Protein AF-A0AAW1APK4-F1 (afdb_monomer_lite)

InterPro domains:
  IPR019163 THO complex, subunit 5 [PF09766] (329-684)
  IPR019163 THO complex, subunit 5 [PTHR13375] (269-915)

Radius of gyration: 70.49 Å; chains: 1; bounding box: 174×96×208 Å

Foldseek 3Di:
DDDDDDDDDDDDDDDDPPDPADPVRVVVVVLVVVVVVLVVVLVVCVVCLVVLVVVVVVVVVVVQVVVDDVSPVVVVVVVVDDDDDDPPSVVSVVVSVVVSVVVVVVSVVVVVVVVVVVDDDDDDDDDDDDDYDDDDDDDDDDDDDDDDDDDDDDDDDDDDDDDDDDDDDDDDDDDDDDDDDDDDDDDDDDDDDDDDDDDDDDDYDDDDDDDDDDDDDDDDDDDDDDDDDDDDDDDDDDDDDDDDDDDDDDDDDDDDDDDDDPVPVVVVVVLLVVLVVDDLVVLVVVLVVLVVVLVVLVVVLVVLVVVDDPVSVVVNVVSVVVNVVSVVSNVSSVVSVVSNVCVVVVVVVVVVVVVVVVVVVVVVVVVVVVVVVVVVVVVVVDDDCLVVDDFDDPVVCVVPPDCVLCVCVPCVPDVVSVSVSRVVRVVVVVVVVVVVVVVVVVVVVVVVVVVVVVVVVVVVVVVVVVVVVVVCVVVCVVVVNPVVVVVVQVVLLVLDDLLQNLLQVLQVCCCVPPNVQKDKHKDFDSVQSVVVPDDPDDPDDDDDDDDDDDDDDDPDDDDDPVVVLVVVVCLQQDWDRMWMWMWGQAPQRKIKIWIWIARPNLRFIFIWIDIDHPDDDDFDPLLPQLHDRQLLCAPLDPPFRLFDALAPVVVVVCVVSVNPGCPVCCVVRHGRTPLSCQLSQFDRDDPDDDDDGGRDSVSNNVSVVVSSVSSRLSVVLSVLVRVQSVQVQVQHQDDDPQQPQQAFPDFAKTWPDKHWDALVRQCVDPQCVVCVVVVVRDNSWTWMWTWIDDQPKIKIWIWTHHSSPLVAAIAIFIWIQDPHTDGVVHAVQSVVLRCCLHVVLVSQQGDPVSSSSVSSSVNLSSQSVLQVQQLDDDDPVDPDDRSRHRPAAEPDSADDPSRHGFSRADPPVRHTGRD

pLDDT: mean 70.68, std 23.13, range [23.59, 96.38]

Structure (mmCIF, N/CA/C/O backbone):
data_AF-A0AAW1APK4-F1
#
_entry.id   AF-A0AAW1APK4-F1
#
loop_
_atom_site.group_PDB
_atom_site.id
_atom_site.type_symbol
_atom_site.label_atom_id
_atom_site.label_alt_id
_atom_site.label_comp_id
_atom_site.label_asym_id
_atom_site.label_entity_id
_atom_site.label_seq_id
_atom_site.pdbx_PDB_ins_code
_atom_site.Cartn_x
_atom_site.Cartn_y
_atom_site.Cartn_z
_atom_site.occupancy
_atom_site.B_iso_or_equiv
_atom_site.auth_seq_id
_atom_site.auth_comp_id
_atom_site.auth_asym_id
_atom_site.auth_atom_id
_atom_site.pdbx_PDB_model_num
ATOM 1 N N . MET A 1 1 ? -41.425 7.255 59.101 1.00 37.66 1 MET A N 1
ATOM 2 C CA . MET A 1 1 ? -42.144 6.885 57.869 1.00 37.66 1 MET A CA 1
ATOM 3 C C . MET A 1 1 ? -41.314 5.822 57.201 1.00 37.66 1 MET A C 1
ATOM 5 O O . MET A 1 1 ? -40.157 6.098 56.905 1.00 37.66 1 MET A O 1
ATOM 9 N N . GLU A 1 2 ? -41.857 4.624 57.045 1.00 35.53 2 GLU A N 1
ATOM 10 C CA . GLU A 1 2 ? -41.272 3.621 56.164 1.00 35.53 2 GLU A CA 1
ATOM 11 C C . GLU A 1 2 ? -41.411 4.038 54.693 1.00 35.53 2 GLU A C 1
ATOM 13 O O . GLU A 1 2 ? -42.370 4.706 54.314 1.00 35.53 2 GLU A O 1
ATOM 18 N N . MET A 1 3 ? -40.483 3.563 53.866 1.00 37.34 3 MET A N 1
ATOM 19 C CA . MET A 1 3 ? -40.782 3.043 52.533 1.00 37.34 3 MET A CA 1
ATOM 20 C C . MET A 1 3 ? -40.020 1.720 52.437 1.00 37.34 3 MET A C 1
ATOM 22 O O . MET A 1 3 ? -38.821 1.687 52.714 1.00 37.34 3 MET A O 1
ATOM 26 N N . LEU A 1 4 ? -40.728 0.629 52.152 1.00 34.06 4 LEU A N 1
ATOM 27 C CA . LEU A 1 4 ? -40.190 -0.732 52.191 1.00 34.06 4 LEU A CA 1
ATOM 28 C C . LEU A 1 4 ? -39.751 -1.212 50.800 1.00 34.06 4 LEU A C 1
ATOM 30 O O . LEU A 1 4 ? -40.487 -1.034 49.835 1.00 34.06 4 LEU A O 1
ATOM 34 N N . ASN A 1 5 ? -38.622 -1.925 50.807 1.00 31.91 5 ASN A N 1
ATOM 35 C CA . ASN A 1 5 ? -38.289 -3.092 49.983 1.00 31.91 5 ASN A CA 1
ATOM 36 C C . ASN A 1 5 ? -38.010 -3.011 48.463 1.00 31.91 5 ASN A C 1
ATOM 38 O O . ASN A 1 5 ? -38.499 -2.163 47.728 1.00 31.91 5 ASN A O 1
ATOM 42 N N . GLU A 1 6 ? -37.241 -4.038 48.060 1.00 38.50 6 GLU A N 1
ATOM 43 C CA . GLU A 1 6 ? -37.199 -4.730 46.758 1.00 38.50 6 GLU A CA 1
ATOM 44 C C . GLU A 1 6 ? -36.733 -3.944 45.517 1.00 38.50 6 GLU A C 1
ATOM 46 O O . GLU A 1 6 ? -37.502 -3.277 44.835 1.00 38.50 6 GLU A O 1
ATOM 51 N N . PHE A 1 7 ? -35.454 -4.133 45.162 1.00 34.38 7 PHE A N 1
ATOM 52 C CA . PHE A 1 7 ? -35.064 -5.105 44.122 1.00 34.38 7 PHE A CA 1
ATOM 53 C C . PHE A 1 7 ? -33.591 -5.533 44.305 1.00 34.38 7 PHE A C 1
ATOM 55 O O . PHE A 1 7 ? -32.752 -4.720 44.697 1.00 34.38 7 PHE A O 1
ATOM 62 N N . ASP A 1 8 ? -33.279 -6.803 44.033 1.00 37.69 8 ASP A N 1
ATOM 63 C CA . ASP A 1 8 ? -31.913 -7.345 44.097 1.00 37.69 8 ASP A CA 1
ATOM 64 C C . ASP A 1 8 ? -31.041 -6.902 42.908 1.00 37.69 8 ASP A C 1
ATOM 66 O O . ASP A 1 8 ? -31.545 -6.571 41.834 1.00 37.69 8 ASP A O 1
ATOM 70 N N . ASN A 1 9 ? -29.714 -6.930 43.085 1.00 40.25 9 ASN A N 1
ATOM 71 C CA . ASN A 1 9 ? -28.763 -6.748 41.982 1.00 40.25 9 ASN A CA 1
ATOM 72 C C . ASN A 1 9 ? -28.390 -8.103 41.359 1.00 40.25 9 ASN A C 1
ATOM 74 O O . ASN A 1 9 ? -28.207 -9.095 42.062 1.00 40.25 9 ASN A O 1
ATOM 78 N N . GLU A 1 10 ? -28.274 -8.126 40.032 1.00 35.03 10 GLU A N 1
ATOM 79 C CA . GLU A 1 10 ? -28.235 -9.348 39.222 1.00 35.03 10 GLU A CA 1
ATOM 80 C C . GLU A 1 10 ? -26.970 -10.206 39.424 1.00 35.03 10 GLU A C 1
ATOM 82 O O . GLU A 1 10 ? -25.850 -9.703 39.545 1.00 35.03 10 GLU A O 1
ATOM 87 N N . SER A 1 11 ? -27.149 -11.530 39.396 1.00 33.38 11 SER A N 1
ATOM 88 C CA . SER A 1 11 ? -26.057 -12.513 39.384 1.00 33.38 11 SER A CA 1
ATOM 89 C C . SER A 1 11 ? -25.334 -12.537 38.024 1.00 33.38 11 SER A C 1
ATOM 91 O O . SER A 1 11 ? -25.973 -12.326 36.991 1.00 33.38 11 SER A O 1
ATOM 93 N N . PRO A 1 12 ? -24.021 -12.838 37.968 1.00 37.31 12 PRO A N 1
ATOM 94 C CA . PRO A 1 12 ? -23.271 -12.831 36.713 1.00 37.31 12 PRO A CA 1
ATOM 95 C C . PRO A 1 12 ? -23.675 -13.999 35.798 1.00 37.31 12 PRO A C 1
ATOM 97 O O . PRO A 1 12 ? -23.424 -15.163 36.103 1.00 37.31 12 PRO A O 1
ATOM 100 N N . LEU A 1 13 ? -24.270 -13.684 34.645 1.00 35.16 13 LEU A N 1
ATOM 101 C CA . LEU A 1 13 ? -24.601 -14.662 33.606 1.00 35.16 13 LEU A CA 1
ATOM 102 C C . LEU A 1 13 ? -23.420 -14.912 32.656 1.00 35.16 13 LEU A C 1
ATOM 104 O O . LEU A 1 13 ? -22.735 -13.982 32.228 1.00 35.16 13 LEU A O 1
ATOM 108 N N . TYR A 1 14 ? -23.237 -16.177 32.266 1.00 38.72 14 TYR A N 1
ATOM 109 C CA . TYR A 1 14 ? -22.328 -16.573 31.186 1.00 38.72 14 TYR A CA 1
ATOM 110 C C . TYR A 1 14 ? -22.709 -15.887 29.864 1.00 38.72 14 TYR A C 1
ATOM 112 O O . TYR A 1 14 ? -23.886 -15.833 29.491 1.00 38.72 14 TYR A O 1
ATOM 120 N N . VAL A 1 15 ? -21.707 -15.417 29.113 1.00 37.44 15 VAL A N 1
ATOM 121 C CA . VAL A 1 15 ? -21.905 -14.694 27.844 1.00 37.44 15 VAL A CA 1
ATOM 122 C C . VAL A 1 15 ? -22.219 -15.665 26.700 1.00 37.44 15 VAL A C 1
ATOM 124 O O . VAL A 1 15 ? -21.406 -15.928 25.817 1.00 37.44 15 VAL A O 1
ATOM 127 N N . SER A 1 16 ? -23.445 -16.182 26.697 1.00 40.91 16 SER A N 1
ATOM 128 C CA . SER A 1 16 ? -24.064 -16.697 25.474 1.00 40.91 16 SER A CA 1
ATOM 129 C C . SER A 1 16 ? -24.370 -15.532 24.520 1.00 40.91 16 SER A C 1
ATOM 131 O O . SER A 1 16 ? -24.729 -14.435 24.952 1.00 40.91 16 SER A O 1
ATOM 133 N N . PHE A 1 17 ? -24.200 -15.736 23.210 1.00 39.41 17 PHE A N 1
ATOM 134 C CA . PHE A 1 17 ? -24.375 -14.674 22.212 1.00 39.41 17 PHE A CA 1
ATOM 135 C C . PHE A 1 17 ? -25.855 -14.263 22.075 1.00 39.41 17 PHE A C 1
ATOM 137 O O . PHE A 1 17 ? -26.603 -14.806 21.259 1.00 39.41 17 PHE A O 1
ATOM 144 N N . CYS A 1 18 ? -26.275 -13.259 22.850 1.00 47.09 18 CYS A N 1
ATOM 145 C CA . CYS A 1 18 ? -27.601 -12.645 22.771 1.00 47.09 18 CYS A CA 1
ATOM 146 C C . CYS A 1 18 ? -27.804 -11.907 21.436 1.00 47.09 18 CYS A C 1
ATOM 148 O O . CYS A 1 18 ? -27.661 -10.685 21.335 1.00 47.09 18 CYS A O 1
ATOM 150 N N . ARG A 1 19 ? -28.167 -12.654 20.387 1.00 53.03 19 ARG A N 1
ATOM 151 C CA . ARG A 1 19 ? -28.640 -12.096 19.116 1.00 53.03 19 ARG A CA 1
ATOM 152 C C . ARG A 1 19 ? -29.847 -11.200 19.401 1.00 53.03 19 ARG A C 1
ATOM 154 O O . ARG A 1 19 ? -30.779 -11.618 20.077 1.00 53.03 19 ARG A O 1
ATOM 161 N N . ARG A 1 20 ? -29.848 -9.968 18.886 1.00 51.09 20 ARG A N 1
ATOM 162 C CA . ARG A 1 20 ? -30.934 -9.004 19.126 1.00 51.09 20 ARG A CA 1
ATOM 163 C C . ARG A 1 20 ? -32.181 -9.392 18.320 1.00 51.09 20 ARG A C 1
ATOM 165 O O . ARG A 1 20 ? -32.311 -9.019 17.158 1.00 51.09 20 ARG A O 1
ATOM 172 N N . ILE A 1 21 ? -33.048 -10.185 18.944 1.00 62.50 21 ILE A N 1
ATOM 173 C CA . ILE A 1 21 ? -34.336 -10.659 18.417 1.00 62.50 21 ILE A CA 1
ATOM 174 C C . ILE A 1 21 ? -35.280 -9.455 18.212 1.00 62.50 21 ILE A C 1
ATOM 176 O O . ILE A 1 21 ? -35.263 -8.519 19.016 1.00 62.50 21 ILE A O 1
ATOM 180 N N . SER A 1 22 ? -36.075 -9.436 17.133 1.00 75.00 22 SER A N 1
ATOM 181 C CA . SER A 1 22 ? -37.062 -8.365 16.919 1.00 75.00 22 SER A CA 1
ATOM 182 C C . SER A 1 22 ? -38.259 -8.507 17.879 1.00 75.00 22 SER A C 1
ATOM 184 O O . SER A 1 22 ? -38.492 -9.598 18.403 1.00 75.00 22 SER A O 1
ATOM 186 N N . PRO A 1 23 ? -39.062 -7.451 18.119 1.00 69.44 23 PRO A N 1
ATOM 187 C CA . PRO A 1 23 ? -40.269 -7.574 18.942 1.00 69.44 23 PRO A CA 1
ATOM 188 C C . PRO A 1 23 ? -41.249 -8.629 18.403 1.00 69.44 23 PRO A C 1
ATOM 190 O O . PRO A 1 23 ? -41.867 -9.350 19.181 1.00 69.44 23 PRO A O 1
ATOM 193 N N . GLU A 1 24 ? -41.342 -8.751 17.077 1.00 73.19 24 GLU A N 1
ATOM 194 C CA . GLU A 1 24 ? -42.204 -9.703 16.366 1.00 73.19 24 GLU A CA 1
ATOM 195 C C . GLU A 1 24 ? -41.690 -11.146 16.503 1.00 73.19 24 GLU A C 1
ATOM 197 O O . GLU A 1 24 ? -42.460 -12.062 16.800 1.00 73.19 24 GLU A O 1
ATOM 202 N N . ASP A 1 25 ? -40.375 -11.350 16.373 1.00 75.62 25 ASP A N 1
ATOM 203 C CA . ASP A 1 25 ? -39.741 -12.652 16.601 1.00 75.62 25 ASP A CA 1
ATOM 204 C C . ASP A 1 25 ? -39.887 -13.089 18.070 1.00 75.62 25 ASP A C 1
ATOM 206 O O . ASP A 1 25 ? -40.220 -14.245 18.334 1.00 75.62 25 ASP A O 1
ATOM 210 N N . PHE A 1 26 ? -39.690 -12.174 19.029 1.00 79.19 26 PHE A N 1
ATOM 211 C CA . PHE A 1 26 ? -39.839 -12.441 20.465 1.00 79.19 26 PHE A CA 1
ATOM 212 C C . PHE A 1 26 ? -41.288 -12.794 20.828 1.00 79.19 26 PHE A C 1
ATOM 214 O O . PHE A 1 26 ? -41.529 -13.788 21.517 1.00 79.19 26 PHE A O 1
ATOM 221 N N . GLU A 1 27 ? -42.262 -12.039 20.306 1.00 75.81 27 GLU A N 1
ATOM 222 C CA . GLU A 1 27 ? -43.682 -12.393 20.373 1.00 75.81 27 GLU A CA 1
ATOM 223 C C . GLU A 1 27 ? -43.897 -13.818 19.839 1.00 75.81 27 GLU A C 1
ATOM 225 O O . GLU A 1 27 ? -44.446 -14.655 20.559 1.00 75.81 27 GLU A O 1
ATOM 230 N N . SER A 1 28 ? -43.399 -14.139 18.637 1.00 76.88 28 SER A N 1
ATOM 231 C CA . SER A 1 28 ? -43.580 -15.461 18.017 1.00 76.88 28 SER A CA 1
ATOM 232 C C . SER A 1 28 ? -43.019 -16.605 18.874 1.00 76.88 28 SER A C 1
ATOM 234 O O . SER A 1 28 ? -43.703 -17.611 19.088 1.00 76.88 28 SER A O 1
ATOM 236 N N . GLN A 1 29 ? -41.825 -16.425 19.449 1.00 80.25 29 GLN A N 1
ATOM 237 C CA . GLN A 1 29 ? -41.191 -17.399 20.335 1.00 80.25 29 GLN A CA 1
ATOM 238 C C . GLN A 1 29 ? -41.972 -17.555 21.643 1.00 80.25 29 GLN A C 1
ATOM 240 O O . GLN A 1 29 ? -42.182 -18.685 22.087 1.00 80.25 29 GLN A O 1
ATOM 245 N N . SER A 1 30 ? -42.488 -16.458 22.215 1.00 75.56 30 SER A N 1
ATOM 246 C CA . SER A 1 30 ? -43.342 -16.512 23.409 1.00 75.56 30 SER A CA 1
ATOM 247 C C . SER A 1 30 ? -44.603 -17.351 23.168 1.00 75.56 30 SER A C 1
ATOM 249 O O . SER A 1 30 ? -44.940 -18.203 23.988 1.00 75.56 30 SER A O 1
ATOM 251 N N . LEU A 1 31 ? -45.252 -17.201 22.004 1.00 81.44 31 LEU A N 1
ATOM 252 C CA . LEU A 1 31 ? -46.456 -17.962 21.659 1.00 81.44 31 LEU A CA 1
ATOM 253 C C . LEU A 1 31 ? -46.156 -19.451 21.439 1.00 81.44 31 LEU A C 1
ATOM 255 O O . LEU A 1 31 ? -46.920 -20.303 21.900 1.00 81.44 31 LEU A O 1
ATOM 259 N N . ILE A 1 32 ? -45.040 -19.775 20.778 1.00 82.88 32 ILE A N 1
ATOM 260 C CA . ILE A 1 32 ? -44.578 -21.160 20.592 1.00 82.88 32 ILE A CA 1
ATOM 261 C C . ILE A 1 32 ? -44.272 -21.804 21.952 1.00 82.88 32 ILE A C 1
ATOM 263 O O . ILE A 1 32 ? -44.705 -22.930 22.204 1.00 82.88 32 ILE A O 1
ATOM 267 N N . TYR A 1 33 ? -43.595 -21.084 22.852 1.00 86.00 33 TYR A N 1
ATOM 268 C CA . TYR A 1 33 ? -43.274 -21.562 24.197 1.00 86.00 33 TYR A CA 1
ATOM 269 C C . TYR A 1 33 ? -44.535 -21.806 25.040 1.00 86.00 33 TYR A C 1
ATOM 271 O O . TYR A 1 33 ? -44.710 -22.903 25.569 1.00 86.00 33 TYR A O 1
ATOM 279 N N . THR A 1 34 ? -45.471 -20.849 25.095 1.00 84.75 34 THR A N 1
ATOM 280 C CA . THR A 1 34 ? -46.761 -21.029 25.788 1.00 84.75 34 THR A CA 1
ATOM 281 C C . THR A 1 34 ? -47.549 -22.211 25.215 1.00 84.75 34 THR A C 1
ATOM 283 O O . THR A 1 34 ? -48.127 -22.994 25.971 1.00 84.75 34 THR A O 1
ATOM 286 N N . GLN A 1 35 ? -47.542 -22.404 23.890 1.00 82.75 35 GLN A N 1
ATOM 287 C CA . GLN A 1 35 ? -48.212 -23.548 23.273 1.00 82.75 35 GLN A CA 1
ATOM 288 C C . GLN A 1 35 ? -47.515 -24.883 23.592 1.00 82.75 35 GLN A C 1
ATOM 290 O O . GLN A 1 35 ? -48.205 -25.890 23.758 1.00 82.75 35 GLN A O 1
ATOM 295 N N . LYS A 1 36 ? -46.179 -24.915 23.698 1.00 86.81 36 LYS A N 1
ATOM 296 C CA . LYS A 1 36 ? -45.410 -26.105 24.104 1.00 86.81 36 LYS A CA 1
ATOM 297 C C . LYS A 1 36 ? -45.702 -26.475 25.560 1.00 86.81 36 LYS A C 1
ATOM 299 O O . LYS A 1 36 ? -46.135 -27.598 25.810 1.00 86.81 36 LYS A O 1
ATOM 304 N N . ALA A 1 37 ? -45.608 -25.511 26.475 1.00 86.56 37 ALA A N 1
ATOM 305 C CA . ALA A 1 37 ? -45.904 -25.699 27.895 1.00 86.56 37 ALA A CA 1
ATOM 306 C C . ALA A 1 37 ? -47.349 -26.183 28.137 1.00 86.56 37 ALA A C 1
ATOM 308 O O . ALA A 1 37 ? -47.576 -27.069 28.958 1.00 86.56 37 ALA A O 1
ATOM 309 N N . LEU A 1 38 ? -48.334 -25.680 27.378 1.00 85.31 38 LEU A N 1
ATOM 310 C CA . LEU A 1 38 ? -49.714 -26.184 27.442 1.00 85.31 38 LEU A CA 1
ATOM 311 C C . LEU A 1 38 ? -49.844 -27.644 26.975 1.00 85.31 38 LEU A C 1
ATOM 313 O O . LEU A 1 38 ? -50.621 -28.393 27.564 1.00 85.31 38 LEU A O 1
ATOM 317 N N . ARG A 1 39 ? -49.089 -28.083 25.956 1.00 84.06 39 ARG A N 1
ATOM 318 C CA . ARG A 1 39 ? -49.075 -29.498 25.530 1.00 84.06 39 ARG A CA 1
ATOM 319 C C . ARG A 1 39 ? -48.428 -30.394 26.587 1.00 84.06 39 ARG A C 1
ATOM 321 O O . ARG A 1 39 ? -48.969 -31.454 26.882 1.00 84.06 39 ARG A O 1
ATOM 328 N N . GLU A 1 40 ? -47.316 -29.956 27.171 1.00 86.75 40 GLU A N 1
ATOM 329 C CA . GLU A 1 40 ? -46.599 -30.677 28.233 1.00 86.75 40 GLU A CA 1
ATOM 330 C C . GLU A 1 40 ? -47.463 -30.807 29.497 1.00 86.75 40 GLU A C 1
ATOM 332 O O . GLU A 1 40 ? -47.639 -31.911 30.013 1.00 86.75 40 GLU A O 1
ATOM 337 N N . LEU A 1 41 ? -48.128 -29.723 29.917 1.00 84.50 41 LEU A N 1
ATOM 338 C CA . LEU A 1 41 ? -49.129 -29.742 30.986 1.00 84.50 41 LEU A CA 1
ATOM 339 C C . LEU A 1 41 ? -50.280 -30.708 30.668 1.00 84.50 41 LEU A C 1
ATOM 341 O O . LEU A 1 41 ? -50.680 -31.501 31.519 1.00 84.50 41 LEU A O 1
ATOM 345 N N . TYR A 1 42 ? -50.812 -30.678 29.443 1.00 85.31 42 TYR A N 1
ATOM 346 C CA . TYR A 1 42 ? -51.903 -31.565 29.040 1.00 85.31 42 TYR A CA 1
ATOM 347 C C . TYR A 1 42 ? -51.491 -33.044 29.024 1.00 85.31 42 TYR A C 1
ATOM 349 O O . TYR A 1 42 ? -52.317 -33.875 29.406 1.00 85.31 42 TYR A O 1
ATOM 357 N N . ALA A 1 43 ? -50.255 -33.369 28.640 1.00 82.75 43 ALA A N 1
ATOM 358 C CA . ALA A 1 43 ? -49.716 -34.725 28.723 1.00 82.75 43 ALA A CA 1
ATOM 359 C C . ALA A 1 43 ? -49.534 -35.165 30.187 1.00 82.75 43 ALA A C 1
ATOM 361 O O . ALA A 1 43 ? -50.001 -36.236 30.569 1.00 82.75 43 ALA A O 1
ATOM 362 N N . HIS A 1 44 ? -48.965 -34.306 31.038 1.00 81.31 44 HIS A N 1
ATOM 363 C CA . HIS A 1 44 ? -48.798 -34.582 32.467 1.00 81.31 44 HIS A CA 1
ATOM 364 C C . HIS A 1 44 ? -50.146 -34.807 33.184 1.00 81.31 44 HIS A C 1
ATOM 366 O O . HIS A 1 44 ? -50.274 -35.715 34.004 1.00 81.31 44 HIS A O 1
ATOM 372 N N . MET A 1 45 ? -51.188 -34.045 32.828 1.00 76.44 45 MET A N 1
ATOM 373 C CA . MET A 1 45 ? -52.559 -34.253 33.326 1.00 76.44 45 MET A CA 1
ATOM 374 C C . MET A 1 45 ? -53.196 -35.577 32.865 1.00 76.44 45 MET A C 1
ATOM 376 O O . MET A 1 45 ? -54.098 -36.080 33.530 1.00 76.44 45 MET A O 1
ATOM 380 N N . GLU A 1 46 ? -52.773 -36.137 31.730 1.00 76.12 46 GLU A N 1
ATOM 381 C CA . GLU A 1 46 ? -53.250 -37.442 31.244 1.00 76.12 46 GLU A CA 1
ATOM 382 C C . GLU A 1 46 ? -52.466 -38.612 31.849 1.00 76.12 46 GLU A C 1
ATOM 384 O O . GLU A 1 46 ? -53.054 -39.659 32.114 1.00 76.12 46 GLU A O 1
ATOM 389 N N . GLN A 1 47 ? -51.179 -38.413 32.144 1.00 77.88 47 GLN A N 1
ATOM 390 C CA . GLN A 1 47 ? -50.336 -39.380 32.853 1.00 77.88 47 GLN A CA 1
ATOM 391 C C . GLN A 1 47 ? -50.696 -39.492 34.346 1.00 77.88 47 GLN A C 1
ATOM 393 O O . GLN A 1 47 ? -50.656 -40.589 34.895 1.00 77.88 47 GLN A O 1
ATOM 398 N N . ASN A 1 48 ? -51.093 -38.387 34.995 1.00 75.94 48 ASN A N 1
ATOM 399 C CA . ASN A 1 48 ? -51.345 -38.321 36.441 1.00 75.94 48 ASN A CA 1
ATOM 400 C C . ASN A 1 48 ? -52.821 -38.012 36.802 1.00 75.94 48 ASN A C 1
ATOM 402 O O . ASN A 1 48 ? -53.130 -36.933 37.328 1.00 75.94 48 ASN A O 1
ATOM 406 N N . PRO A 1 49 ? -53.763 -38.956 36.588 1.00 67.75 49 PRO A N 1
ATOM 407 C CA . PRO A 1 49 ? -55.186 -38.736 36.858 1.00 67.75 49 PRO A CA 1
ATOM 408 C C . PRO A 1 49 ? -55.511 -38.553 38.351 1.00 67.75 49 PRO A C 1
ATOM 410 O O . PRO A 1 49 ? -56.450 -37.830 38.675 1.00 67.75 49 PRO A O 1
ATOM 413 N N . GLY A 1 50 ? -54.733 -39.151 39.264 1.00 68.00 50 GLY A N 1
ATOM 414 C CA . GLY A 1 50 ? -54.933 -39.010 40.715 1.00 68.00 50 GLY A CA 1
ATOM 415 C C . GLY A 1 50 ? -54.692 -37.583 41.223 1.00 68.00 50 GLY A C 1
ATOM 416 O O . GLY A 1 50 ? -55.507 -37.044 41.970 1.00 68.00 50 GLY A O 1
ATOM 417 N N . LEU A 1 51 ? -53.631 -36.924 40.738 1.00 68.50 51 LEU A N 1
ATOM 418 C CA . LEU A 1 51 ? -53.382 -35.505 41.021 1.00 68.50 51 LEU A CA 1
ATOM 419 C C . LEU A 1 51 ? -54.490 -34.621 40.434 1.00 68.50 51 LEU A C 1
ATOM 421 O O . LEU A 1 51 ? -54.959 -33.700 41.099 1.00 68.50 51 LEU A O 1
ATOM 425 N N . CYS A 1 52 ? -54.972 -34.933 39.227 1.00 65.44 52 CYS A N 1
ATOM 426 C CA . CYS A 1 52 ? -56.098 -34.211 38.631 1.00 65.44 52 CYS A CA 1
ATOM 427 C C . CYS A 1 52 ? -57.390 -34.358 39.451 1.00 65.44 52 CYS A C 1
ATOM 429 O O . CYS A 1 52 ? -58.104 -33.373 39.628 1.00 65.44 52 CYS A O 1
ATOM 431 N N . ALA A 1 53 ? -57.674 -35.548 39.991 1.00 67.44 53 ALA A N 1
ATOM 432 C CA . ALA A 1 53 ? -58.819 -35.775 40.871 1.00 67.44 53 ALA A CA 1
ATOM 433 C C . ALA A 1 53 ? -58.727 -34.923 42.148 1.00 67.44 53 ALA A C 1
ATOM 435 O O . ALA A 1 53 ? -59.674 -34.203 42.465 1.00 67.44 53 ALA A O 1
ATOM 436 N N . ALA A 1 54 ? -57.569 -34.919 42.818 1.00 72.38 54 ALA A N 1
ATOM 437 C CA . ALA A 1 54 ? -57.332 -34.103 44.010 1.00 72.38 54 ALA A CA 1
ATOM 438 C C . ALA A 1 54 ? -57.452 -32.591 43.729 1.00 72.38 54 ALA A C 1
ATOM 440 O O . ALA A 1 54 ? -58.038 -31.858 44.525 1.00 72.38 54 ALA A O 1
ATOM 441 N N . ILE A 1 55 ? -56.961 -32.116 42.578 1.00 70.31 55 ILE A N 1
ATOM 442 C CA . ILE A 1 55 ? -57.080 -30.708 42.160 1.00 70.31 55 ILE A CA 1
ATOM 443 C C . ILE A 1 55 ? -58.542 -30.333 41.871 1.00 70.31 55 ILE A C 1
ATOM 445 O O . ILE A 1 55 ? -58.996 -29.282 42.319 1.00 70.31 55 ILE A O 1
ATOM 449 N N . VAL A 1 56 ? -59.306 -31.185 41.175 1.00 69.25 56 VAL A N 1
ATOM 450 C CA . VAL A 1 56 ? -60.742 -30.953 40.918 1.00 69.25 56 VAL A CA 1
ATOM 451 C C . VAL A 1 56 ? -61.550 -30.987 42.219 1.00 69.25 56 VAL A C 1
ATOM 453 O O . VAL A 1 56 ? -62.439 -30.157 42.401 1.00 69.25 56 VAL A O 1
ATOM 456 N N . GLN A 1 57 ? -61.223 -31.886 43.149 1.00 67.88 57 GLN A N 1
ATOM 457 C CA . GLN A 1 57 ? -61.861 -31.960 44.465 1.00 67.88 57 GLN A CA 1
ATOM 458 C C . GLN A 1 57 ? -61.555 -30.715 45.309 1.00 67.88 57 GLN A C 1
ATOM 460 O O . GLN A 1 57 ? -62.483 -30.093 45.822 1.00 67.88 57 GLN A O 1
ATOM 465 N N . LYS A 1 58 ? -60.286 -30.285 45.378 1.00 72.44 58 LYS A N 1
ATOM 466 C CA . LYS A 1 58 ? -59.881 -29.052 46.072 1.00 72.44 58 LYS A CA 1
ATOM 467 C C . LYS A 1 58 ? -60.510 -27.806 45.444 1.00 72.44 58 LYS A C 1
ATOM 469 O O . LYS A 1 58 ? -60.923 -26.908 46.169 1.00 72.44 58 LYS A O 1
ATOM 474 N N . ARG A 1 59 ? -60.643 -27.760 44.113 1.00 69.19 59 ARG A N 1
ATOM 475 C CA . ARG A 1 59 ? -61.364 -26.680 43.431 1.00 69.19 59 ARG A CA 1
ATOM 476 C C . ARG A 1 59 ? -62.846 -26.670 43.803 1.00 69.19 59 ARG A C 1
ATOM 478 O O . ARG A 1 59 ? -63.335 -25.628 44.205 1.00 69.19 59 ARG A O 1
ATOM 485 N N . LYS A 1 60 ? -63.545 -27.809 43.738 1.00 68.69 60 LYS A N 1
ATOM 486 C CA . LYS A 1 60 ? -64.962 -27.886 44.143 1.00 68.69 60 LYS A CA 1
ATOM 487 C C . LYS A 1 60 ? -65.175 -27.569 45.622 1.00 68.69 60 LYS A C 1
ATOM 489 O O . LYS A 1 60 ? -66.229 -27.053 45.971 1.00 68.69 60 LYS A O 1
ATOM 494 N N . GLN A 1 61 ? -64.187 -27.848 46.472 1.00 64.62 61 GLN A N 1
ATOM 495 C CA . GLN A 1 61 ? -64.195 -27.406 47.860 1.00 64.62 61 GLN A CA 1
ATOM 496 C C . GLN A 1 61 ? -64.119 -25.872 47.946 1.00 64.62 61 GLN A C 1
ATOM 498 O O . GLN A 1 61 ? -65.023 -25.282 48.525 1.00 64.62 61 GLN A O 1
ATOM 503 N N . LEU A 1 62 ? -63.136 -25.228 47.305 1.00 64.31 62 LEU A N 1
ATOM 504 C CA . LEU A 1 62 ? -63.007 -23.760 47.273 1.00 64.31 62 LEU A CA 1
ATOM 505 C C . LEU A 1 62 ? -64.244 -23.077 46.657 1.00 64.31 62 LEU A C 1
ATOM 507 O O . LEU A 1 62 ? -64.836 -22.206 47.288 1.00 64.31 62 LEU A O 1
ATOM 511 N N . ASP A 1 63 ? -64.717 -23.560 45.502 1.00 63.84 63 ASP A N 1
ATOM 512 C CA . ASP A 1 63 ? -65.949 -23.096 44.845 1.00 63.84 63 ASP A CA 1
ATOM 513 C C . ASP A 1 63 ? -67.192 -23.249 45.770 1.00 63.84 63 ASP A C 1
ATOM 515 O O . ASP A 1 63 ? -68.189 -22.552 45.588 1.00 63.84 63 ASP A O 1
ATOM 519 N N . SER A 1 64 ? -67.155 -24.145 46.774 1.00 60.69 64 SER A N 1
ATOM 520 C CA . SER A 1 64 ? -68.214 -24.325 47.790 1.00 60.69 64 SER A CA 1
ATOM 521 C C . SER A 1 64 ? -68.002 -23.531 49.088 1.00 60.69 64 SER A C 1
ATOM 523 O O . SER A 1 64 ? -68.964 -23.300 49.824 1.00 60.69 64 SER A O 1
ATOM 525 N N . GLU A 1 65 ? -66.768 -23.103 49.361 1.00 59.69 65 GLU A N 1
ATOM 526 C CA . GLU A 1 65 ? -66.393 -22.239 50.485 1.00 59.69 65 GLU A CA 1
ATOM 527 C C . GLU A 1 65 ? -66.710 -20.767 50.151 1.00 59.69 65 GLU A C 1
ATOM 529 O O . GLU A 1 65 ? -67.302 -20.074 50.980 1.00 59.69 65 GLU A O 1
ATOM 534 N N . ASP A 1 66 ? -66.475 -20.337 48.903 1.00 57.25 66 ASP A N 1
ATOM 535 C CA . ASP A 1 66 ? -66.929 -19.039 48.370 1.00 57.25 66 ASP A CA 1
ATOM 536 C C . ASP A 1 66 ? -68.465 -18.959 48.214 1.00 57.25 66 ASP A C 1
ATOM 538 O O . ASP A 1 66 ? -69.051 -17.875 48.261 1.00 57.25 66 ASP A O 1
ATOM 542 N N . ALA A 1 67 ? -69.161 -20.098 48.099 1.00 53.53 67 ALA A N 1
ATOM 543 C CA . ALA A 1 67 ? -70.622 -20.179 47.947 1.00 53.53 67 ALA A CA 1
ATOM 544 C C . ALA A 1 67 ? -71.433 -19.897 49.239 1.00 53.53 67 ALA A C 1
ATOM 546 O O . ALA A 1 67 ? -72.580 -20.341 49.375 1.00 53.53 67 ALA A O 1
ATOM 547 N N . GLY A 1 68 ? -70.867 -19.143 50.184 1.00 62.44 68 GLY A N 1
ATOM 548 C CA . GLY A 1 68 ? -71.554 -18.587 51.352 1.00 62.44 68 GLY A CA 1
ATOM 549 C C . GLY A 1 68 ? -71.755 -19.541 52.539 1.00 62.44 68 GLY A C 1
ATOM 550 O O . GLY A 1 68 ? -71.734 -20.767 52.426 1.00 62.44 68 GLY A O 1
ATOM 551 N N . LEU A 1 69 ? -72.005 -18.952 53.718 1.00 54.00 69 LEU A N 1
ATOM 552 C CA . LEU A 1 69 ? -71.982 -19.634 55.026 1.00 54.00 69 LEU A CA 1
ATOM 553 C C . LEU A 1 69 ? -72.864 -20.897 55.126 1.00 54.00 69 LEU A C 1
ATOM 555 O O . LEU A 1 69 ? -72.525 -21.845 55.834 1.00 54.00 69 LEU A O 1
ATOM 559 N N . VAL A 1 70 ? -74.005 -20.913 54.430 1.00 54.56 70 VAL A N 1
ATOM 560 C CA . VAL A 1 70 ? -74.950 -22.044 54.439 1.00 54.56 70 VAL A CA 1
ATOM 561 C C . VAL A 1 70 ? -74.387 -23.243 53.664 1.00 54.56 70 VAL A C 1
ATOM 563 O O . VAL A 1 70 ? -74.576 -24.388 54.079 1.00 54.56 70 VAL A O 1
ATOM 566 N N . SER A 1 71 ? -73.642 -22.993 52.582 1.00 56.19 71 SER A N 1
ATOM 567 C CA . SER A 1 71 ? -72.959 -24.025 51.792 1.00 56.19 71 SER A CA 1
ATOM 568 C C . SER A 1 71 ? -71.810 -24.647 52.583 1.00 56.19 71 SER A C 1
ATOM 570 O O . SER A 1 71 ? -71.724 -25.871 52.658 1.00 56.19 71 SER A O 1
ATOM 572 N N . TYR A 1 72 ? -71.014 -23.824 53.275 1.00 56.41 72 TYR A N 1
ATOM 573 C CA . TYR A 1 72 ? -69.918 -24.264 54.147 1.00 56.41 72 TYR A CA 1
ATOM 574 C C . TYR A 1 72 ? -70.373 -25.272 55.220 1.00 56.41 72 TYR A C 1
ATOM 576 O O . TYR A 1 72 ? -69.803 -26.357 55.365 1.00 56.41 72 TYR A O 1
ATOM 584 N N . MET A 1 73 ? -71.453 -24.949 55.942 1.00 55.16 73 MET A N 1
ATOM 585 C CA . MET A 1 73 ? -72.024 -25.842 56.959 1.00 55.16 73 MET A CA 1
ATOM 586 C C . MET A 1 73 ? -72.578 -27.135 56.346 1.00 55.16 73 MET A C 1
ATOM 588 O O . MET A 1 73 ? -72.395 -28.215 56.910 1.00 55.16 73 MET A O 1
ATOM 592 N N . LYS A 1 74 ? -73.215 -27.047 55.171 1.00 49.66 74 LYS A N 1
ATOM 593 C CA . LYS A 1 74 ? -73.769 -28.204 54.456 1.00 49.66 74 LYS A CA 1
ATOM 594 C C . LYS A 1 74 ? -72.675 -29.134 53.918 1.00 49.66 74 LYS A C 1
ATOM 596 O O . LYS A 1 74 ? -72.833 -30.349 54.004 1.00 49.66 74 LYS A O 1
ATOM 601 N N . ALA A 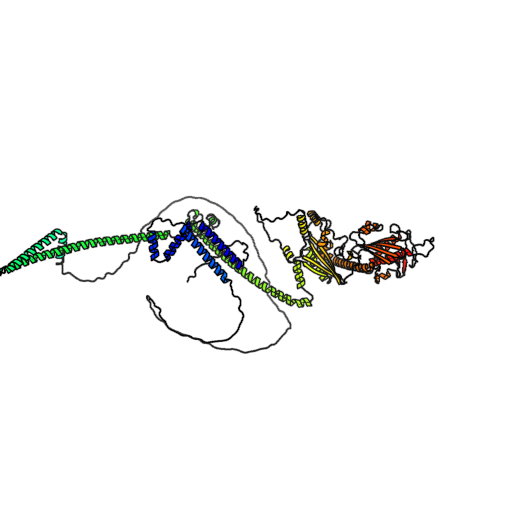1 75 ? -71.559 -28.585 53.435 1.00 53.75 75 ALA A N 1
ATOM 602 C CA . ALA A 1 75 ? -70.388 -29.348 53.009 1.00 53.75 75 ALA A CA 1
ATOM 603 C C . ALA A 1 75 ? -69.768 -30.120 54.186 1.00 53.75 75 ALA A C 1
ATOM 605 O O . ALA A 1 75 ? -69.620 -31.340 54.099 1.00 53.75 75 ALA A O 1
ATOM 606 N N . LYS A 1 76 ? -69.517 -29.450 55.323 1.00 51.91 76 LYS A N 1
ATOM 607 C CA . LYS A 1 76 ? -68.973 -30.097 56.533 1.00 51.91 76 LYS A CA 1
ATOM 608 C C . LYS A 1 76 ? -69.887 -31.173 57.127 1.00 51.91 76 LYS A C 1
ATOM 610 O O . LYS A 1 76 ? -69.388 -32.209 57.565 1.00 51.91 76 LYS A O 1
ATOM 615 N N . PHE A 1 77 ? -71.208 -30.982 57.105 1.00 45.31 77 PHE A N 1
ATOM 616 C CA . PHE A 1 77 ? -72.146 -32.045 57.491 1.00 45.31 77 PHE A CA 1
ATOM 617 C C . PHE A 1 77 ? -72.145 -33.213 56.493 1.00 45.31 77 PHE A C 1
ATOM 619 O O . PHE A 1 77 ? -72.176 -34.369 56.910 1.00 45.31 77 PHE A O 1
ATOM 626 N N . SER A 1 78 ? -72.051 -32.938 55.187 1.00 43.53 78 SER A N 1
ATOM 627 C CA . SER A 1 78 ? -71.998 -33.985 54.160 1.00 43.53 78 SER A CA 1
ATOM 628 C C . SER A 1 78 ? -70.728 -34.838 54.239 1.00 43.53 78 SER A C 1
ATOM 630 O O . SER A 1 78 ? -70.801 -36.032 53.965 1.00 43.53 78 SER A O 1
ATOM 632 N N . SER A 1 79 ? -69.586 -34.269 54.644 1.00 46.66 79 SER A N 1
ATOM 633 C CA . SER A 1 79 ? -68.345 -35.029 54.874 1.00 46.66 79 SER A CA 1
ATOM 634 C C . SER A 1 79 ? -68.367 -35.914 56.127 1.00 46.66 79 SER A C 1
ATOM 636 O O . SER A 1 79 ? -67.458 -36.716 56.308 1.00 46.66 79 SER A O 1
ATOM 638 N N . LEU A 1 80 ? -69.378 -35.778 56.995 1.00 41.84 80 LEU A N 1
ATOM 639 C CA . LEU A 1 80 ? -69.480 -36.538 58.245 1.00 41.84 80 LEU A CA 1
ATOM 640 C C . LEU A 1 80 ? -70.405 -37.768 58.141 1.00 41.84 80 LEU A C 1
ATOM 642 O O . LEU A 1 80 ? -70.368 -38.623 59.021 1.00 41.84 80 LEU A O 1
ATOM 646 N N . PHE A 1 81 ? -71.237 -37.866 57.092 1.00 39.41 81 PHE A N 1
ATOM 647 C CA . PHE A 1 81 ? -72.268 -38.909 56.959 1.00 39.41 81 PHE A CA 1
ATOM 648 C C . PHE A 1 81 ? -72.537 -39.367 55.506 1.00 39.41 81 PHE A C 1
ATOM 650 O O . PHE A 1 81 ? -73.626 -39.152 54.969 1.00 39.41 81 PHE A O 1
ATOM 657 N N . ARG A 1 82 ? -71.593 -40.100 54.896 1.00 31.72 82 ARG A N 1
ATOM 658 C CA . ARG A 1 82 ? -71.886 -41.296 54.067 1.00 31.72 82 ARG A CA 1
ATOM 659 C C . ARG A 1 82 ? -70.611 -42.126 53.789 1.00 31.72 82 ARG A C 1
ATOM 661 O O . ARG A 1 82 ? -69.520 -41.575 53.905 1.00 31.72 82 ARG A O 1
ATOM 668 N N . PRO A 1 83 ? -70.737 -43.434 53.475 1.00 35.94 83 PRO A N 1
ATOM 669 C CA . PRO A 1 83 ? -69.608 -44.312 53.161 1.00 35.94 83 PRO A CA 1
ATOM 670 C C . PRO A 1 83 ? -69.137 -44.150 51.703 1.00 35.94 83 PRO A C 1
ATOM 672 O O . PRO A 1 83 ? -69.659 -43.320 50.960 1.00 35.94 83 PRO A O 1
ATOM 675 N N . GLU A 1 84 ? -68.155 -44.961 51.305 1.00 40.12 84 GLU A N 1
ATOM 676 C CA . GLU A 1 84 ? -67.562 -44.985 49.964 1.00 40.12 84 GLU A CA 1
ATOM 677 C C . GLU A 1 84 ? -68.594 -45.245 48.850 1.00 40.12 84 GLU A C 1
ATOM 679 O O . GLU A 1 84 ? -69.017 -46.378 48.624 1.00 40.12 84 GLU A O 1
ATOM 684 N N . ASP A 1 85 ? -68.934 -44.202 48.091 1.00 33.12 85 ASP A N 1
ATOM 685 C CA . ASP A 1 85 ? -69.520 -44.324 46.754 1.00 33.12 85 ASP A CA 1
ATOM 686 C C . ASP A 1 85 ? -68.448 -43.963 45.717 1.00 33.12 85 ASP A C 1
ATOM 688 O O . ASP A 1 85 ? -67.892 -42.860 45.715 1.00 33.12 85 ASP A O 1
ATOM 692 N N . SER A 1 86 ? -68.129 -44.908 44.831 1.00 43.75 86 SER A N 1
ATOM 693 C CA . SER A 1 86 ? -67.042 -44.744 43.859 1.00 43.75 86 SER A CA 1
ATOM 694 C C . SER A 1 86 ? -67.362 -43.668 42.811 1.00 43.75 86 SER A C 1
ATOM 696 O O . SER A 1 86 ? -68.155 -43.872 41.888 1.00 43.75 86 SER A O 1
ATOM 698 N N . LEU A 1 87 ? -66.694 -42.512 42.917 1.00 48.31 87 LEU A N 1
ATOM 699 C CA . LEU A 1 87 ? -66.685 -41.496 41.864 1.00 48.31 87 LEU A CA 1
ATOM 700 C C . LEU A 1 87 ? -66.165 -42.123 40.567 1.00 48.31 87 LEU A C 1
ATOM 702 O O . LEU A 1 87 ? -64.983 -42.445 40.438 1.00 48.31 87 LEU A O 1
ATOM 706 N N . LYS A 1 88 ? -67.061 -42.303 39.593 1.00 57.12 88 LYS A N 1
ATOM 707 C CA . LYS A 1 88 ? -66.726 -42.941 38.320 1.00 57.12 88 LYS A CA 1
ATOM 708 C C . LYS A 1 88 ? -65.639 -42.130 37.622 1.00 57.12 88 LYS A C 1
ATOM 710 O O . LYS A 1 88 ? -65.798 -40.932 37.384 1.00 57.12 88 LYS A O 1
ATOM 715 N N . MET A 1 89 ? -64.559 -42.807 37.227 1.00 56.78 89 MET A N 1
ATOM 716 C CA . MET A 1 89 ? -63.415 -42.197 36.531 1.00 56.78 89 MET A CA 1
ATOM 717 C C . MET A 1 89 ? -63.829 -41.397 35.286 1.00 56.78 89 MET A C 1
ATOM 719 O O . MET A 1 89 ? -63.127 -40.475 34.883 1.00 56.78 89 MET A O 1
ATOM 723 N N . ASP A 1 90 ? -64.981 -41.706 34.688 1.00 61.44 90 ASP A N 1
ATOM 724 C CA . ASP A 1 90 ? -65.538 -40.972 33.553 1.00 61.44 90 ASP A CA 1
ATOM 725 C C . ASP A 1 90 ? -66.004 -39.554 33.881 1.00 61.44 90 ASP A C 1
ATOM 727 O O . ASP A 1 90 ? -65.891 -38.683 33.022 1.00 61.44 90 ASP A O 1
ATOM 731 N N . ASP A 1 91 ? -66.465 -39.280 35.101 1.00 67.56 91 ASP A N 1
ATOM 732 C CA . ASP A 1 91 ? -66.856 -37.926 35.504 1.00 67.56 91 ASP A CA 1
ATOM 733 C C . ASP A 1 91 ? -65.623 -37.067 35.807 1.00 67.56 91 ASP A C 1
ATOM 735 O O . ASP A 1 91 ? -65.540 -35.930 35.344 1.00 67.56 91 ASP A O 1
ATOM 739 N N . ILE A 1 92 ? -64.586 -37.648 36.421 1.00 65.06 92 ILE A N 1
ATOM 740 C CA . ILE A 1 92 ? -63.263 -37.011 36.544 1.00 65.06 92 ILE A CA 1
ATOM 741 C C . ILE A 1 92 ? -62.680 -36.735 35.143 1.00 65.06 92 ILE A C 1
ATOM 743 O O . ILE A 1 92 ? -62.199 -35.633 34.872 1.00 65.06 92 ILE A O 1
ATOM 747 N N . ARG A 1 93 ? -62.798 -37.684 34.199 1.00 66.75 93 ARG A N 1
ATOM 748 C CA . ARG A 1 93 ? -62.396 -37.492 32.792 1.00 66.75 93 ARG A CA 1
ATOM 749 C C . ARG A 1 93 ? -63.217 -36.415 32.065 1.00 66.75 93 ARG A C 1
ATOM 751 O O . ARG A 1 93 ? -62.662 -35.758 31.183 1.00 66.75 93 ARG A O 1
ATOM 758 N N . LYS A 1 94 ? -64.498 -36.198 32.397 1.00 73.94 94 LYS A N 1
ATOM 759 C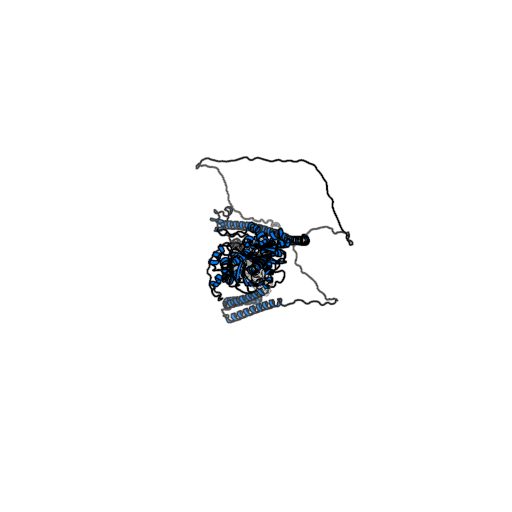 CA . LYS A 1 94 ? -65.304 -35.080 31.859 1.00 73.94 94 LYS A CA 1
ATOM 760 C C . LYS A 1 94 ? -64.817 -33.735 32.399 1.00 73.94 94 LYS A C 1
ATOM 762 O O . LYS A 1 94 ? -64.590 -32.829 31.602 1.00 73.94 94 LYS A O 1
ATOM 767 N N . GLU A 1 95 ? -64.599 -33.628 33.708 1.00 72.00 95 GLU A N 1
ATOM 768 C CA . GLU A 1 95 ? -64.130 -32.396 34.362 1.00 72.00 95 GLU A CA 1
ATOM 769 C C . GLU A 1 95 ? -62.735 -31.987 33.870 1.00 72.00 95 GLU A C 1
ATOM 771 O O . GLU A 1 95 ? -62.524 -30.841 33.477 1.00 72.00 95 GLU A O 1
ATOM 776 N N . VAL A 1 96 ? -61.798 -32.937 33.764 1.00 73.69 96 VAL A N 1
ATOM 777 C CA . VAL A 1 96 ? -60.464 -32.688 33.185 1.00 73.69 96 VAL A CA 1
ATOM 778 C C . VAL A 1 96 ? -60.563 -32.235 31.722 1.00 73.69 96 VAL A C 1
ATOM 780 O O . VAL A 1 96 ? -59.870 -31.300 31.319 1.00 73.69 96 VAL A O 1
ATOM 783 N N . LYS A 1 97 ? -61.464 -32.826 30.922 1.00 78.44 97 LYS A N 1
ATOM 784 C CA . LYS A 1 97 ? -61.721 -32.368 29.545 1.00 78.44 97 LYS A CA 1
ATOM 785 C C . LYS A 1 97 ? -62.329 -30.962 29.501 1.00 78.44 97 LYS A C 1
ATOM 787 O O . LYS A 1 97 ? -61.984 -30.206 28.595 1.00 78.44 97 LYS A O 1
ATOM 792 N N . GLN A 1 98 ? -63.183 -30.580 30.453 1.00 81.50 98 GLN A N 1
ATOM 793 C CA . GLN A 1 98 ? -63.702 -29.211 30.533 1.00 81.50 98 GLN A CA 1
ATOM 794 C C . GLN A 1 98 ? -62.615 -28.216 30.961 1.00 81.50 98 GLN A C 1
ATOM 796 O O . GLN A 1 98 ? -62.491 -27.160 30.345 1.00 81.50 98 GLN A O 1
ATOM 801 N N . LEU A 1 99 ? -61.767 -28.572 31.929 1.00 79.19 99 LEU A N 1
ATOM 802 C CA . LEU A 1 99 ? -60.643 -27.740 32.364 1.00 79.19 99 LEU A CA 1
ATOM 803 C C . LEU A 1 99 ? -59.665 -27.452 31.211 1.00 79.19 99 LEU A C 1
ATOM 805 O O . LEU A 1 99 ? -59.301 -26.296 31.000 1.00 79.19 99 LEU A O 1
ATOM 809 N N . LYS A 1 100 ? -59.330 -28.463 30.393 1.00 83.31 100 LYS A N 1
ATOM 810 C CA . LYS A 1 100 ? -58.526 -28.276 29.168 1.00 83.31 100 LYS A CA 1
ATOM 811 C C . LYS A 1 100 ? -59.198 -27.348 28.143 1.00 83.31 100 LYS A C 1
ATOM 813 O O . LYS A 1 100 ? -58.509 -26.558 27.500 1.00 83.31 100 LYS A O 1
ATOM 818 N N . ARG A 1 101 ? -60.532 -27.385 28.000 1.00 82.00 101 ARG A N 1
ATOM 819 C CA . ARG A 1 101 ? -61.267 -26.447 27.122 1.00 82.00 101 ARG A CA 1
ATOM 820 C C . ARG A 1 101 ? -61.204 -25.011 27.633 1.00 82.00 101 ARG A C 1
ATOM 822 O O . ARG A 1 101 ? -60.944 -24.116 26.836 1.00 82.00 101 ARG A O 1
ATOM 829 N N . GLU A 1 102 ? -61.420 -24.778 28.929 1.00 82.06 102 GLU A N 1
ATOM 830 C CA . GLU A 1 102 ? -61.354 -23.421 29.491 1.00 82.06 102 GLU A CA 1
ATOM 831 C C . GLU A 1 102 ? -59.923 -22.858 29.425 1.00 82.06 102 GLU A C 1
ATOM 833 O O . GLU A 1 102 ? -59.744 -21.721 28.995 1.00 82.06 102 GLU A O 1
ATOM 838 N N . MET A 1 103 ? -58.893 -23.664 29.717 1.00 82.50 103 MET A N 1
ATOM 839 C CA . MET A 1 103 ? -57.486 -23.278 29.511 1.00 82.50 103 MET A CA 1
ATOM 840 C C . MET A 1 103 ? -57.200 -22.896 28.048 1.00 82.50 103 MET A C 1
ATOM 842 O O . MET A 1 103 ? -56.614 -21.847 27.779 1.00 82.50 103 MET A O 1
ATOM 846 N N . GLN A 1 104 ? -57.672 -23.695 27.085 1.00 83.12 104 GLN A N 1
ATOM 847 C CA . GLN A 1 104 ? -57.519 -23.399 25.657 1.00 83.12 104 GLN A CA 1
ATOM 848 C C . GLN A 1 104 ? -58.287 -22.133 25.233 1.00 83.12 104 GLN A C 1
ATOM 850 O O . GLN A 1 104 ? -57.786 -21.349 24.430 1.00 83.12 104 GLN A O 1
ATOM 855 N N . LYS A 1 105 ? -59.477 -21.898 25.792 1.00 86.06 105 LYS A N 1
ATOM 856 C CA . LYS A 1 105 ? -60.313 -20.712 25.548 1.00 86.06 105 LYS A CA 1
ATOM 857 C C . LYS A 1 105 ? -59.677 -19.432 26.101 1.00 86.06 105 LYS A C 1
ATOM 859 O O . LYS A 1 105 ? -59.666 -18.426 25.397 1.00 86.06 105 LYS A O 1
ATOM 864 N N . VAL A 1 106 ? -59.084 -19.480 27.296 1.00 84.62 106 VAL A N 1
ATOM 865 C CA . VAL A 1 106 ? -58.311 -18.364 27.874 1.00 84.62 106 VAL A CA 1
ATOM 866 C C . VAL A 1 106 ? -57.057 -18.075 27.043 1.00 84.62 106 VAL A C 1
ATOM 868 O O . VAL A 1 106 ? -56.804 -16.919 26.712 1.00 84.62 106 VAL A O 1
ATOM 871 N N . ASN A 1 107 ? -56.320 -19.105 26.613 1.00 84.06 107 ASN A N 1
ATOM 872 C CA . ASN A 1 107 ? -55.170 -18.926 25.721 1.00 84.06 107 ASN A CA 1
ATOM 873 C C . ASN A 1 107 ? -55.576 -18.303 24.369 1.00 84.06 107 ASN A C 1
ATOM 875 O O . ASN A 1 107 ? -54.932 -17.372 23.893 1.00 84.06 107 ASN A O 1
ATOM 879 N N . ASN A 1 108 ? -56.687 -18.751 23.776 1.00 84.00 108 ASN A N 1
ATOM 880 C CA . ASN A 1 108 ? -57.231 -18.168 22.545 1.00 84.00 108 ASN A CA 1
ATOM 881 C C . ASN A 1 108 ? -57.667 -16.701 22.729 1.00 84.00 108 ASN A C 1
ATOM 883 O O . ASN A 1 108 ? -57.481 -15.896 21.818 1.00 84.00 108 ASN A O 1
ATOM 887 N N . TYR A 1 109 ? -58.205 -16.335 23.897 1.00 83.12 109 TYR A N 1
ATOM 888 C CA . TYR A 1 109 ? -58.538 -14.947 24.232 1.00 83.12 109 TYR A CA 1
ATOM 889 C C . TYR A 1 109 ? -57.280 -14.071 24.358 1.00 83.12 109 TYR A C 1
ATOM 891 O O . TYR A 1 109 ? -57.228 -12.993 23.770 1.00 83.12 109 TYR A O 1
ATOM 899 N N . ALA A 1 110 ? -56.231 -14.553 25.035 1.00 77.69 110 ALA A N 1
ATOM 900 C CA . ALA A 1 110 ? -54.947 -13.851 25.129 1.00 77.69 110 ALA A CA 1
ATOM 901 C C . ALA A 1 110 ? -54.281 -13.661 23.749 1.00 77.69 110 ALA A C 1
ATOM 903 O O . ALA A 1 110 ? -53.797 -12.573 23.433 1.00 77.69 110 ALA A O 1
ATOM 904 N N . LEU A 1 111 ? -54.330 -14.688 22.891 1.00 78.75 111 LEU A N 1
ATOM 905 C CA . LEU A 1 111 ? -53.882 -14.622 21.494 1.00 78.75 111 LEU A CA 1
ATOM 906 C C . LEU A 1 111 ? -54.667 -13.587 20.670 1.00 78.75 111 LEU A C 1
ATOM 908 O O . LEU A 1 111 ? -54.077 -12.876 19.857 1.00 78.75 111 LEU A O 1
ATOM 912 N N . ALA A 1 112 ? -55.984 -13.484 20.870 1.00 77.31 112 ALA A N 1
ATOM 913 C CA . ALA A 1 112 ? -56.816 -12.486 20.199 1.00 77.31 112 ALA A CA 1
ATOM 914 C C . ALA A 1 112 ? -56.510 -11.059 20.688 1.00 77.31 112 ALA A C 1
ATOM 916 O O . ALA A 1 112 ? -56.375 -10.153 19.867 1.00 77.31 112 ALA A O 1
ATOM 917 N N . ALA A 1 113 ? -56.329 -10.872 22.000 1.00 73.00 113 ALA A N 1
ATOM 918 C CA . ALA A 1 113 ? -55.970 -9.586 22.594 1.00 73.00 113 ALA A CA 1
ATOM 919 C C . ALA A 1 113 ? -54.619 -9.066 22.069 1.00 73.00 113 ALA A C 1
ATOM 921 O O . ALA A 1 113 ? -54.546 -7.923 21.623 1.00 73.00 113 ALA A O 1
ATOM 922 N N . LYS A 1 114 ? -53.581 -9.919 22.015 1.00 69.19 114 LYS A N 1
ATOM 923 C CA . LYS A 1 114 ? -52.282 -9.558 21.416 1.00 69.19 114 LYS A CA 1
ATOM 924 C C . LYS A 1 114 ? -52.396 -9.165 19.940 1.00 69.19 114 LYS A C 1
ATOM 926 O O . LYS A 1 114 ? -51.771 -8.202 19.513 1.00 69.19 114 LYS A O 1
ATOM 931 N N . LYS A 1 115 ? -53.228 -9.850 19.145 1.00 63.81 115 LYS A N 1
ATOM 932 C CA . LYS A 1 115 ? -53.438 -9.473 17.732 1.00 63.81 115 LYS A CA 1
ATOM 933 C C . LYS A 1 115 ? -54.170 -8.138 17.557 1.00 63.81 115 LYS A C 1
ATOM 935 O O . LYS A 1 115 ? -53.963 -7.480 16.541 1.00 63.81 115 LYS A O 1
ATOM 940 N N . ALA A 1 116 ? -54.991 -7.723 18.522 1.00 56.09 116 ALA A N 1
ATOM 941 C CA . ALA A 1 116 ? -55.712 -6.453 18.454 1.00 56.09 116 ALA A CA 1
ATOM 942 C C . ALA A 1 116 ? -54.792 -5.229 18.634 1.00 56.09 116 ALA A C 1
ATOM 944 O O . ALA A 1 116 ? -55.006 -4.216 17.972 1.00 56.09 116 ALA A O 1
ATOM 945 N N . SER A 1 117 ? -53.738 -5.316 19.458 1.00 54.75 117 SER A N 1
ATOM 946 C CA . SER A 1 117 ? -52.820 -4.190 19.713 1.00 54.75 117 SER A CA 1
ATOM 947 C C . SER A 1 117 ? -51.957 -3.768 18.515 1.00 54.75 117 SER A C 1
ATOM 949 O O . SER A 1 117 ? -51.411 -2.669 18.531 1.00 54.75 117 SER A O 1
ATOM 951 N N . TYR A 1 118 ? -51.853 -4.594 17.470 1.00 48.19 118 TYR A N 1
ATOM 952 C CA . TYR A 1 118 ? -51.062 -4.291 16.268 1.00 48.19 118 TYR A CA 1
ATOM 953 C C . TYR A 1 118 ? -51.883 -3.703 15.108 1.00 48.19 118 TYR A C 1
ATOM 955 O O . TYR A 1 118 ? -51.325 -3.401 14.053 1.00 48.19 118 TYR A O 1
ATOM 963 N N . LEU A 1 119 ? -53.197 -3.506 15.276 1.00 41.66 119 LEU A N 1
ATOM 964 C CA . LEU A 1 119 ? -54.082 -3.025 14.212 1.00 41.66 119 LEU A CA 1
ATOM 965 C C . LEU A 1 119 ? -54.583 -1.590 14.438 1.00 41.66 119 LEU A C 1
ATOM 967 O O . LEU A 1 119 ? -55.740 -1.361 14.782 1.00 41.66 119 LEU A O 1
ATOM 971 N N . THR A 1 120 ? -53.733 -0.642 14.020 1.00 34.12 120 THR A N 1
ATOM 972 C CA . THR A 1 120 ? -54.075 0.728 13.560 1.00 34.12 120 THR A CA 1
ATOM 973 C C . THR A 1 120 ? -54.459 1.774 14.636 1.00 34.12 120 THR A C 1
ATOM 975 O O . THR A 1 120 ? -54.878 1.395 15.726 1.00 34.12 120 THR A O 1
ATOM 978 N N . PRO A 1 121 ? -54.335 3.101 14.359 1.00 43.06 121 PRO A N 1
ATOM 979 C CA . PRO A 1 121 ? -54.062 3.718 13.054 1.00 43.06 121 PRO A CA 1
ATOM 980 C C . PRO A 1 121 ? -52.886 4.705 12.955 1.00 43.06 121 PRO A C 1
ATOM 982 O O . PRO A 1 121 ? -52.675 5.581 13.792 1.00 43.06 121 PRO A O 1
ATOM 985 N N . GLU A 1 122 ? -52.220 4.661 11.798 1.00 32.12 122 GLU A N 1
ATOM 986 C CA . GLU A 1 122 ? -51.537 5.826 11.237 1.00 32.12 122 GLU A CA 1
ATOM 987 C C . GLU A 1 122 ? -52.528 6.935 10.821 1.00 32.12 122 GLU A C 1
ATOM 989 O O . GLU A 1 122 ? -53.654 6.674 10.402 1.00 32.12 122 GLU A O 1
ATOM 994 N N . ARG A 1 123 ? -52.028 8.178 10.851 1.00 31.91 123 ARG A N 1
ATOM 995 C CA . ARG A 1 123 ? -52.341 9.306 9.947 1.00 31.91 123 ARG A CA 1
ATOM 996 C C . ARG A 1 123 ? -53.779 9.445 9.395 1.00 31.91 123 ARG A C 1
ATOM 998 O O . ARG A 1 123 ? -54.155 8.835 8.397 1.00 31.91 123 ARG A O 1
ATOM 1005 N N . LYS A 1 124 ? -54.466 10.505 9.842 1.00 29.31 124 LYS A N 1
ATOM 1006 C CA . LYS A 1 124 ? -55.328 11.323 8.962 1.00 29.31 124 LYS A CA 1
ATOM 1007 C C . LYS A 1 124 ? -54.850 12.773 8.943 1.00 29.31 124 LYS A C 1
ATOM 1009 O O . LYS A 1 124 ? -54.710 13.403 9.986 1.00 29.31 124 LYS A O 1
ATOM 1014 N N . THR A 1 125 ? -54.607 13.304 7.748 1.00 29.66 125 THR A N 1
ATOM 1015 C CA . THR A 1 125 ? -54.062 14.652 7.533 1.00 29.66 125 THR A CA 1
ATOM 1016 C C . THR A 1 125 ? -55.169 15.659 7.209 1.00 29.66 125 THR A C 1
ATOM 1018 O O . THR A 1 125 ? -56.003 15.385 6.354 1.00 29.66 125 THR A O 1
ATOM 1021 N N . ARG A 1 126 ? -55.120 16.838 7.850 1.00 28.25 126 ARG A N 1
ATOM 1022 C CA . ARG A 1 126 ? -55.758 18.128 7.480 1.00 28.25 126 ARG A CA 1
ATOM 1023 C C . ARG A 1 126 ? -57.159 18.120 6.828 1.00 28.25 126 ARG A C 1
ATOM 1025 O O . ARG A 1 126 ? -57.297 17.858 5.638 1.00 28.25 126 ARG A O 1
ATOM 1032 N N . LYS A 1 127 ? -58.123 18.738 7.522 1.00 29.75 127 LYS A N 1
ATOM 1033 C CA . LYS A 1 127 ? -59.061 19.719 6.931 1.00 29.75 127 LYS A CA 1
ATOM 1034 C C . LYS A 1 127 ? -59.416 20.784 7.979 1.00 29.75 127 LYS A C 1
ATOM 1036 O O . LYS A 1 127 ? -59.559 20.454 9.151 1.00 29.75 127 LYS A O 1
ATOM 1041 N N . ASN A 1 128 ? -59.532 22.042 7.558 1.00 26.14 128 ASN A N 1
ATOM 1042 C CA . ASN A 1 128 ? -59.944 23.166 8.409 1.00 26.14 128 ASN A CA 1
ATOM 1043 C C . ASN A 1 128 ? -61.468 23.350 8.320 1.00 26.14 128 ASN A C 1
ATOM 1045 O O . ASN A 1 128 ? -61.973 23.247 7.203 1.00 26.14 128 ASN A O 1
ATOM 1049 N N . LEU A 1 129 ? -62.153 23.733 9.412 1.00 27.97 129 LEU A N 1
ATOM 1050 C CA . LEU A 1 129 ? -62.999 24.948 9.465 1.00 27.97 129 LEU A CA 1
ATOM 1051 C C . LEU A 1 129 ? -63.616 25.241 10.857 1.00 27.97 129 LEU A C 1
ATOM 1053 O O . LEU A 1 129 ? -63.856 24.335 11.642 1.00 27.97 129 LEU A O 1
ATOM 1057 N N . ALA A 1 130 ? -63.909 26.530 11.073 1.00 28.83 130 ALA A N 1
ATOM 1058 C CA . ALA A 1 130 ? -65.037 27.116 11.823 1.00 28.83 130 ALA A CA 1
ATOM 1059 C C . ALA A 1 130 ? -65.398 26.653 13.265 1.00 28.83 130 ALA A C 1
ATOM 1061 O O . ALA A 1 130 ? -66.211 25.763 13.473 1.00 28.83 130 ALA A O 1
ATOM 1062 N N . LEU A 1 131 ? -64.900 27.417 14.248 1.00 24.48 131 LEU A N 1
ATOM 1063 C CA . LEU A 1 131 ? -65.679 28.394 15.046 1.00 24.48 131 LEU A CA 1
ATOM 1064 C C . LEU A 1 131 ? -67.035 27.991 15.706 1.00 24.48 131 LEU A C 1
ATOM 1066 O O . LEU A 1 131 ? -68.063 27.956 15.039 1.00 24.48 131 LEU A O 1
ATOM 1070 N N . GLY A 1 132 ? -67.056 27.959 17.052 1.00 23.80 132 GLY A N 1
ATOM 1071 C CA . GLY A 1 132 ? -68.248 28.206 17.900 1.00 23.80 132 GLY A CA 1
ATOM 1072 C C . GLY A 1 132 ? -69.225 27.027 18.124 1.00 23.80 132 GLY A C 1
ATOM 1073 O O . GLY A 1 132 ? -69.094 25.991 17.489 1.00 23.80 132 GLY A O 1
ATOM 1074 N N . THR A 1 133 ? -70.223 27.090 19.026 1.00 23.78 133 THR A N 1
ATOM 1075 C CA . THR A 1 133 ? -70.521 28.069 20.105 1.00 23.78 133 THR A CA 1
ATOM 1076 C C . THR A 1 133 ? -71.559 27.491 21.112 1.00 23.78 133 THR A C 1
ATOM 1078 O O . THR A 1 133 ? -72.295 26.586 20.747 1.00 23.78 133 THR A O 1
ATOM 1081 N N . PHE A 1 134 ? -71.679 28.068 22.324 1.00 23.59 134 PHE A N 1
ATOM 1082 C CA . PHE A 1 134 ? -72.813 27.958 23.292 1.00 23.59 134 PHE A CA 1
ATOM 1083 C C . PHE A 1 134 ? -73.139 26.625 24.043 1.00 23.59 134 PHE A C 1
ATOM 1085 O O . PHE A 1 134 ? -73.885 25.767 23.588 1.00 23.59 134 PHE A O 1
ATOM 1092 N N . ASN A 1 135 ? -72.654 26.561 25.295 1.00 24.86 135 ASN A N 1
ATOM 1093 C CA . ASN A 1 135 ? -73.370 26.398 26.597 1.00 24.86 135 ASN A CA 1
ATOM 1094 C C . ASN A 1 135 ? -74.907 26.701 26.666 1.00 24.86 135 ASN A C 1
ATOM 1096 O O . ASN A 1 135 ? -75.382 27.390 25.763 1.00 24.86 135 ASN A O 1
ATOM 1100 N N . PRO A 1 136 ? -75.646 26.469 27.804 1.00 34.47 136 PRO A N 1
ATOM 1101 C CA . PRO A 1 136 ? -75.420 25.586 28.993 1.00 34.47 136 PRO A CA 1
ATOM 1102 C C . PRO A 1 136 ? -76.674 24.927 29.697 1.00 34.47 136 PRO A C 1
ATOM 1104 O O . PRO A 1 136 ? -77.754 25.501 29.689 1.00 34.47 136 PRO A O 1
ATOM 1107 N N . SER A 1 137 ? -76.456 23.842 30.481 1.00 23.88 137 SER A N 1
ATOM 1108 C CA . SER A 1 137 ? -77.071 23.483 31.815 1.00 23.88 137 SER A CA 1
ATOM 1109 C C . SER A 1 137 ? -78.627 23.554 32.031 1.00 23.88 137 SER A C 1
ATOM 1111 O O . SER A 1 137 ? -79.348 23.580 31.039 1.00 23.88 137 SER A O 1
ATOM 1113 N N . PRO A 1 138 ? -79.237 23.558 33.261 1.00 38.81 138 PRO A N 1
ATOM 1114 C CA . PRO A 1 138 ? -78.889 22.975 34.586 1.00 38.81 138 PRO A CA 1
ATOM 1115 C C . PRO A 1 138 ? -80.036 22.233 35.365 1.00 38.81 138 PRO A C 1
ATOM 1117 O O . PRO A 1 138 ? -81.193 22.647 35.354 1.00 38.81 138 PRO A O 1
ATOM 1120 N N . THR A 1 139 ? -79.699 21.262 36.233 1.00 26.14 139 THR A N 1
ATOM 1121 C CA . THR A 1 139 ? -80.420 20.897 37.502 1.00 26.14 139 THR A CA 1
ATOM 1122 C C . THR A 1 139 ? -79.484 19.979 38.323 1.00 26.14 139 THR A C 1
ATOM 1124 O O . THR A 1 139 ? -78.962 19.037 37.742 1.00 26.14 139 THR A O 1
ATOM 1127 N N . LYS A 1 140 ? -79.015 20.222 39.566 1.00 26.48 140 LYS A N 1
ATOM 1128 C CA . LYS A 1 140 ? -79.587 20.669 40.869 1.00 26.48 140 LYS A CA 1
ATOM 1129 C C . LYS A 1 140 ? -80.568 19.649 41.485 1.00 26.48 140 LYS A C 1
ATOM 1131 O O . LYS A 1 140 ? -81.456 19.209 40.773 1.00 26.48 140 LYS A O 1
ATOM 1136 N N . LEU A 1 141 ? -80.484 19.268 42.774 1.00 24.27 141 LEU A N 1
ATOM 1137 C CA . LEU A 1 141 ? -79.701 19.783 43.930 1.00 24.27 141 LEU A CA 1
ATOM 1138 C C . LEU A 1 141 ? -79.545 18.685 45.027 1.00 24.27 141 LEU A C 1
ATOM 1140 O O . LEU A 1 141 ? -80.433 17.844 45.123 1.00 24.27 141 LEU A O 1
ATOM 1144 N N . GLY A 1 142 ? -78.503 18.714 45.884 1.00 25.22 142 GLY A N 1
ATOM 1145 C CA . GLY A 1 142 ? -78.443 17.865 47.100 1.00 25.22 142 GLY A CA 1
ATOM 1146 C C . GLY A 1 142 ? -77.061 17.635 47.753 1.00 25.22 142 GLY A C 1
ATOM 1147 O O . GLY A 1 142 ? -76.324 16.750 47.335 1.00 25.22 142 GLY A O 1
ATOM 1148 N N . GLU A 1 143 ? -76.759 18.374 48.826 1.00 25.28 143 GLU A N 1
ATOM 1149 C CA . GLU A 1 143 ? -75.834 17.989 49.926 1.00 25.28 143 GLU A CA 1
ATOM 1150 C C . GLU A 1 143 ? -76.702 17.571 51.160 1.00 25.28 143 GLU A C 1
ATOM 1152 O O . GLU A 1 143 ? -77.929 17.613 51.003 1.00 25.28 143 GLU A O 1
ATOM 1157 N N . PRO A 1 144 ? -76.205 17.253 52.392 1.00 33.53 144 PRO A N 1
ATOM 1158 C CA . PRO A 1 144 ? -74.825 17.189 52.926 1.00 33.53 144 PRO A CA 1
ATOM 1159 C C . PRO A 1 144 ? -74.541 15.960 53.858 1.00 33.53 144 PRO A C 1
ATOM 1161 O O . PRO A 1 144 ? -75.289 14.989 53.873 1.00 33.53 144 PRO A O 1
ATOM 1164 N N . VAL A 1 145 ? -73.507 16.094 54.716 1.00 28.28 145 VAL A N 1
ATOM 1165 C CA . VAL A 1 145 ? -73.274 15.467 56.052 1.00 28.28 145 VAL A CA 1
ATOM 1166 C C . VAL A 1 145 ? -72.183 14.384 56.169 1.00 28.28 145 VAL A C 1
ATOM 1168 O O . VAL A 1 145 ? -72.176 13.368 55.484 1.00 28.28 145 VAL A O 1
ATOM 1171 N N . VAL A 1 146 ? -71.306 14.599 57.162 1.00 30.62 146 VAL A N 1
ATOM 1172 C CA . VAL A 1 146 ? -70.332 13.652 57.736 1.00 30.62 146 VAL A CA 1
ATOM 1173 C C . VAL A 1 146 ? -70.729 13.354 59.195 1.00 30.62 146 VAL A C 1
ATOM 1175 O O . VAL A 1 146 ? -71.023 14.305 59.923 1.00 30.62 146 VAL A O 1
ATOM 1178 N N . PRO A 1 147 ? -70.703 12.091 59.664 1.00 30.66 147 PRO A N 1
ATOM 1179 C CA . PRO A 1 147 ? -70.816 11.749 61.082 1.00 30.66 147 PRO A CA 1
ATOM 1180 C C . PRO A 1 147 ? -69.444 11.549 61.760 1.00 30.66 147 PRO A C 1
ATOM 1182 O O . PRO A 1 147 ? -68.496 11.055 61.154 1.00 30.66 147 PRO A O 1
ATOM 1185 N N . THR A 1 148 ? -69.361 11.884 63.052 1.00 27.58 148 THR A N 1
ATOM 1186 C CA . THR A 1 148 ? -68.128 11.862 63.871 1.00 27.58 148 THR A CA 1
ATOM 1187 C C . THR A 1 148 ? -68.312 10.980 65.111 1.00 27.58 148 THR A C 1
ATOM 1189 O O . THR A 1 148 ? -69.403 10.945 65.676 1.00 27.58 148 THR A O 1
ATOM 1192 N N . MET A 1 149 ? -67.244 10.347 65.612 1.00 24.53 149 MET A N 1
ATOM 1193 C CA . MET A 1 149 ? -67.193 9.767 66.968 1.00 24.53 149 MET A CA 1
ATOM 1194 C C . MET A 1 149 ? -65.828 10.029 67.660 1.00 24.53 149 MET A C 1
ATOM 1196 O O . MET A 1 149 ? -64.927 10.551 67.001 1.00 24.53 149 MET A O 1
ATOM 1200 N N . PRO A 1 150 ? -65.710 9.894 69.004 1.00 30.89 150 PRO A N 1
ATOM 1201 C CA . PRO A 1 150 ? -65.323 11.069 69.797 1.00 30.89 150 PRO A CA 1
ATOM 1202 C C . PRO A 1 150 ? -63.953 11.013 70.511 1.00 30.89 150 PRO A C 1
ATOM 1204 O O . PRO A 1 150 ? -63.224 10.028 70.478 1.00 30.89 150 PRO A O 1
ATOM 1207 N N . LYS A 1 151 ? -63.621 12.134 71.170 1.00 31.44 151 LYS A N 1
ATOM 1208 C CA . LYS A 1 151 ? -62.351 12.427 71.864 1.00 31.44 151 LYS A CA 1
ATOM 1209 C C . LYS A 1 151 ? -62.320 11.934 73.317 1.00 31.44 151 LYS A C 1
ATOM 1211 O O . LYS A 1 151 ? -63.362 11.851 73.961 1.00 31.44 151 LYS A O 1
ATOM 1216 N N . ILE A 1 152 ? -61.110 11.793 73.869 1.00 28.48 152 ILE A N 1
ATOM 1217 C CA . ILE A 1 152 ? -60.846 11.655 75.311 1.00 28.48 152 ILE A CA 1
ATOM 1218 C C . ILE A 1 152 ? -59.748 12.664 75.737 1.00 28.48 152 ILE A C 1
ATOM 1220 O O . ILE A 1 152 ? -58.607 12.552 75.306 1.00 28.48 152 ILE A O 1
ATOM 1224 N N . PHE A 1 153 ? -60.133 13.628 76.589 1.00 27.44 153 PHE A N 1
ATOM 1225 C CA . PHE A 1 153 ? -59.338 14.636 77.337 1.00 27.44 153 PHE A CA 1
ATOM 1226 C C . PHE A 1 153 ? -58.473 15.716 76.617 1.00 27.44 153 PHE A C 1
ATOM 1228 O O . PHE A 1 153 ? -58.132 15.643 75.442 1.00 27.44 153 PHE A O 1
ATOM 1235 N N . GLY A 1 154 ? -58.194 16.782 77.389 1.00 28.36 154 GLY A N 1
ATOM 1236 C CA . GLY A 1 154 ? -57.378 18.001 77.168 1.00 28.36 154 GLY A CA 1
ATOM 1237 C C . GLY A 1 154 ? -57.131 18.648 78.560 1.00 28.36 154 GLY A C 1
ATOM 1238 O O . GLY A 1 154 ? -57.205 17.882 79.525 1.00 28.36 154 GLY A O 1
ATOM 1239 N N . PRO A 1 155 ? -56.990 19.988 78.763 1.00 43.03 155 PRO A N 1
ATOM 1240 C CA . PRO A 1 155 ? -56.814 21.098 77.799 1.00 43.03 155 PRO A CA 1
ATOM 1241 C C . PRO A 1 155 ? -55.854 22.277 78.228 1.00 43.03 155 PRO A C 1
ATOM 1243 O O . PRO A 1 155 ? -55.628 22.488 79.412 1.00 43.03 155 PRO A O 1
ATOM 1246 N N . PHE A 1 156 ? -55.459 23.148 77.269 1.00 25.64 156 PHE A N 1
ATOM 1247 C CA . PHE A 1 156 ? -55.082 24.598 77.417 1.00 25.64 156 PHE A CA 1
ATOM 1248 C C . PHE A 1 156 ? -53.851 25.029 78.289 1.00 25.64 156 PHE A C 1
ATOM 1250 O O . PHE A 1 156 ? -53.315 24.171 78.985 1.00 25.64 156 PHE A O 1
ATOM 1257 N N . PRO A 1 157 ? -53.341 26.308 78.251 1.00 39.44 157 PRO A N 1
ATOM 1258 C CA . PRO A 1 157 ? -53.877 27.560 77.645 1.00 39.44 157 PRO A CA 1
ATOM 1259 C C . PRO A 1 157 ? -52.946 28.466 76.757 1.00 39.44 157 PRO A C 1
ATOM 1261 O O . PRO A 1 157 ? -51.730 28.341 76.767 1.00 39.44 157 PRO A O 1
ATOM 1264 N N . SER A 1 158 ? -53.591 29.409 76.030 1.00 27.55 158 SER A N 1
ATOM 1265 C CA . SER A 1 158 ? -53.196 30.771 75.517 1.00 27.55 158 SER A CA 1
ATOM 1266 C C . SER A 1 158 ? -51.752 31.122 75.044 1.00 27.55 158 SER A C 1
ATOM 1268 O O . SER A 1 158 ? -50.830 31.025 75.840 1.00 27.55 158 SER A O 1
ATOM 1270 N N . GLN A 1 159 ? -51.472 31.556 73.788 1.00 23.80 159 GLN A N 1
ATOM 1271 C CA . GLN A 1 159 ? -51.703 32.888 73.116 1.00 23.80 159 GLN A CA 1
ATOM 1272 C C . GLN A 1 159 ? -50.931 34.115 73.705 1.00 23.80 159 GLN A C 1
ATOM 1274 O O . GLN A 1 159 ? -50.642 34.048 74.896 1.00 23.80 159 GLN A O 1
ATOM 1279 N N . PRO A 1 160 ? -50.659 35.253 72.979 1.00 39.34 160 PRO A N 1
ATOM 1280 C CA . PRO A 1 160 ? -51.083 35.679 71.610 1.00 39.34 160 PRO A CA 1
ATOM 1281 C C . PRO A 1 160 ? -50.052 36.484 70.719 1.00 39.34 160 PRO A C 1
ATOM 1283 O O . PRO A 1 160 ? -48.925 36.721 71.131 1.00 39.34 160 PRO A O 1
ATOM 1286 N N . LEU A 1 161 ? -50.526 37.011 69.557 1.00 26.50 161 LEU A N 1
ATOM 1287 C CA . LEU A 1 161 ? -49.995 38.124 68.695 1.00 26.50 161 LEU A CA 1
ATOM 1288 C C . LEU A 1 161 ? -48.677 37.901 67.887 1.00 26.50 161 LEU A C 1
ATOM 1290 O O . LEU A 1 161 ? -47.819 37.147 68.318 1.00 26.50 161 LEU A O 1
ATOM 1294 N N . ALA A 1 162 ? -48.391 38.561 66.741 1.00 27.67 162 ALA A N 1
ATOM 1295 C CA . ALA A 1 162 ? -49.196 39.213 65.671 1.00 27.67 162 ALA A CA 1
ATOM 1296 C C . ALA A 1 162 ? -48.293 39.631 64.463 1.00 27.67 162 ALA A C 1
ATOM 1298 O O . ALA A 1 162 ? -47.090 39.785 64.644 1.00 27.67 162 ALA A O 1
ATOM 1299 N N . GLY A 1 163 ? -48.867 39.925 63.277 1.00 26.06 163 GLY A N 1
ATOM 1300 C CA . GLY A 1 163 ? -48.244 40.814 62.259 1.00 26.06 163 GLY A CA 1
ATOM 1301 C C . GLY A 1 163 ? -47.978 40.263 60.835 1.00 26.06 163 GLY A C 1
ATOM 1302 O O . GLY A 1 163 ? -47.425 39.184 60.665 1.00 26.06 163 GLY A O 1
ATOM 1303 N N . ASN A 1 164 ? -48.367 41.047 59.816 1.00 26.73 164 ASN A N 1
ATOM 1304 C CA . ASN A 1 164 ? -48.086 40.969 58.355 1.00 26.73 164 ASN A CA 1
ATOM 1305 C C . ASN A 1 164 ? -48.544 42.341 57.742 1.00 26.73 164 ASN A C 1
ATOM 1307 O O . ASN A 1 164 ? -49.284 43.019 58.466 1.00 26.73 164 ASN A O 1
ATOM 1311 N N . PRO A 1 165 ? -48.245 42.800 56.490 1.00 47.44 165 PRO A N 1
ATOM 1312 C CA . PRO A 1 165 ? -47.600 42.167 55.325 1.00 47.44 165 PRO A CA 1
ATOM 1313 C C . PRO A 1 165 ? -46.465 43.036 54.672 1.00 47.44 165 PRO A C 1
ATOM 1315 O O . PRO A 1 165 ? -45.615 43.540 55.398 1.00 47.44 165 PRO A O 1
ATOM 1318 N N . ALA A 1 166 ? -46.396 43.187 53.327 1.00 28.16 166 ALA A N 1
ATOM 1319 C CA . ALA A 1 166 ? -45.185 43.574 52.555 1.00 28.16 166 ALA A CA 1
ATOM 1320 C C . ALA A 1 166 ? -45.324 44.701 51.474 1.00 28.16 166 ALA A C 1
ATOM 1322 O O . ALA A 1 166 ? -46.433 45.085 51.110 1.00 28.16 166 ALA A O 1
ATOM 1323 N N . GLY A 1 167 ? -44.175 45.155 50.917 1.00 26.02 167 GLY A N 1
ATOM 1324 C CA . GLY A 1 167 ? -43.939 46.037 49.732 1.00 26.02 167 GLY A CA 1
ATOM 1325 C C . GLY A 1 167 ? -42.408 46.231 49.502 1.00 26.02 167 GLY A C 1
ATOM 1326 O O . GLY A 1 167 ? -41.672 46.032 50.463 1.00 26.02 167 GLY A O 1
ATOM 1327 N N . SER A 1 168 ? -41.769 46.484 48.336 1.00 27.55 168 SER A N 1
ATOM 1328 C CA . SER A 1 168 ? -42.117 46.907 46.946 1.00 27.55 168 SER A CA 1
ATOM 1329 C C . SER A 1 168 ? -42.333 48.430 46.731 1.00 27.55 168 SER A C 1
ATOM 1331 O O . SER A 1 168 ? -42.798 49.077 47.661 1.00 27.55 168 SER A O 1
ATOM 1333 N N . ILE A 1 169 ? -42.012 49.098 45.595 1.00 30.91 169 ILE A N 1
ATOM 1334 C CA . ILE A 1 169 ? -41.735 48.691 44.180 1.00 30.91 169 ILE A CA 1
ATOM 1335 C C . ILE A 1 169 ? -40.735 49.686 43.470 1.00 30.91 169 ILE A C 1
ATOM 1337 O O . ILE A 1 169 ? -40.446 50.736 44.033 1.00 30.91 169 ILE A O 1
ATOM 1341 N N . PHE A 1 170 ? -40.341 49.412 42.200 1.00 26.39 170 PHE A N 1
ATOM 1342 C CA . PHE A 1 170 ? -39.772 50.290 41.116 1.00 26.39 170 PHE A CA 1
ATOM 1343 C C . PHE A 1 170 ? -38.234 50.385 40.929 1.00 26.39 170 PHE A C 1
ATOM 1345 O O . PHE A 1 170 ? -37.499 50.319 41.904 1.00 26.39 170 PHE A O 1
ATOM 1352 N N . CYS A 1 171 ? -37.648 50.530 39.715 1.00 25.98 171 CYS A N 1
ATOM 1353 C CA . CYS A 1 171 ? -38.105 50.804 38.314 1.00 25.98 171 CYS A CA 1
ATOM 1354 C C . CYS A 1 171 ? -37.001 50.319 37.298 1.00 25.98 171 CYS A C 1
ATOM 1356 O O . CYS A 1 171 ? -35.903 50.046 37.766 1.00 25.98 171 CYS A O 1
ATOM 1358 N N . ARG A 1 172 ? -37.095 50.223 35.945 1.00 24.86 172 ARG A N 1
ATOM 1359 C CA . ARG A 1 172 ? -38.149 50.316 34.888 1.00 24.86 172 ARG A CA 1
ATOM 1360 C C . ARG A 1 172 ? -37.629 49.709 33.541 1.00 24.86 172 ARG A C 1
ATOM 1362 O O . ARG A 1 172 ? -36.434 49.471 33.417 1.00 24.86 172 ARG A O 1
ATOM 1369 N N . TYR A 1 173 ? -38.490 49.549 32.522 1.00 24.67 173 TYR A N 1
ATOM 1370 C CA . TYR A 1 173 ? -38.143 49.452 31.072 1.00 24.67 173 TYR A CA 1
ATOM 1371 C C . TYR A 1 173 ? -38.081 50.874 30.440 1.00 24.67 173 TYR A C 1
ATOM 1373 O O . TYR A 1 173 ? -38.622 51.797 31.055 1.00 24.67 173 TYR A O 1
ATOM 1381 N N . GLY A 1 174 ? -37.534 51.166 29.243 1.00 24.41 174 GLY A N 1
ATOM 1382 C CA . GLY A 1 174 ? -36.881 50.397 28.150 1.00 24.41 174 GLY A CA 1
ATOM 1383 C C . GLY A 1 174 ? -37.083 51.126 26.784 1.00 24.41 174 GLY A C 1
ATOM 1384 O O . GLY A 1 174 ? -37.986 51.953 26.751 1.00 24.41 174 GLY A O 1
ATOM 1385 N N . LEU A 1 175 ? -36.259 50.880 25.734 1.00 26.42 175 LEU A N 1
ATOM 1386 C CA . LEU A 1 175 ? -36.373 51.220 24.267 1.00 26.42 175 LEU A CA 1
ATOM 1387 C C . LEU A 1 175 ? -34.975 50.986 23.591 1.00 26.42 175 LEU A C 1
ATOM 1389 O O . LEU A 1 175 ? -33.969 51.208 24.258 1.00 26.42 175 LEU A O 1
ATOM 1393 N N . GLU A 1 176 ? -34.824 50.255 22.467 1.00 26.25 176 GLU A N 1
ATOM 1394 C CA . GLU A 1 176 ? -34.775 50.684 21.030 1.00 26.25 176 GLU A CA 1
ATOM 1395 C C . GLU A 1 176 ? -33.620 51.646 20.626 1.00 26.25 176 GLU A C 1
ATOM 1397 O O . GLU A 1 176 ? -33.345 52.593 21.351 1.00 26.25 176 GLU A O 1
ATOM 1402 N N . GLU A 1 177 ? -32.920 51.530 19.476 1.00 25.03 177 GLU A N 1
ATOM 1403 C CA . GLU A 1 177 ? -32.741 50.444 18.477 1.00 25.03 177 GLU A CA 1
ATOM 1404 C C . GLU A 1 177 ? -31.487 50.727 17.578 1.00 25.03 177 GLU A C 1
ATOM 1406 O O . GLU A 1 177 ? -31.107 51.880 17.405 1.00 25.03 177 GLU A O 1
ATOM 1411 N N . SER A 1 178 ? -30.922 49.698 16.918 1.00 25.58 178 SER A N 1
ATOM 1412 C CA . SER A 1 178 ? -30.190 49.753 15.620 1.00 25.58 178 SER A CA 1
ATOM 1413 C C . SER A 1 178 ? -28.773 50.385 15.428 1.00 25.58 178 SER A C 1
ATOM 1415 O O . SER A 1 178 ? -28.479 51.504 15.819 1.00 25.58 178 SER A O 1
ATOM 1417 N N . ARG A 1 179 ? -27.983 49.679 14.580 1.00 27.11 179 ARG A N 1
ATOM 1418 C CA . ARG A 1 179 ? -26.845 50.087 13.689 1.00 27.11 179 ARG A CA 1
ATOM 1419 C C . ARG A 1 179 ? -25.400 50.340 14.213 1.00 27.11 179 ARG A C 1
ATOM 1421 O O . ARG A 1 179 ? -25.125 51.315 14.889 1.00 27.11 179 ARG A O 1
ATOM 1428 N N . ARG A 1 180 ? -24.492 49.474 13.705 1.00 27.44 180 ARG A N 1
ATOM 1429 C CA . ARG A 1 180 ? -23.129 49.667 13.103 1.00 27.44 180 ARG A CA 1
ATOM 1430 C C . ARG A 1 180 ? -22.321 50.931 13.481 1.00 27.44 180 ARG A C 1
ATOM 1432 O O . ARG A 1 180 ? -22.820 52.031 13.318 1.00 27.44 180 ARG A O 1
ATOM 1439 N N . ASP A 1 181 ? -21.048 50.826 13.881 1.00 26.86 181 ASP A N 1
ATOM 1440 C CA . ASP A 1 181 ? -19.889 50.605 12.976 1.00 26.86 181 ASP A CA 1
ATOM 1441 C C . ASP A 1 181 ? -18.632 50.059 13.729 1.00 26.86 181 ASP A C 1
ATOM 1443 O O . ASP A 1 181 ? -18.551 50.154 14.949 1.00 26.86 181 ASP A O 1
ATOM 1447 N N . ALA A 1 182 ? -17.793 49.215 13.102 1.00 27.23 182 ALA A N 1
ATOM 1448 C CA . ALA A 1 182 ? -16.460 49.492 12.501 1.00 27.23 182 ALA A CA 1
ATOM 1449 C C . ALA A 1 182 ? -15.317 49.822 13.511 1.00 27.23 182 ALA A C 1
ATOM 1451 O O . ALA A 1 182 ? -15.444 50.720 14.328 1.00 27.23 182 ALA A O 1
ATOM 1452 N N . LEU A 1 183 ? -14.265 48.985 13.619 1.00 27.86 183 LEU A N 1
ATOM 1453 C CA . LEU A 1 183 ? -12.923 49.111 12.981 1.00 27.86 183 LEU A CA 1
ATOM 1454 C C . LEU A 1 183 ? -12.085 50.334 13.448 1.00 27.86 183 LEU A C 1
ATOM 1456 O O . LEU A 1 183 ? -12.609 51.431 13.520 1.00 27.86 183 LEU A O 1
ATOM 1460 N N . ALA A 1 184 ? -10.761 50.277 13.670 1.00 28.55 184 ALA A N 1
ATOM 1461 C CA . ALA A 1 184 ? -9.785 49.179 13.803 1.00 28.55 184 ALA A CA 1
ATOM 1462 C C . ALA A 1 184 ? -8.406 49.747 14.255 1.00 28.55 184 ALA A C 1
ATOM 1464 O O . ALA A 1 184 ? -8.239 50.959 14.329 1.00 28.55 184 ALA A O 1
ATOM 1465 N N . ALA A 1 185 ? -7.401 48.863 14.392 1.00 27.36 185 ALA A N 1
ATOM 1466 C CA . ALA A 1 185 ? -5.952 49.152 14.330 1.00 27.36 185 ALA A CA 1
ATOM 1467 C C . ALA A 1 185 ? -5.291 49.948 15.491 1.00 27.36 185 ALA A C 1
ATOM 1469 O O . ALA A 1 185 ? -5.972 50.540 16.315 1.00 27.36 185 ALA A O 1
ATOM 1470 N N . ARG A 1 186 ? -3.948 50.039 15.580 1.00 26.17 186 ARG A N 1
ATOM 1471 C CA . ARG A 1 186 ? -2.867 49.003 15.598 1.00 26.17 186 ARG A CA 1
ATOM 1472 C C . ARG A 1 186 ? -1.503 49.710 15.777 1.00 26.17 186 ARG A C 1
ATOM 1474 O O . ARG A 1 186 ? -1.280 50.686 15.075 1.00 26.17 186 ARG A O 1
ATOM 1481 N N . ARG A 1 187 ? -0.550 49.083 16.498 1.00 27.80 187 ARG A N 1
ATOM 1482 C CA . ARG A 1 187 ? 0.898 49.452 16.561 1.00 27.80 187 ARG A CA 1
ATOM 1483 C C . ARG A 1 187 ? 1.164 50.813 17.267 1.00 27.80 187 ARG A C 1
ATOM 1485 O O . ARG A 1 187 ? 0.211 51.521 17.551 1.00 27.80 187 ARG A O 1
ATOM 1492 N N . GLU A 1 188 ? 2.381 51.210 17.667 1.00 25.06 188 GLU A N 1
ATOM 1493 C CA . GLU A 1 188 ? 3.756 50.704 17.424 1.00 25.06 188 GLU A CA 1
ATOM 1494 C C . GLU A 1 188 ? 4.511 50.276 18.711 1.00 25.06 188 GLU A C 1
ATOM 1496 O O . GLU A 1 188 ? 3.879 49.826 19.664 1.00 25.06 188 GLU A O 1
ATOM 1501 N N . SER A 1 189 ? 5.855 50.247 18.685 1.00 25.17 189 SER A N 1
ATOM 1502 C CA . SER A 1 189 ? 6.732 49.581 19.672 1.00 25.17 189 SER A CA 1
ATOM 1503 C C . SER A 1 189 ? 7.632 50.569 20.475 1.00 25.17 189 SER A C 1
ATOM 1505 O O . SER A 1 189 ? 7.065 51.504 21.027 1.00 25.17 189 SER A O 1
ATOM 1507 N N . PRO A 1 190 ? 8.948 50.358 20.714 1.00 58.09 190 PRO A N 1
ATOM 1508 C CA . PRO A 1 190 ? 9.438 49.969 22.048 1.00 58.09 190 PRO A CA 1
ATOM 1509 C C . PRO A 1 190 ? 10.525 50.885 22.669 1.00 58.09 190 PRO A C 1
ATOM 1511 O O . PRO A 1 190 ? 11.133 51.677 21.964 1.00 58.09 190 PRO A O 1
ATOM 1514 N N . LEU A 1 191 ? 10.828 50.673 23.962 1.00 28.25 191 LEU A N 1
ATOM 1515 C CA . LEU A 1 191 ? 12.043 51.012 24.758 1.00 28.25 191 LEU A CA 1
ATOM 1516 C C . LEU A 1 191 ? 11.995 50.099 26.029 1.00 28.25 191 LEU A C 1
ATOM 1518 O O . LEU A 1 191 ? 10.926 49.563 26.314 1.00 28.25 191 LEU A O 1
ATOM 1522 N N . GLY A 1 192 ? 13.030 49.755 26.816 1.00 25.70 192 GLY A N 1
ATOM 1523 C CA . GLY A 1 192 ? 14.322 50.385 27.152 1.00 25.70 192 GLY A CA 1
ATOM 1524 C C . GLY A 1 192 ? 14.232 51.083 28.533 1.00 25.70 192 GLY A C 1
ATOM 1525 O O . GLY A 1 192 ? 13.329 51.893 28.696 1.00 25.70 192 GLY A O 1
ATOM 1526 N N . GLU A 1 193 ? 15.068 50.861 29.567 1.00 27.16 193 GLU A N 1
ATOM 1527 C CA . GLU A 1 193 ? 16.189 49.915 29.777 1.00 27.16 193 GLU A CA 1
ATOM 1528 C C . GLU A 1 193 ? 16.654 49.867 31.284 1.00 27.16 193 GLU A C 1
ATOM 1530 O O . GLU A 1 193 ? 16.383 50.804 32.023 1.00 27.16 193 GLU A O 1
ATOM 1535 N N . ILE A 1 194 ? 17.376 48.801 31.706 1.00 28.08 194 ILE A N 1
ATOM 1536 C CA . ILE A 1 194 ? 18.339 48.618 32.855 1.00 28.08 194 ILE A CA 1
ATOM 1537 C C . ILE A 1 194 ? 17.979 48.974 34.342 1.00 28.08 194 ILE A C 1
ATOM 1539 O O . ILE A 1 194 ? 17.567 50.079 34.661 1.00 28.08 194 ILE A O 1
ATOM 1543 N N . TYR A 1 195 ? 18.315 48.031 35.260 1.00 25.86 195 TYR A N 1
ATOM 1544 C CA . TYR A 1 195 ? 18.992 48.115 36.603 1.00 25.86 195 TYR A CA 1
ATOM 1545 C C . TYR A 1 195 ? 18.365 47.128 37.637 1.00 25.86 195 TYR A C 1
ATOM 1547 O O . TYR A 1 195 ? 17.197 47.245 37.976 1.00 25.86 195 TYR A O 1
ATOM 1555 N N . PHE A 1 196 ? 18.998 45.988 37.995 1.00 24.84 196 PHE A N 1
ATOM 1556 C CA . PHE A 1 196 ? 20.025 45.768 39.058 1.00 24.84 196 PHE A CA 1
ATOM 1557 C C . PHE A 1 196 ? 19.539 46.109 40.499 1.00 24.84 196 PHE A C 1
ATOM 1559 O O . PHE A 1 196 ? 18.997 47.184 40.698 1.00 24.84 196 PHE A O 1
ATOM 1566 N N . ARG A 1 197 ? 19.760 45.315 41.573 1.00 27.20 197 ARG A N 1
ATOM 1567 C CA . ARG A 1 197 ? 20.510 44.042 41.783 1.00 27.20 197 ARG A CA 1
ATOM 1568 C C . ARG A 1 197 ? 20.220 43.441 43.189 1.00 27.20 197 ARG A C 1
ATOM 1570 O O . ARG A 1 197 ? 19.951 44.218 44.094 1.00 27.20 197 ARG A O 1
ATOM 1577 N N . LEU A 1 198 ? 20.468 42.127 43.375 1.00 27.44 198 LEU A N 1
ATOM 1578 C CA . LEU A 1 198 ? 21.023 41.406 44.567 1.00 27.44 198 LEU A CA 1
ATOM 1579 C C . LEU A 1 198 ? 20.226 40.167 45.040 1.00 27.44 198 LEU A C 1
ATOM 1581 O O . LEU A 1 198 ? 19.003 40.175 45.066 1.00 27.44 198 LEU A O 1
ATOM 1585 N N . GLY A 1 199 ? 20.959 39.118 45.457 1.00 25.69 199 GLY A N 1
ATOM 1586 C CA . GLY A 1 199 ? 20.435 37.885 46.080 1.00 25.69 199 GLY A CA 1
ATOM 1587 C C . GLY A 1 199 ? 21.126 36.587 45.604 1.00 25.69 199 GLY A C 1
ATOM 1588 O O . GLY A 1 199 ? 20.624 35.966 44.670 1.00 25.69 199 GLY A O 1
ATOM 1589 N N . PRO A 1 200 ? 22.276 36.166 46.184 1.00 39.72 200 PRO A N 1
ATOM 1590 C CA . PRO A 1 200 ? 23.071 35.047 45.660 1.00 39.72 200 PRO A CA 1
ATOM 1591 C C . PRO A 1 200 ? 23.112 33.766 46.532 1.00 39.72 200 PRO A C 1
ATOM 1593 O O . PRO A 1 200 ? 23.205 33.823 47.751 1.00 39.72 200 PRO A O 1
ATOM 1596 N N . SER A 1 201 ? 23.133 32.614 45.847 1.00 27.81 201 SER A N 1
ATOM 1597 C CA . SER A 1 201 ? 23.833 31.336 46.139 1.00 27.81 201 SER A CA 1
ATOM 1598 C C . SER A 1 201 ? 24.159 30.860 47.577 1.00 27.81 201 SER A C 1
ATOM 1600 O O . SER A 1 201 ? 24.918 31.497 48.300 1.00 27.81 201 SER A O 1
ATOM 1602 N N . GLY A 1 202 ? 23.851 29.581 47.851 1.00 27.05 202 GLY A N 1
ATOM 1603 C CA . GLY A 1 202 ? 24.536 28.740 48.853 1.00 27.05 202 GLY A CA 1
ATOM 1604 C C . GLY A 1 202 ? 24.378 27.238 48.545 1.00 27.05 202 GLY A C 1
ATOM 1605 O O . GLY A 1 202 ? 23.326 26.830 48.057 1.00 27.05 202 GLY A O 1
ATOM 1606 N N . ARG A 1 203 ? 25.411 26.404 48.772 1.00 28.38 203 ARG A N 1
ATOM 1607 C CA . ARG A 1 203 ? 25.376 24.935 48.556 1.00 28.38 203 ARG A CA 1
ATOM 1608 C C . ARG A 1 203 ? 26.127 24.164 49.652 1.00 28.38 203 ARG A C 1
ATOM 1610 O O . ARG A 1 203 ? 27.192 24.601 50.069 1.00 28.38 203 ARG A O 1
ATOM 1617 N N . GLY A 1 204 ? 25.661 22.941 49.934 1.00 26.09 204 GLY A N 1
ATOM 1618 C CA . GLY A 1 204 ? 26.426 21.871 50.601 1.00 26.09 204 GLY A CA 1
ATOM 1619 C C . GLY A 1 204 ? 26.484 21.946 52.136 1.00 26.09 204 GLY A C 1
ATOM 1620 O O . GLY A 1 204 ? 26.070 22.937 52.717 1.00 26.09 204 GLY A O 1
ATOM 1621 N N . CYS A 1 205 ? 26.996 20.935 52.850 1.00 26.11 205 CYS A N 1
ATOM 1622 C CA . CYS A 1 205 ? 27.224 19.513 52.524 1.00 26.11 205 CYS A CA 1
ATOM 1623 C C . CYS A 1 205 ? 27.549 18.759 53.839 1.00 26.11 205 CYS A C 1
ATOM 1625 O O . CYS A 1 205 ? 28.172 19.351 54.715 1.00 26.11 205 CYS A O 1
ATOM 1627 N N . GLY A 1 206 ? 27.204 17.471 53.989 1.00 27.20 206 GLY A N 1
ATOM 1628 C CA . GLY A 1 206 ? 27.655 16.674 55.146 1.00 27.20 206 GLY A CA 1
ATOM 1629 C C . GLY A 1 206 ? 27.009 15.287 55.293 1.00 27.20 206 GLY A C 1
ATOM 1630 O O . GLY A 1 206 ? 25.790 15.178 55.383 1.00 27.20 206 GLY A O 1
ATOM 1631 N N . ARG A 1 207 ? 27.825 14.221 55.340 1.00 27.89 207 ARG A N 1
ATOM 1632 C CA . ARG A 1 207 ? 27.422 12.829 55.652 1.00 27.89 207 ARG A CA 1
ATOM 1633 C C . ARG A 1 207 ? 28.518 12.104 56.449 1.00 27.89 207 ARG A C 1
ATOM 1635 O O . ARG A 1 207 ? 29.634 12.015 55.951 1.00 27.89 207 ARG A O 1
ATOM 1642 N N . LEU A 1 208 ? 28.162 11.509 57.594 1.00 27.75 208 LEU A N 1
ATOM 1643 C CA . LEU A 1 208 ? 28.922 10.533 58.407 1.00 27.75 208 LEU A CA 1
ATOM 1644 C C . LEU A 1 208 ? 27.910 9.739 59.278 1.00 27.75 208 LEU A C 1
ATOM 1646 O O . LEU A 1 208 ? 26.894 10.317 59.649 1.00 27.75 208 LEU A O 1
ATOM 1650 N N . PHE A 1 209 ? 28.078 8.463 59.662 1.00 24.11 209 PHE A N 1
ATOM 1651 C CA . PHE A 1 209 ? 28.934 7.384 59.131 1.00 24.11 209 PHE A CA 1
ATOM 1652 C C . PHE A 1 209 ? 28.273 5.997 59.407 1.00 24.11 209 PHE A C 1
ATOM 1654 O O . PHE A 1 209 ? 27.093 5.830 59.106 1.00 24.11 209 PHE A O 1
ATOM 1661 N N . ARG A 1 210 ? 28.998 4.998 59.942 1.00 26.62 210 ARG A N 1
ATOM 1662 C CA . ARG A 1 210 ? 28.575 3.609 60.268 1.00 26.62 210 ARG A CA 1
ATOM 1663 C C . ARG A 1 210 ? 29.476 3.029 61.387 1.00 26.62 210 ARG A C 1
ATOM 1665 O O . ARG A 1 210 ? 30.572 3.552 61.546 1.00 26.62 210 ARG A O 1
ATOM 1672 N N . ALA A 1 211 ? 29.180 1.933 62.104 1.00 27.08 211 ALA A N 1
ATOM 1673 C CA . ALA A 1 211 ? 27.947 1.194 62.469 1.00 27.08 211 ALA A CA 1
ATOM 1674 C C . ALA A 1 211 ? 28.342 -0.002 63.397 1.00 27.08 211 ALA A C 1
ATOM 1676 O O . ALA A 1 211 ? 29.536 -0.203 63.604 1.00 27.08 211 ALA A O 1
ATOM 1677 N N . ALA A 1 212 ? 27.374 -0.844 63.819 1.00 29.03 212 ALA A N 1
ATOM 1678 C CA . ALA A 1 212 ? 27.581 -2.182 64.439 1.00 29.03 212 ALA A CA 1
ATOM 1679 C C . ALA A 1 212 ? 28.129 -2.163 65.908 1.00 29.03 212 ALA A C 1
ATOM 1681 O O . ALA A 1 212 ? 28.582 -1.112 66.347 1.00 29.03 212 ALA A O 1
ATOM 1682 N N . THR A 1 213 ? 28.088 -3.204 66.772 1.00 27.28 213 THR A N 1
ATOM 1683 C CA . THR A 1 213 ? 27.465 -4.566 66.772 1.00 27.28 213 THR A CA 1
ATOM 1684 C C . THR A 1 213 ? 27.276 -5.108 68.226 1.00 27.28 213 THR A C 1
ATOM 1686 O O . THR A 1 213 ? 27.523 -4.375 69.176 1.00 27.28 213 THR A O 1
ATOM 1689 N N . ALA A 1 214 ? 26.824 -6.367 68.391 1.00 30.72 214 ALA A N 1
ATOM 1690 C CA . ALA A 1 214 ? 26.555 -7.116 69.649 1.00 30.72 214 ALA A CA 1
ATOM 1691 C C . ALA A 1 214 ? 27.840 -7.584 70.430 1.00 30.72 214 ALA A C 1
ATOM 1693 O O . ALA A 1 214 ? 28.921 -7.135 70.066 1.00 30.72 214 ALA A O 1
ATOM 1694 N N . GLU A 1 215 ? 27.872 -8.441 71.483 1.00 30.31 215 GLU A N 1
ATOM 1695 C CA . GLU A 1 215 ? 26.929 -9.455 72.037 1.00 30.31 215 GLU A CA 1
ATOM 1696 C C . GLU A 1 215 ? 27.302 -9.962 73.482 1.00 30.31 215 GLU A C 1
ATOM 1698 O O . GLU A 1 215 ? 28.479 -9.953 73.818 1.00 30.31 215 GLU A O 1
ATOM 1703 N N . ARG A 1 216 ? 26.318 -10.502 74.254 1.00 30.78 216 ARG A N 1
ATOM 1704 C CA . ARG A 1 216 ? 26.361 -11.573 75.326 1.00 30.78 216 ARG A CA 1
ATOM 1705 C C . ARG A 1 216 ? 27.299 -11.460 76.567 1.00 30.78 216 ARG A C 1
ATOM 1707 O O . ARG A 1 216 ? 28.190 -10.631 76.602 1.00 30.78 216 ARG A O 1
ATOM 1714 N N . SER A 1 217 ? 27.142 -12.212 77.684 1.00 28.25 217 SER A N 1
ATOM 1715 C CA . SER A 1 217 ? 26.374 -13.439 78.093 1.00 28.25 217 SER A CA 1
ATOM 1716 C C . SER A 1 217 ? 25.913 -13.343 79.597 1.00 28.25 217 SER A C 1
ATOM 1718 O O . SER A 1 217 ? 25.938 -12.222 80.089 1.00 28.25 217 SER A O 1
ATOM 1720 N N . SER A 1 218 ? 25.497 -14.330 80.438 1.00 29.64 218 SER A N 1
ATOM 1721 C CA . SER A 1 218 ? 25.222 -15.808 80.451 1.00 29.64 218 SER A CA 1
ATOM 1722 C C . SER A 1 218 ? 24.416 -16.222 81.740 1.00 29.64 218 SER A C 1
ATOM 1724 O O . SER A 1 218 ? 24.273 -15.394 82.633 1.00 29.64 218 SER A O 1
ATOM 1726 N N . PHE A 1 219 ? 23.968 -17.500 81.861 1.00 27.64 219 PHE A N 1
ATOM 1727 C CA . PHE A 1 219 ? 23.349 -18.195 83.045 1.00 27.64 219 PHE A CA 1
ATOM 1728 C C . PHE A 1 219 ? 21.961 -17.698 83.555 1.00 27.64 219 PHE A C 1
ATOM 1730 O O . PHE A 1 219 ? 21.540 -16.605 83.197 1.00 27.64 219 PHE A O 1
ATOM 1737 N N . GLY A 1 220 ? 21.142 -18.431 84.348 1.00 27.84 220 GLY A N 1
ATOM 1738 C CA . GLY A 1 220 ? 21.104 -19.864 84.764 1.00 27.84 220 GLY A CA 1
ATOM 1739 C C . GLY A 1 220 ? 21.334 -20.148 86.275 1.00 27.84 220 GLY A C 1
ATOM 1740 O O . GLY A 1 220 ? 22.207 -19.515 86.851 1.00 27.84 220 GLY A O 1
ATOM 1741 N N . ASP A 1 221 ? 20.684 -21.096 86.986 1.00 28.33 221 ASP A N 1
ATOM 1742 C CA . ASP A 1 221 ? 19.446 -21.901 86.783 1.00 28.33 221 ASP A CA 1
ATOM 1743 C C . ASP A 1 221 ? 19.002 -22.604 88.121 1.00 28.33 221 ASP A C 1
ATOM 1745 O O . ASP A 1 221 ? 19.876 -23.023 88.875 1.00 28.33 221 ASP A O 1
ATOM 1749 N N . ARG A 1 222 ? 17.681 -22.805 88.370 1.00 29.67 222 ARG A N 1
ATOM 1750 C CA . ARG A 1 222 ? 16.998 -23.546 89.500 1.00 29.67 222 ARG A CA 1
ATOM 1751 C C . ARG A 1 222 ? 17.289 -23.104 90.969 1.00 29.67 222 ARG A C 1
ATOM 1753 O O . ARG A 1 222 ? 18.292 -22.470 91.244 1.00 29.67 222 ARG A O 1
ATOM 1760 N N . GLY A 1 223 ? 16.466 -23.397 92.002 1.00 26.58 223 GLY A N 1
ATOM 1761 C CA . GLY A 1 223 ? 15.084 -23.929 92.081 1.00 26.58 223 GLY A CA 1
ATOM 1762 C C . GLY A 1 223 ? 14.620 -24.366 93.511 1.00 26.58 223 GLY A C 1
ATOM 1763 O O . GLY A 1 223 ? 15.445 -24.766 94.319 1.00 26.58 223 GLY A O 1
ATOM 1764 N N . ALA A 1 224 ? 13.293 -24.363 93.763 1.00 29.69 224 ALA A N 1
ATOM 1765 C CA . ALA A 1 224 ? 12.511 -25.082 94.816 1.00 29.69 224 ALA A CA 1
ATOM 1766 C C . ALA A 1 224 ? 12.395 -24.616 96.317 1.00 29.69 224 ALA A C 1
ATOM 1768 O O . ALA A 1 224 ? 13.232 -24.912 97.159 1.00 29.69 224 ALA A O 1
ATOM 1769 N N . SER A 1 225 ? 11.187 -24.114 96.656 1.00 27.44 225 SER A N 1
ATOM 1770 C CA . SER A 1 225 ? 10.285 -24.508 97.784 1.00 27.44 225 SER A CA 1
ATOM 1771 C C . SER A 1 225 ? 10.562 -24.201 99.286 1.00 27.44 225 SER A C 1
ATOM 1773 O O . SER A 1 225 ? 11.108 -25.039 100.001 1.00 27.44 225 SER A O 1
ATOM 1775 N N . ALA A 1 226 ? 9.940 -23.119 99.809 1.00 26.72 226 ALA A N 1
ATOM 1776 C CA . ALA A 1 226 ? 9.451 -22.937 101.206 1.00 26.72 226 ALA A CA 1
ATOM 1777 C C . ALA A 1 226 ? 8.436 -21.747 101.315 1.00 26.72 226 ALA A C 1
ATOM 1779 O O . ALA A 1 226 ? 8.431 -20.897 100.431 1.00 26.72 226 ALA A O 1
ATOM 1780 N N . GLY A 1 227 ? 7.563 -21.579 102.335 1.00 25.89 227 GLY A N 1
ATOM 1781 C CA . GLY A 1 227 ? 7.186 -22.532 103.399 1.00 25.89 227 GLY A CA 1
ATOM 1782 C C . GLY A 1 227 ? 6.490 -22.029 104.703 1.00 25.89 227 GLY A C 1
ATOM 1783 O O . GLY A 1 227 ? 6.800 -22.602 105.742 1.00 25.89 227 GLY A O 1
ATOM 1784 N N . GLY A 1 228 ? 5.577 -21.029 104.747 1.00 24.67 228 GLY A N 1
ATOM 1785 C CA . GLY A 1 228 ? 4.927 -20.631 106.034 1.00 24.67 228 GLY A CA 1
ATOM 1786 C C . GLY A 1 228 ? 3.745 -19.622 106.017 1.00 24.67 228 GLY A C 1
ATOM 1787 O O . GLY A 1 228 ? 3.589 -18.852 105.077 1.00 24.67 228 GLY A O 1
ATOM 1788 N N . LYS A 1 229 ? 2.919 -19.638 107.084 1.00 28.80 229 LYS A N 1
ATOM 1789 C CA . LYS A 1 229 ? 1.733 -18.787 107.442 1.00 28.80 229 LYS A CA 1
ATOM 1790 C C . LYS A 1 229 ? 1.875 -18.340 108.942 1.00 28.80 229 LYS A C 1
ATOM 1792 O O . LYS A 1 229 ? 2.914 -18.721 109.484 1.00 28.80 229 LYS A O 1
ATOM 1797 N N . PRO A 1 230 ? 0.955 -17.628 109.675 1.00 43.06 230 PRO A N 1
ATOM 1798 C CA . PRO A 1 230 ? -0.469 -17.274 109.415 1.00 43.06 230 PRO A CA 1
ATOM 1799 C C . PRO A 1 230 ? -1.006 -15.877 109.888 1.00 43.06 230 PRO A C 1
ATOM 1801 O O . PRO A 1 230 ? -0.357 -15.174 110.658 1.00 43.06 230 PRO A O 1
ATOM 1804 N N . LYS A 1 231 ? -2.256 -15.549 109.483 1.00 27.45 231 LYS A N 1
ATOM 1805 C CA . LYS A 1 231 ? -3.425 -14.958 110.226 1.00 27.45 231 LYS A CA 1
ATOM 1806 C C . LYS A 1 231 ? -4.419 -14.354 109.195 1.00 27.45 231 LYS A C 1
ATOM 1808 O O . LYS A 1 231 ? -3.947 -13.720 108.260 1.00 27.45 231 LYS A O 1
ATOM 1813 N N . GLU A 1 232 ? -5.736 -14.611 109.118 1.00 28.31 232 GLU A N 1
ATOM 1814 C CA . GLU A 1 232 ? -6.865 -14.765 110.082 1.00 28.31 232 GLU A CA 1
ATOM 1815 C C . GLU A 1 232 ? -7.505 -13.426 110.527 1.00 28.31 232 GLU A C 1
ATOM 1817 O O . GLU A 1 232 ? -6.766 -12.499 110.835 1.00 28.31 232 GLU A O 1
ATOM 1822 N N . MET A 1 233 ? -8.841 -13.240 110.600 1.00 27.94 233 MET A N 1
ATOM 1823 C CA . MET A 1 233 ? -10.008 -14.132 110.355 1.00 27.94 233 MET A CA 1
ATOM 1824 C C . MET A 1 233 ? -11.307 -13.331 110.034 1.00 27.94 233 MET A C 1
ATOM 1826 O O . MET A 1 233 ? -11.529 -12.300 110.655 1.00 27.94 233 MET A O 1
ATOM 1830 N N . ALA A 1 234 ? -12.142 -13.875 109.124 1.00 27.11 234 ALA A N 1
ATOM 1831 C CA . ALA A 1 234 ? -13.609 -14.143 109.188 1.00 27.11 234 ALA A CA 1
ATOM 1832 C C . ALA A 1 234 ? -14.651 -13.042 109.597 1.00 27.11 234 ALA A C 1
ATOM 1834 O O . ALA A 1 234 ? -14.300 -12.004 110.133 1.00 27.11 234 ALA A O 1
ATOM 1835 N N . SER A 1 235 ? -15.977 -13.168 109.366 1.00 27.41 235 SER A N 1
ATOM 1836 C CA . SER A 1 235 ? -16.823 -14.314 108.941 1.00 27.41 235 SER A CA 1
ATOM 1837 C C . SER A 1 235 ? -18.125 -13.901 108.194 1.00 27.41 235 SER A C 1
ATOM 1839 O O . SER A 1 235 ? -18.588 -12.782 108.366 1.00 27.41 235 SER A O 1
ATOM 1841 N N . GLU A 1 236 ? -18.656 -14.832 107.378 1.00 25.38 236 GLU A N 1
ATOM 1842 C CA . GLU A 1 236 ? -20.059 -15.201 107.006 1.00 25.38 236 GLU A CA 1
ATOM 1843 C C . GLU A 1 236 ? -21.264 -14.210 107.171 1.00 25.38 236 GLU A C 1
ATOM 1845 O O . GLU A 1 236 ? -21.288 -13.344 108.029 1.00 25.38 236 GLU A O 1
ATOM 1850 N N . SER A 1 237 ? -22.388 -14.299 106.430 1.00 28.80 237 SER A N 1
ATOM 1851 C CA . SER A 1 237 ? -23.149 -15.508 106.038 1.00 28.80 237 SER A CA 1
ATOM 1852 C C . SER A 1 237 ? -24.209 -15.292 104.920 1.00 28.80 237 SER A C 1
ATOM 1854 O O . SER A 1 237 ? -24.474 -14.180 104.471 1.00 28.80 237 SER A O 1
ATOM 1856 N N . ASN A 1 238 ? -24.837 -16.387 104.460 1.00 26.09 238 ASN A N 1
ATOM 1857 C CA . ASN A 1 238 ? -25.829 -16.447 103.367 1.00 26.09 238 ASN A CA 1
ATOM 1858 C C . ASN A 1 238 ? -27.296 -16.189 103.800 1.00 26.09 238 ASN A C 1
ATOM 1860 O O . ASN A 1 238 ? -27.713 -16.774 104.800 1.00 26.09 238 ASN A O 1
ATOM 1864 N N . LYS A 1 239 ? -28.131 -15.545 102.944 1.00 29.30 239 LYS A N 1
ATOM 1865 C CA . LYS A 1 239 ? -29.384 -16.129 102.350 1.00 29.30 239 LYS A CA 1
ATOM 1866 C C . LYS A 1 239 ? -30.322 -15.154 101.584 1.00 29.30 239 LYS A C 1
ATOM 1868 O O . LYS A 1 239 ? -30.630 -14.059 102.031 1.00 29.30 239 LYS A O 1
ATOM 1873 N N . LYS A 1 240 ? -30.862 -15.685 100.472 1.00 30.78 240 LYS A N 1
ATOM 1874 C CA . LYS A 1 240 ? -32.115 -15.400 99.715 1.00 30.78 240 LYS A CA 1
ATOM 1875 C C . LYS A 1 240 ? -33.118 -14.351 100.262 1.00 30.78 240 LYS A C 1
ATOM 1877 O O . LYS A 1 240 ? -33.575 -14.498 101.393 1.00 30.78 240 LYS A O 1
ATOM 1882 N N . ARG A 1 241 ? -33.676 -13.495 99.376 1.00 28.19 241 ARG A N 1
ATOM 1883 C CA . ARG A 1 241 ? -35.071 -12.969 99.468 1.00 28.19 241 ARG A CA 1
ATOM 1884 C C . ARG A 1 241 ? -35.644 -12.389 98.149 1.00 28.19 241 ARG A C 1
ATOM 1886 O O . ARG A 1 241 ? -35.120 -11.423 97.611 1.00 28.19 241 ARG A O 1
ATOM 1893 N N . LYS A 1 242 ? -36.782 -12.939 97.700 1.00 29.23 242 LYS A N 1
ATOM 1894 C CA . LYS A 1 242 ? -37.894 -12.251 96.988 1.00 29.23 242 LYS A CA 1
ATOM 1895 C C . LYS A 1 242 ? -39.053 -12.095 98.009 1.00 29.23 242 LYS A C 1
ATOM 1897 O O . LYS A 1 242 ? -39.010 -12.810 99.013 1.00 29.23 242 LYS A O 1
ATOM 1902 N N . PRO A 1 243 ? -40.144 -11.349 97.739 1.00 36.06 243 PRO A N 1
ATOM 1903 C CA . PRO A 1 243 ? -40.307 -10.114 96.962 1.00 36.06 243 PRO A CA 1
ATOM 1904 C C . PRO A 1 243 ? -40.834 -8.956 97.861 1.00 36.06 243 PRO A C 1
ATOM 1906 O O . PRO A 1 243 ? -40.847 -9.068 99.086 1.00 36.06 243 PRO A O 1
ATOM 1909 N N . LYS A 1 244 ? -41.274 -7.829 97.276 1.00 27.36 244 LYS A N 1
ATOM 1910 C CA . LYS A 1 244 ? -41.933 -6.727 98.012 1.00 27.36 244 LYS A CA 1
ATOM 1911 C C . LYS A 1 244 ? -43.355 -7.105 98.454 1.00 27.36 244 LYS A C 1
ATOM 1913 O O . LYS A 1 244 ? -44.128 -7.612 97.648 1.00 27.36 244 LYS A O 1
ATOM 1918 N N . VAL A 1 245 ? -43.717 -6.749 99.688 1.00 27.62 245 VAL A N 1
ATOM 1919 C CA . VAL A 1 245 ? -45.111 -6.674 100.163 1.00 27.62 245 VAL A CA 1
ATOM 1920 C C . VAL A 1 245 ? -45.593 -5.230 100.018 1.00 27.62 245 VAL A C 1
ATOM 1922 O O . VAL A 1 245 ? -44.886 -4.307 100.424 1.00 27.62 245 VAL A O 1
ATOM 1925 N N . ILE A 1 246 ? -46.786 -5.028 99.458 1.00 32.59 246 ILE A N 1
ATOM 1926 C CA . ILE A 1 246 ? -47.451 -3.719 99.424 1.00 32.59 246 ILE A CA 1
ATOM 1927 C C . ILE A 1 246 ? -48.274 -3.567 100.707 1.00 32.59 246 ILE A C 1
ATOM 1929 O O . ILE A 1 246 ? -49.098 -4.422 101.021 1.00 32.59 246 ILE A O 1
ATOM 1933 N N . ARG A 1 247 ? -48.049 -2.476 101.447 1.00 29.91 247 ARG A N 1
ATOM 1934 C CA . ARG A 1 247 ? -48.965 -2.026 102.502 1.00 29.91 247 ARG A CA 1
ATOM 1935 C C . ARG A 1 247 ? -50.103 -1.232 101.867 1.00 29.91 247 ARG A C 1
ATOM 1937 O O . ARG A 1 247 ? -49.842 -0.345 101.059 1.00 29.91 247 ARG A O 1
ATOM 1944 N N . THR A 1 248 ? -51.328 -1.499 102.298 1.00 29.16 248 THR A N 1
ATOM 1945 C CA . THR A 1 248 ? -52.461 -0.574 102.177 1.00 29.16 248 THR A CA 1
ATOM 1946 C C . THR A 1 248 ? -52.834 -0.082 103.567 1.00 29.16 248 THR A C 1
ATOM 1948 O O . THR A 1 248 ? -52.943 -0.886 104.491 1.00 29.16 248 THR A O 1
ATOM 1951 N N . ASP A 1 249 ? -53.007 1.228 103.695 1.00 28.70 249 ASP A N 1
ATOM 1952 C CA . ASP A 1 249 ? -53.348 1.930 104.934 1.00 28.70 249 ASP A CA 1
ATOM 1953 C C . ASP A 1 249 ? -54.785 2.471 104.875 1.00 28.70 249 ASP A C 1
ATOM 1955 O O . ASP A 1 249 ? -55.336 2.649 103.788 1.00 28.70 249 ASP A O 1
ATOM 1959 N N . GLY A 1 250 ? -55.360 2.794 106.038 1.00 30.00 250 GLY A N 1
ATOM 1960 C CA . GLY A 1 250 ? -56.588 3.594 106.139 1.00 30.00 250 GLY A CA 1
ATOM 1961 C C . GLY A 1 250 ? -57.913 2.820 106.135 1.00 30.00 250 GLY A C 1
ATOM 1962 O O . GLY A 1 250 ? -58.582 2.707 105.112 1.00 30.00 250 GLY A O 1
ATOM 1963 N N . GLY A 1 251 ? -58.357 2.393 107.321 1.00 27.52 251 GLY A N 1
ATOM 1964 C CA . GLY A 1 251 ? -59.771 2.114 107.600 1.00 27.52 251 GLY A CA 1
ATOM 1965 C C . GLY A 1 251 ? -60.424 3.300 108.336 1.00 27.52 251 GLY A C 1
ATOM 1966 O O . GLY A 1 251 ? -59.777 3.858 109.226 1.00 27.52 251 GLY A O 1
ATOM 1967 N N . PRO A 1 252 ? -61.674 3.702 108.031 1.00 34.88 252 PRO A N 1
ATOM 1968 C CA . PRO A 1 252 ? -62.381 4.722 108.807 1.00 34.88 252 PRO A CA 1
ATOM 1969 C C . PRO A 1 252 ? -62.892 4.158 110.140 1.00 34.88 252 PRO A C 1
ATOM 1971 O O . PRO A 1 252 ? -63.478 3.077 110.172 1.00 34.88 252 PRO A O 1
ATOM 1974 N N . GLN A 1 253 ? -62.747 4.913 111.232 1.00 31.12 253 GLN A N 1
ATOM 1975 C CA . GLN A 1 253 ? -63.509 4.674 112.461 1.00 31.12 253 GLN A CA 1
ATOM 1976 C C . GLN A 1 253 ? -64.777 5.536 112.466 1.00 31.12 253 GLN A C 1
ATOM 1978 O O . GLN A 1 253 ? -64.688 6.754 112.602 1.00 31.12 253 GLN A O 1
ATOM 1983 N N . GLU A 1 254 ? -65.952 4.907 112.428 1.00 30.44 254 GLU A N 1
ATOM 1984 C CA . GLU A 1 254 ? -67.132 5.479 113.083 1.00 30.44 254 GLU A CA 1
ATOM 1985 C C . GLU A 1 254 ? -67.203 4.959 114.522 1.00 30.44 254 GLU A C 1
ATOM 1987 O O . GLU A 1 254 ? -67.056 3.764 114.777 1.00 30.44 254 GLU A O 1
ATOM 1992 N N . GLY A 1 255 ? -67.423 5.859 115.480 1.00 32.12 255 GLY A N 1
ATOM 1993 C CA . GLY A 1 255 ? -67.542 5.510 116.893 1.00 32.12 255 GLY A CA 1
ATOM 1994 C C . GLY A 1 255 ? -68.983 5.578 117.391 1.00 32.12 255 GLY A C 1
ATOM 1995 O O . GLY A 1 255 ? -69.693 6.546 117.123 1.00 32.12 255 GLY A O 1
ATOM 1996 N N . LYS A 1 256 ? -69.389 4.611 118.221 1.00 31.75 256 LYS A N 1
ATOM 1997 C CA . LYS A 1 256 ? -70.531 4.752 119.140 1.00 31.75 256 LYS A CA 1
ATOM 1998 C C . LYS A 1 256 ? -70.256 4.036 120.461 1.00 31.75 256 LYS A C 1
ATOM 2000 O O . LYS A 1 256 ? -69.530 3.047 120.510 1.00 31.75 256 LYS A O 1
ATOM 2005 N N . ARG A 1 257 ? -70.777 4.601 121.552 1.00 30.48 257 ARG A N 1
ATOM 2006 C CA . ARG A 1 257 ? -70.501 4.170 122.931 1.00 30.48 257 ARG A CA 1
ATOM 2007 C C . ARG A 1 257 ? -71.557 3.183 123.446 1.00 30.48 257 ARG A C 1
ATOM 2009 O O . ARG A 1 257 ? -72.729 3.322 123.130 1.00 30.48 257 ARG A O 1
ATOM 2016 N N . SER A 1 258 ? -71.098 2.292 124.330 1.00 28.02 258 SER A N 1
ATOM 2017 C CA . SER A 1 258 ? -71.805 1.730 125.500 1.00 28.02 258 SER A CA 1
ATOM 2018 C C . SER A 1 258 ? -73.210 1.114 125.348 1.00 28.02 258 SER A C 1
ATOM 2020 O O . SER A 1 258 ? -74.199 1.828 125.252 1.00 28.02 258 SER A O 1
ATOM 2022 N N . ARG A 1 259 ? -73.258 -0.215 125.554 1.00 32.88 259 ARG A N 1
ATOM 2023 C CA . ARG A 1 259 ? -74.191 -0.972 126.429 1.00 32.88 259 ARG A CA 1
ATOM 2024 C C . ARG A 1 259 ? -75.567 -0.352 126.747 1.00 32.88 259 ARG A C 1
ATOM 2026 O O . ARG A 1 259 ? -75.603 0.602 127.519 1.00 32.88 259 ARG A O 1
ATOM 2033 N N . ALA A 1 260 ? -76.643 -1.073 126.397 1.00 32.00 260 ALA A N 1
ATOM 2034 C CA . ALA A 1 260 ? -77.711 -1.473 127.340 1.00 32.00 260 ALA A CA 1
ATOM 2035 C C . ALA A 1 260 ? -78.768 -2.428 126.712 1.00 32.00 260 ALA A C 1
ATOM 2037 O O . ALA A 1 260 ? -79.906 -2.010 126.540 1.00 32.00 260 ALA A O 1
ATOM 2038 N N . ASP A 1 261 ? -78.434 -3.692 126.390 1.00 34.88 261 ASP A N 1
ATOM 2039 C CA . ASP A 1 261 ? -79.464 -4.729 126.103 1.00 34.88 261 ASP A CA 1
ATOM 2040 C C . ASP A 1 261 ? -78.940 -6.186 126.213 1.00 34.88 261 ASP A C 1
ATOM 2042 O O . ASP A 1 261 ? -78.936 -6.951 125.255 1.00 34.88 261 ASP A O 1
ATOM 2046 N N . VAL A 1 262 ? -78.401 -6.576 127.376 1.00 40.81 262 VAL A N 1
ATOM 2047 C CA . VAL A 1 262 ? -77.757 -7.905 127.550 1.00 40.81 262 VAL A CA 1
ATOM 2048 C C . VAL A 1 262 ? -78.768 -9.028 127.874 1.00 40.81 262 VAL A C 1
ATOM 2050 O O . VAL A 1 262 ? -78.452 -10.204 127.711 1.00 40.81 262 VAL A O 1
ATOM 2053 N N . ASP A 1 263 ? -79.998 -8.690 128.278 1.00 42.66 263 ASP A N 1
ATOM 2054 C CA . ASP A 1 263 ? -81.024 -9.667 128.693 1.00 42.66 263 ASP A CA 1
ATOM 2055 C C . ASP A 1 263 ? -81.835 -10.282 127.533 1.00 42.66 263 ASP A C 1
ATOM 2057 O O . ASP A 1 263 ? -82.472 -11.325 127.711 1.00 42.66 263 ASP A O 1
ATOM 2061 N N . GLN A 1 264 ? -81.829 -9.682 126.336 1.00 44.41 264 GLN A N 1
ATOM 2062 C CA . GLN A 1 264 ? -82.559 -10.235 125.185 1.00 44.41 264 GLN A CA 1
ATOM 2063 C C . GLN A 1 264 ? -81.776 -11.339 124.460 1.00 44.41 264 GLN A C 1
ATOM 2065 O O . GLN A 1 264 ? -82.352 -12.382 124.133 1.00 44.41 264 GLN A O 1
ATOM 2070 N N . ASP A 1 265 ? -80.462 -11.167 124.286 1.00 42.84 265 ASP A N 1
ATOM 2071 C CA . ASP A 1 265 ? -79.594 -12.139 123.603 1.00 42.84 265 ASP A CA 1
ATOM 2072 C C . ASP A 1 265 ? -79.602 -13.514 124.287 1.00 42.84 265 ASP A C 1
ATOM 2074 O O . ASP A 1 265 ? -79.680 -14.544 123.614 1.00 42.84 265 ASP A O 1
ATOM 2078 N N . ALA A 1 266 ? -79.601 -13.555 125.626 1.00 47.19 266 ALA A N 1
ATOM 2079 C CA . ALA A 1 266 ? -79.606 -14.801 126.398 1.00 47.19 266 ALA A CA 1
ATOM 2080 C C . ALA A 1 266 ? -80.788 -15.728 126.044 1.00 47.19 266 ALA A C 1
ATOM 2082 O O . ALA A 1 266 ? -80.646 -16.953 126.044 1.00 47.19 266 ALA A O 1
ATOM 2083 N N . LYS A 1 267 ? -81.946 -15.160 125.676 1.00 50.47 267 LYS A N 1
ATOM 2084 C CA . LYS A 1 267 ? -83.114 -15.926 125.211 1.00 50.47 267 LYS A CA 1
ATOM 2085 C C . LYS A 1 267 ? -82.962 -16.442 123.782 1.00 50.47 267 LYS A C 1
ATOM 2087 O O . LYS A 1 267 ? -83.454 -17.528 123.491 1.00 50.47 267 LYS A O 1
ATOM 2092 N N . TYR A 1 268 ? -82.281 -15.701 122.910 1.00 49.47 268 TYR A N 1
ATOM 2093 C CA . TYR A 1 268 ? -82.060 -16.106 121.521 1.00 49.47 268 TYR A CA 1
ATOM 2094 C C . TYR A 1 268 ? -81.028 -17.239 121.433 1.00 49.47 268 TYR A C 1
ATOM 2096 O O . TYR A 1 268 ? -81.303 -18.273 120.826 1.00 49.47 268 TYR A O 1
ATOM 2104 N N . TYR A 1 269 ? -79.896 -17.108 122.136 1.00 54.41 269 TYR A N 1
ATOM 2105 C CA . TYR A 1 269 ? -78.886 -18.171 122.221 1.00 54.41 269 TYR A CA 1
ATOM 2106 C C . TYR A 1 269 ? -79.420 -19.448 122.886 1.00 54.41 269 TYR A C 1
ATOM 2108 O O . TYR A 1 269 ? -79.024 -20.543 122.492 1.00 54.41 269 TYR A O 1
ATOM 2116 N N . SER A 1 270 ? -80.357 -19.339 123.838 1.00 62.59 270 SER A N 1
ATOM 2117 C CA . SER A 1 270 ? -81.032 -20.511 124.416 1.00 62.59 270 SER A CA 1
ATOM 2118 C C . SER A 1 270 ? -81.806 -21.310 123.362 1.00 62.59 270 SER A C 1
ATOM 2120 O O . SER A 1 270 ? -81.765 -22.538 123.378 1.00 62.59 270 SER A O 1
ATOM 2122 N N . GLU A 1 271 ? -82.501 -20.643 122.437 1.00 66.69 271 GLU A N 1
ATOM 2123 C CA . GLU A 1 271 ? -83.258 -21.327 121.382 1.00 66.69 271 GLU A CA 1
ATOM 2124 C C . GLU A 1 271 ? -82.345 -21.872 120.269 1.00 66.69 271 GLU A C 1
ATOM 2126 O O . GLU A 1 271 ? -82.626 -22.945 119.736 1.00 66.69 271 GLU A O 1
ATOM 2131 N N . GLU A 1 272 ? -81.217 -21.215 119.967 1.00 71.81 272 GLU A N 1
ATOM 2132 C CA . GLU A 1 272 ? -80.207 -21.771 119.050 1.00 71.81 272 GLU A CA 1
ATOM 2133 C C . GLU A 1 272 ? -79.469 -22.991 119.639 1.00 71.81 272 GLU A C 1
ATOM 2135 O O . GLU A 1 272 ? -79.189 -23.940 118.906 1.00 71.81 272 GLU A O 1
ATOM 2140 N N . ALA A 1 273 ? -79.222 -23.025 120.954 1.00 76.94 273 ALA A N 1
ATOM 2141 C CA . ALA A 1 273 ? -78.652 -24.188 121.641 1.00 76.94 273 ALA A CA 1
ATOM 2142 C C . ALA A 1 273 ? -79.663 -25.344 121.796 1.00 76.94 273 ALA A C 1
ATOM 2144 O O . ALA A 1 273 ? -79.298 -26.513 121.654 1.00 76.94 273 ALA A O 1
ATOM 2145 N N . GLU A 1 274 ? -80.949 -25.046 122.028 1.00 76.88 274 GLU A N 1
ATOM 2146 C CA . GLU A 1 274 ? -82.014 -26.060 122.014 1.00 76.88 274 GLU A CA 1
ATOM 2147 C C . GLU A 1 274 ? -82.128 -26.768 120.656 1.00 76.88 274 GLU A C 1
ATOM 2149 O O . GLU A 1 274 ? -82.400 -27.966 120.621 1.00 76.88 274 GLU A O 1
ATOM 2154 N N . VAL A 1 275 ? -81.905 -26.068 119.537 1.00 81.62 275 VAL A N 1
ATOM 2155 C CA . VAL A 1 275 ? -81.996 -26.655 118.187 1.00 81.62 275 VAL A CA 1
ATOM 2156 C C . VAL A 1 275 ? -81.023 -27.816 117.964 1.00 81.62 275 VAL A C 1
ATOM 2158 O O . VAL A 1 275 ? -81.404 -28.774 117.282 1.00 81.62 275 VAL A O 1
ATOM 2161 N N . ASP A 1 276 ? -79.818 -27.747 118.540 1.00 77.81 276 ASP A N 1
ATOM 2162 C CA . ASP A 1 276 ? -78.768 -28.769 118.401 1.00 77.81 276 ASP A CA 1
ATOM 2163 C C . ASP A 1 276 ? -79.016 -30.003 119.280 1.00 77.81 276 ASP A C 1
ATOM 2165 O O . ASP A 1 276 ? -78.648 -31.117 118.912 1.00 77.81 276 ASP A O 1
ATOM 2169 N N . LEU A 1 277 ? -79.641 -29.811 120.446 1.00 81.50 277 LEU A N 1
ATOM 2170 C CA . LEU A 1 277 ? -79.905 -30.874 121.422 1.00 81.50 277 LEU A CA 1
ATOM 2171 C C . LEU A 1 277 ? -81.226 -31.620 121.165 1.00 81.50 277 LEU A C 1
ATOM 2173 O O . LEU A 1 277 ? -81.466 -32.674 121.757 1.00 81.50 277 LEU A O 1
ATOM 2177 N N . ARG A 1 278 ? -82.104 -31.075 120.315 1.00 80.31 278 ARG A N 1
ATOM 2178 C CA . ARG A 1 278 ? -83.449 -31.608 120.050 1.00 80.31 278 ARG A CA 1
ATOM 2179 C C . ARG A 1 278 ? -83.519 -32.330 118.706 1.00 80.31 278 ARG A C 1
ATOM 2181 O O . ARG A 1 278 ? -83.202 -31.762 117.663 1.00 80.31 278 ARG A O 1
ATOM 2188 N N . ASP A 1 279 ? -84.012 -33.566 118.742 1.00 85.38 279 ASP A N 1
ATOM 2189 C CA . ASP A 1 279 ? -84.312 -34.384 117.561 1.00 85.38 279 ASP A CA 1
ATOM 2190 C C . ASP A 1 279 ? -85.400 -33.707 116.693 1.00 85.38 279 ASP A C 1
ATOM 2192 O O . ASP A 1 279 ? -86.520 -33.500 117.180 1.00 85.38 279 ASP A O 1
ATOM 2196 N N . PRO A 1 280 ? -85.119 -33.382 115.413 1.00 85.81 280 PRO A N 1
ATOM 2197 C CA . PRO A 1 280 ? -86.085 -32.742 114.520 1.00 85.81 280 PRO A CA 1
ATOM 2198 C C . PRO A 1 280 ? -87.385 -33.536 114.341 1.00 85.81 280 PRO A C 1
ATOM 2200 O O . PRO A 1 280 ? -88.440 -32.934 114.139 1.00 85.81 280 PRO A O 1
ATOM 2203 N N . ASN A 1 281 ? -87.330 -34.869 114.433 1.00 87.12 281 ASN A N 1
ATOM 2204 C CA . ASN A 1 281 ? -88.502 -35.728 114.270 1.00 87.12 281 ASN A CA 1
ATOM 2205 C C . ASN A 1 281 ? -89.420 -35.640 115.494 1.00 87.12 281 ASN A C 1
ATOM 2207 O O . ASN A 1 281 ? -90.630 -35.496 115.343 1.00 87.12 281 ASN A O 1
ATOM 2211 N N . ARG A 1 282 ? -88.844 -35.619 116.703 1.00 86.75 282 ARG A N 1
ATOM 2212 C CA . ARG A 1 282 ? -89.600 -35.458 117.959 1.00 86.75 282 ARG A CA 1
ATOM 2213 C C . ARG A 1 282 ? -90.213 -34.068 118.088 1.00 86.75 282 ARG A C 1
ATOM 2215 O O . ARG A 1 282 ? -91.328 -33.940 118.585 1.00 86.75 282 ARG A O 1
ATOM 2222 N N . ASP A 1 283 ? -89.526 -33.028 117.606 1.00 89.81 283 ASP A N 1
ATOM 2223 C CA . ASP A 1 283 ? -90.132 -31.697 117.481 1.00 89.81 283 ASP A CA 1
ATOM 2224 C C . ASP A 1 283 ? -91.343 -31.739 116.523 1.00 89.81 283 ASP A C 1
ATOM 2226 O O . ASP A 1 283 ? -92.397 -31.196 116.846 1.00 89.81 283 ASP A O 1
ATOM 2230 N N . TYR A 1 284 ? -91.247 -32.424 115.378 1.00 90.62 284 TYR A N 1
ATOM 2231 C CA . TYR A 1 284 ? -92.371 -32.565 114.441 1.00 90.62 284 TYR A CA 1
ATOM 2232 C C . TYR A 1 284 ? -93.546 -33.383 115.017 1.00 90.62 284 TYR A C 1
ATOM 2234 O O . TYR A 1 284 ? -94.709 -33.017 114.832 1.00 90.62 284 TYR A O 1
ATOM 2242 N N . GLU A 1 285 ? -93.272 -34.448 115.771 1.00 91.00 285 GLU A N 1
ATOM 2243 C CA . GLU A 1 285 ? -94.293 -35.213 116.500 1.00 91.00 285 GLU A CA 1
ATOM 2244 C C . GLU A 1 285 ? -95.005 -34.353 117.554 1.00 91.00 285 GLU A C 1
ATOM 2246 O O . GLU A 1 285 ? -96.237 -34.350 117.616 1.00 91.00 285 GLU A O 1
ATOM 2251 N N . LEU A 1 286 ? -94.254 -33.561 118.325 1.00 89.75 286 LEU A N 1
ATOM 2252 C CA . LEU A 1 286 ? -94.794 -32.644 119.330 1.00 89.75 286 LEU A CA 1
ATOM 2253 C C . LEU A 1 286 ? -95.617 -31.507 118.693 1.00 89.75 286 LEU A C 1
ATOM 2255 O O . LEU A 1 286 ? -96.663 -31.123 119.223 1.00 89.75 286 LEU A O 1
ATOM 2259 N N . TYR A 1 287 ? -95.200 -30.999 117.529 1.00 92.75 287 TYR A N 1
ATOM 2260 C CA . TYR A 1 287 ? -95.986 -30.058 116.721 1.00 92.75 287 TYR A CA 1
ATOM 2261 C C . TYR A 1 287 ? -97.329 -30.679 116.310 1.00 92.75 287 TYR A C 1
ATOM 2263 O O . TYR A 1 287 ? -98.387 -30.085 116.505 1.00 92.75 287 TYR A O 1
ATOM 2271 N N . LYS A 1 288 ? -97.306 -31.917 115.802 1.00 92.38 288 LYS A N 1
ATOM 2272 C CA . LYS A 1 288 ? -98.511 -32.644 115.382 1.00 92.38 288 LYS A CA 1
ATOM 2273 C C . LYS A 1 288 ? -99.470 -32.907 116.549 1.00 92.38 288 LYS A C 1
ATOM 2275 O O . LYS A 1 288 ? -100.672 -32.707 116.388 1.00 92.38 288 LYS A O 1
ATOM 2280 N N . GLN A 1 289 ? -98.953 -33.301 117.714 1.00 92.12 289 GLN A N 1
ATOM 2281 C CA . GLN A 1 289 ? -99.742 -33.493 118.939 1.00 92.12 289 GLN A CA 1
ATOM 2282 C C . GLN A 1 289 ? -100.373 -32.175 119.409 1.00 92.12 289 GLN A C 1
ATOM 2284 O O . GLN A 1 289 ? -101.588 -32.096 119.569 1.00 92.12 289 GLN A O 1
ATOM 2289 N N . THR A 1 290 ? -99.586 -31.100 119.521 1.00 90.38 290 THR A N 1
ATOM 2290 C CA . THR A 1 290 ? -100.102 -29.792 119.967 1.00 90.38 290 THR A CA 1
ATOM 2291 C C . THR A 1 290 ? -101.114 -29.173 118.995 1.00 90.38 290 THR A C 1
ATOM 2293 O O . THR A 1 290 ? -102.041 -28.504 119.450 1.00 90.38 290 THR A O 1
ATOM 2296 N N . CYS A 1 291 ? -101.029 -29.452 117.688 1.00 91.81 291 CYS A N 1
ATOM 2297 C CA . CYS A 1 291 ? -102.103 -29.150 116.736 1.00 91.81 291 CYS A CA 1
ATOM 2298 C C . CYS A 1 291 ? -103.385 -29.964 116.997 1.00 91.81 291 CYS A C 1
ATOM 2300 O O . CYS A 1 291 ? -104.478 -29.404 116.919 1.00 91.81 291 CYS A O 1
ATOM 2302 N N . GLN A 1 292 ? -103.277 -31.260 117.309 1.00 92.12 292 GLN A N 1
ATOM 2303 C CA . GLN A 1 292 ? -104.435 -32.111 117.620 1.00 92.12 292 GLN A CA 1
ATOM 2304 C C . GLN A 1 292 ? -105.119 -31.703 118.931 1.00 92.12 292 GLN A C 1
ATOM 2306 O O . GLN A 1 292 ? -106.346 -31.703 119.002 1.00 92.12 292 GLN A O 1
ATOM 2311 N N . ASP A 1 293 ? -104.358 -31.323 119.956 1.00 89.69 293 ASP A N 1
ATOM 2312 C CA . ASP A 1 293 ? -104.918 -30.877 121.236 1.00 89.69 293 ASP A CA 1
ATOM 2313 C C . ASP A 1 293 ? -105.586 -29.501 121.120 1.00 89.69 293 ASP A C 1
ATOM 2315 O O . ASP A 1 293 ? -106.706 -29.318 121.594 1.00 89.69 293 ASP A O 1
ATOM 2319 N N . LEU A 1 294 ? -104.984 -28.572 120.369 1.00 91.44 294 LEU A N 1
ATOM 2320 C CA . LEU A 1 294 ? -105.631 -27.311 119.999 1.00 91.44 294 LEU A CA 1
ATOM 2321 C C . LEU A 1 294 ? -106.940 -27.544 119.217 1.00 91.44 294 LEU A C 1
ATOM 2323 O O . LEU A 1 294 ? -107.930 -26.855 119.459 1.00 91.44 294 LEU A O 1
ATOM 2327 N N . GLN A 1 295 ? -106.982 -28.537 118.321 1.00 90.75 295 GLN A N 1
ATOM 2328 C CA . GLN A 1 295 ? -108.200 -28.900 117.589 1.00 90.75 295 GLN A CA 1
ATOM 2329 C C . GLN A 1 295 ? -109.307 -29.432 118.520 1.00 90.75 295 GLN A C 1
ATOM 2331 O O . GLN A 1 295 ? -110.469 -29.065 118.332 1.00 90.75 295 GLN A O 1
ATOM 2336 N N . LYS A 1 296 ? -108.966 -30.237 119.541 1.00 91.25 296 LYS A N 1
ATOM 2337 C CA . LYS A 1 296 ? -109.918 -30.677 120.583 1.00 91.25 296 LYS A CA 1
ATOM 2338 C C . LYS A 1 296 ? -110.469 -29.477 121.354 1.00 91.25 296 LYS A C 1
ATOM 2340 O O . LYS A 1 296 ? -111.682 -29.300 121.396 1.00 91.25 296 LYS A O 1
ATOM 2345 N N . LEU A 1 297 ? -109.591 -28.600 121.850 1.00 88.25 297 LEU A N 1
ATOM 2346 C CA . LEU A 1 297 ? -109.980 -27.403 122.604 1.00 88.25 297 LEU A CA 1
ATOM 2347 C C . LEU A 1 297 ? -110.906 -26.481 121.801 1.00 88.25 297 LEU A C 1
ATOM 2349 O O . LEU A 1 297 ? -111.873 -25.948 122.343 1.00 88.25 297 LEU A O 1
ATOM 2353 N N . MET A 1 298 ? -110.662 -26.317 120.498 1.00 87.25 298 MET A N 1
ATOM 2354 C CA . MET A 1 298 ? -111.549 -25.541 119.626 1.00 87.25 298 MET A CA 1
ATOM 2355 C C . MET A 1 298 ? -112.931 -26.193 119.453 1.00 87.25 298 MET A C 1
ATOM 2357 O O . MET A 1 298 ? -113.930 -25.472 119.438 1.00 87.25 298 MET A O 1
ATOM 2361 N N . ALA A 1 299 ? -113.008 -27.527 119.378 1.00 88.88 299 ALA A N 1
ATOM 2362 C CA . ALA A 1 299 ? -114.277 -28.257 119.341 1.00 88.88 299 ALA A CA 1
ATOM 2363 C C . ALA A 1 299 ? -115.034 -28.172 120.682 1.00 88.88 299 ALA A C 1
ATOM 2365 O O . ALA A 1 299 ? -116.232 -27.899 120.689 1.00 88.88 299 ALA A O 1
ATOM 2366 N N . GLU A 1 300 ? -114.343 -28.298 121.816 1.00 85.88 300 GLU A N 1
ATOM 2367 C CA . GLU A 1 300 ? -114.931 -28.142 123.155 1.00 85.88 300 GLU A CA 1
ATOM 2368 C C . GLU A 1 300 ? -115.448 -26.710 123.386 1.00 85.88 300 GLU A C 1
ATOM 2370 O O . GLU A 1 300 ? -116.558 -26.520 123.881 1.00 85.88 300 GLU A O 1
ATOM 2375 N N . ILE A 1 301 ? -114.710 -25.681 122.947 1.00 84.88 301 ILE A N 1
ATOM 2376 C CA . ILE A 1 301 ? -115.176 -24.281 122.964 1.00 84.88 301 ILE A CA 1
ATOM 2377 C C . ILE A 1 301 ? -116.418 -24.095 122.076 1.00 84.88 301 ILE A C 1
ATOM 2379 O O . ILE A 1 301 ? -117.300 -23.302 122.416 1.00 84.88 301 ILE A O 1
ATOM 2383 N N . GLN A 1 302 ? -116.504 -24.787 120.936 1.00 85.69 302 GLN A N 1
ATOM 2384 C CA . GLN A 1 302 ? -117.683 -24.755 120.066 1.00 85.69 302 GLN A CA 1
ATOM 2385 C C . GLN A 1 302 ? -118.891 -25.438 120.728 1.00 85.69 302 GLN A C 1
ATOM 2387 O O . GLN A 1 302 ? -119.995 -24.892 120.683 1.00 85.69 302 GLN A O 1
ATOM 2392 N N . GLU A 1 303 ? -118.688 -26.575 121.395 1.00 85.56 303 GLU A N 1
ATOM 2393 C CA . GLU A 1 303 ? -119.740 -27.289 122.119 1.00 85.56 303 GLU A CA 1
ATOM 2394 C C . GLU A 1 303 ? -120.250 -26.485 123.328 1.00 85.56 303 GLU A C 1
ATOM 2396 O O . GLU A 1 303 ? -121.458 -26.287 123.463 1.00 85.56 303 GLU A O 1
ATOM 2401 N N . LEU A 1 304 ? -119.358 -25.934 124.160 1.00 82.88 304 LEU A N 1
ATOM 2402 C CA . LEU A 1 304 ? -119.725 -25.082 125.300 1.00 82.88 304 LEU A CA 1
ATOM 2403 C C . LEU A 1 304 ? -120.518 -23.842 124.857 1.00 82.88 304 LEU A C 1
ATOM 2405 O O . LEU A 1 304 ? -121.550 -23.521 125.449 1.00 82.88 304 LEU A O 1
ATOM 2409 N N . LYS A 1 305 ? -120.112 -23.192 123.756 1.00 80.44 305 LYS A N 1
ATOM 2410 C CA . LYS A 1 305 ? -120.874 -22.082 123.155 1.00 80.44 305 LYS A CA 1
ATOM 2411 C C . LYS A 1 305 ? -122.272 -22.491 122.684 1.00 80.44 305 LYS A C 1
ATOM 2413 O O . LYS A 1 305 ? -123.170 -21.656 122.717 1.00 80.44 305 LYS A O 1
ATOM 2418 N N . SER A 1 306 ? -122.467 -23.738 122.251 1.00 82.00 306 SER A N 1
ATOM 2419 C CA . SER A 1 306 ? -123.773 -24.222 121.780 1.00 82.00 306 SER A CA 1
ATOM 2420 C C . SER A 1 306 ? -124.782 -24.480 122.908 1.00 82.00 306 SER A C 1
ATOM 2422 O O . SER A 1 306 ? -125.984 -24.428 122.666 1.00 82.00 306 SER A O 1
ATOM 2424 N N . LYS A 1 307 ? -124.309 -24.719 124.143 1.00 77.19 307 LYS A N 1
ATOM 2425 C CA . LYS A 1 307 ? -125.155 -25.074 125.299 1.00 77.19 307 LYS A CA 1
ATOM 2426 C C . LYS A 1 307 ? -125.719 -23.869 126.064 1.00 77.19 307 LYS A C 1
ATOM 2428 O O . LYS A 1 307 ? -126.701 -24.021 126.779 1.00 77.19 307 LYS A O 1
ATOM 2433 N N . GLY A 1 308 ? -125.145 -22.674 125.906 1.00 64.06 308 GLY A N 1
ATOM 2434 C CA . GLY A 1 308 ? -125.800 -21.402 126.259 1.00 64.06 308 GLY A CA 1
ATOM 2435 C C . GLY A 1 308 ? -125.996 -21.068 127.750 1.00 64.06 308 GLY A C 1
ATOM 2436 O O . GLY A 1 308 ? -126.671 -20.083 128.052 1.00 64.06 308 GLY A O 1
ATOM 2437 N N . HIS A 1 309 ? -125.421 -21.826 128.689 1.00 61.59 309 HIS A N 1
ATOM 2438 C CA . HIS A 1 309 ? -125.482 -21.502 130.122 1.00 61.59 309 HIS A CA 1
ATOM 2439 C C . HIS A 1 309 ? -124.544 -20.339 130.496 1.00 61.59 309 HIS A C 1
ATOM 2441 O O . HIS A 1 309 ? -123.460 -20.190 129.931 1.00 61.59 309 HIS A O 1
ATOM 2447 N N . LYS A 1 310 ? -124.950 -19.510 131.472 1.00 59.31 310 LYS A N 1
ATOM 2448 C CA . LYS A 1 310 ? -124.182 -18.319 131.891 1.00 59.31 310 LYS A CA 1
ATOM 2449 C C . LYS A 1 310 ? -122.844 -18.661 132.557 1.00 59.31 310 LYS A C 1
ATOM 2451 O O . LYS A 1 310 ? -121.883 -17.920 132.374 1.00 59.31 310 LYS A O 1
ATOM 2456 N N . ASP A 1 311 ? -122.773 -19.778 133.275 1.00 60.38 311 ASP A N 1
ATOM 2457 C CA . ASP A 1 311 ? -121.584 -20.174 134.040 1.00 60.38 311 ASP A CA 1
ATOM 2458 C C . ASP A 1 311 ? -120.451 -20.715 133.144 1.00 60.38 311 ASP A C 1
ATOM 2460 O O . ASP A 1 311 ? -119.271 -20.543 133.453 1.00 60.38 311 ASP A O 1
ATOM 2464 N N . SER A 1 312 ? -120.784 -21.246 131.958 1.00 69.69 312 SER A N 1
ATOM 2465 C CA . SER A 1 312 ? -119.820 -21.744 130.959 1.00 69.69 312 SER A CA 1
ATOM 2466 C C . SER A 1 312 ? -118.877 -20.666 130.400 1.00 69.69 312 SER A C 1
ATOM 2468 O O . SER A 1 312 ? -117.925 -20.983 129.686 1.00 69.69 312 SER A O 1
ATOM 2470 N N . ALA A 1 313 ? -119.100 -19.385 130.716 1.00 76.75 313 ALA A N 1
ATOM 2471 C CA . ALA A 1 313 ? -118.194 -18.298 130.353 1.00 76.75 313 ALA A CA 1
ATOM 2472 C C . ALA A 1 313 ? -116.785 -18.470 130.957 1.00 76.75 313 ALA A C 1
ATOM 2474 O O . ALA A 1 313 ? -115.802 -18.154 130.286 1.00 76.75 313 ALA A O 1
ATOM 2475 N N . ALA A 1 314 ? -116.680 -19.001 132.182 1.00 79.50 314 ALA A N 1
ATOM 2476 C CA . ALA A 1 314 ? -115.394 -19.246 132.837 1.00 79.50 314 ALA A CA 1
ATOM 2477 C C . ALA A 1 314 ? -114.619 -20.392 132.161 1.00 79.50 314 ALA A C 1
ATOM 2479 O O . ALA A 1 314 ? -113.452 -20.227 131.811 1.00 79.50 314 ALA A O 1
ATOM 2480 N N . GLU A 1 315 ? -115.292 -21.515 131.894 1.00 80.38 315 GLU A N 1
ATOM 2481 C CA . GLU A 1 315 ? -114.716 -22.680 131.206 1.00 80.38 315 GLU A CA 1
ATOM 2482 C C . GLU A 1 315 ? -114.224 -22.321 129.796 1.00 80.38 315 GLU A C 1
ATOM 2484 O O . GLU A 1 315 ? -113.131 -22.716 129.389 1.00 80.38 315 GLU A O 1
ATOM 2489 N N . ILE A 1 316 ? -115.000 -21.524 129.049 1.00 81.56 316 ILE A N 1
ATOM 2490 C CA . ILE A 1 316 ? -114.615 -21.049 127.712 1.00 81.56 316 ILE A CA 1
ATOM 2491 C C . ILE A 1 316 ? -113.337 -20.202 127.768 1.00 81.56 316 ILE A C 1
ATOM 2493 O O . ILE A 1 316 ? -112.512 -20.311 126.859 1.00 81.56 316 ILE A O 1
ATOM 2497 N N . GLU A 1 317 ? -113.145 -19.377 128.801 1.00 83.81 317 GLU A N 1
ATOM 2498 C CA . GLU A 1 317 ? -111.917 -18.589 128.948 1.00 83.81 317 GLU A CA 1
ATOM 2499 C C . GLU A 1 317 ? -110.732 -19.446 129.417 1.00 83.81 317 GLU A C 1
ATOM 2501 O O . GLU A 1 317 ? -109.630 -19.282 128.898 1.00 83.81 317 GLU A O 1
ATOM 2506 N N . GLU A 1 318 ? -110.947 -20.457 130.264 1.00 85.81 318 GLU A N 1
ATOM 2507 C CA . GLU A 1 318 ? -109.898 -21.430 130.594 1.00 85.81 318 GLU A CA 1
ATOM 2508 C C . GLU A 1 318 ? -109.423 -22.197 129.346 1.00 85.81 318 GLU A C 1
ATOM 2510 O O . GLU A 1 318 ? -108.223 -22.243 129.060 1.00 85.81 318 GLU A O 1
ATOM 2515 N N . ARG A 1 319 ? -110.345 -22.730 128.530 1.00 85.75 319 ARG A N 1
ATOM 2516 C CA . ARG A 1 319 ? -109.977 -23.432 127.286 1.00 85.75 319 ARG A CA 1
ATOM 2517 C C . ARG A 1 319 ? -109.309 -22.501 126.266 1.00 85.75 319 ARG A C 1
ATOM 2519 O O . ARG A 1 319 ? -108.470 -22.959 125.485 1.00 85.75 319 ARG A O 1
ATOM 2526 N N . ARG A 1 320 ? -109.608 -21.194 126.275 1.00 85.81 320 ARG A N 1
ATOM 2527 C CA . ARG A 1 320 ? -108.864 -20.186 125.492 1.00 85.81 320 ARG A CA 1
ATOM 2528 C C . ARG A 1 320 ? -107.449 -19.979 126.021 1.00 85.81 320 ARG A C 1
ATOM 2530 O O . ARG A 1 320 ? -106.528 -19.948 125.212 1.00 85.81 320 ARG A O 1
ATOM 2537 N N . VAL A 1 321 ? -107.250 -19.891 127.337 1.00 87.69 321 VAL A N 1
ATOM 2538 C CA . VAL A 1 321 ? -105.908 -19.804 127.942 1.00 87.69 321 VAL A CA 1
ATOM 2539 C C . VAL A 1 321 ? -105.083 -21.047 127.591 1.00 87.69 321 VAL A C 1
ATOM 2541 O O . VAL A 1 321 ? -103.962 -20.907 127.102 1.00 87.69 321 VAL A O 1
ATOM 2544 N N . GLN A 1 322 ? -105.657 -22.247 127.717 1.00 85.44 322 GLN A N 1
ATOM 2545 C CA . GLN A 1 322 ? -105.027 -23.500 127.280 1.00 85.44 322 GLN A CA 1
ATOM 2546 C C . GLN A 1 322 ? -104.678 -23.455 125.775 1.00 85.44 322 GLN A C 1
ATOM 2548 O O . GLN A 1 322 ? -103.537 -23.715 125.389 1.00 85.44 322 GLN A O 1
ATOM 2553 N N . SER A 1 323 ? -105.609 -23.011 124.921 1.00 88.06 323 SER A N 1
ATOM 2554 C CA . SER A 1 323 ? -105.374 -22.827 123.476 1.00 88.06 323 SER A CA 1
ATOM 2555 C C . SER A 1 323 ? -104.235 -21.839 123.183 1.00 88.06 323 SER A C 1
ATOM 2557 O O . SER A 1 323 ? -103.414 -22.079 122.298 1.00 88.06 323 SER A O 1
ATOM 2559 N N . CYS A 1 324 ? -104.134 -20.744 123.942 1.00 87.94 324 CYS A N 1
ATOM 2560 C CA . CYS A 1 324 ? -103.043 -19.776 123.841 1.00 87.94 324 CYS A CA 1
ATOM 2561 C C . CYS A 1 324 ? -101.684 -20.387 124.215 1.00 87.94 324 CYS A C 1
ATOM 2563 O O . CYS A 1 324 ? -100.699 -20.097 123.534 1.00 87.94 324 CYS A O 1
ATOM 2565 N N . VAL A 1 325 ? -101.620 -21.278 125.213 1.00 89.38 325 VAL A N 1
ATOM 2566 C CA . VAL A 1 325 ? -100.393 -22.033 125.530 1.00 89.38 325 VAL A CA 1
ATOM 2567 C C . VAL A 1 325 ? -99.991 -22.931 124.354 1.00 89.38 325 VAL A C 1
ATOM 2569 O O . VAL A 1 325 ? -98.829 -22.896 123.946 1.00 89.38 325 VAL A O 1
ATOM 2572 N N . HIS A 1 326 ? -100.928 -23.652 123.726 1.00 90.12 326 HIS A N 1
ATOM 2573 C CA . HIS A 1 326 ? -100.629 -24.427 122.511 1.00 90.12 326 HIS A CA 1
ATOM 2574 C C . HIS A 1 326 ? -100.173 -23.533 121.340 1.00 90.12 326 HIS A C 1
ATOM 2576 O O . HIS A 1 326 ? -99.208 -23.855 120.650 1.00 90.12 326 HIS A O 1
ATOM 2582 N N . PHE A 1 327 ? -100.771 -22.355 121.134 1.00 90.38 327 PHE A N 1
ATOM 2583 C CA . PHE A 1 327 ? -100.260 -21.395 120.145 1.00 90.38 327 PHE A CA 1
ATOM 2584 C C . PHE A 1 327 ? -98.848 -20.882 120.475 1.00 90.38 327 PHE A C 1
ATOM 2586 O O . PHE A 1 327 ? -98.068 -20.619 119.556 1.00 90.38 327 PHE A O 1
ATOM 2593 N N . MET A 1 328 ? -98.488 -20.742 121.755 1.00 89.38 328 MET A N 1
ATOM 2594 C CA . MET A 1 328 ? -97.127 -20.388 122.169 1.00 89.38 328 MET A CA 1
ATOM 2595 C C . MET A 1 328 ? -96.131 -21.521 121.891 1.00 89.38 328 MET A C 1
ATOM 2597 O O . MET A 1 328 ? -95.047 -21.239 121.374 1.00 89.38 328 MET A O 1
ATOM 2601 N N . THR A 1 329 ? -96.486 -22.789 122.139 1.00 88.00 329 THR A N 1
ATOM 2602 C CA . THR A 1 329 ? -95.612 -23.924 121.787 1.00 88.00 329 THR A CA 1
ATOM 2603 C C . THR A 1 329 ? -95.430 -24.032 120.273 1.00 88.00 329 THR A C 1
ATOM 2605 O O . THR A 1 329 ? -94.292 -24.061 119.810 1.00 88.00 329 THR A O 1
ATOM 2608 N N . LEU A 1 330 ? -96.505 -23.957 119.480 1.00 91.25 330 LEU A N 1
ATOM 2609 C CA . LEU A 1 330 ? -96.432 -23.963 118.011 1.00 91.25 330 LEU A CA 1
ATOM 2610 C C . LEU A 1 330 ? -95.576 -22.806 117.460 1.00 91.25 330 LEU A C 1
ATOM 2612 O O . LEU A 1 330 ? -94.819 -22.994 116.505 1.00 91.25 330 LEU A O 1
ATOM 2616 N N . LYS A 1 331 ? -95.631 -21.612 118.068 1.00 92.12 331 LYS A N 1
ATOM 2617 C CA . LYS A 1 331 ? -94.739 -20.490 117.713 1.00 92.12 331 LYS A CA 1
ATOM 2618 C C . LYS A 1 331 ? -93.275 -20.773 118.062 1.00 92.12 331 LYS A C 1
ATOM 2620 O O . LYS A 1 331 ? -92.412 -20.470 117.237 1.00 92.12 331 LYS A O 1
ATOM 2625 N N . LYS A 1 332 ? -92.983 -21.389 119.217 1.00 89.25 332 LYS A N 1
ATOM 2626 C CA . LYS A 1 332 ? -91.614 -21.807 119.563 1.00 89.25 332 LYS A CA 1
ATOM 2627 C C . LYS A 1 332 ? -91.088 -22.854 118.581 1.00 89.25 332 LYS A C 1
ATOM 2629 O O . LYS A 1 332 ? -90.007 -22.671 118.033 1.00 89.25 332 LYS A O 1
ATOM 2634 N N . LEU A 1 333 ? -91.855 -23.907 118.296 1.00 88.88 333 LEU A N 1
ATOM 2635 C CA . LEU A 1 333 ? -91.425 -24.976 117.389 1.00 88.88 333 LEU A CA 1
ATOM 2636 C C . LEU A 1 333 ? -91.170 -24.465 115.960 1.00 88.88 333 LEU A C 1
ATOM 2638 O O . LEU A 1 333 ? -90.155 -24.823 115.366 1.00 88.88 333 LEU A O 1
ATOM 2642 N N . ASN A 1 334 ? -92.009 -23.562 115.437 1.00 91.06 334 ASN A N 1
ATOM 2643 C CA . ASN A 1 334 ? -91.740 -22.894 114.156 1.00 91.06 334 ASN A CA 1
ATOM 2644 C C . ASN A 1 334 ? -90.434 -22.077 114.188 1.00 91.06 334 ASN A C 1
ATOM 2646 O O . ASN A 1 334 ? -89.658 -22.121 113.233 1.00 91.06 334 ASN A O 1
ATOM 2650 N N . ARG A 1 335 ? -90.151 -21.353 115.282 1.00 90.38 335 ARG A N 1
ATOM 2651 C CA . ARG A 1 335 ? -88.890 -20.609 115.433 1.00 90.38 335 ARG A CA 1
ATOM 2652 C C . ARG A 1 335 ? -87.681 -21.550 115.465 1.00 90.38 335 ARG A C 1
ATOM 2654 O O . ARG A 1 335 ? -86.735 -21.313 114.718 1.00 90.38 335 ARG A O 1
ATOM 2661 N N . LEU A 1 336 ? -87.733 -22.631 116.248 1.00 89.12 336 LEU A N 1
ATOM 2662 C CA . LEU A 1 336 ? -86.687 -23.663 116.289 1.00 89.12 336 LEU A CA 1
ATOM 2663 C C . LEU A 1 336 ? -86.452 -24.271 114.891 1.00 89.12 336 LEU A C 1
ATOM 2665 O O . LEU A 1 336 ? -85.309 -24.410 114.464 1.00 89.12 336 LEU A O 1
ATOM 2669 N N . ALA A 1 337 ? -87.514 -24.557 114.129 1.00 88.88 337 ALA A N 1
ATOM 2670 C CA . ALA A 1 337 ? -87.404 -25.058 112.758 1.00 88.88 337 ALA A CA 1
ATOM 2671 C C . ALA A 1 337 ? -86.739 -24.047 111.799 1.00 88.88 337 ALA A C 1
ATOM 2673 O O . ALA A 1 337 ? -85.859 -24.426 111.024 1.00 88.88 337 ALA A O 1
ATOM 2674 N N . HIS A 1 338 ? -87.095 -22.759 111.875 1.00 90.50 338 HIS A N 1
ATOM 2675 C CA . HIS A 1 338 ? -86.450 -21.709 111.077 1.00 90.50 338 HIS A CA 1
ATOM 2676 C C . HIS A 1 338 ? -84.975 -21.494 111.451 1.00 90.50 338 HIS A C 1
ATOM 2678 O O . HIS A 1 338 ? -84.149 -21.330 110.552 1.00 90.50 338 HIS A O 1
ATOM 2684 N N . ILE A 1 339 ? -84.628 -21.546 112.742 1.00 89.56 339 ILE A N 1
ATOM 2685 C CA . ILE A 1 339 ? -83.237 -21.503 113.223 1.00 89.56 339 ILE A CA 1
ATOM 2686 C C . ILE A 1 339 ? -82.451 -22.703 112.672 1.00 89.56 339 ILE A C 1
ATOM 2688 O O . ILE A 1 339 ? -81.389 -22.521 112.077 1.00 89.56 339 ILE A O 1
ATOM 2692 N N . ARG A 1 340 ? -82.998 -23.921 112.788 1.00 89.00 340 ARG A N 1
ATOM 2693 C CA . ARG A 1 340 ? -82.385 -25.166 112.293 1.00 89.00 340 ARG A CA 1
ATOM 2694 C C . ARG A 1 340 ? -82.134 -25.123 110.779 1.00 89.00 340 ARG A C 1
ATOM 2696 O O . ARG A 1 340 ? -81.041 -25.466 110.328 1.00 89.00 340 ARG A O 1
ATOM 2703 N N . LEU A 1 341 ? -83.104 -24.631 110.002 1.00 90.94 341 LEU A N 1
ATOM 2704 C CA . LEU A 1 341 ? -82.975 -24.433 108.553 1.00 90.94 341 LEU A CA 1
ATOM 2705 C C . LEU A 1 341 ? -81.904 -23.386 108.218 1.00 90.94 341 LEU A C 1
ATOM 2707 O O . LEU A 1 341 ? -81.043 -23.647 107.376 1.00 90.94 341 LEU A O 1
ATOM 2711 N N . LYS A 1 342 ? -81.925 -22.225 108.888 1.00 92.38 342 LYS A N 1
ATOM 2712 C CA . LYS A 1 342 ? -80.919 -21.167 108.713 1.00 92.38 342 LYS A CA 1
ATOM 2713 C C . LYS A 1 342 ? -79.514 -21.712 108.983 1.00 92.38 342 LYS A C 1
ATOM 2715 O O . LYS A 1 342 ? -78.646 -21.565 108.132 1.00 92.38 342 LYS A O 1
ATOM 2720 N N . LYS A 1 343 ? -79.310 -22.407 110.106 1.00 89.19 343 LYS A N 1
ATOM 2721 C CA . LYS A 1 343 ? -78.016 -22.983 110.498 1.00 89.19 343 LYS A CA 1
ATOM 2722 C C . LYS A 1 343 ? -77.474 -23.969 109.460 1.00 89.19 343 LYS A C 1
ATOM 2724 O O . LYS A 1 343 ? -76.330 -23.829 109.041 1.00 89.19 343 LYS A O 1
ATOM 2729 N N . GLY A 1 344 ? -78.298 -24.905 108.978 1.00 89.00 344 GLY A N 1
ATOM 2730 C CA . GLY A 1 344 ? -77.889 -25.851 107.930 1.00 89.00 344 GLY A CA 1
ATOM 2731 C C . GLY A 1 344 ? -77.573 -25.177 106.586 1.00 89.00 344 GLY A C 1
ATOM 2732 O O . GLY A 1 344 ? -76.602 -25.539 105.914 1.00 89.00 344 GLY A O 1
ATOM 2733 N N . ARG A 1 345 ? -78.346 -24.151 106.202 1.00 93.88 345 ARG A N 1
ATOM 2734 C CA . ARG A 1 345 ? -78.086 -23.353 104.994 1.00 93.88 345 ARG A CA 1
ATOM 2735 C C . ARG A 1 345 ? -76.786 -22.557 105.109 1.00 93.88 345 ARG A C 1
ATOM 2737 O O . ARG A 1 345 ? -75.988 -22.549 104.179 1.00 93.88 345 ARG A O 1
ATOM 2744 N N . ASP A 1 346 ? -76.561 -21.905 106.241 1.00 92.31 346 ASP A N 1
ATOM 2745 C CA . ASP A 1 346 ? -75.409 -21.029 106.436 1.00 92.31 346 ASP A CA 1
ATOM 2746 C C . ASP A 1 346 ? -74.116 -21.868 106.592 1.00 92.31 346 ASP A C 1
ATOM 2748 O O . ASP A 1 346 ? -73.095 -21.531 105.993 1.00 92.31 346 ASP A O 1
ATOM 2752 N N . GLN A 1 347 ? -74.180 -23.045 107.236 1.00 91.94 347 GLN A N 1
ATOM 2753 C CA . GLN A 1 347 ? -73.081 -24.025 107.289 1.00 91.94 347 GLN A CA 1
ATOM 2754 C C . GLN A 1 347 ? -72.711 -24.587 105.902 1.00 91.94 347 GLN A C 1
ATOM 2756 O O . GLN A 1 347 ? -71.529 -24.696 105.566 1.00 91.94 347 GLN A O 1
ATOM 2761 N N . THR A 1 348 ? -73.700 -24.947 105.075 1.00 92.94 348 THR A N 1
ATOM 2762 C CA . THR A 1 348 ? -73.436 -25.429 103.704 1.00 92.94 348 THR A CA 1
ATOM 2763 C C . THR A 1 348 ? -72.936 -24.310 102.790 1.00 92.94 348 THR A C 1
ATOM 2765 O O . THR A 1 348 ? -72.065 -24.551 101.954 1.00 92.94 348 THR A O 1
ATOM 2768 N N . HIS A 1 349 ? -73.393 -23.072 102.996 1.00 93.19 349 HIS A N 1
ATOM 2769 C CA . HIS A 1 349 ? -72.861 -21.890 102.321 1.00 93.19 349 HIS A CA 1
ATOM 2770 C C . HIS A 1 349 ? -71.397 -21.616 102.707 1.00 93.19 349 HIS A C 1
ATOM 2772 O O . HIS A 1 349 ? -70.567 -21.401 101.828 1.00 93.19 349 HIS A O 1
ATOM 2778 N N . GLU A 1 350 ? -71.036 -21.705 103.991 1.00 93.00 350 GLU A N 1
ATOM 2779 C CA . GLU A 1 350 ? -69.641 -21.629 104.446 1.00 93.00 350 GLU A CA 1
ATOM 2780 C C . GLU A 1 350 ? -68.745 -22.703 103.816 1.00 93.00 350 GLU A C 1
ATOM 2782 O O . GLU A 1 350 ? -67.626 -22.408 103.394 1.00 93.00 350 GLU A O 1
ATOM 2787 N N . ALA A 1 351 ? -69.216 -23.954 103.769 1.00 93.25 351 ALA A N 1
ATOM 2788 C CA . ALA A 1 351 ? -68.481 -25.049 103.142 1.00 93.25 351 ALA A CA 1
ATOM 2789 C C . ALA A 1 351 ? -68.272 -24.783 101.643 1.00 93.25 351 ALA A C 1
ATOM 2791 O O . ALA A 1 351 ? -67.156 -24.936 101.144 1.00 93.25 351 ALA A O 1
ATOM 2792 N N . LYS A 1 352 ? -69.310 -24.296 100.949 1.00 94.69 352 LYS A N 1
ATOM 2793 C CA . LYS A 1 352 ? -69.218 -23.880 99.548 1.00 94.69 352 LYS A CA 1
ATOM 2794 C C . LYS A 1 352 ? -68.195 -22.757 99.355 1.00 94.69 352 LYS A C 1
ATOM 2796 O O . LYS A 1 352 ? -67.311 -22.913 98.526 1.00 94.69 352 LYS A O 1
ATOM 2801 N N . LEU A 1 353 ? -68.245 -21.679 100.143 1.00 94.31 353 LEU A N 1
ATOM 2802 C CA . LEU A 1 353 ? -67.288 -20.566 100.038 1.00 94.31 353 LEU A CA 1
ATOM 2803 C C . LEU A 1 353 ? -65.829 -21.024 100.212 1.00 94.31 353 LEU A C 1
ATOM 2805 O O . LEU A 1 353 ? -64.939 -20.522 99.529 1.00 94.31 353 LEU A O 1
ATOM 2809 N N . LYS A 1 354 ? -65.579 -22.002 101.094 1.00 93.69 354 LYS A N 1
ATOM 2810 C CA . LYS A 1 354 ? -64.248 -22.604 101.285 1.00 93.69 354 LYS A CA 1
ATOM 2811 C C . LYS A 1 354 ? -63.819 -23.413 100.049 1.00 93.69 354 LYS A C 1
ATOM 2813 O O . LYS A 1 354 ? -62.677 -23.286 99.616 1.00 93.69 354 LYS A O 1
ATOM 2818 N N . VAL A 1 355 ? -64.727 -24.182 99.440 1.00 95.25 355 VAL A N 1
ATOM 2819 C CA . VAL A 1 355 ? -64.474 -24.912 98.179 1.00 95.25 355 VAL A CA 1
ATOM 2820 C C . VAL A 1 355 ? -64.256 -23.956 97.001 1.00 95.25 355 VAL A C 1
ATOM 2822 O O . VAL A 1 355 ? -63.285 -24.131 96.270 1.00 95.25 355 VAL A O 1
ATOM 2825 N N . ASP A 1 356 ? -65.086 -22.922 96.850 1.00 94.50 356 ASP A N 1
ATOM 2826 C CA . ASP A 1 356 ? -64.958 -21.896 95.807 1.00 94.50 356 ASP A CA 1
ATOM 2827 C C . ASP A 1 356 ? -63.595 -21.171 95.920 1.00 94.50 356 ASP A C 1
ATOM 2829 O O . ASP A 1 356 ? -62.918 -20.947 94.915 1.00 94.50 356 ASP A O 1
ATOM 2833 N N . ALA A 1 357 ? -63.130 -20.884 97.145 1.00 93.31 357 ALA A N 1
ATOM 2834 C CA . ALA A 1 357 ? -61.813 -20.293 97.400 1.00 93.31 357 ALA A CA 1
ATOM 2835 C C . ALA A 1 357 ? -60.640 -21.229 97.040 1.00 93.31 357 ALA A C 1
ATOM 2837 O O . ALA A 1 357 ? -59.672 -20.782 96.421 1.00 93.31 357 ALA A O 1
ATOM 2838 N N . TYR A 1 358 ? -60.715 -22.524 97.373 1.00 93.56 358 TYR A N 1
ATOM 2839 C CA . TYR A 1 358 ? -59.706 -23.503 96.939 1.00 93.56 358 TYR A CA 1
ATOM 2840 C C . TYR A 1 358 ? -59.738 -23.738 95.423 1.00 93.56 358 TYR A C 1
ATOM 2842 O O . TYR A 1 358 ? -58.684 -23.889 94.805 1.00 93.56 358 TYR A O 1
ATOM 2850 N N . HIS A 1 359 ? -60.918 -23.713 94.798 1.00 93.00 359 HIS A N 1
ATOM 2851 C CA . HIS A 1 359 ? -61.037 -23.808 93.346 1.00 93.00 359 HIS A CA 1
ATOM 2852 C C . HIS A 1 359 ? -60.398 -22.596 92.656 1.00 93.00 359 HIS A C 1
ATOM 2854 O O . HIS A 1 359 ? -59.665 -22.768 91.688 1.00 93.00 359 HIS A O 1
ATOM 2860 N N . LEU A 1 360 ? -60.582 -21.383 93.190 1.00 95.06 360 LEU A N 1
ATOM 2861 C CA . LEU A 1 360 ? -59.902 -20.182 92.697 1.00 95.06 360 LEU A CA 1
ATOM 2862 C C . LEU A 1 360 ? -58.370 -20.288 92.825 1.00 95.06 360 LEU A C 1
ATOM 2864 O O . LEU A 1 360 ? -57.657 -19.939 91.887 1.00 95.06 360 LEU A O 1
ATOM 2868 N N . GLN A 1 361 ? -57.851 -20.820 93.939 1.00 92.38 361 GLN A N 1
ATOM 2869 C CA . GLN A 1 361 ? -56.412 -21.088 94.087 1.00 92.38 361 GLN A CA 1
ATOM 2870 C C . GLN A 1 361 ? -55.902 -22.090 93.038 1.00 92.38 361 GLN A C 1
ATOM 2872 O O . GLN A 1 361 ? -54.858 -21.856 92.431 1.00 92.38 361 GLN A O 1
ATOM 2877 N N . LEU A 1 362 ? -56.654 -23.164 92.773 1.00 94.12 362 LEU A N 1
ATOM 2878 C CA . LEU A 1 362 ? -56.318 -24.137 91.732 1.00 94.12 362 LEU A CA 1
ATOM 2879 C C . LEU A 1 362 ? -56.337 -23.511 90.328 1.00 94.12 362 LEU A C 1
ATOM 2881 O O . LEU A 1 362 ? -55.407 -23.736 89.562 1.00 94.12 362 LEU A O 1
ATOM 2885 N N . GLN A 1 363 ? -57.343 -22.697 89.995 1.00 93.38 363 GLN A N 1
ATOM 2886 C CA . GLN A 1 363 ? -57.418 -22.010 88.698 1.00 93.38 363 GLN A CA 1
ATOM 2887 C C . GLN A 1 363 ? -56.258 -21.024 88.498 1.00 93.38 363 GLN A C 1
ATOM 2889 O O . GLN A 1 363 ? -55.690 -20.967 87.409 1.00 93.38 363 GLN A O 1
ATOM 2894 N N . ASN A 1 364 ? -55.843 -20.309 89.549 1.00 93.38 364 ASN A N 1
ATOM 2895 C CA . ASN A 1 364 ? -54.664 -19.441 89.501 1.00 93.38 364 ASN A CA 1
ATOM 2896 C C . ASN A 1 364 ? -53.382 -20.241 89.196 1.00 93.38 364 ASN A C 1
ATOM 2898 O O . ASN A 1 364 ? -52.595 -19.829 88.346 1.00 93.38 364 ASN A O 1
ATOM 2902 N N . LEU A 1 365 ? -53.196 -21.404 89.833 1.00 93.62 365 LEU A N 1
ATOM 2903 C CA . LEU A 1 365 ? -52.043 -22.282 89.590 1.00 93.62 365 LEU A CA 1
ATOM 2904 C C . LEU A 1 365 ? -52.085 -22.943 88.204 1.00 93.62 365 LEU A C 1
ATOM 2906 O O . LEU A 1 365 ? -51.054 -23.043 87.545 1.00 93.62 365 LEU A O 1
ATOM 2910 N N . LEU A 1 366 ? -53.260 -23.359 87.722 1.00 92.62 366 LEU A N 1
ATOM 2911 C CA . LEU A 1 366 ? -53.424 -23.887 86.362 1.00 92.62 366 LEU A CA 1
ATOM 2912 C C . LEU A 1 366 ? -53.152 -22.809 85.304 1.00 92.62 366 LEU A C 1
ATOM 2914 O O . LEU A 1 366 ? -52.541 -23.103 84.277 1.00 92.62 366 LEU A O 1
ATOM 2918 N N . TYR A 1 367 ? -53.544 -21.559 85.566 1.00 94.31 367 TYR A N 1
ATOM 2919 C CA . TYR A 1 367 ? -53.188 -20.423 84.721 1.00 94.31 367 TYR A CA 1
ATOM 2920 C C . TYR A 1 367 ? -51.677 -20.148 84.740 1.00 94.31 367 TYR A C 1
ATOM 2922 O O . TYR A 1 367 ? -51.099 -19.945 83.675 1.00 94.31 367 TYR A O 1
ATOM 2930 N N . GLU A 1 368 ? -51.022 -20.191 85.905 1.00 93.56 368 GLU A N 1
ATOM 2931 C CA . GLU A 1 368 ? -49.564 -20.032 86.027 1.00 93.56 368 GLU A CA 1
ATOM 2932 C C . GLU A 1 368 ? -48.809 -21.140 85.275 1.00 93.56 368 GLU A C 1
ATOM 2934 O O . GLU A 1 368 ? -47.935 -20.839 84.465 1.00 93.56 368 GLU A O 1
ATOM 2939 N N . VAL A 1 369 ? -49.197 -22.410 85.443 1.00 93.00 369 VAL A N 1
ATOM 2940 C CA . VAL A 1 369 ? -48.613 -23.543 84.701 1.00 93.00 369 VAL A CA 1
ATOM 2941 C C . VAL A 1 369 ? -48.842 -23.398 83.195 1.00 93.00 369 VAL A C 1
ATOM 2943 O O . VAL A 1 369 ? -47.901 -23.561 82.421 1.00 93.00 369 VAL A O 1
ATOM 2946 N N . MET A 1 370 ? -50.051 -23.031 82.757 1.00 92.12 370 MET A N 1
ATOM 2947 C CA . MET A 1 370 ? -50.337 -22.779 81.340 1.00 92.12 370 MET A CA 1
ATOM 2948 C C . MET A 1 370 ? -49.521 -21.595 80.793 1.00 92.12 370 MET A C 1
ATOM 2950 O O . MET A 1 370 ? -49.064 -21.654 79.652 1.00 92.12 370 MET A O 1
ATOM 2954 N N . HIS A 1 371 ? -49.340 -20.523 81.570 1.00 92.25 371 HIS A N 1
ATOM 2955 C CA . HIS A 1 371 ? -48.520 -19.377 81.176 1.00 92.25 371 HIS A CA 1
ATOM 2956 C C . HIS A 1 371 ? -47.062 -19.795 81.014 1.00 92.25 371 HIS A C 1
ATOM 2958 O O . HIS A 1 371 ? -46.505 -19.614 79.937 1.00 92.25 371 HIS A O 1
ATOM 2964 N N . LEU A 1 372 ? -46.474 -20.421 82.037 1.00 91.88 372 LEU A N 1
ATOM 2965 C CA . LEU A 1 372 ? -45.093 -20.899 82.019 1.00 91.88 372 LEU A CA 1
ATOM 2966 C C . LEU A 1 372 ? -44.863 -21.920 80.899 1.00 91.88 372 LEU A C 1
ATOM 2968 O O . LEU A 1 372 ? -43.840 -21.859 80.229 1.00 91.88 372 LEU A O 1
ATOM 2972 N N . GLN A 1 373 ? -45.816 -22.815 80.622 1.00 89.12 373 GLN A N 1
ATOM 2973 C CA . GLN A 1 373 ? -45.706 -23.752 79.504 1.00 89.12 373 GLN A CA 1
ATOM 2974 C C . GLN A 1 373 ? -45.760 -23.037 78.147 1.00 89.12 373 GLN A C 1
ATOM 2976 O O . GLN A 1 373 ? -44.951 -23.344 77.273 1.00 89.12 373 GLN A O 1
ATOM 2981 N N . LYS A 1 374 ? -46.655 -22.058 77.957 1.00 90.69 374 LYS A N 1
ATOM 2982 C CA . LYS A 1 374 ? -46.690 -21.232 76.734 1.00 90.69 374 LYS A CA 1
ATOM 2983 C C . LYS A 1 374 ? -45.420 -20.397 76.575 1.00 90.69 374 LYS A C 1
ATOM 2985 O O . LYS A 1 374 ? -44.924 -20.256 75.466 1.00 90.69 374 LYS A O 1
ATOM 2990 N N . GLU A 1 375 ? -44.883 -19.881 77.673 1.00 92.31 375 GLU A N 1
ATOM 2991 C CA . GLU A 1 375 ? -43.651 -19.096 77.722 1.00 92.31 375 GLU A CA 1
ATOM 2992 C C . GLU A 1 375 ? -42.422 -19.957 77.397 1.00 92.31 375 GLU A C 1
ATOM 2994 O O . GLU A 1 375 ? -41.636 -19.578 76.537 1.00 92.31 375 GLU A O 1
ATOM 2999 N N . ILE A 1 376 ? -42.316 -21.166 77.962 1.00 88.56 376 ILE A N 1
ATOM 3000 C CA . ILE A 1 376 ? -41.299 -22.164 77.591 1.00 88.56 376 ILE A CA 1
ATOM 3001 C C . ILE A 1 376 ? -41.433 -22.553 76.117 1.00 88.56 376 ILE A C 1
ATOM 3003 O O . ILE A 1 376 ? -40.430 -22.572 75.413 1.00 88.56 376 ILE A O 1
ATOM 3007 N N . THR A 1 377 ? -42.650 -22.818 75.629 1.00 88.56 377 THR A N 1
ATOM 3008 C CA . THR A 1 377 ? -42.867 -23.190 74.219 1.00 88.56 377 THR A CA 1
ATOM 3009 C C . THR A 1 377 ? -42.411 -22.056 73.296 1.00 88.56 377 THR A C 1
ATOM 3011 O O . THR A 1 377 ? -41.587 -22.285 72.421 1.00 88.56 377 THR A O 1
ATOM 3014 N N . LYS A 1 378 ? -42.812 -20.811 73.581 1.00 88.25 378 LYS A N 1
ATOM 3015 C CA . LYS A 1 378 ? -42.374 -19.601 72.867 1.00 88.25 378 LYS A CA 1
ATOM 3016 C C . LYS A 1 378 ? -40.854 -19.370 72.929 1.00 88.25 378 LYS A C 1
ATOM 3018 O O . LYS A 1 378 ? -40.279 -18.842 71.981 1.00 88.25 378 LYS A O 1
ATOM 3023 N N . CYS A 1 379 ? -40.198 -19.744 74.027 1.00 83.81 379 CYS A N 1
ATOM 3024 C CA . CYS A 1 379 ? -38.739 -19.684 74.162 1.00 83.81 379 CYS A CA 1
ATOM 3025 C C . CYS A 1 379 ? -38.014 -20.815 73.410 1.00 83.81 379 CYS A C 1
ATOM 3027 O O . CYS A 1 379 ? -36.867 -20.625 73.025 1.00 83.81 379 CYS A O 1
ATOM 3029 N N . LEU A 1 380 ? -38.660 -21.962 73.177 1.00 80.31 380 LEU A N 1
ATOM 3030 C CA . LEU A 1 380 ? -38.141 -23.061 72.346 1.00 80.31 380 LEU A CA 1
ATOM 3031 C C . LEU A 1 380 ? -38.456 -22.868 70.850 1.00 80.31 380 LEU A C 1
ATOM 3033 O O . LEU A 1 380 ? -37.730 -23.363 69.997 1.00 80.31 380 LEU A O 1
ATOM 3037 N N . GLU A 1 381 ? -39.504 -22.108 70.527 1.00 80.81 381 GLU A N 1
ATOM 3038 C CA . GLU A 1 381 ? -39.818 -21.606 69.181 1.00 80.81 381 GLU A CA 1
ATOM 3039 C C . GLU A 1 381 ? -38.885 -20.457 68.741 1.00 80.81 381 GLU A C 1
ATOM 3041 O O . GLU A 1 381 ? -38.937 -20.027 67.586 1.00 80.81 381 GLU A O 1
ATOM 3046 N N . PHE A 1 382 ? -38.016 -19.956 69.630 1.00 79.12 382 PHE A N 1
ATOM 3047 C CA . PHE A 1 382 ? -37.003 -18.958 69.290 1.00 79.12 382 PHE A CA 1
ATOM 3048 C C . PHE A 1 382 ? -35.887 -19.577 68.440 1.00 79.12 382 PHE A C 1
ATOM 3050 O O . PHE A 1 382 ? -34.872 -20.047 68.952 1.00 79.12 382 PHE A O 1
ATOM 3057 N N . LYS A 1 383 ? -36.062 -19.519 67.120 1.00 69.75 383 LYS A N 1
ATOM 3058 C CA . LYS A 1 383 ? -34.971 -19.712 66.163 1.00 69.75 383 LYS A CA 1
ATOM 3059 C C . LYS A 1 383 ? -34.105 -18.464 66.100 1.00 69.75 383 LYS A C 1
ATOM 3061 O O . LYS A 1 383 ? -34.615 -17.353 65.929 1.00 69.75 383 LYS A O 1
ATOM 3066 N N . SER A 1 384 ? -32.794 -18.641 66.203 1.00 70.12 384 SER A N 1
ATOM 3067 C CA . SER A 1 384 ? -31.843 -17.542 66.045 1.00 70.12 384 SER A CA 1
ATOM 3068 C C . SER A 1 384 ? -31.378 -17.477 64.594 1.00 70.12 384 SER A C 1
ATOM 3070 O O . SER A 1 384 ? -30.951 -18.485 64.036 1.00 70.12 384 SER A O 1
ATOM 3072 N N . LYS A 1 385 ? -31.392 -16.278 63.995 1.00 68.00 385 LYS A N 1
ATOM 3073 C CA . LYS A 1 385 ? -31.158 -16.043 62.552 1.00 68.00 385 LYS A CA 1
ATOM 3074 C C . LYS A 1 385 ? -29.876 -16.660 61.973 1.00 68.00 385 LYS A C 1
ATOM 3076 O O . LYS A 1 385 ? -29.790 -16.826 60.765 1.00 68.00 385 LYS A O 1
ATOM 3081 N N . HIS A 1 386 ? -28.895 -17.012 62.804 1.00 65.44 386 HIS A N 1
ATOM 3082 C CA . HIS A 1 386 ? -27.710 -17.757 62.373 1.00 65.44 386 HIS A CA 1
ATOM 3083 C C . HIS A 1 386 ? -28.008 -19.161 61.804 1.00 65.44 386 HIS A C 1
ATOM 3085 O O . HIS A 1 386 ? -27.201 -19.669 61.038 1.00 65.44 386 HIS A O 1
ATOM 3091 N N . GLU A 1 387 ? -29.161 -19.765 62.123 1.00 66.50 387 GLU A N 1
ATOM 3092 C CA . GLU A 1 387 ? -29.596 -21.067 61.584 1.00 66.50 387 GLU A CA 1
ATOM 3093 C C . GLU A 1 387 ? -29.966 -20.997 60.092 1.00 66.50 387 GLU A C 1
ATOM 3095 O O . GLU A 1 387 ? -30.015 -22.023 59.420 1.00 66.50 387 GLU A O 1
ATOM 3100 N N . GLU A 1 388 ? -30.240 -19.794 59.578 1.00 65.12 388 GLU A N 1
ATOM 3101 C CA . GLU A 1 388 ? -30.649 -19.531 58.191 1.00 65.12 388 GLU A CA 1
ATOM 3102 C C . GLU A 1 388 ? -29.474 -19.043 57.316 1.00 65.12 388 GLU A C 1
ATOM 3104 O O . GLU A 1 388 ? -29.668 -18.716 56.147 1.00 65.12 388 GLU A O 1
ATOM 3109 N N . ILE A 1 389 ? -28.258 -18.961 57.873 1.00 70.88 389 ILE A N 1
ATOM 3110 C CA . ILE A 1 389 ? -27.060 -18.461 57.188 1.00 70.88 389 ILE A CA 1
ATOM 3111 C C . ILE A 1 389 ? -26.144 -19.641 56.857 1.00 70.88 389 ILE A C 1
ATOM 3113 O O . ILE A 1 389 ? -25.672 -20.343 57.749 1.00 70.88 389 ILE A O 1
ATOM 3117 N N . GLU A 1 390 ? -25.841 -19.827 55.573 1.00 70.44 390 GLU A N 1
ATOM 3118 C CA . GLU A 1 390 ? -24.767 -20.723 55.139 1.00 70.44 390 GLU A CA 1
ATOM 3119 C C . GLU A 1 390 ? -23.414 -20.139 55.576 1.00 70.44 390 GLU A C 1
ATOM 3121 O O . GLU A 1 390 ? -23.067 -19.019 55.196 1.00 70.44 390 GLU A O 1
ATOM 3126 N N . LEU A 1 391 ? -22.683 -20.881 56.416 1.00 72.81 391 LEU A N 1
ATOM 3127 C CA . LEU A 1 391 ? -21.430 -20.437 57.033 1.00 72.81 391 LEU A CA 1
ATOM 3128 C C . LEU A 1 391 ? -20.202 -21.063 56.359 1.00 72.81 391 LEU A C 1
ATOM 3130 O O . LEU A 1 391 ? -20.180 -22.276 56.131 1.00 72.81 391 LEU A O 1
ATOM 3134 N N . VAL A 1 392 ? -19.142 -20.268 56.173 1.00 76.75 392 VAL A N 1
ATOM 3135 C CA . VAL A 1 392 ? -17.823 -20.684 55.642 1.00 76.75 392 VAL A CA 1
ATOM 3136 C C . VAL A 1 392 ? -17.331 -21.945 56.355 1.00 76.75 392 VAL A C 1
ATOM 3138 O O . VAL A 1 392 ? -17.475 -22.053 57.581 1.00 76.75 392 VAL A O 1
ATOM 3141 N N . SER A 1 393 ? -16.780 -22.916 55.615 1.00 83.69 393 SER A N 1
ATOM 3142 C CA . SER A 1 393 ? -16.469 -24.234 56.179 1.00 83.69 393 SER A CA 1
ATOM 3143 C C . SER A 1 393 ? -15.442 -24.151 57.313 1.00 83.69 393 SER A C 1
ATOM 3145 O O . SER A 1 393 ? -14.629 -23.228 57.390 1.00 83.69 393 SER A O 1
ATOM 3147 N N . VAL A 1 394 ? -15.474 -25.132 58.219 1.00 79.94 394 VAL A N 1
ATOM 3148 C CA . VAL A 1 394 ? -14.568 -25.178 59.381 1.00 79.94 394 VAL A CA 1
ATOM 3149 C C . VAL A 1 394 ? -13.100 -25.217 58.931 1.00 79.94 394 VAL A C 1
ATOM 3151 O O . VAL A 1 394 ? -12.255 -24.531 59.507 1.00 79.94 394 VAL A O 1
ATOM 3154 N N . ASP A 1 395 ? -12.819 -25.945 57.850 1.00 80.12 395 ASP A N 1
ATOM 3155 C CA . ASP A 1 395 ? -11.477 -26.113 57.295 1.00 80.12 395 ASP A CA 1
ATOM 3156 C C . ASP A 1 395 ? -10.955 -24.868 56.567 1.00 80.12 395 ASP A C 1
ATOM 3158 O O . ASP A 1 395 ? -9.744 -24.708 56.452 1.00 80.12 395 ASP A O 1
ATOM 3162 N N . GLU A 1 396 ? -11.823 -24.013 56.025 1.00 81.12 396 GLU A N 1
ATOM 3163 C CA . GLU A 1 396 ? -11.439 -22.723 55.427 1.00 81.12 396 GLU A CA 1
ATOM 3164 C C . GLU A 1 396 ? -11.279 -21.661 56.518 1.00 81.12 396 GLU A C 1
ATOM 3166 O O . GLU A 1 396 ? -10.266 -20.964 56.566 1.00 81.12 396 GLU A O 1
ATOM 3171 N N . PHE A 1 397 ? -12.215 -21.618 57.472 1.00 84.56 397 PHE A N 1
ATOM 3172 C CA . PHE A 1 397 ? -12.170 -20.728 58.630 1.00 84.56 397 PHE A CA 1
ATOM 3173 C C . PHE A 1 397 ? -10.835 -20.819 59.385 1.00 84.56 397 PHE A C 1
ATOM 3175 O O . PHE A 1 397 ? -10.189 -19.794 59.591 1.00 84.56 397 PHE A O 1
ATOM 3182 N N . TYR A 1 398 ? -10.362 -22.021 59.737 1.00 83.62 398 TYR A N 1
ATOM 3183 C CA . TYR A 1 398 ? -9.082 -22.173 60.446 1.00 83.62 398 TYR A CA 1
ATOM 3184 C C . TYR A 1 398 ? -7.828 -21.939 59.580 1.00 83.62 398 TYR A C 1
ATOM 3186 O O . TYR A 1 398 ? -6.737 -21.825 60.137 1.00 83.62 398 TYR A O 1
ATOM 3194 N N . LYS A 1 399 ? -7.951 -21.849 58.246 1.00 83.25 399 LYS A N 1
ATOM 3195 C CA . LYS A 1 399 ? -6.837 -21.494 57.342 1.00 83.25 399 LYS A CA 1
ATOM 3196 C C . LYS A 1 399 ? -6.742 -19.989 57.096 1.00 83.25 399 LYS A C 1
ATOM 3198 O O . LYS A 1 399 ? -5.637 -19.472 56.960 1.00 83.25 399 LYS A O 1
ATOM 3203 N N . GLU A 1 400 ? -7.881 -19.302 57.012 1.00 81.12 400 GLU A N 1
ATOM 3204 C CA . GLU A 1 400 ? -7.948 -17.902 56.573 1.00 81.12 400 GLU A CA 1
ATOM 3205 C C . GLU A 1 400 ? -8.163 -16.894 57.711 1.00 81.12 400 GLU A C 1
ATOM 3207 O O . GLU A 1 400 ? -7.743 -15.740 57.589 1.00 81.12 400 GLU A O 1
ATOM 3212 N N . ALA A 1 401 ? -8.802 -17.292 58.818 1.00 82.94 401 ALA A N 1
ATOM 3213 C CA . ALA A 1 401 ? -9.084 -16.383 59.926 1.00 82.94 401 ALA A CA 1
ATOM 3214 C C . ALA A 1 401 ? -7.820 -16.092 60.769 1.00 82.94 401 ALA A C 1
ATOM 3216 O O . ALA A 1 401 ? -7.157 -17.029 61.228 1.00 82.94 401 ALA A O 1
ATOM 3217 N N . PRO A 1 402 ? -7.500 -14.811 61.053 1.00 83.25 402 PRO A N 1
ATOM 3218 C CA . PRO A 1 402 ? -6.414 -14.425 61.948 1.00 83.25 402 PRO A CA 1
ATOM 3219 C C . PRO A 1 402 ? -6.497 -15.116 63.318 1.00 83.25 402 PRO A C 1
ATOM 3221 O O . PRO A 1 402 ? -7.603 -15.313 63.835 1.00 83.25 402 PRO A O 1
ATOM 3224 N N . PRO A 1 403 ? -5.351 -15.406 63.967 1.00 76.88 403 PRO A N 1
ATOM 3225 C CA . PRO A 1 403 ? -5.311 -16.090 65.266 1.00 76.88 403 PRO A CA 1
ATOM 3226 C C . PRO A 1 403 ? -6.064 -15.337 66.376 1.00 76.88 403 PRO A C 1
ATOM 3228 O O . PRO A 1 403 ? -6.578 -15.951 67.308 1.00 76.88 403 PRO A O 1
ATOM 3231 N N . GLU A 1 404 ? -6.191 -14.013 66.245 1.00 77.19 404 GLU A N 1
ATOM 3232 C CA . GLU A 1 404 ? -6.958 -13.136 67.139 1.00 77.19 404 GLU A CA 1
ATOM 3233 C C . GLU A 1 404 ? -8.470 -13.445 67.141 1.00 77.19 404 GLU A C 1
ATOM 3235 O O . GLU A 1 404 ? -9.147 -13.199 68.142 1.00 77.19 404 GLU A O 1
ATOM 3240 N N . ILE A 1 405 ? -8.993 -14.013 66.045 1.00 75.81 405 ILE A N 1
ATOM 3241 C CA . ILE A 1 405 ? -10.411 -14.355 65.847 1.00 75.81 405 ILE A CA 1
ATOM 3242 C C . ILE A 1 405 ? -10.625 -15.872 65.957 1.00 75.81 405 ILE A C 1
ATOM 3244 O O . ILE A 1 405 ? -11.580 -16.312 66.603 1.00 75.81 405 ILE A O 1
ATOM 3248 N N . SER A 1 406 ? -9.736 -16.681 65.365 1.00 76.06 406 SER A N 1
ATOM 3249 C CA . SER A 1 406 ? -9.912 -18.138 65.281 1.00 76.06 406 SER A CA 1
ATOM 3250 C C . SER A 1 406 ? -9.761 -18.864 66.622 1.00 76.06 406 SER A C 1
ATOM 3252 O O . SER A 1 406 ? -10.482 -19.837 66.851 1.00 76.06 406 SER A O 1
ATOM 3254 N N . LYS A 1 407 ? -8.890 -18.370 67.522 1.00 76.25 407 LYS A N 1
ATOM 3255 C CA . LYS A 1 407 ? -8.759 -18.795 68.935 1.00 76.25 407 LYS A CA 1
ATOM 3256 C C . LYS A 1 407 ? -8.868 -20.318 69.135 1.00 76.25 407 LYS A C 1
ATOM 3258 O O . LYS A 1 407 ? -9.714 -20.792 69.899 1.00 76.25 407 LYS A O 1
ATOM 3263 N N . SER A 1 408 ? -8.020 -21.065 68.423 1.00 68.38 408 SER A N 1
ATOM 3264 C CA . SER A 1 408 ? -7.977 -22.540 68.374 1.00 68.38 408 SER A CA 1
ATOM 3265 C C . SER A 1 408 ? -8.228 -23.218 69.721 1.00 68.38 408 SER A C 1
ATOM 3267 O O . SER A 1 408 ? -9.027 -24.145 69.821 1.00 68.38 408 SER A O 1
ATOM 3269 N N . ASP A 1 409 ? -7.577 -22.710 70.761 1.00 70.88 409 ASP A N 1
ATOM 3270 C CA . ASP A 1 409 ? -7.462 -23.331 72.081 1.00 70.88 409 ASP A CA 1
ATOM 3271 C C . ASP A 1 409 ? -8.793 -23.351 72.860 1.00 70.88 409 ASP A C 1
ATOM 3273 O O . ASP A 1 409 ? -8.922 -24.056 73.860 1.00 70.88 409 ASP A O 1
ATOM 3277 N N . VAL A 1 410 ? -9.790 -22.585 72.399 1.00 69.69 410 VAL A N 1
ATOM 3278 C CA . VAL A 1 410 ? -11.158 -22.552 72.943 1.00 69.69 410 VAL A CA 1
ATOM 3279 C C . VAL A 1 410 ? -12.164 -23.069 71.911 1.00 69.69 410 VAL A C 1
ATOM 3281 O O . VAL A 1 410 ? -13.021 -23.892 72.238 1.00 69.69 410 VAL A O 1
ATOM 3284 N N . THR A 1 411 ? -12.044 -22.651 70.646 1.00 73.38 411 THR A N 1
ATOM 3285 C CA . THR A 1 411 ? -13.021 -22.987 69.591 1.00 73.38 411 THR A CA 1
ATOM 3286 C C . THR A 1 411 ? -12.971 -24.451 69.137 1.00 73.38 411 THR A C 1
ATOM 3288 O O . THR A 1 411 ? -13.916 -24.918 68.509 1.00 73.38 411 THR A O 1
ATOM 3291 N N . LEU A 1 412 ? -11.917 -25.204 69.473 1.00 73.50 412 LEU A N 1
ATOM 3292 C CA . LEU A 1 412 ? -11.856 -26.661 69.273 1.00 73.50 412 LEU A CA 1
ATOM 3293 C C . LEU A 1 412 ? -12.520 -27.470 70.406 1.00 73.50 412 LEU A C 1
ATOM 3295 O O . LEU A 1 412 ? -12.620 -28.694 70.302 1.00 73.50 412 LEU A O 1
ATOM 3299 N N . HIS A 1 413 ? -12.947 -26.823 71.495 1.00 72.81 413 HIS A N 1
ATOM 3300 C CA . HIS A 1 413 ? -13.517 -27.489 72.673 1.00 72.81 413 HIS A CA 1
ATOM 3301 C C . HIS A 1 413 ? -14.987 -27.140 72.937 1.00 72.81 413 HIS A C 1
ATOM 3303 O O . HIS A 1 413 ? -15.703 -27.983 73.475 1.00 72.81 413 HIS A O 1
ATOM 3309 N N . ASP A 1 414 ? -15.453 -25.958 72.525 1.00 84.81 414 ASP A N 1
ATOM 3310 C CA . ASP A 1 414 ? -16.867 -25.571 72.589 1.00 84.81 414 ASP A CA 1
ATOM 3311 C C . ASP A 1 414 ? -17.413 -25.233 71.182 1.00 84.81 414 ASP A C 1
ATOM 3313 O O . ASP A 1 414 ? -16.958 -24.260 70.567 1.00 84.81 414 ASP A O 1
ATOM 3317 N N . PRO A 1 415 ? -18.401 -25.990 70.653 1.00 81.44 415 PRO A N 1
ATOM 3318 C CA . PRO A 1 415 ? -19.014 -25.686 69.363 1.00 81.44 415 PRO A CA 1
ATOM 3319 C C . PRO A 1 415 ? -19.766 -24.344 69.353 1.00 81.44 415 PRO A C 1
ATOM 3321 O O . PRO A 1 415 ? -19.928 -23.758 68.283 1.00 81.44 415 PRO A O 1
ATOM 3324 N N . HIS A 1 416 ? -20.205 -23.817 70.503 1.00 82.69 416 HIS A N 1
ATOM 3325 C CA . HIS A 1 416 ? -20.847 -22.505 70.556 1.00 82.69 416 HIS A CA 1
ATOM 3326 C C . HIS A 1 416 ? -19.839 -21.388 70.263 1.00 82.69 416 HIS A C 1
ATOM 3328 O O . HIS A 1 416 ? -20.030 -20.642 69.301 1.00 82.69 416 HIS A O 1
ATOM 3334 N N . GLU A 1 417 ? -18.721 -21.333 70.995 1.00 83.12 417 GLU A N 1
ATOM 3335 C CA . GLU A 1 417 ? -17.609 -20.410 70.712 1.00 83.12 417 GLU A CA 1
ATOM 3336 C C . GLU A 1 417 ? -17.077 -20.582 69.277 1.00 83.12 417 GLU A C 1
ATOM 3338 O O . GLU A 1 417 ? -16.793 -19.594 68.599 1.00 83.12 417 GLU A O 1
ATOM 3343 N N . GLN A 1 418 ? -17.041 -21.813 68.747 1.00 84.62 418 GLN A N 1
ATOM 3344 C CA . GLN A 1 418 ? -16.704 -22.054 67.340 1.00 84.62 418 GLN A CA 1
ATOM 3345 C C . GLN A 1 418 ? -17.668 -21.353 66.366 1.00 84.62 418 GLN A C 1
ATOM 3347 O O . GLN A 1 418 ? -17.222 -20.704 65.415 1.00 84.62 418 GLN A O 1
ATOM 3352 N N . THR A 1 419 ? -18.985 -21.446 66.590 1.00 83.56 419 THR A N 1
ATOM 3353 C CA . THR A 1 419 ? -19.973 -20.729 65.762 1.00 83.56 419 THR A CA 1
ATOM 3354 C C . THR A 1 419 ? -19.887 -19.213 65.926 1.00 83.56 419 THR A C 1
ATOM 3356 O O . THR A 1 419 ? -19.980 -18.500 64.928 1.00 83.56 419 THR A O 1
ATOM 3359 N N . LEU A 1 420 ? -19.635 -18.706 67.139 1.00 85.44 420 LEU A N 1
ATOM 3360 C CA . LEU A 1 420 ? -19.465 -17.273 67.389 1.00 85.44 420 LEU A CA 1
ATOM 3361 C C . LEU A 1 420 ? -18.227 -16.714 66.675 1.00 85.44 420 LEU A C 1
ATOM 3363 O O . LEU A 1 420 ? -18.323 -15.680 66.014 1.00 85.44 420 LEU A O 1
ATOM 3367 N N . SER A 1 421 ? -17.079 -17.395 66.734 1.00 84.81 421 SER A N 1
ATOM 3368 C CA . SER A 1 421 ? -15.880 -16.951 66.013 1.00 84.81 421 SER A CA 1
ATOM 3369 C C . SER A 1 421 ? -16.030 -17.040 64.488 1.00 84.81 421 SER A C 1
ATOM 3371 O O . SER A 1 421 ? -15.554 -16.137 63.798 1.00 84.81 421 SER A O 1
ATOM 3373 N N . ARG A 1 422 ? -16.742 -18.044 63.947 1.00 85.38 422 ARG A N 1
ATOM 3374 C CA . ARG A 1 422 ? -17.092 -18.102 62.509 1.00 85.38 422 ARG A CA 1
ATOM 3375 C C . ARG A 1 422 ? -17.990 -16.930 62.094 1.00 85.38 422 ARG A C 1
ATOM 3377 O O . ARG A 1 422 ? -17.680 -16.249 61.121 1.00 85.38 422 ARG A O 1
ATOM 3384 N N . LEU A 1 423 ? -19.034 -16.629 62.871 1.00 85.88 423 LEU A N 1
ATOM 3385 C CA . LEU A 1 423 ? -19.926 -15.485 62.634 1.00 85.88 423 LEU A CA 1
ATOM 3386 C C . LEU A 1 423 ? -19.191 -14.135 62.705 1.00 85.88 423 LEU A C 1
ATOM 3388 O O . LEU A 1 423 ? -19.430 -13.266 61.869 1.00 85.88 423 LEU A O 1
ATOM 3392 N N . ASN A 1 424 ? -18.277 -13.959 63.664 1.00 87.25 424 ASN A N 1
ATOM 3393 C CA . ASN A 1 424 ? -17.463 -12.745 63.778 1.00 87.25 424 ASN A CA 1
ATOM 3394 C C . ASN A 1 424 ? -16.484 -12.594 62.601 1.00 87.25 424 ASN A C 1
ATOM 3396 O O . ASN A 1 424 ? -16.352 -11.499 62.054 1.00 87.25 424 ASN A O 1
ATOM 3400 N N . TRP A 1 425 ? -15.846 -13.686 62.163 1.00 87.06 425 TRP A N 1
ATOM 3401 C CA . TRP A 1 425 ? -14.992 -13.683 60.972 1.00 87.06 425 TRP A CA 1
ATOM 3402 C C . TRP A 1 425 ? -15.769 -13.311 59.710 1.00 87.06 425 TRP A C 1
ATOM 3404 O O . TRP A 1 425 ? -15.326 -12.457 58.944 1.00 87.06 425 TRP A O 1
ATOM 3414 N N . GLU A 1 426 ? -16.953 -13.889 59.510 1.00 84.75 426 GLU A N 1
ATOM 3415 C CA . GLU A 1 426 ? -17.804 -13.537 58.377 1.00 84.75 426 GLU A CA 1
ATOM 3416 C C . GLU A 1 426 ? -18.335 -12.109 58.439 1.00 84.75 426 GLU A C 1
ATOM 3418 O O . GLU A 1 426 ? -18.448 -11.466 57.397 1.00 84.75 426 GLU A O 1
ATOM 3423 N N . LEU A 1 427 ? -18.633 -11.581 59.628 1.00 87.62 427 LEU A N 1
ATOM 3424 C CA . LEU A 1 427 ? -19.003 -10.179 59.789 1.00 87.62 427 LEU A CA 1
ATOM 3425 C C . LEU A 1 427 ? -17.852 -9.263 59.351 1.00 87.62 427 LEU A C 1
ATOM 3427 O O . LEU A 1 427 ? -18.071 -8.358 58.546 1.00 87.62 427 LEU A O 1
ATOM 3431 N N . GLU A 1 428 ? -16.624 -9.530 59.801 1.00 87.88 428 GLU A N 1
ATOM 3432 C CA . GLU A 1 428 ? -15.447 -8.786 59.347 1.00 87.88 428 GLU A CA 1
ATOM 3433 C C . GLU A 1 428 ? -15.183 -8.949 57.847 1.00 87.88 428 GLU A C 1
ATOM 3435 O O . GLU A 1 428 ? -14.897 -7.960 57.175 1.00 87.88 428 GLU A O 1
ATOM 3440 N N . GLN A 1 429 ? -15.321 -10.153 57.286 1.00 86.56 429 GLN A N 1
ATOM 3441 C CA . GLN A 1 429 ? -15.170 -10.374 55.846 1.00 86.56 429 GLN A CA 1
ATOM 3442 C C . GLN A 1 429 ? -16.222 -9.612 55.040 1.00 86.56 429 GLN A C 1
ATOM 3444 O O . GLN A 1 429 ? -15.873 -8.906 54.097 1.00 86.56 429 GLN A O 1
ATOM 3449 N N . ARG A 1 430 ? -17.499 -9.668 55.435 1.00 89.00 430 ARG A N 1
ATOM 3450 C CA . ARG A 1 430 ? -18.586 -8.925 54.780 1.00 89.00 430 ARG A CA 1
ATOM 3451 C C . ARG A 1 430 ? -18.369 -7.408 54.884 1.00 89.00 430 ARG A C 1
ATOM 3453 O O . ARG A 1 430 ? -18.625 -6.710 53.906 1.00 89.00 430 ARG A O 1
ATOM 3460 N N . ILE A 1 431 ? -17.827 -6.899 55.997 1.00 91.88 431 ILE A N 1
ATOM 3461 C CA . ILE A 1 431 ? -17.427 -5.485 56.145 1.00 91.88 431 ILE A CA 1
ATOM 3462 C C . ILE A 1 431 ? -16.271 -5.137 55.192 1.00 91.88 431 ILE A C 1
ATOM 3464 O O . ILE A 1 431 ? -16.425 -4.243 54.361 1.00 91.88 431 ILE A O 1
ATOM 3468 N N . ARG A 1 432 ? -15.154 -5.877 55.239 1.00 90.50 432 ARG A N 1
ATOM 3469 C CA . ARG A 1 432 ? -13.969 -5.656 54.384 1.00 90.50 432 ARG A CA 1
ATOM 3470 C C . ARG A 1 432 ? -14.317 -5.739 52.891 1.00 90.50 432 ARG A C 1
ATOM 3472 O O . ARG A 1 432 ? -13.828 -4.943 52.091 1.00 90.50 432 ARG A O 1
ATOM 3479 N N . LEU A 1 433 ? -15.185 -6.677 52.504 1.00 91.94 433 LEU A N 1
ATOM 3480 C CA . LEU A 1 433 ? -15.686 -6.825 51.135 1.00 91.94 433 LEU A CA 1
ATOM 3481 C C . LEU A 1 433 ? -16.613 -5.670 50.734 1.00 91.94 433 LEU A C 1
ATOM 3483 O O . LEU A 1 433 ? -16.482 -5.168 49.620 1.00 91.94 433 LEU A O 1
ATOM 3487 N N . ALA A 1 434 ? -17.498 -5.203 51.620 1.00 93.38 434 ALA A N 1
ATOM 3488 C CA . ALA A 1 434 ? -18.356 -4.047 51.355 1.00 93.38 434 ALA A CA 1
ATOM 3489 C C . ALA A 1 434 ? -17.552 -2.742 51.208 1.00 93.38 434 ALA A C 1
ATOM 3491 O O . ALA A 1 434 ? -17.841 -1.940 50.318 1.00 93.38 434 ALA A O 1
ATOM 3492 N N . GLU A 1 435 ? -16.511 -2.543 52.022 1.00 95.94 435 GLU A N 1
ATOM 3493 C CA . GLU A 1 435 ? -15.580 -1.417 51.890 1.00 95.94 435 GLU A CA 1
ATOM 3494 C C . GLU A 1 435 ? -14.800 -1.494 50.573 1.00 95.94 435 GLU A C 1
ATOM 3496 O O . GLU A 1 435 ? -14.865 -0.562 49.770 1.00 95.94 435 GLU A O 1
ATOM 3501 N N . LYS A 1 436 ? -14.173 -2.638 50.271 1.00 94.19 436 LYS A N 1
ATOM 3502 C CA . LYS A 1 436 ? -13.455 -2.871 49.006 1.00 94.19 436 LYS A CA 1
ATOM 3503 C C . LYS A 1 436 ? -14.359 -2.720 47.776 1.00 94.19 436 LYS A C 1
ATOM 3505 O O . LYS A 1 436 ? -13.923 -2.199 46.747 1.00 94.19 436 LYS A O 1
ATOM 3510 N N . TYR A 1 437 ? -15.625 -3.132 47.860 1.00 93.19 437 TYR A N 1
ATOM 3511 C CA . TYR A 1 437 ? -16.620 -2.933 46.803 1.00 93.19 437 TYR A CA 1
ATOM 3512 C C . TYR A 1 437 ? -16.976 -1.450 46.631 1.00 93.19 437 TYR A C 1
ATOM 3514 O O . TYR A 1 437 ? -16.993 -0.948 45.508 1.00 93.19 437 TYR A O 1
ATOM 3522 N N . LYS A 1 438 ? -17.176 -0.716 47.731 1.00 95.75 438 LYS A N 1
ATOM 3523 C CA . LYS A 1 438 ? -17.435 0.732 47.732 1.00 95.75 438 LYS A CA 1
ATOM 3524 C C . LYS A 1 438 ? -16.259 1.536 47.164 1.00 95.75 438 LYS A C 1
ATOM 3526 O O . LYS A 1 438 ? -16.478 2.438 46.357 1.00 95.75 438 LYS A O 1
ATOM 3531 N N . GLU A 1 439 ? -15.022 1.180 47.508 1.00 95.44 439 GLU A N 1
ATOM 3532 C CA . GLU A 1 439 ? -13.812 1.737 46.886 1.00 95.44 439 GLU A CA 1
ATOM 3533 C C . GLU A 1 439 ? -13.737 1.407 45.390 1.00 95.44 439 GLU A C 1
ATOM 3535 O O . GLU A 1 439 ? -13.438 2.276 44.570 1.00 95.44 439 GLU A O 1
ATOM 3540 N N . SER A 1 440 ? -14.058 0.168 45.009 1.00 91.31 440 SER A N 1
ATOM 3541 C CA . SER A 1 440 ? -14.071 -0.268 43.606 1.00 91.31 440 SER A CA 1
ATOM 3542 C C . SER A 1 440 ? -15.132 0.471 42.781 1.00 91.31 440 SER A C 1
ATOM 3544 O O . SER A 1 440 ? -14.855 0.860 41.647 1.00 91.31 440 SER A O 1
ATOM 3546 N N . LEU A 1 441 ? -16.312 0.747 43.349 1.00 92.50 441 LEU A N 1
ATOM 3547 C CA . LEU A 1 441 ? -17.337 1.596 42.735 1.00 92.50 441 LEU A CA 1
ATOM 3548 C C . LEU A 1 441 ? -16.870 3.050 42.595 1.00 92.50 441 LEU A C 1
ATOM 3550 O O . LEU A 1 441 ? -17.014 3.624 41.517 1.00 92.50 441 LEU A O 1
ATOM 3554 N N . ALA A 1 442 ? -16.256 3.633 43.629 1.00 94.94 442 ALA A N 1
ATOM 3555 C CA . ALA A 1 442 ? -15.716 4.993 43.562 1.00 94.94 442 ALA A CA 1
ATOM 3556 C C . ALA A 1 442 ? -14.604 5.122 42.500 1.00 94.94 442 ALA A C 1
ATOM 3558 O O . ALA A 1 442 ? -14.576 6.086 41.731 1.00 94.94 442 ALA A O 1
ATOM 3559 N N . ASN A 1 443 ? -13.728 4.117 42.394 1.00 93.69 443 ASN A N 1
ATOM 3560 C CA . ASN A 1 443 ? -12.708 4.037 41.350 1.00 93.69 443 ASN A CA 1
ATOM 3561 C C . ASN A 1 443 ? -13.326 3.849 39.954 1.00 93.69 443 ASN A C 1
ATOM 3563 O O . ASN A 1 443 ? -12.920 4.540 39.019 1.00 93.69 443 ASN A O 1
ATOM 3567 N N . LYS A 1 444 ? -14.348 2.993 39.805 1.00 95.06 444 LYS A N 1
ATOM 3568 C CA . LYS A 1 444 ? -15.111 2.823 38.555 1.00 95.06 444 LYS A CA 1
ATOM 3569 C C . LYS A 1 444 ? -15.758 4.137 38.115 1.00 95.06 444 LYS A C 1
ATOM 3571 O O . LYS A 1 444 ? -15.605 4.523 36.960 1.00 95.06 444 LYS A O 1
ATOM 3576 N N . GLU A 1 445 ? -16.421 4.858 39.020 1.00 94.50 445 GLU A N 1
ATOM 3577 C CA . GLU A 1 445 ? -16.980 6.183 38.734 1.00 94.50 445 GLU A CA 1
ATOM 3578 C C . GLU A 1 445 ? -15.909 7.193 38.320 1.00 94.50 445 GLU A C 1
ATOM 3580 O O . GLU A 1 445 ? -16.106 7.924 37.350 1.00 94.50 445 GLU A O 1
ATOM 3585 N N . LYS A 1 446 ? -14.776 7.245 39.031 1.00 96.38 446 LYS A N 1
ATOM 3586 C CA . LYS A 1 446 ? -13.668 8.146 38.697 1.00 96.38 446 LYS A CA 1
ATOM 3587 C C . LYS A 1 446 ? -13.120 7.852 37.299 1.00 96.38 446 LYS A C 1
ATOM 3589 O O . LYS A 1 446 ? -12.962 8.776 36.507 1.00 96.38 446 LYS A O 1
ATOM 3594 N N . ILE A 1 447 ? -12.884 6.580 36.979 1.00 93.62 447 ILE A N 1
ATOM 3595 C CA . ILE A 1 447 ? -12.399 6.142 35.664 1.00 93.62 447 ILE A CA 1
ATOM 3596 C C . ILE A 1 447 ? -13.426 6.463 34.571 1.00 93.62 447 ILE A C 1
ATOM 3598 O O . ILE A 1 447 ? -13.041 6.974 33.523 1.00 93.62 447 ILE A O 1
ATOM 3602 N N . LEU A 1 448 ? -14.724 6.247 34.812 1.00 92.19 448 LEU A N 1
ATOM 3603 C CA . LEU A 1 448 ? -15.782 6.627 33.870 1.00 92.19 448 LEU A CA 1
ATOM 3604 C C . LEU A 1 448 ? -15.810 8.142 33.627 1.00 92.19 448 LEU A C 1
ATOM 3606 O O . LEU A 1 448 ? -15.807 8.557 32.472 1.00 92.19 448 LEU A O 1
ATOM 3610 N N . LYS A 1 449 ? -15.739 8.963 34.681 1.00 94.88 449 LYS A N 1
ATOM 3611 C CA . LYS A 1 449 ? -15.679 10.434 34.586 1.00 94.88 449 LYS A CA 1
ATOM 3612 C C . LYS A 1 449 ? -14.422 10.908 33.845 1.00 94.88 449 LYS A C 1
ATOM 3614 O O . LYS A 1 449 ? -14.505 11.794 33.000 1.00 94.88 449 LYS A O 1
ATOM 3619 N N . GLU A 1 450 ? -13.267 10.286 34.084 1.00 94.75 450 GLU A N 1
ATOM 3620 C CA . GLU A 1 450 ? -12.049 10.552 33.309 1.00 94.75 450 GLU A CA 1
ATOM 3621 C C . GLU A 1 450 ? -12.184 10.148 31.833 1.00 94.75 450 GLU A C 1
ATOM 3623 O O . GLU A 1 450 ? -11.714 10.879 30.963 1.00 94.75 450 GLU A O 1
ATOM 3628 N N . ILE A 1 451 ? -12.809 9.005 31.534 1.00 92.62 451 ILE A N 1
ATOM 3629 C CA . ILE A 1 451 ? -13.078 8.551 30.162 1.00 92.62 451 ILE A CA 1
ATOM 3630 C C . ILE A 1 451 ? -14.053 9.501 29.461 1.00 92.62 451 ILE A C 1
ATOM 3632 O O . ILE A 1 451 ? -13.844 9.806 28.292 1.00 92.62 451 ILE A O 1
ATOM 3636 N N . GLU A 1 452 ? -15.083 9.988 30.151 1.00 93.44 452 GLU A N 1
ATOM 3637 C CA . GLU A 1 452 ? -16.061 10.949 29.629 1.00 93.44 452 GLU A CA 1
ATOM 3638 C C . GLU A 1 452 ? -15.380 12.273 29.253 1.00 93.44 452 GLU A C 1
ATOM 3640 O O . GLU A 1 452 ? -15.467 12.700 28.106 1.00 93.44 452 GLU A O 1
ATOM 3645 N N . VAL A 1 453 ? -14.580 12.850 30.160 1.00 95.19 453 VAL A N 1
ATOM 3646 C CA . VAL A 1 453 ? -13.794 14.071 29.896 1.00 95.19 453 VAL A CA 1
ATOM 3647 C C . VAL A 1 453 ? -12.776 13.861 28.766 1.00 95.19 453 VAL A C 1
ATOM 3649 O O . VAL A 1 453 ? -12.606 14.733 27.915 1.00 95.19 453 VAL A O 1
ATOM 3652 N N . LYS A 1 454 ? -12.113 12.697 28.700 1.00 92.31 454 LYS A N 1
ATOM 3653 C CA . LYS A 1 454 ? -11.179 12.359 27.607 1.00 92.31 454 LYS A CA 1
ATOM 3654 C C . LYS A 1 454 ? -11.911 12.187 26.266 1.00 92.31 454 LYS A C 1
ATOM 3656 O O . LYS A 1 454 ? -11.406 12.654 25.247 1.00 92.31 454 LYS A O 1
ATOM 3661 N N . LYS A 1 455 ? -13.106 11.583 26.253 1.00 88.56 455 LYS A N 1
ATOM 3662 C CA . LYS A 1 455 ? -13.976 11.481 25.067 1.00 88.56 455 LYS A CA 1
ATOM 3663 C C . LYS A 1 455 ? -14.446 12.856 24.607 1.00 88.56 455 LYS A C 1
ATOM 3665 O O . LYS A 1 455 ? -14.285 13.156 23.431 1.00 88.56 455 LYS A O 1
ATOM 3670 N N . GLU A 1 456 ? -14.953 13.689 25.515 1.00 90.94 456 GLU A N 1
ATOM 3671 C CA . GLU A 1 456 ? -15.400 15.051 25.213 1.00 90.94 456 GLU A CA 1
ATOM 3672 C C . GLU A 1 456 ? -14.248 15.908 24.668 1.00 90.94 456 GLU A C 1
ATOM 3674 O O . GLU A 1 456 ? -14.416 16.632 23.684 1.00 90.94 456 GLU A O 1
ATOM 3679 N N . TYR A 1 457 ? -13.051 15.795 25.252 1.00 88.56 457 TYR A N 1
ATOM 3680 C CA . TYR A 1 457 ? -11.856 16.461 24.740 1.00 88.56 457 TYR A CA 1
ATOM 3681 C C . TYR A 1 457 ? -11.531 16.015 23.307 1.00 88.56 457 TYR A C 1
ATOM 3683 O O . TYR A 1 457 ? -11.332 16.864 22.439 1.00 88.56 457 TYR A O 1
ATOM 3691 N N . LEU A 1 458 ? -11.539 14.708 23.021 1.00 87.31 458 LEU A N 1
ATOM 3692 C CA . LEU A 1 458 ? -11.273 14.172 21.680 1.00 87.31 458 LEU A CA 1
ATOM 3693 C C . LEU A 1 458 ? -12.362 14.557 20.661 1.00 87.31 458 LEU A C 1
ATOM 3695 O O . LEU A 1 458 ? -12.033 14.983 19.551 1.00 87.31 458 LEU A O 1
ATOM 3699 N N . SER A 1 459 ? -13.644 14.495 21.035 1.00 82.81 459 SER A N 1
ATOM 3700 C CA . SER A 1 459 ? -14.759 14.909 20.171 1.00 82.81 459 SER A CA 1
ATOM 3701 C C . SER A 1 459 ? -14.795 16.416 19.923 1.00 82.81 459 SER A C 1
ATOM 3703 O O . SER A 1 459 ? -15.312 16.842 18.896 1.00 82.81 459 SER A O 1
ATOM 3705 N N . ASN A 1 460 ? -14.222 17.226 20.819 1.00 87.56 460 ASN A N 1
ATOM 3706 C CA . ASN A 1 460 ? -14.000 18.658 20.606 1.00 87.56 460 ASN A CA 1
ATOM 3707 C C . ASN A 1 460 ? -12.696 18.959 19.844 1.00 87.56 460 ASN A C 1
ATOM 3709 O O . ASN A 1 460 ? -12.611 19.983 19.164 1.00 87.56 460 ASN A O 1
ATOM 3713 N N . LEU A 1 461 ? -11.684 18.091 19.925 1.00 87.69 461 LEU A N 1
ATOM 3714 C CA . LEU A 1 461 ? -10.404 18.249 19.234 1.00 87.69 461 LEU A CA 1
ATOM 3715 C C . LEU A 1 461 ? -10.537 17.985 17.728 1.00 87.69 461 LEU A C 1
ATOM 3717 O O . LEU A 1 461 ? -10.068 18.799 16.934 1.00 87.69 461 LEU A O 1
ATOM 3721 N N . GLN A 1 462 ? -11.225 16.913 17.324 1.00 80.12 462 GLN A N 1
ATOM 3722 C CA . GLN A 1 462 ? -11.416 16.561 15.910 1.00 80.12 462 GLN A CA 1
ATOM 3723 C C . GLN A 1 462 ? -12.035 17.696 15.058 1.00 80.12 462 GLN A C 1
ATOM 3725 O O . GLN A 1 462 ? -11.444 18.040 14.033 1.00 80.12 462 GLN A O 1
ATOM 3730 N N . PRO A 1 463 ? -13.162 18.343 15.434 1.00 86.25 463 PRO A N 1
ATOM 3731 C CA . PRO A 1 463 ? -13.720 19.448 14.654 1.00 86.25 463 PRO A CA 1
ATOM 3732 C C . PRO A 1 463 ? -12.830 20.699 14.689 1.00 86.25 463 PRO A C 1
ATOM 3734 O O . PRO A 1 463 ? -12.774 21.421 13.693 1.00 86.25 463 PRO A O 1
ATOM 3737 N N . ARG A 1 464 ? -12.084 20.949 15.777 1.00 84.44 464 ARG A N 1
ATOM 3738 C CA . ARG A 1 464 ? -11.119 22.064 15.856 1.00 84.44 464 ARG A CA 1
ATOM 3739 C C . ARG A 1 464 ? -9.947 21.854 14.896 1.00 84.44 464 ARG A C 1
ATOM 3741 O O . ARG A 1 464 ? -9.628 22.765 14.138 1.00 84.44 464 ARG A O 1
ATOM 3748 N N . LEU A 1 465 ? -9.366 20.652 14.864 1.00 80.88 465 LEU A N 1
ATOM 3749 C CA . LEU A 1 465 ? -8.330 20.275 13.897 1.00 80.88 465 LEU A CA 1
ATOM 3750 C C . LEU A 1 465 ? -8.856 20.331 12.458 1.00 80.88 465 LEU A C 1
ATOM 3752 O O . LEU A 1 465 ? -8.205 20.931 11.608 1.00 80.88 465 LEU A O 1
ATOM 3756 N N . ASN A 1 466 ? -10.060 19.813 12.193 1.00 80.31 466 ASN A N 1
ATOM 3757 C CA . ASN A 1 466 ? -10.691 19.915 10.874 1.00 80.31 466 ASN A CA 1
ATOM 3758 C C . ASN A 1 466 ? -10.894 21.382 10.450 1.00 80.31 466 ASN A C 1
ATOM 3760 O O . ASN A 1 466 ? -10.640 21.721 9.298 1.00 80.31 466 ASN A O 1
ATOM 3764 N N . SER A 1 467 ? -11.291 22.265 11.371 1.00 84.75 467 SER A N 1
ATOM 3765 C CA . SER A 1 467 ? -11.478 23.697 11.093 1.00 84.75 467 SER A CA 1
ATOM 3766 C C . SER A 1 467 ? -10.155 24.403 10.784 1.00 84.75 467 SER A C 1
ATOM 3768 O O . SER A 1 467 ? -10.091 25.194 9.848 1.00 84.75 467 SER A O 1
ATOM 3770 N N . ILE A 1 468 ? -9.084 24.077 11.516 1.00 83.56 468 ILE A N 1
ATOM 3771 C CA . ILE A 1 468 ? -7.723 24.571 11.245 1.00 83.56 468 ILE A CA 1
ATOM 3772 C C . ILE A 1 468 ? -7.228 24.066 9.881 1.00 83.56 468 ILE A C 1
ATOM 3774 O O . ILE A 1 468 ? -6.708 24.847 9.087 1.00 83.56 468 ILE A O 1
ATOM 3778 N N . MET A 1 469 ? -7.435 22.780 9.581 1.00 73.81 469 MET A N 1
ATOM 3779 C CA . MET A 1 469 ? -7.063 22.172 8.304 1.00 73.81 469 MET A CA 1
ATOM 3780 C C . MET A 1 469 ? -7.776 22.867 7.138 1.00 73.81 469 MET A C 1
ATOM 3782 O O . MET A 1 469 ? -7.104 23.351 6.230 1.00 73.81 469 MET A O 1
ATOM 3786 N N . GLN A 1 470 ? -9.103 23.009 7.203 1.00 77.50 470 GLN A N 1
ATOM 3787 C CA . GLN A 1 470 ? -9.906 23.695 6.184 1.00 77.50 470 GLN A CA 1
ATOM 3788 C C . GLN A 1 470 ? -9.502 25.169 6.019 1.00 77.50 470 GLN A C 1
ATOM 3790 O O . GLN A 1 470 ? -9.293 25.620 4.896 1.00 77.50 470 GLN A O 1
ATOM 3795 N N . ALA A 1 471 ? -9.291 25.903 7.117 1.00 83.69 471 ALA A N 1
ATOM 3796 C CA . ALA A 1 471 ? -8.814 27.289 7.072 1.00 83.69 471 ALA A CA 1
ATOM 3797 C C . ALA A 1 471 ? -7.403 27.430 6.466 1.00 83.69 471 ALA A C 1
ATOM 3799 O O . ALA A 1 471 ? -7.060 28.493 5.951 1.00 83.69 471 ALA A O 1
ATOM 3800 N N . SER A 1 472 ? -6.586 26.371 6.504 1.00 80.31 472 SER A N 1
ATOM 3801 C CA . SER A 1 472 ? -5.252 26.361 5.897 1.00 80.31 472 SER A CA 1
ATOM 3802 C C . SER A 1 472 ? -5.240 26.015 4.402 1.00 80.31 472 SER A C 1
ATOM 3804 O O . SER A 1 472 ? -4.263 26.354 3.736 1.00 80.31 472 SER A O 1
ATOM 3806 N N . LEU A 1 473 ? -6.289 25.386 3.849 1.00 75.06 473 LEU A N 1
ATOM 3807 C CA . LEU A 1 473 ? -6.304 24.924 2.449 1.00 75.06 473 LEU A CA 1
ATOM 3808 C C . LEU A 1 473 ? -6.017 26.040 1.421 1.00 75.06 473 LEU A C 1
ATOM 3810 O O . LEU A 1 473 ? -5.130 25.828 0.596 1.00 75.06 473 LEU A O 1
ATOM 3814 N N . PRO A 1 474 ? -6.616 27.249 1.492 1.00 77.44 474 PRO A N 1
ATOM 3815 C CA . PRO A 1 474 ? -6.319 28.312 0.522 1.00 77.44 474 PRO A CA 1
ATOM 3816 C C . PRO A 1 474 ? -4.856 28.778 0.571 1.00 77.44 474 PRO A C 1
ATOM 3818 O O . PRO A 1 474 ? -4.292 29.212 -0.430 1.00 77.44 474 PRO A O 1
ATOM 3821 N N . VAL A 1 475 ? -4.218 28.671 1.742 1.00 78.00 475 VAL A N 1
ATOM 3822 C CA . VAL A 1 475 ? -2.800 29.002 1.940 1.00 78.00 475 VAL A CA 1
ATOM 3823 C C . VAL A 1 475 ? -1.910 27.871 1.414 1.00 78.00 475 VAL A C 1
ATOM 3825 O O . VAL A 1 475 ? -0.903 28.145 0.765 1.00 78.00 475 VAL A O 1
ATOM 3828 N N . GLN A 1 476 ? -2.295 26.607 1.626 1.00 68.75 476 GLN A N 1
ATOM 3829 C CA . GLN A 1 476 ? -1.623 25.440 1.039 1.00 68.75 476 GLN A CA 1
ATOM 3830 C C . GLN A 1 476 ? -1.640 25.492 -0.494 1.00 68.75 476 GLN A C 1
ATOM 3832 O O . GLN A 1 476 ? -0.607 25.264 -1.120 1.00 68.75 476 GLN A O 1
ATOM 3837 N N . GLU A 1 477 ? -2.777 25.841 -1.100 1.00 71.44 477 GLU A N 1
ATOM 3838 C CA . GLU A 1 477 ? -2.916 26.007 -2.550 1.00 71.44 477 GLU A CA 1
ATOM 3839 C C . GLU A 1 477 ? -2.060 27.170 -3.072 1.00 71.44 477 GLU A C 1
ATOM 3841 O O . GLU A 1 477 ? -1.293 26.984 -4.017 1.00 71.44 477 GLU A O 1
ATOM 3846 N N . TYR A 1 478 ? -2.102 28.336 -2.415 1.00 76.81 478 TYR A N 1
ATOM 3847 C CA . TYR A 1 478 ? -1.316 29.512 -2.811 1.00 76.81 478 TYR A CA 1
ATOM 3848 C C . TYR A 1 478 ? 0.207 29.288 -2.741 1.00 76.81 478 TYR A C 1
ATOM 3850 O O . TYR A 1 478 ? 0.944 29.769 -3.600 1.00 76.81 478 TYR A O 1
ATOM 3858 N N . PHE A 1 479 ? 0.691 28.528 -1.751 1.00 73.19 479 PHE A N 1
ATOM 3859 C CA . PHE A 1 479 ? 2.104 28.135 -1.643 1.00 73.19 479 PHE A CA 1
ATOM 3860 C C . PHE A 1 479 ? 2.445 26.817 -2.368 1.00 73.19 479 PHE A C 1
ATOM 3862 O O . PHE A 1 479 ? 3.583 26.357 -2.276 1.00 73.19 479 PHE A O 1
ATOM 3869 N N . ALA A 1 480 ? 1.495 26.207 -3.088 1.00 62.47 480 ALA A N 1
ATOM 3870 C CA . ALA A 1 480 ? 1.637 24.913 -3.764 1.00 62.47 480 ALA A CA 1
ATOM 3871 C C . ALA A 1 480 ? 2.173 23.777 -2.856 1.00 62.47 480 ALA A C 1
ATOM 3873 O O . ALA A 1 480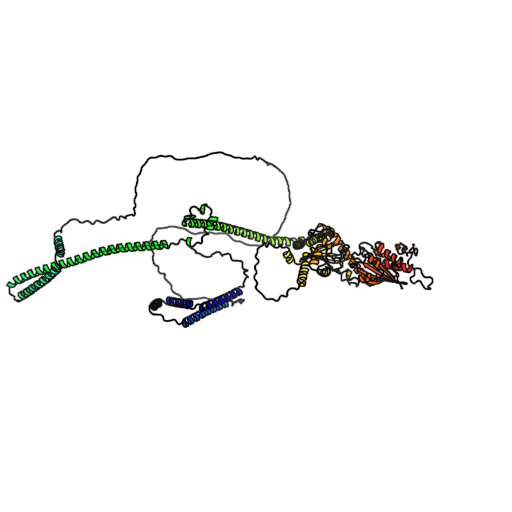 ? 2.964 22.935 -3.287 1.00 62.47 480 ALA A O 1
ATOM 3874 N N . MET A 1 481 ? 1.732 23.750 -1.594 1.00 63.66 481 MET A N 1
ATOM 3875 C CA . MET A 1 481 ? 2.150 22.800 -0.554 1.00 63.66 481 MET A CA 1
ATOM 3876 C C . MET A 1 481 ? 0.957 21.970 -0.038 1.00 63.66 481 MET A C 1
ATOM 3878 O O . MET A 1 481 ? 0.420 22.272 1.029 1.00 63.66 481 MET A O 1
ATOM 3882 N N . PRO A 1 482 ? 0.523 20.924 -0.775 1.00 62.91 482 PRO A N 1
ATOM 3883 C CA . PRO A 1 482 ? -0.665 20.125 -0.459 1.00 62.91 482 PRO A CA 1
ATOM 3884 C C . PRO A 1 482 ? -0.392 19.102 0.659 1.00 62.91 482 PRO A C 1
ATOM 3886 O O . PRO A 1 482 ? -0.356 17.889 0.430 1.00 62.91 482 PRO A O 1
ATOM 3889 N N . PHE A 1 483 ? -0.196 19.586 1.888 1.00 63.62 483 PHE A N 1
ATOM 3890 C CA . PHE A 1 483 ? 0.116 18.749 3.050 1.00 63.62 483 PHE A CA 1
ATOM 3891 C C . PHE A 1 483 ? -0.935 17.666 3.301 1.00 63.62 483 PHE A C 1
ATOM 3893 O O . PHE A 1 483 ? -0.560 16.554 3.649 1.00 63.62 483 PHE A O 1
ATOM 3900 N N . ASP A 1 484 ? -2.222 17.948 3.085 1.00 62.19 484 ASP A N 1
ATOM 3901 C CA . ASP A 1 484 ? -3.309 16.977 3.286 1.00 62.19 484 ASP A CA 1
ATOM 3902 C C . ASP A 1 484 ? -3.182 15.739 2.368 1.00 62.19 484 ASP A C 1
ATOM 3904 O O . ASP A 1 484 ? -3.322 14.601 2.820 1.00 62.19 484 ASP A O 1
ATOM 3908 N N . GLN A 1 485 ? -2.818 15.933 1.094 1.00 64.12 485 GLN A N 1
ATOM 3909 C CA . GLN A 1 485 ? -2.596 14.821 0.158 1.00 64.12 485 GLN A CA 1
ATOM 3910 C C . GLN A 1 485 ? -1.353 14.007 0.542 1.00 64.12 485 GLN A C 1
ATOM 3912 O O . GLN A 1 485 ? -1.407 12.778 0.587 1.00 64.12 485 GLN A O 1
ATOM 3917 N N . VAL A 1 486 ? -0.254 14.688 0.887 1.00 65.12 486 VAL A N 1
ATOM 3918 C CA . VAL A 1 486 ? 0.989 14.040 1.338 1.00 65.12 486 VAL A CA 1
ATOM 3919 C C . VAL A 1 486 ? 0.773 13.286 2.656 1.00 65.12 486 VAL A C 1
ATOM 3921 O O . VAL A 1 486 ? 1.296 12.185 2.820 1.00 65.12 486 VAL A O 1
ATOM 3924 N N . HIS A 1 487 ? -0.033 13.820 3.579 1.00 68.50 487 HIS A N 1
ATOM 3925 C CA . HIS A 1 487 ? -0.331 13.172 4.857 1.00 68.50 487 HIS A CA 1
ATOM 3926 C C . HIS A 1 487 ? -1.164 11.903 4.661 1.00 68.50 487 HIS A C 1
ATOM 3928 O O . HIS A 1 487 ? -0.788 10.858 5.180 1.00 68.50 487 HIS A O 1
ATOM 3934 N N . LYS A 1 488 ? -2.221 11.948 3.840 1.00 70.00 488 LYS A N 1
ATOM 3935 C CA . LYS A 1 488 ? -3.042 10.769 3.499 1.00 70.00 488 LYS A CA 1
ATOM 3936 C C . LYS A 1 488 ? -2.232 9.674 2.799 1.00 70.00 488 LYS A C 1
ATOM 3938 O O . LYS A 1 488 ? -2.409 8.488 3.090 1.00 70.00 488 LYS A O 1
ATOM 3943 N N . GLN A 1 489 ? -1.291 10.053 1.930 1.00 69.69 489 GLN A N 1
ATOM 3944 C CA . GLN A 1 489 ? -0.326 9.110 1.359 1.00 69.69 489 GLN A CA 1
ATOM 3945 C C . GLN A 1 489 ? 0.602 8.520 2.434 1.00 69.69 489 GLN A C 1
ATOM 3947 O O . GLN A 1 489 ? 0.810 7.311 2.438 1.00 69.69 489 GLN A O 1
ATOM 3952 N N . TYR A 1 490 ? 1.097 9.316 3.388 1.00 77.94 490 TYR A N 1
ATOM 3953 C CA . TYR A 1 490 ? 1.924 8.826 4.502 1.00 77.94 490 TYR A CA 1
ATOM 3954 C C . TYR A 1 490 ? 1.168 7.931 5.497 1.00 77.94 490 TYR A C 1
ATOM 3956 O O . TYR A 1 490 ? 1.729 6.946 5.972 1.00 77.94 490 TYR A O 1
ATOM 3964 N N . GLU A 1 491 ? -0.098 8.223 5.804 1.00 77.25 491 GLU A N 1
ATOM 3965 C CA . GLU A 1 491 ? -0.952 7.346 6.616 1.00 77.25 491 GLU A CA 1
ATOM 3966 C C . GLU A 1 491 ? -1.189 6.004 5.921 1.00 77.25 491 GLU A C 1
ATOM 3968 O O . GLU A 1 491 ? -1.092 4.958 6.558 1.00 77.25 491 GLU A O 1
ATOM 3973 N N . THR A 1 492 ? -1.415 6.024 4.605 1.00 78.75 492 THR A N 1
ATOM 3974 C CA . THR A 1 492 ? -1.515 4.807 3.786 1.00 78.75 492 THR A CA 1
ATOM 3975 C C . THR A 1 492 ? -0.179 4.054 3.748 1.00 78.75 492 THR A C 1
ATOM 3977 O O . THR A 1 492 ? -0.151 2.830 3.870 1.00 78.75 492 THR A O 1
ATOM 3980 N N . ALA A 1 493 ? 0.946 4.774 3.668 1.00 81.69 493 ALA A N 1
ATOM 3981 C CA . ALA A 1 493 ? 2.289 4.198 3.657 1.00 81.69 493 ALA A CA 1
ATOM 3982 C C . ALA A 1 493 ? 2.649 3.448 4.954 1.00 81.69 493 ALA A C 1
ATOM 3984 O O . ALA A 1 493 ? 3.466 2.532 4.901 1.00 81.69 493 ALA A O 1
ATOM 3985 N N . ARG A 1 494 ? 2.008 3.750 6.097 1.00 81.75 494 ARG A N 1
ATOM 3986 C CA . ARG A 1 494 ? 2.165 2.970 7.347 1.00 81.75 494 ARG A CA 1
ATOM 3987 C C . ARG A 1 494 ? 1.709 1.511 7.224 1.00 81.75 494 ARG A C 1
ATOM 3989 O O . ARG A 1 494 ? 2.074 0.703 8.070 1.00 81.75 494 ARG A O 1
ATOM 3996 N N . HIS A 1 495 ? 0.918 1.182 6.202 1.00 84.81 495 HIS A N 1
ATOM 3997 C CA . HIS A 1 495 ? 0.442 -0.174 5.919 1.00 84.81 495 HIS A CA 1
ATOM 3998 C C . HIS A 1 495 ? 1.205 -0.850 4.761 1.00 84.81 495 HIS A C 1
ATOM 4000 O O . HIS A 1 495 ? 0.801 -1.914 4.294 1.00 84.81 495 HIS A O 1
ATOM 4006 N N . LEU A 1 496 ? 2.302 -0.252 4.272 1.00 85.81 496 LEU A N 1
ATOM 4007 C CA . LEU A 1 496 ? 3.160 -0.869 3.258 1.00 85.81 496 LEU A CA 1
ATOM 4008 C C . LEU A 1 496 ? 4.181 -1.842 3.883 1.00 85.81 496 LEU A C 1
ATOM 4010 O O . LEU A 1 496 ? 4.789 -1.518 4.904 1.00 85.81 496 LEU A O 1
ATOM 4014 N N . PRO A 1 497 ? 4.469 -2.985 3.228 1.00 86.19 497 PRO A N 1
ATOM 4015 C CA . PRO A 1 497 ? 5.612 -3.836 3.550 1.00 86.19 497 PRO A CA 1
ATOM 4016 C C . PRO A 1 497 ? 6.930 -3.048 3.498 1.00 86.19 497 PRO A C 1
ATOM 4018 O O . PRO A 1 497 ? 7.056 -2.171 2.637 1.00 86.19 497 PRO A O 1
ATOM 4021 N N . PRO A 1 498 ? 7.950 -3.384 4.313 1.00 86.50 498 PRO A N 1
ATOM 4022 C CA . PRO A 1 498 ? 9.188 -2.604 4.389 1.00 86.50 498 PRO A CA 1
ATOM 4023 C C . PRO A 1 498 ? 9.861 -2.306 3.032 1.00 86.50 498 PRO A C 1
ATOM 4025 O O . PRO A 1 498 ? 10.239 -1.152 2.826 1.00 86.50 498 PRO A O 1
ATOM 4028 N N . PRO A 1 499 ? 9.936 -3.243 2.057 1.00 88.06 499 PRO A N 1
ATOM 4029 C CA . PRO A 1 499 ? 10.517 -2.943 0.744 1.00 88.06 499 PRO A CA 1
ATOM 4030 C C . PRO A 1 499 ? 9.690 -1.955 -0.092 1.00 88.06 499 PRO A C 1
ATOM 4032 O O . PRO A 1 499 ? 10.255 -1.122 -0.799 1.00 88.06 499 PRO A O 1
ATOM 4035 N N . LEU A 1 500 ? 8.354 -2.001 0.005 1.00 88.88 500 LEU A N 1
ATOM 4036 C CA . LEU A 1 500 ? 7.473 -1.034 -0.661 1.00 88.88 500 LEU A CA 1
ATOM 4037 C C . LEU A 1 500 ? 7.479 0.325 0.049 1.00 88.88 500 LEU A C 1
ATOM 4039 O O . LEU A 1 500 ? 7.400 1.350 -0.622 1.00 88.88 500 LEU A O 1
ATOM 4043 N N . TYR A 1 501 ? 7.627 0.355 1.376 1.00 89.06 501 TYR A N 1
ATOM 4044 C CA . TYR A 1 501 ? 7.791 1.596 2.134 1.00 89.06 501 TYR A CA 1
ATOM 4045 C C . TYR A 1 501 ? 9.106 2.308 1.776 1.00 89.06 501 TYR A C 1
ATOM 4047 O O . TYR A 1 501 ? 9.089 3.500 1.470 1.00 89.06 501 TYR A O 1
ATOM 4055 N N . VAL A 1 502 ? 10.231 1.581 1.727 1.00 89.31 502 VAL A N 1
ATOM 4056 C CA . VAL A 1 502 ? 11.524 2.124 1.266 1.00 89.31 502 VAL A CA 1
ATOM 4057 C C . VAL A 1 502 ? 11.413 2.636 -0.171 1.00 89.31 502 VAL A C 1
ATOM 4059 O O . VAL A 1 502 ? 11.787 3.779 -0.434 1.00 89.31 502 VAL A O 1
ATOM 4062 N N . LEU A 1 503 ? 10.821 1.856 -1.084 1.00 89.19 503 LEU A N 1
ATOM 4063 C CA . LEU A 1 503 ? 10.583 2.290 -2.463 1.00 89.19 503 LEU A CA 1
ATOM 4064 C C . LEU A 1 503 ? 9.747 3.583 -2.528 1.00 89.19 503 LEU A C 1
ATOM 4066 O O . LEU A 1 503 ? 10.123 4.517 -3.234 1.00 89.19 503 LEU A O 1
ATOM 4070 N N . PHE A 1 504 ? 8.643 3.658 -1.775 1.00 90.38 504 PHE A N 1
ATOM 4071 C CA . PHE A 1 504 ? 7.751 4.819 -1.725 1.00 90.38 504 PHE A CA 1
ATOM 4072 C C . PHE A 1 504 ? 8.460 6.078 -1.206 1.00 90.38 504 PHE A C 1
ATOM 4074 O O . PHE A 1 504 ? 8.378 7.131 -1.843 1.00 90.38 504 PHE A O 1
ATOM 4081 N N . VAL A 1 505 ? 9.189 5.978 -0.089 1.00 88.88 505 VAL A N 1
ATOM 4082 C CA . VAL A 1 505 ? 9.929 7.106 0.500 1.00 88.88 505 VAL A CA 1
ATOM 4083 C C . VAL A 1 505 ? 11.012 7.607 -0.459 1.00 88.88 505 VAL A C 1
ATOM 4085 O O . VAL A 1 505 ? 11.089 8.807 -0.719 1.00 88.88 505 VAL A O 1
ATOM 4088 N N . GLN A 1 506 ? 11.808 6.707 -1.042 1.00 87.56 506 GLN A N 1
ATOM 4089 C CA . GLN A 1 506 ? 12.923 7.078 -1.921 1.00 87.56 506 GLN A CA 1
ATOM 4090 C C . GLN A 1 506 ? 12.447 7.631 -3.276 1.00 87.56 506 GLN A C 1
ATOM 4092 O O . GLN A 1 506 ? 13.011 8.604 -3.779 1.00 87.56 506 GLN A O 1
ATOM 4097 N N . ALA A 1 507 ? 11.373 7.078 -3.851 1.00 86.94 507 ALA A N 1
ATOM 4098 C CA . ALA A 1 507 ? 10.771 7.606 -5.076 1.00 86.94 507 ALA A CA 1
ATOM 4099 C C . ALA A 1 507 ? 10.129 8.986 -4.848 1.00 86.94 507 ALA A C 1
ATOM 4101 O O . ALA A 1 507 ? 10.294 9.886 -5.674 1.00 86.94 507 ALA A O 1
ATOM 4102 N N . SER A 1 508 ? 9.459 9.180 -3.706 1.00 86.75 508 SER A N 1
ATOM 4103 C CA . SER A 1 508 ? 8.874 10.472 -3.321 1.00 86.75 508 SER A CA 1
ATOM 4104 C C . SER A 1 508 ? 9.955 11.532 -3.090 1.00 86.75 508 SER A C 1
ATOM 4106 O O . SER A 1 508 ? 9.843 12.643 -3.606 1.00 86.75 508 SER A O 1
ATOM 4108 N N . ALA A 1 509 ? 11.041 11.179 -2.393 1.00 86.44 509 ALA A N 1
ATOM 4109 C CA . ALA A 1 509 ? 12.187 12.061 -2.186 1.00 86.44 509 ALA A CA 1
ATOM 4110 C C . ALA A 1 509 ? 12.848 12.467 -3.516 1.00 86.44 509 ALA A C 1
ATOM 4112 O O . ALA A 1 509 ? 13.107 13.650 -3.736 1.00 86.44 509 ALA A O 1
ATOM 4113 N N . TYR A 1 510 ? 13.055 11.524 -4.443 1.00 87.06 510 TYR A N 1
ATOM 4114 C CA . TYR A 1 510 ? 13.617 11.821 -5.766 1.00 87.06 510 TYR A CA 1
ATOM 4115 C C . TYR A 1 510 ? 12.692 12.705 -6.625 1.00 87.06 510 TYR A C 1
ATOM 4117 O O . TYR A 1 510 ? 13.166 13.624 -7.296 1.00 87.06 510 TYR A O 1
ATOM 4125 N N . GLY A 1 511 ? 11.373 12.483 -6.573 1.00 85.06 511 GLY A N 1
ATOM 4126 C CA . GLY A 1 511 ? 10.389 13.329 -7.259 1.00 85.06 511 GLY A CA 1
ATOM 4127 C C . GLY A 1 511 ? 10.348 14.768 -6.726 1.00 85.06 511 GLY A C 1
ATOM 4128 O O . GLY A 1 511 ? 10.239 15.719 -7.500 1.00 85.06 511 GLY A O 1
ATOM 4129 N N . GLN A 1 512 ? 10.506 14.947 -5.411 1.00 82.62 512 GLN A N 1
ATOM 4130 C CA . GLN A 1 512 ? 10.566 16.270 -4.778 1.00 82.62 512 GLN A CA 1
ATOM 4131 C C . GLN A 1 512 ? 11.901 16.991 -5.030 1.00 82.62 512 GLN A C 1
ATOM 4133 O O . GLN A 1 512 ? 11.900 18.186 -5.328 1.00 82.62 512 GLN A O 1
ATOM 4138 N N . ALA A 1 513 ? 13.030 16.281 -4.923 1.00 82.88 513 ALA A N 1
ATOM 4139 C CA . ALA A 1 513 ? 14.368 16.874 -4.968 1.00 82.88 513 ALA A CA 1
ATOM 4140 C C . ALA A 1 513 ? 14.945 17.034 -6.385 1.00 82.88 513 ALA A C 1
ATOM 4142 O O . ALA A 1 513 ? 15.664 17.999 -6.643 1.00 82.88 513 ALA A O 1
ATOM 4143 N N . CYS A 1 514 ? 14.669 16.096 -7.299 1.00 78.81 514 CYS A N 1
ATOM 4144 C CA . CYS A 1 514 ? 15.376 15.999 -8.581 1.00 78.81 514 CYS A CA 1
ATOM 4145 C C . CYS A 1 514 ? 14.470 16.098 -9.814 1.00 78.81 514 CYS A C 1
ATOM 4147 O O . CYS A 1 514 ? 14.895 16.681 -10.812 1.00 78.81 514 CYS A O 1
ATOM 4149 N N . ASP A 1 515 ? 13.256 15.536 -9.792 1.00 78.81 515 ASP A N 1
ATOM 4150 C CA . ASP A 1 515 ? 12.376 15.569 -10.967 1.00 78.81 515 ASP A CA 1
ATOM 4151 C C . ASP A 1 515 ? 10.872 15.586 -10.655 1.00 78.81 515 ASP A C 1
ATOM 4153 O O . ASP A 1 515 ? 10.236 14.550 -10.460 1.00 78.81 515 ASP A O 1
ATOM 4157 N N . LYS A 1 516 ? 10.276 16.776 -10.791 1.00 79.38 516 LYS A N 1
ATOM 4158 C CA . LYS A 1 516 ? 8.829 17.021 -10.668 1.00 79.38 516 LYS A CA 1
ATOM 4159 C C . LYS A 1 516 ? 7.972 16.327 -11.747 1.00 79.38 516 LYS A C 1
ATOM 4161 O O . LYS A 1 516 ? 6.750 16.452 -11.719 1.00 79.38 516 LYS A O 1
ATOM 4166 N N . LYS A 1 517 ? 8.575 15.622 -12.716 1.00 81.12 517 LYS A N 1
ATOM 4167 C CA . LYS A 1 517 ? 7.878 14.755 -13.687 1.00 81.12 517 LYS A CA 1
ATOM 4168 C C . LYS A 1 517 ? 7.692 13.308 -13.212 1.00 81.12 517 LYS A C 1
ATOM 4170 O O . LYS A 1 517 ? 7.081 12.524 -13.941 1.00 81.12 517 LYS A O 1
ATOM 4175 N N . LEU A 1 518 ? 8.188 12.955 -12.025 1.00 86.00 518 LEU A N 1
ATOM 4176 C CA . LEU A 1 518 ? 7.876 11.702 -11.340 1.00 86.00 518 LEU A CA 1
ATOM 4177 C C . LEU A 1 518 ? 6.717 11.935 -10.360 1.00 86.00 518 LEU A C 1
ATOM 4179 O O . LEU A 1 518 ? 6.803 12.800 -9.492 1.00 86.00 518 LEU A O 1
ATOM 4183 N N . ALA A 1 519 ? 5.649 11.146 -10.481 1.00 84.56 519 ALA A N 1
ATOM 4184 C CA . ALA A 1 519 ? 4.562 11.090 -9.502 1.00 84.56 519 ALA A CA 1
ATOM 4185 C C . ALA A 1 519 ? 4.457 9.682 -8.896 1.00 84.56 519 ALA A C 1
ATOM 4187 O O . ALA A 1 519 ? 4.572 8.690 -9.616 1.00 84.56 519 ALA A O 1
ATOM 4188 N N . VAL A 1 520 ? 4.222 9.598 -7.584 1.00 88.06 520 VAL A N 1
ATOM 4189 C CA . VAL A 1 520 ? 4.047 8.336 -6.846 1.00 88.06 520 VAL A CA 1
ATOM 4190 C C . VAL A 1 520 ? 2.629 8.271 -6.285 1.00 88.06 520 VAL A C 1
ATOM 4192 O O . VAL A 1 520 ? 2.105 9.272 -5.792 1.00 88.06 520 VAL A O 1
ATOM 4195 N N . ALA A 1 521 ? 2.022 7.091 -6.341 1.00 87.62 521 ALA A N 1
ATOM 4196 C CA . ALA A 1 521 ? 0.786 6.765 -5.639 1.00 87.62 521 ALA A CA 1
ATOM 4197 C C . ALA A 1 521 ? 0.875 5.359 -5.020 1.00 87.62 521 ALA A C 1
ATOM 4199 O O . ALA A 1 521 ? 1.801 4.593 -5.305 1.00 87.62 521 ALA A O 1
ATOM 4200 N N . ILE A 1 522 ? -0.074 5.051 -4.138 1.00 88.88 522 ILE A N 1
ATOM 4201 C CA . ILE A 1 522 ? -0.251 3.738 -3.515 1.00 88.88 522 ILE A CA 1
ATOM 4202 C C . ILE A 1 522 ? -1.631 3.246 -3.950 1.00 88.88 522 ILE A C 1
ATOM 4204 O O . ILE A 1 522 ? -2.616 3.959 -3.763 1.00 88.88 522 ILE A O 1
ATOM 4208 N N . GLU A 1 523 ? -1.698 2.054 -4.537 1.00 84.69 523 GLU A N 1
ATOM 4209 C CA . GLU A 1 523 ? -2.924 1.470 -5.092 1.00 84.69 523 GLU A CA 1
ATOM 4210 C C . GLU A 1 523 ? -3.193 0.104 -4.448 1.00 84.69 523 GLU A C 1
ATOM 4212 O O . GLU A 1 523 ? -2.299 -0.746 -4.384 1.00 84.69 523 GLU A O 1
ATOM 4217 N N . GLY A 1 524 ? -4.422 -0.120 -3.971 1.00 83.88 524 GLY A N 1
ATOM 4218 C CA . GLY A 1 524 ? -4.836 -1.386 -3.361 1.00 83.88 524 GLY A CA 1
ATOM 4219 C C . GLY A 1 524 ? -5.839 -1.233 -2.214 1.00 83.88 524 GLY A C 1
ATOM 4220 O O . GLY A 1 524 ? -6.337 -0.135 -1.962 1.00 83.88 524 GLY A O 1
ATOM 4221 N N . ASN A 1 525 ? -6.128 -2.330 -1.505 1.00 81.62 525 ASN A N 1
ATOM 4222 C CA . ASN A 1 525 ? -7.067 -2.325 -0.379 1.00 81.62 525 ASN A CA 1
ATOM 4223 C C . ASN A 1 525 ? -6.359 -2.061 0.966 1.00 81.62 525 ASN A C 1
ATOM 4225 O O . ASN A 1 525 ? -5.583 -2.881 1.462 1.00 81.62 525 ASN A O 1
ATOM 4229 N N . VAL A 1 526 ? -6.668 -0.915 1.580 1.00 82.06 526 VAL A N 1
ATOM 4230 C CA . VAL A 1 526 ? -6.115 -0.493 2.880 1.00 82.06 526 VAL A CA 1
ATOM 4231 C C . VAL A 1 526 ? -6.693 -1.311 4.044 1.00 82.06 526 VAL A C 1
ATOM 4233 O O . VAL A 1 526 ? -6.025 -1.477 5.062 1.00 82.06 526 VAL A O 1
ATOM 4236 N N . GLU A 1 527 ? -7.908 -1.849 3.919 1.00 75.81 527 GLU A N 1
ATOM 4237 C CA . GLU A 1 527 ? -8.568 -2.609 4.991 1.00 75.81 527 GLU A CA 1
ATOM 4238 C C . GLU A 1 527 ? -7.971 -4.015 5.138 1.00 75.81 527 GLU A C 1
ATOM 4240 O O . GLU A 1 527 ? -7.635 -4.432 6.246 1.00 75.81 527 GLU A O 1
ATOM 4245 N N . GLU A 1 528 ? -7.718 -4.702 4.020 1.00 76.69 528 GLU A N 1
ATOM 4246 C CA . GLU A 1 528 ? -6.974 -5.971 4.002 1.00 76.69 528 GLU A CA 1
ATOM 4247 C C . GLU A 1 528 ? -5.537 -5.797 4.514 1.00 76.69 528 GLU A C 1
ATOM 4249 O O . GLU A 1 528 ? -5.051 -6.616 5.293 1.00 76.69 528 GLU A O 1
ATOM 4254 N N . ALA A 1 529 ? -4.863 -4.703 4.142 1.00 75.44 529 ALA A N 1
ATOM 4255 C CA . ALA A 1 529 ? -3.536 -4.393 4.671 1.00 75.44 529 ALA A CA 1
ATOM 4256 C C . ALA A 1 529 ? -3.568 -4.132 6.187 1.00 75.44 529 ALA A C 1
ATOM 4258 O O . ALA A 1 529 ? -2.716 -4.632 6.914 1.00 75.44 529 ALA A O 1
ATOM 4259 N N . ARG A 1 530 ? -4.587 -3.429 6.698 1.00 74.50 530 ARG A N 1
ATOM 4260 C CA . ARG A 1 530 ? -4.794 -3.237 8.146 1.00 74.50 530 ARG A CA 1
ATOM 4261 C C . ARG A 1 530 ? -5.037 -4.544 8.893 1.00 74.50 530 ARG A C 1
ATOM 4263 O O . ARG A 1 530 ? -4.546 -4.675 10.011 1.00 74.50 530 ARG A O 1
ATOM 4270 N N . ALA A 1 531 ? -5.743 -5.500 8.289 1.00 72.38 531 ALA A N 1
ATOM 4271 C CA . ALA A 1 531 ? -5.915 -6.834 8.859 1.00 72.38 531 ALA A CA 1
ATOM 4272 C C . ALA A 1 531 ? -4.582 -7.602 8.944 1.00 72.38 531 ALA A C 1
ATOM 4274 O O . ALA A 1 531 ? -4.332 -8.257 9.949 1.00 72.38 531 ALA A O 1
ATOM 4275 N N . LEU A 1 532 ? -3.701 -7.463 7.943 1.00 66.69 532 LEU A N 1
ATOM 4276 C CA . LEU A 1 532 ? -2.349 -8.046 7.944 1.00 66.69 532 LEU A CA 1
ATOM 4277 C C . LEU A 1 532 ? -1.354 -7.308 8.863 1.00 66.69 532 LEU A C 1
ATOM 4279 O O . LEU A 1 532 ? -0.382 -7.907 9.312 1.00 66.69 532 LEU A O 1
ATOM 4283 N N . CYS A 1 533 ? -1.566 -6.016 9.138 1.00 56.88 533 CYS A N 1
ATOM 4284 C CA . CYS A 1 533 ? -0.729 -5.226 10.050 1.00 56.88 533 CYS A CA 1
ATOM 4285 C C . CYS A 1 533 ? -1.051 -5.436 11.537 1.00 56.88 533 CYS A C 1
ATOM 4287 O O . CYS A 1 533 ? -0.273 -4.987 12.380 1.00 56.88 533 CYS A O 1
ATOM 4289 N N . LYS A 1 534 ? -2.182 -6.063 11.883 1.00 46.84 534 LYS A N 1
ATOM 4290 C CA . LYS A 1 534 ? -2.410 -6.502 13.261 1.00 46.84 534 LYS A CA 1
ATOM 4291 C C . LYS A 1 534 ? -1.501 -7.703 13.552 1.00 46.84 534 LYS A C 1
ATOM 4293 O O . LYS A 1 534 ? -1.560 -8.669 12.791 1.00 46.84 534 LYS A O 1
ATOM 4298 N N . PRO A 1 535 ? -0.711 -7.706 14.642 1.00 41.12 535 PRO A N 1
ATOM 4299 C CA . PRO A 1 535 ? -0.235 -8.976 15.173 1.00 41.12 535 PRO A CA 1
ATOM 4300 C C . PRO A 1 535 ? -1.454 -9.825 15.582 1.00 41.12 535 PRO A C 1
ATOM 4302 O O . PRO A 1 535 ? -2.502 -9.253 15.907 1.00 41.12 535 PRO A O 1
ATOM 4305 N N . PRO A 1 536 ? -1.351 -11.164 15.595 1.00 40.00 536 PRO A N 1
ATOM 4306 C CA . PRO A 1 536 ? -2.278 -11.954 16.391 1.00 40.00 536 PRO A CA 1
ATOM 4307 C C . PRO A 1 536 ? -2.151 -11.479 17.847 1.00 40.00 536 PRO A C 1
ATOM 4309 O O . PRO A 1 536 ? -1.056 -11.499 18.405 1.00 40.00 536 PRO A O 1
ATOM 4312 N N . GLU A 1 537 ? -3.245 -10.984 18.427 1.00 33.25 537 GLU A N 1
ATOM 4313 C CA . GLU A 1 537 ? -3.314 -10.745 19.874 1.00 33.25 537 GLU A CA 1
ATOM 4314 C C . GLU A 1 537 ? -3.238 -12.102 20.587 1.00 33.25 537 GLU A C 1
ATOM 4316 O O . GLU A 1 537 ? -3.709 -13.104 20.046 1.00 33.25 537 GLU A O 1
ATOM 4321 N N . ASP A 1 538 ? -2.591 -12.139 21.754 1.00 36.50 538 ASP A N 1
ATOM 4322 C CA . ASP A 1 538 ? -2.100 -13.369 22.378 1.00 36.50 538 ASP A CA 1
ATOM 4323 C C . ASP A 1 538 ? -3.201 -14.409 22.651 1.00 36.50 538 ASP A C 1
ATOM 4325 O O . ASP A 1 538 ? -3.874 -14.387 23.683 1.00 36.50 538 ASP A O 1
ATOM 4329 N N . SER A 1 539 ? -3.324 -15.395 21.759 1.00 35.84 539 SER A N 1
ATOM 4330 C CA . SER A 1 539 ? -3.910 -16.692 22.088 1.00 35.84 539 SER A CA 1
ATOM 4331 C C . SER A 1 539 ? -2.881 -17.491 22.891 1.00 35.84 539 SER A C 1
ATOM 4333 O O . SER A 1 539 ? -2.135 -18.294 22.325 1.00 35.84 539 SER A O 1
ATOM 4335 N N . GLN A 1 540 ? -2.801 -17.211 24.194 1.00 39.28 540 GLN A N 1
ATOM 4336 C CA . GLN A 1 540 ? -2.103 -18.087 25.136 1.00 39.28 540 GLN A CA 1
ATOM 4337 C C . GLN A 1 540 ? -2.788 -19.461 25.182 1.00 39.28 540 GLN A C 1
ATOM 4339 O O . GLN A 1 540 ? -3.959 -19.594 24.823 1.00 39.28 540 GLN A O 1
ATOM 4344 N N . ASP A 1 541 ? -2.024 -20.476 25.573 1.00 45.16 541 ASP A N 1
ATOM 4345 C CA . ASP A 1 541 ? -2.420 -21.881 25.525 1.00 45.16 541 ASP A CA 1
ATOM 4346 C C . ASP A 1 541 ? -3.609 -22.201 26.448 1.00 45.16 541 ASP A C 1
ATOM 4348 O O . ASP A 1 541 ? -3.627 -21.758 27.593 1.00 45.16 541 ASP A O 1
ATOM 4352 N N . ASP A 1 542 ? -4.543 -23.037 25.976 1.00 33.66 542 ASP A N 1
ATOM 4353 C CA . ASP A 1 542 ? -5.367 -23.905 26.834 1.00 33.66 542 ASP A CA 1
ATOM 4354 C C . ASP A 1 542 ? -5.962 -25.085 26.025 1.00 33.66 542 ASP A C 1
ATOM 4356 O O . ASP A 1 542 ? -7.001 -24.971 25.382 1.00 33.66 542 ASP A O 1
ATOM 4360 N N . GLU A 1 543 ? -5.233 -26.207 26.063 1.00 34.03 543 GLU A N 1
ATOM 4361 C CA . GLU A 1 543 ? -5.714 -27.571 26.375 1.00 34.03 543 GLU A CA 1
ATOM 4362 C C . GLU A 1 543 ? -6.830 -28.325 25.594 1.00 34.03 543 GLU A C 1
ATOM 4364 O O . GLU A 1 543 ? -7.658 -27.796 24.861 1.00 34.03 543 GLU A O 1
ATOM 4369 N N . SER A 1 544 ? -6.851 -29.640 25.869 1.00 33.81 544 SER A N 1
ATOM 4370 C CA . SER A 1 544 ? -7.954 -30.606 25.705 1.00 33.81 544 SER A CA 1
ATOM 4371 C C . SER A 1 544 ? -8.387 -31.022 24.292 1.00 33.81 544 SER A C 1
ATOM 4373 O O . SER A 1 544 ? -9.459 -30.689 23.782 1.00 33.81 544 SER A O 1
ATOM 4375 N N . ASP A 1 545 ? -7.591 -31.952 23.765 1.00 43.34 545 ASP A N 1
ATOM 4376 C CA . ASP A 1 545 ? -8.077 -33.214 23.184 1.00 43.34 545 ASP A CA 1
ATOM 4377 C C . ASP A 1 545 ? -9.475 -33.642 23.701 1.00 43.34 545 ASP A C 1
ATOM 4379 O O . ASP A 1 545 ? -9.683 -33.800 24.906 1.00 43.34 545 ASP A O 1
ATOM 4383 N N . SER A 1 546 ? -10.443 -33.816 22.795 1.00 28.27 546 SER A N 1
ATOM 4384 C CA . SER A 1 546 ? -11.738 -34.447 23.094 1.00 28.27 546 SER A CA 1
ATOM 4385 C C . SER A 1 546 ? -12.461 -34.929 21.826 1.00 28.27 546 SER A C 1
ATOM 4387 O O . SER A 1 546 ? -13.015 -34.143 21.056 1.00 28.27 546 SER A O 1
ATOM 4389 N N . ASP A 1 547 ? -12.492 -36.250 21.630 1.00 42.16 547 ASP A N 1
ATOM 4390 C CA . ASP A 1 547 ? -13.301 -36.911 20.600 1.00 42.16 547 ASP A CA 1
ATOM 4391 C C . ASP A 1 547 ? -14.805 -36.685 20.835 1.00 42.16 547 ASP A C 1
ATOM 4393 O O . ASP A 1 547 ? -15.375 -37.176 21.813 1.00 42.16 547 ASP A O 1
ATOM 4397 N N . VAL A 1 548 ? -15.477 -36.029 19.883 1.00 33.72 548 VAL A N 1
ATOM 4398 C CA . VAL A 1 548 ? -16.933 -36.130 19.692 1.00 33.72 548 VAL A CA 1
ATOM 4399 C C . VAL A 1 548 ? -17.237 -36.184 18.193 1.00 33.72 548 VAL A C 1
ATOM 4401 O O . VAL A 1 548 ? -17.220 -35.163 17.505 1.00 33.72 548 VAL A O 1
ATOM 4404 N N . GLU A 1 549 ? -17.549 -37.374 17.677 1.00 45.44 549 GLU A N 1
ATOM 4405 C CA . GLU A 1 549 ? -18.226 -37.488 16.382 1.00 45.44 549 GLU A CA 1
ATOM 4406 C C . GLU A 1 549 ? -19.695 -37.066 16.516 1.00 45.44 549 GLU A C 1
ATOM 4408 O O . GLU A 1 549 ? -20.408 -37.574 17.379 1.00 45.44 549 GLU A O 1
ATOM 4413 N N . GLU A 1 550 ? -20.190 -36.247 15.585 1.00 35.09 550 GLU A N 1
ATOM 4414 C CA . GLU A 1 550 ? -21.531 -36.473 15.036 1.00 35.09 550 GLU A CA 1
ATOM 4415 C C . GLU A 1 550 ? -21.632 -35.954 13.590 1.00 35.09 550 GLU A C 1
ATOM 4417 O O . GLU A 1 550 ? -21.033 -34.943 13.211 1.00 35.09 550 GLU A O 1
ATOM 4422 N N . GLU A 1 551 ? -22.353 -36.685 12.738 1.00 37.97 551 GLU A N 1
ATOM 4423 C CA . GLU A 1 551 ? -22.398 -36.422 11.298 1.00 37.97 551 GLU A CA 1
ATOM 4424 C C . GLU A 1 551 ? -23.291 -35.225 10.934 1.00 37.97 551 GLU A C 1
ATOM 4426 O O . GLU A 1 551 ? -24.457 -35.170 11.324 1.00 37.97 551 GLU A O 1
ATOM 4431 N N . GLN A 1 552 ? -22.838 -34.365 10.010 1.00 34.97 552 GLN A N 1
ATOM 4432 C CA . GLN A 1 552 ? -23.767 -33.687 9.093 1.00 34.97 552 GLN A CA 1
ATOM 4433 C C . GLN A 1 552 ? -23.354 -33.825 7.626 1.00 34.97 552 GLN A C 1
ATOM 4435 O O . GLN A 1 552 ? -22.273 -33.436 7.178 1.00 34.97 552 GLN A O 1
ATOM 4440 N N . THR A 1 553 ? -24.267 -34.405 6.851 1.00 36.38 553 THR A N 1
ATOM 4441 C CA . THR A 1 553 ? -24.002 -34.930 5.516 1.00 36.38 553 THR A CA 1
ATOM 4442 C C . THR A 1 553 ? -23.977 -33.844 4.438 1.00 36.38 553 THR A C 1
ATOM 4444 O O . THR A 1 553 ? -25.024 -33.414 3.953 1.00 36.38 553 THR A O 1
ATOM 4447 N N . THR A 1 554 ? -22.793 -33.504 3.921 1.00 33.78 554 THR A N 1
ATOM 4448 C CA . THR A 1 554 ? -22.664 -33.023 2.532 1.00 33.78 554 THR A CA 1
ATOM 4449 C C . THR A 1 554 ? -21.547 -33.773 1.809 1.00 33.78 554 THR A C 1
ATOM 4451 O O . THR A 1 554 ? -20.461 -33.982 2.344 1.00 33.78 554 THR A O 1
ATOM 4454 N N . LYS A 1 555 ? -21.810 -34.218 0.572 1.00 41.69 555 LYS A N 1
ATOM 4455 C CA . LYS A 1 555 ? -20.909 -35.095 -0.199 1.00 41.69 555 LYS A CA 1
ATOM 4456 C C . LYS A 1 555 ? -19.720 -34.329 -0.800 1.00 41.69 555 LYS A C 1
ATOM 4458 O O . LYS A 1 555 ? -19.585 -34.237 -2.021 1.00 41.69 555 LYS A O 1
ATOM 4463 N N . ARG A 1 556 ? -18.836 -33.784 0.043 1.00 35.88 556 ARG A N 1
ATOM 4464 C CA . ARG A 1 556 ? -17.537 -33.259 -0.402 1.00 35.88 556 ARG A CA 1
ATOM 4465 C C . ARG A 1 556 ? -16.661 -34.413 -0.896 1.00 35.88 556 ARG A C 1
ATOM 4467 O O . ARG A 1 556 ? -16.265 -35.287 -0.131 1.00 35.88 556 ARG A O 1
ATOM 4474 N N . ARG A 1 557 ? -16.343 -34.405 -2.195 1.00 42.50 557 ARG A N 1
ATOM 4475 C CA . ARG A 1 557 ? -15.282 -35.248 -2.768 1.00 42.50 557 ARG A CA 1
ATOM 4476 C C . ARG A 1 557 ? -13.975 -34.975 -2.015 1.00 42.50 557 ARG A C 1
ATOM 4478 O O . ARG A 1 557 ? -13.654 -33.811 -1.779 1.00 42.50 557 ARG A O 1
ATOM 4485 N N . ARG A 1 558 ? -13.202 -36.022 -1.697 1.00 38.81 558 ARG A N 1
ATOM 4486 C CA . ARG A 1 558 ? -11.814 -35.868 -1.223 1.00 38.81 558 ARG A CA 1
ATOM 4487 C C . ARG A 1 558 ? -11.044 -35.005 -2.240 1.00 38.81 558 ARG A C 1
ATOM 4489 O O . ARG A 1 558 ? -11.084 -35.354 -3.423 1.00 38.81 558 ARG A O 1
ATOM 4496 N N . PRO A 1 559 ? -10.363 -33.916 -1.836 1.00 41.34 559 PRO A N 1
ATOM 4497 C CA . PRO A 1 559 ? -9.533 -33.147 -2.756 1.00 41.34 559 PRO A CA 1
ATOM 4498 C C . PRO A 1 559 ? -8.427 -34.040 -3.317 1.00 41.34 559 PRO A C 1
ATOM 4500 O O . PRO A 1 559 ? -7.682 -34.663 -2.561 1.00 41.34 559 PRO A O 1
ATOM 4503 N N . THR A 1 560 ? -8.321 -34.122 -4.642 1.00 50.56 560 THR A N 1
ATOM 4504 C CA . THR A 1 560 ? -7.203 -34.811 -5.295 1.00 50.56 560 THR A CA 1
ATOM 4505 C C . THR A 1 560 ? -5.902 -34.090 -4.937 1.00 50.56 560 THR A C 1
ATOM 4507 O O . THR A 1 560 ? -5.893 -32.866 -4.833 1.00 50.56 560 THR A O 1
ATOM 4510 N N . LEU A 1 561 ? -4.800 -34.828 -4.775 1.00 53.25 561 LEU A N 1
ATOM 4511 C CA . LEU A 1 561 ? -3.522 -34.302 -4.266 1.00 53.25 561 LEU A CA 1
ATOM 4512 C C . LEU A 1 561 ? -3.012 -33.058 -5.032 1.00 53.25 561 LEU A C 1
ATOM 4514 O O . LEU A 1 561 ? -2.461 -32.148 -4.421 1.00 53.25 561 LEU A O 1
ATOM 4518 N N . GLY A 1 562 ? -3.289 -32.967 -6.340 1.00 57.97 562 GLY A N 1
ATOM 4519 C CA . GLY A 1 562 ? -3.001 -31.780 -7.157 1.00 57.97 562 GLY A CA 1
ATOM 4520 C C . GLY A 1 562 ? -3.723 -30.502 -6.707 1.00 57.97 562 GLY A C 1
ATOM 4521 O O . GLY A 1 562 ? -3.099 -29.450 -6.672 1.00 57.97 562 GLY A O 1
ATOM 4522 N N . VAL A 1 563 ? -4.981 -30.583 -6.255 1.00 59.97 563 VAL A N 1
ATOM 4523 C CA . VAL A 1 563 ? -5.746 -29.411 -5.775 1.00 59.97 563 VAL A CA 1
ATOM 4524 C C . VAL A 1 563 ? -5.071 -28.794 -4.547 1.00 59.97 563 VAL A C 1
ATOM 4526 O O . VAL A 1 563 ? -4.900 -27.582 -4.472 1.00 59.97 563 VAL A O 1
ATOM 4529 N N . GLN A 1 564 ? -4.593 -29.634 -3.622 1.00 62.44 564 GLN A N 1
ATOM 4530 C CA . GLN A 1 564 ? -3.846 -29.170 -2.448 1.00 62.44 564 GLN A CA 1
ATOM 4531 C C . GLN A 1 564 ? -2.491 -28.543 -2.810 1.00 62.44 564 GLN A C 1
ATOM 4533 O O . GLN A 1 564 ? -1.991 -27.714 -2.053 1.00 62.44 564 GLN A O 1
ATOM 4538 N N . LEU A 1 565 ? -1.877 -28.943 -3.928 1.00 66.00 565 LEU A N 1
ATOM 4539 C CA . LEU A 1 565 ? -0.657 -28.313 -4.432 1.00 66.00 565 LEU A CA 1
ATOM 4540 C C . LEU A 1 565 ? -0.972 -26.980 -5.118 1.00 66.00 565 LEU A C 1
ATOM 4542 O O . LEU A 1 565 ? -0.273 -26.009 -4.863 1.00 66.00 565 LEU A O 1
ATOM 4546 N N . ASP A 1 566 ? -2.042 -26.891 -5.907 1.00 70.12 566 ASP A N 1
ATOM 4547 C CA . ASP A 1 566 ? -2.454 -25.648 -6.570 1.00 70.12 566 ASP A CA 1
ATOM 4548 C C . ASP A 1 566 ? -2.915 -24.570 -5.587 1.00 70.12 566 ASP A C 1
ATOM 4550 O O . ASP A 1 566 ? -2.612 -23.393 -5.784 1.00 70.12 566 ASP A O 1
ATOM 4554 N N . ASP A 1 567 ? -3.571 -24.943 -4.490 1.00 75.75 567 ASP A N 1
ATOM 4555 C CA . ASP A 1 567 ? -3.919 -23.985 -3.440 1.00 75.75 567 ASP A CA 1
ATOM 4556 C C . ASP A 1 567 ? -2.673 -23.522 -2.657 1.00 75.75 567 ASP A C 1
ATOM 4558 O O . ASP A 1 567 ? -2.513 -22.322 -2.433 1.00 75.75 567 ASP A O 1
ATOM 4562 N N . LYS A 1 568 ? -1.707 -24.415 -2.374 1.00 76.19 568 LYS A N 1
ATOM 4563 C CA . LYS A 1 568 ? -0.389 -24.038 -1.811 1.00 76.19 568 LYS A CA 1
ATOM 4564 C C . LYS A 1 568 ? 0.439 -23.162 -2.757 1.00 76.19 568 LYS A C 1
ATOM 4566 O O . LYS A 1 568 ? 1.131 -22.254 -2.302 1.00 76.19 568 LYS A O 1
ATOM 4571 N N . ARG A 1 569 ? 0.360 -23.392 -4.073 1.00 79.19 56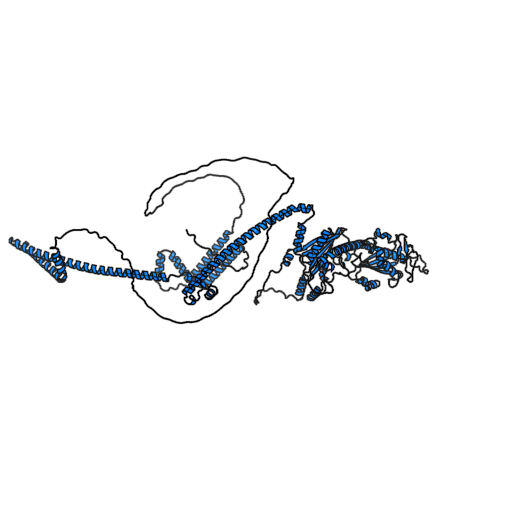9 ARG A N 1
ATOM 4572 C CA . ARG A 1 569 ? 0.988 -22.541 -5.098 1.00 79.19 569 ARG A CA 1
ATOM 4573 C C . ARG A 1 569 ? 0.377 -21.138 -5.072 1.00 79.19 569 ARG A C 1
ATOM 4575 O O . ARG A 1 569 ? 1.121 -20.172 -4.952 1.00 79.19 569 ARG A O 1
ATOM 4582 N N . LYS A 1 570 ? -0.957 -21.006 -5.086 1.00 79.50 570 LYS A N 1
ATOM 4583 C CA . LYS A 1 570 ? -1.645 -19.701 -4.959 1.00 79.50 570 LYS A CA 1
ATOM 4584 C C . LYS A 1 570 ? -1.296 -18.985 -3.652 1.00 79.50 570 LYS A C 1
ATOM 4586 O O . LYS A 1 570 ? -1.097 -17.774 -3.657 1.00 79.50 570 LYS A O 1
ATOM 4591 N N . GLU A 1 571 ? -1.193 -19.722 -2.547 1.00 81.88 571 GLU A N 1
ATOM 4592 C CA . GLU A 1 571 ? -0.793 -19.176 -1.249 1.00 81.88 571 GLU A CA 1
ATOM 4593 C C . GLU A 1 571 ? 0.658 -18.667 -1.261 1.00 81.88 571 GLU A C 1
ATOM 4595 O O . GLU A 1 571 ? 0.920 -17.548 -0.822 1.00 81.88 571 GLU A O 1
ATOM 4600 N N . MET A 1 572 ? 1.606 -19.410 -1.839 1.00 78.56 572 MET A N 1
ATOM 4601 C CA . MET A 1 572 ? 2.984 -18.930 -2.022 1.00 78.56 572 MET A CA 1
ATOM 4602 C C . MET A 1 572 ? 3.085 -17.717 -2.956 1.00 78.56 572 MET A C 1
ATOM 4604 O O . MET A 1 572 ? 3.879 -16.813 -2.698 1.00 78.56 572 MET A O 1
ATOM 4608 N N . LEU A 1 573 ? 2.275 -17.666 -4.015 1.00 82.00 573 LEU A N 1
ATOM 4609 C CA . LEU A 1 573 ? 2.246 -16.561 -4.981 1.00 82.00 573 LEU A CA 1
ATOM 4610 C C . LEU A 1 573 ? 1.353 -15.382 -4.534 1.00 82.00 573 LEU A C 1
ATOM 4612 O O . LEU A 1 573 ? 1.127 -14.445 -5.304 1.00 82.00 573 LEU A O 1
ATOM 4616 N N . LYS A 1 574 ? 0.864 -15.389 -3.284 1.00 85.50 574 LYS A N 1
ATOM 4617 C CA . LYS A 1 574 ? -0.022 -14.358 -2.730 1.00 85.50 574 LYS A CA 1
ATOM 4618 C C . LYS A 1 574 ? 0.642 -12.974 -2.724 1.00 85.50 574 LYS A C 1
ATOM 4620 O O . LYS A 1 574 ? 1.601 -12.703 -1.996 1.00 85.50 574 LYS A O 1
ATOM 4625 N N . LYS A 1 575 ? 0.066 -12.074 -3.522 1.00 86.69 575 LYS A N 1
ATOM 4626 C CA . LYS A 1 575 ? 0.387 -10.642 -3.566 1.00 86.69 575 LYS A CA 1
ATOM 4627 C C . LYS A 1 575 ? -0.017 -9.952 -2.263 1.00 86.69 575 LYS A C 1
ATOM 4629 O O . LYS A 1 575 ? -1.031 -10.288 -1.655 1.00 86.69 575 LYS A O 1
ATOM 4634 N N . HIS A 1 576 ? 0.749 -8.943 -1.866 1.00 87.50 576 HIS A N 1
ATOM 4635 C CA . HIS A 1 576 ? 0.316 -7.974 -0.865 1.00 87.50 576 HIS A CA 1
ATOM 4636 C C . HIS A 1 576 ? -0.852 -7.112 -1.406 1.00 87.50 576 HIS A C 1
ATOM 4638 O O . HIS A 1 576 ? -0.775 -6.686 -2.560 1.00 87.50 576 HIS A O 1
ATOM 4644 N N . PRO A 1 577 ? -1.912 -6.826 -0.616 1.00 86.50 577 PRO A N 1
ATOM 4645 C CA . PRO A 1 577 ? -3.096 -6.090 -1.084 1.00 86.50 577 PRO A CA 1
ATOM 4646 C C . PRO A 1 577 ? -2.854 -4.606 -1.395 1.00 86.50 577 PRO A C 1
ATOM 4648 O O . PRO A 1 577 ? -3.693 -3.996 -2.051 1.00 86.50 577 PRO A O 1
ATOM 4651 N N . LEU A 1 578 ? -1.727 -4.028 -0.958 1.00 89.88 578 LEU A N 1
ATOM 4652 C CA . LEU A 1 578 ? -1.226 -2.725 -1.424 1.00 89.88 578 LEU A CA 1
ATOM 4653 C C . LEU A 1 578 ? -0.022 -2.890 -2.350 1.00 89.88 578 LEU A C 1
ATOM 4655 O O . LEU A 1 578 ? 0.902 -3.651 -2.049 1.00 89.88 578 LEU A O 1
ATOM 4659 N N . SER A 1 579 ? -0.014 -2.083 -3.406 1.00 90.06 579 SER A N 1
ATOM 4660 C CA . SER A 1 579 ? 1.044 -1.924 -4.401 1.00 90.06 579 SER A CA 1
ATOM 4661 C C . SER A 1 579 ? 1.474 -0.454 -4.497 1.00 90.06 579 SER A C 1
ATOM 4663 O O . SER A 1 579 ? 0.724 0.447 -4.117 1.00 90.06 579 SER A O 1
ATOM 4665 N N . VAL A 1 580 ? 2.688 -0.192 -4.985 1.00 91.94 580 VAL A N 1
ATOM 4666 C CA . VAL A 1 580 ? 3.193 1.177 -5.207 1.00 91.94 580 VAL A CA 1
ATOM 4667 C C . VAL A 1 580 ? 3.272 1.436 -6.704 1.00 91.94 580 VAL A C 1
ATOM 4669 O O . VAL A 1 580 ? 3.777 0.601 -7.452 1.00 91.94 580 VAL A O 1
ATOM 4672 N N . THR A 1 581 ? 2.805 2.596 -7.153 1.00 90.62 581 THR A N 1
ATOM 4673 C CA . THR A 1 581 ? 2.775 2.953 -8.575 1.00 90.62 581 THR A CA 1
ATOM 4674 C C . THR A 1 581 ? 3.588 4.211 -8.837 1.00 90.62 581 THR A C 1
ATOM 4676 O O . THR A 1 581 ? 3.322 5.261 -8.246 1.00 90.62 581 THR A O 1
ATOM 4679 N N . ILE A 1 582 ? 4.566 4.121 -9.737 1.00 91.06 582 ILE A N 1
ATOM 4680 C CA . ILE A 1 582 ? 5.421 5.240 -10.141 1.00 91.06 582 ILE A CA 1
ATOM 4681 C C . ILE A 1 582 ? 5.082 5.621 -11.581 1.00 91.06 582 ILE A C 1
ATOM 4683 O O . ILE A 1 582 ? 5.181 4.801 -12.491 1.00 91.06 582 ILE A O 1
ATOM 4687 N N . ASN A 1 583 ? 4.709 6.880 -11.786 1.00 88.75 583 ASN A N 1
ATOM 4688 C CA . ASN A 1 583 ? 4.407 7.462 -13.087 1.00 88.75 583 ASN A CA 1
ATOM 4689 C C . ASN A 1 583 ? 5.543 8.397 -13.514 1.00 88.75 583 ASN A C 1
ATOM 4691 O O . ASN A 1 583 ? 5.782 9.422 -12.872 1.00 88.75 583 ASN A O 1
ATOM 4695 N N . LEU A 1 584 ? 6.218 8.067 -14.616 1.00 86.56 584 LEU A N 1
ATOM 4696 C CA . LEU A 1 584 ? 7.268 8.882 -15.229 1.00 86.56 584 LEU A CA 1
ATOM 4697 C C . LEU A 1 584 ? 6.734 9.573 -16.488 1.00 86.56 584 LEU A C 1
ATOM 4699 O O . LEU A 1 584 ? 6.299 8.900 -17.424 1.00 86.56 584 LEU A O 1
ATOM 4703 N N . LYS A 1 585 ? 6.803 10.911 -16.540 1.00 84.69 585 LYS A N 1
ATOM 4704 C CA . LYS A 1 585 ? 6.465 11.691 -17.745 1.00 84.69 585 LYS A CA 1
ATOM 4705 C C . LYS A 1 585 ? 7.730 12.045 -18.533 1.00 84.69 585 LYS A C 1
ATOM 4707 O O . LYS A 1 585 ? 8.575 12.798 -18.045 1.00 84.69 585 LYS A O 1
ATOM 4712 N N . CYS A 1 586 ? 7.863 11.537 -19.757 1.00 77.44 586 CYS A N 1
ATOM 4713 C CA . CYS A 1 586 ? 8.992 11.867 -20.633 1.00 77.44 586 CYS A CA 1
ATOM 4714 C C . CYS A 1 586 ? 8.854 13.262 -21.278 1.00 77.44 586 CYS A C 1
ATOM 4716 O O . CYS A 1 586 ? 7.893 13.999 -21.040 1.00 77.44 586 CYS A O 1
ATOM 4718 N N . LYS A 1 587 ? 9.865 13.680 -22.053 1.00 75.56 587 LYS A N 1
ATOM 4719 C CA . LYS A 1 587 ? 9.847 14.970 -22.771 1.00 75.56 587 LYS A CA 1
ATOM 4720 C C . LYS A 1 587 ? 8.790 14.982 -23.881 1.00 75.56 587 LYS A C 1
ATOM 4722 O O . LYS A 1 587 ? 8.009 15.923 -23.934 1.00 75.56 587 LYS A O 1
ATOM 4727 N N . ASP A 1 588 ? 8.701 13.899 -24.650 1.00 68.62 588 ASP A N 1
ATOM 4728 C CA . ASP A 1 588 ? 7.720 13.622 -25.715 1.00 68.62 588 ASP A CA 1
ATOM 4729 C C . ASP A 1 588 ? 6.269 13.406 -25.206 1.00 68.62 588 ASP A C 1
ATOM 4731 O O . ASP A 1 588 ? 5.495 12.673 -25.820 1.00 68.62 588 ASP A O 1
ATOM 4735 N N . GLY A 1 589 ? 5.904 13.935 -24.031 1.00 71.56 589 GLY A N 1
ATOM 4736 C CA . GLY A 1 589 ? 4.580 13.802 -23.398 1.00 71.56 589 GLY A CA 1
ATOM 4737 C C . GLY A 1 589 ? 4.189 12.394 -22.916 1.00 71.56 589 GLY A C 1
ATOM 4738 O O . GLY A 1 589 ? 3.331 12.265 -22.047 1.00 71.56 589 GLY A O 1
ATOM 4739 N N . SER A 1 590 ? 4.823 11.350 -23.453 1.00 81.81 590 SER A N 1
ATOM 4740 C CA . SER A 1 590 ? 4.499 9.945 -23.196 1.00 81.81 590 SER A CA 1
ATOM 4741 C C . SER A 1 590 ? 4.749 9.543 -21.739 1.00 81.81 590 SER A C 1
ATOM 4743 O O . SER A 1 590 ? 5.663 10.050 -21.077 1.00 81.81 590 SER A O 1
ATOM 4745 N N . LEU A 1 591 ? 3.921 8.619 -21.251 1.00 85.00 591 LEU A N 1
ATOM 4746 C CA . LEU A 1 591 ? 3.857 8.189 -19.858 1.00 85.00 591 LEU A CA 1
ATOM 4747 C C . LEU A 1 591 ? 4.332 6.740 -19.721 1.00 85.00 591 LEU A C 1
ATOM 4749 O O . LEU A 1 591 ? 3.886 5.863 -20.463 1.00 85.00 591 LEU A O 1
ATOM 4753 N N . LEU A 1 592 ? 5.184 6.481 -18.730 1.00 86.81 592 LEU A N 1
ATOM 4754 C CA . LEU A 1 592 ? 5.519 5.134 -18.272 1.00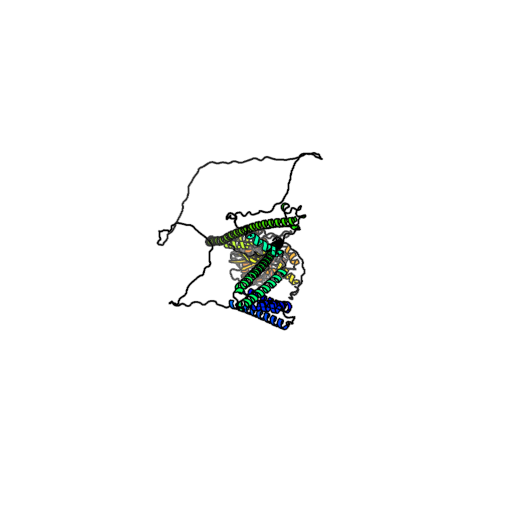 86.81 592 LEU A CA 1
ATOM 4755 C C . LEU A 1 592 ? 5.007 4.956 -16.841 1.00 86.81 592 LEU A C 1
ATOM 4757 O O . LEU A 1 592 ? 5.520 5.577 -15.908 1.00 86.81 592 LEU A O 1
ATOM 4761 N N . LEU A 1 593 ? 3.997 4.103 -16.692 1.00 89.31 593 LEU A N 1
ATOM 4762 C CA . LEU A 1 593 ? 3.470 3.630 -15.418 1.00 89.31 593 LEU A CA 1
ATOM 4763 C C . LEU A 1 593 ? 4.212 2.344 -15.036 1.00 89.31 593 LEU A C 1
ATOM 4765 O O . LEU A 1 593 ? 4.210 1.371 -15.790 1.00 89.31 593 LEU A O 1
ATOM 4769 N N . LEU A 1 594 ? 4.835 2.332 -13.861 1.00 91.44 594 LEU A N 1
ATOM 4770 C CA . LEU A 1 594 ? 5.416 1.142 -13.246 1.00 91.44 594 LEU A CA 1
ATOM 4771 C C . LEU A 1 594 ? 4.599 0.786 -12.003 1.00 91.44 594 LEU A C 1
ATOM 4773 O O . LEU A 1 594 ? 4.511 1.588 -11.075 1.00 91.44 594 LEU A O 1
ATOM 4777 N N . THR A 1 595 ? 4.017 -0.409 -11.988 1.00 91.56 595 THR A N 1
ATOM 4778 C CA . THR A 1 595 ? 3.252 -0.944 -10.850 1.00 91.56 595 THR A CA 1
ATOM 4779 C C . THR A 1 595 ? 4.101 -1.986 -10.127 1.00 91.56 595 THR A C 1
ATOM 4781 O O . THR A 1 595 ? 4.572 -2.937 -10.752 1.00 91.56 595 THR A O 1
ATOM 4784 N N . PHE A 1 596 ? 4.354 -1.777 -8.835 1.00 93.25 596 PHE A N 1
ATOM 4785 C CA . PHE A 1 596 ? 5.231 -2.609 -8.012 1.00 93.25 596 PHE A CA 1
ATOM 4786 C C . PHE A 1 596 ? 4.416 -3.408 -6.995 1.00 93.25 596 PHE A C 1
ATOM 4788 O O . PHE A 1 596 ? 3.813 -2.835 -6.082 1.00 93.25 596 PHE A O 1
ATOM 4795 N N . TYR A 1 597 ? 4.440 -4.733 -7.129 1.00 92.25 597 TYR A N 1
ATOM 4796 C CA . TYR A 1 597 ? 3.815 -5.670 -6.196 1.00 92.25 597 TYR A CA 1
ATOM 4797 C C . TYR A 1 597 ? 4.873 -6.318 -5.301 1.00 92.25 597 TYR A C 1
ATOM 4799 O O . TYR A 1 597 ? 6.033 -6.471 -5.689 1.00 92.25 597 TYR A O 1
ATOM 4807 N N . TYR A 1 598 ? 4.464 -6.744 -4.108 1.00 91.50 598 TYR A N 1
ATOM 4808 C CA . TYR A 1 598 ? 5.304 -7.499 -3.179 1.00 91.50 598 TYR A CA 1
ATOM 4809 C C . TYR A 1 598 ? 4.707 -8.887 -2.940 1.00 91.50 598 TYR A C 1
ATOM 4811 O O . TYR A 1 598 ? 3.524 -9.007 -2.617 1.00 91.50 598 TYR A O 1
ATOM 4819 N N . LEU A 1 599 ? 5.523 -9.927 -3.112 1.00 87.44 599 LEU A N 1
ATOM 4820 C CA . LEU A 1 599 ? 5.150 -11.323 -2.891 1.00 87.44 599 LEU A CA 1
ATOM 4821 C C . LEU A 1 599 ? 5.642 -11.731 -1.500 1.00 87.44 599 LEU A C 1
ATOM 4823 O O . LEU A 1 599 ? 6.822 -12.027 -1.313 1.00 87.44 599 LEU A O 1
ATOM 4827 N N . MET A 1 600 ? 4.737 -11.697 -0.517 1.00 83.06 600 MET A N 1
ATOM 4828 C CA . MET A 1 600 ? 5.092 -11.761 0.909 1.00 83.06 600 MET A CA 1
ATOM 4829 C C . MET A 1 600 ? 5.829 -13.052 1.296 1.00 83.06 600 MET A C 1
ATOM 4831 O O . MET A 1 600 ? 6.843 -12.992 1.985 1.00 83.06 600 MET A O 1
ATOM 4835 N N . ASN A 1 601 ? 5.383 -14.197 0.775 1.00 83.31 601 ASN A N 1
ATOM 4836 C CA . ASN A 1 601 ? 5.942 -15.515 1.096 1.00 83.31 601 ASN A CA 1
ATOM 4837 C C . ASN A 1 601 ? 7.269 -15.812 0.368 1.00 83.31 601 ASN A C 1
ATOM 4839 O O . ASN A 1 601 ? 8.022 -16.688 0.788 1.00 83.31 601 ASN A O 1
ATOM 4843 N N . LEU A 1 602 ? 7.568 -15.053 -0.692 1.00 80.81 602 LEU A N 1
ATOM 4844 C CA . LEU A 1 602 ? 8.785 -15.163 -1.505 1.00 80.81 602 LEU A CA 1
ATOM 4845 C C . LEU A 1 602 ? 9.821 -14.063 -1.196 1.00 80.81 602 LEU A C 1
ATOM 4847 O O . LEU A 1 602 ? 10.910 -14.084 -1.771 1.00 80.81 602 LEU A O 1
ATOM 4851 N N . ASN A 1 603 ? 9.475 -13.079 -0.352 1.00 85.81 603 ASN A N 1
ATOM 4852 C CA . ASN A 1 603 ? 10.238 -11.849 -0.081 1.00 85.81 603 ASN A CA 1
ATOM 4853 C C . ASN A 1 603 ? 10.857 -11.223 -1.351 1.00 85.81 603 ASN A C 1
ATOM 4855 O O . ASN A 1 603 ? 12.057 -10.966 -1.425 1.00 85.81 603 ASN A O 1
ATOM 4859 N N . VAL A 1 604 ? 10.039 -11.037 -2.390 1.00 87.94 604 VAL A N 1
ATOM 4860 C CA . VAL A 1 604 ? 10.473 -10.505 -3.692 1.00 87.94 604 VAL A CA 1
ATOM 4861 C C . VAL A 1 604 ? 9.494 -9.441 -4.175 1.00 87.94 604 VAL A C 1
ATOM 4863 O O . VAL A 1 604 ? 8.273 -9.615 -4.122 1.00 87.94 604 VAL A O 1
ATOM 4866 N N . LEU A 1 605 ? 10.043 -8.336 -4.680 1.00 89.50 605 LEU A N 1
ATOM 4867 C CA . LEU A 1 605 ? 9.296 -7.330 -5.427 1.00 89.50 605 LEU A CA 1
ATOM 4868 C C . LEU A 1 605 ? 9.186 -7.732 -6.901 1.00 89.50 605 LEU A C 1
ATOM 4870 O O . LEU A 1 605 ? 10.140 -8.228 -7.497 1.00 89.50 605 LEU A O 1
ATOM 4874 N N . THR A 1 606 ? 8.041 -7.460 -7.510 1.00 90.44 606 THR A N 1
ATOM 4875 C CA . THR A 1 606 ? 7.798 -7.633 -8.950 1.00 90.44 606 THR A CA 1
ATOM 4876 C C . THR A 1 606 ? 7.311 -6.319 -9.543 1.00 90.44 606 THR A C 1
ATOM 4878 O O . THR A 1 606 ? 6.684 -5.519 -8.849 1.00 90.44 606 THR A O 1
ATOM 4881 N N . VAL A 1 607 ? 7.608 -6.077 -10.821 1.00 91.75 607 VAL A N 1
ATOM 4882 C CA . VAL A 1 607 ? 7.124 -4.891 -11.542 1.00 91.75 607 VAL A CA 1
ATOM 4883 C C . VAL A 1 607 ? 6.355 -5.285 -12.800 1.00 91.75 607 VAL A C 1
ATOM 4885 O O . VAL A 1 607 ? 6.778 -6.179 -13.536 1.00 91.75 607 VAL A O 1
ATOM 4888 N N . LYS A 1 608 ? 5.255 -4.583 -13.078 1.00 89.81 608 LYS A N 1
ATOM 4889 C CA . LYS A 1 608 ? 4.649 -4.525 -14.415 1.00 89.81 608 LYS A CA 1
ATOM 4890 C C . LYS A 1 608 ? 4.775 -3.116 -14.973 1.00 89.81 608 LYS A C 1
ATOM 4892 O O . LYS A 1 608 ? 4.445 -2.141 -14.290 1.00 89.81 608 LYS A O 1
ATOM 4897 N N . ALA A 1 609 ? 5.248 -3.019 -16.210 1.00 88.44 609 ALA A N 1
ATOM 4898 C CA . ALA A 1 609 ? 5.341 -1.773 -16.954 1.00 88.44 609 ALA A CA 1
ATOM 4899 C C . ALA A 1 609 ? 4.103 -1.594 -17.840 1.00 88.44 609 ALA A C 1
ATOM 4901 O O . ALA A 1 609 ? 3.661 -2.534 -18.491 1.00 88.44 609 ALA A O 1
ATOM 4902 N N . LYS A 1 610 ? 3.569 -0.376 -17.915 1.00 85.38 610 LYS A N 1
ATOM 4903 C CA . LYS A 1 610 ? 2.570 0.013 -18.911 1.00 85.38 610 LYS A CA 1
ATOM 4904 C C . LYS A 1 610 ? 2.975 1.350 -19.514 1.00 85.38 610 LYS A C 1
ATOM 4906 O O . LYS A 1 610 ? 3.107 2.343 -18.801 1.00 85.38 610 LYS A O 1
ATOM 4911 N N . MET A 1 611 ? 3.172 1.375 -20.828 1.00 81.88 611 MET A N 1
ATOM 4912 C CA . MET A 1 611 ? 3.394 2.616 -21.563 1.00 81.88 611 MET A CA 1
ATOM 4913 C C . MET A 1 611 ? 2.061 3.154 -22.092 1.00 81.88 611 MET A C 1
ATOM 4915 O O . MET A 1 611 ? 1.272 2.404 -22.663 1.00 81.88 611 MET A O 1
ATOM 4919 N N . THR A 1 612 ? 1.854 4.463 -21.962 1.00 78.38 612 THR A N 1
ATOM 4920 C CA . THR A 1 612 ? 0.801 5.202 -22.665 1.00 78.38 612 THR A CA 1
ATOM 4921 C C . THR A 1 612 ? 1.472 6.289 -23.502 1.00 78.38 612 THR A C 1
ATOM 4923 O O . THR A 1 612 ? 2.048 7.234 -22.957 1.00 78.38 612 THR A O 1
ATOM 4926 N N . ALA A 1 613 ? 1.435 6.147 -24.828 1.00 72.50 613 ALA A N 1
ATOM 4927 C CA . ALA A 1 613 ? 1.942 7.167 -25.743 1.00 72.50 613 ALA A CA 1
ATOM 4928 C C . ALA A 1 613 ? 1.043 8.419 -25.721 1.00 72.50 613 ALA A C 1
ATOM 4930 O O . ALA A 1 613 ? -0.162 8.323 -25.504 1.00 72.50 613 ALA A O 1
ATOM 4931 N N . ALA A 1 614 ? 1.626 9.597 -25.960 1.00 61.56 614 ALA A N 1
ATOM 4932 C CA . ALA A 1 614 ? 0.883 10.867 -26.025 1.00 61.56 614 ALA A CA 1
ATOM 4933 C C . ALA A 1 614 ? 0.130 11.090 -27.355 1.00 61.56 614 ALA A C 1
ATOM 4935 O O . ALA A 1 614 ? -0.596 12.070 -27.511 1.00 61.56 614 ALA A O 1
ATOM 4936 N N . THR A 1 615 ? 0.321 10.202 -28.326 1.00 64.75 615 THR A N 1
ATOM 4937 C CA . THR A 1 615 ? -0.338 10.194 -29.636 1.00 64.75 615 THR A CA 1
ATOM 4938 C C . THR A 1 615 ? -0.600 8.738 -29.992 1.00 64.75 615 THR A C 1
ATOM 4940 O O . THR A 1 615 ? 0.226 7.883 -29.667 1.00 64.75 615 THR A O 1
ATOM 4943 N N . GLU A 1 616 ? -1.721 8.440 -30.646 1.00 57.69 616 GLU A N 1
ATOM 4944 C CA . GLU A 1 616 ? -1.962 7.102 -31.187 1.00 57.69 616 GLU A CA 1
ATOM 4945 C C . GLU A 1 616 ? -0.892 6.794 -32.241 1.00 57.69 616 GLU A C 1
ATOM 4947 O O . GLU A 1 616 ? -0.770 7.490 -33.249 1.00 57.69 616 GLU A O 1
ATOM 4952 N N . MET A 1 617 ? -0.063 5.785 -31.972 1.00 61.66 617 MET A N 1
ATOM 4953 C CA . MET A 1 617 ? 1.004 5.369 -32.874 1.00 61.66 617 MET A CA 1
ATOM 4954 C C . MET A 1 617 ? 0.562 4.113 -33.617 1.00 61.66 617 MET A C 1
ATOM 4956 O O . MET A 1 617 ? 0.277 3.092 -32.994 1.00 61.66 617 MET A O 1
ATOM 4960 N N . THR A 1 618 ? 0.552 4.171 -34.947 1.00 60.94 618 THR A N 1
ATOM 4961 C CA . THR A 1 618 ? 0.472 2.971 -35.784 1.00 60.94 618 THR A CA 1
ATOM 4962 C C . THR A 1 618 ? 1.701 2.108 -35.510 1.00 60.94 618 THR A C 1
ATOM 4964 O O . THR A 1 618 ? 2.820 2.543 -35.788 1.00 60.94 618 THR A O 1
ATOM 4967 N N . LEU A 1 619 ? 1.498 0.917 -34.947 1.00 63.91 619 LEU A N 1
ATOM 4968 C CA . LEU A 1 619 ? 2.559 -0.060 -34.704 1.00 63.91 619 LEU A CA 1
ATOM 4969 C C . LEU A 1 619 ? 3.056 -0.608 -36.058 1.00 63.91 619 LEU A C 1
ATOM 4971 O O . LEU A 1 619 ? 2.261 -1.248 -36.750 1.00 63.91 619 LEU A O 1
ATOM 4975 N N . PRO A 1 620 ? 4.322 -0.379 -36.461 1.00 70.31 620 PRO A N 1
ATOM 4976 C CA . PRO A 1 620 ? 4.904 -1.077 -37.601 1.00 70.31 620 PRO A CA 1
ATOM 4977 C C . PRO A 1 620 ? 5.079 -2.561 -37.258 1.00 70.31 620 PRO A C 1
ATOM 4979 O O . PRO A 1 620 ? 5.287 -2.918 -36.093 1.00 70.31 620 PRO A O 1
ATOM 4982 N N . ILE A 1 621 ? 4.990 -3.432 -38.262 1.00 74.19 621 ILE A N 1
ATOM 4983 C CA . ILE A 1 621 ? 4.910 -4.895 -38.076 1.00 74.19 621 ILE A CA 1
ATOM 4984 C C . ILE A 1 621 ? 6.159 -5.412 -37.342 1.00 74.19 621 ILE A C 1
ATOM 4986 O O . ILE A 1 621 ? 6.074 -6.212 -36.412 1.00 74.19 621 ILE A O 1
ATOM 4990 N N . SER A 1 622 ? 7.316 -4.857 -37.691 1.00 73.56 622 SER A N 1
ATOM 4991 C CA . SER A 1 622 ? 8.634 -5.156 -37.130 1.00 73.56 622 SER A CA 1
ATOM 4992 C C . SER A 1 622 ? 8.855 -4.593 -35.717 1.00 73.56 622 SER A C 1
ATOM 4994 O O . SER A 1 622 ? 9.948 -4.736 -35.181 1.00 73.56 622 SER A O 1
ATOM 4996 N N . ALA A 1 623 ? 7.885 -3.911 -35.094 1.00 69.56 623 ALA A N 1
ATOM 4997 C CA . ALA A 1 623 ? 8.041 -3.311 -33.761 1.00 69.56 623 ALA A CA 1
ATOM 4998 C C . ALA A 1 623 ? 7.290 -4.032 -32.630 1.00 69.56 623 ALA A C 1
ATOM 5000 O O . ALA A 1 623 ? 7.284 -3.508 -31.514 1.00 69.56 623 ALA A O 1
ATOM 5001 N N . GLY A 1 624 ? 6.697 -5.210 -32.872 1.00 66.94 624 GLY A N 1
ATOM 5002 C CA . GLY A 1 624 ? 5.889 -5.943 -31.879 1.00 66.94 624 GLY A CA 1
ATOM 5003 C C . GLY A 1 624 ? 6.518 -5.997 -30.476 1.00 66.94 624 GLY A C 1
ATOM 5004 O O . GLY A 1 624 ? 5.944 -5.488 -29.512 1.00 66.94 624 GLY A O 1
ATOM 5005 N N . ASP A 1 625 ? 7.758 -6.483 -30.378 1.00 71.88 625 ASP A N 1
ATOM 5006 C CA . ASP A 1 625 ? 8.483 -6.604 -29.103 1.00 71.88 625 ASP A CA 1
ATOM 5007 C C . ASP A 1 625 ? 9.267 -5.346 -28.674 1.00 71.88 625 ASP A C 1
ATOM 5009 O O . ASP A 1 625 ? 9.924 -5.345 -27.626 1.00 71.88 625 ASP A O 1
ATOM 5013 N N . LEU A 1 626 ? 9.202 -4.235 -29.424 1.00 75.25 626 LEU A N 1
ATOM 5014 C CA . LEU A 1 626 ? 9.819 -2.974 -28.983 1.00 75.25 626 LEU A CA 1
ATOM 5015 C C . LEU A 1 626 ? 9.052 -2.325 -27.828 1.00 75.25 626 LEU A C 1
ATOM 5017 O O . LEU A 1 626 ? 9.685 -1.725 -26.954 1.00 75.25 626 LEU A O 1
ATOM 5021 N N . LEU A 1 627 ? 7.722 -2.420 -27.834 1.00 77.56 627 LEU A N 1
ATOM 5022 C CA . LEU A 1 627 ? 6.838 -1.749 -26.873 1.00 77.56 627 LEU A CA 1
ATOM 5023 C C . LEU A 1 627 ? 6.035 -2.722 -25.993 1.00 77.56 627 LEU A C 1
ATOM 5025 O O . LEU A 1 627 ? 5.252 -2.271 -25.156 1.00 77.56 627 LEU A O 1
ATOM 5029 N N . CYS A 1 628 ? 6.239 -4.032 -26.155 1.00 77.75 628 CYS A N 1
ATOM 5030 C CA . CYS A 1 628 ? 5.595 -5.060 -25.344 1.00 77.75 628 CYS A CA 1
ATOM 5031 C C . CYS A 1 628 ? 5.885 -4.847 -23.836 1.00 77.75 628 CYS A C 1
ATOM 5033 O O . CYS A 1 628 ? 7.059 -4.742 -23.460 1.00 77.75 628 CYS A O 1
ATOM 5035 N N . PRO A 1 629 ? 4.853 -4.785 -22.964 1.00 73.25 629 PRO A N 1
ATOM 5036 C CA . PRO A 1 629 ? 4.990 -4.590 -21.515 1.00 73.25 629 PRO A CA 1
ATOM 5037 C C . PRO A 1 629 ? 6.050 -5.462 -20.834 1.00 73.25 629 PRO A C 1
ATOM 5039 O O . PRO A 1 629 ? 6.774 -4.982 -19.957 1.00 73.25 629 PRO A O 1
ATOM 5042 N N . ASP A 1 630 ? 6.153 -6.718 -21.265 1.00 74.94 630 ASP A N 1
ATOM 5043 C CA . ASP A 1 630 ? 6.947 -7.750 -20.601 1.00 74.94 630 ASP A CA 1
ATOM 5044 C C . ASP A 1 630 ? 8.443 -7.646 -20.969 1.00 74.94 630 ASP A C 1
ATOM 5046 O O . ASP A 1 630 ? 9.330 -7.806 -20.126 1.00 74.94 630 ASP A O 1
ATOM 5050 N N . SER A 1 631 ? 8.750 -7.284 -22.222 1.00 77.19 631 SER A N 1
ATOM 5051 C CA . SER A 1 631 ? 10.125 -7.164 -22.732 1.00 77.19 631 SER A CA 1
ATOM 5052 C C . SER A 1 631 ? 10.719 -5.751 -22.613 1.00 77.19 631 SER A C 1
ATOM 5054 O O . SER A 1 631 ? 11.941 -5.591 -22.664 1.00 77.19 631 SER A O 1
ATOM 5056 N N . LEU A 1 632 ? 9.897 -4.708 -22.427 1.00 80.75 632 LEU A N 1
ATOM 5057 C CA . LEU A 1 632 ? 10.321 -3.298 -22.457 1.00 80.75 632 LEU A CA 1
ATOM 5058 C C . LEU A 1 632 ? 11.468 -2.971 -21.482 1.00 80.75 632 LEU A C 1
ATOM 5060 O O . LEU A 1 632 ? 12.357 -2.173 -21.804 1.00 80.75 632 LEU A O 1
ATOM 5064 N N . LEU A 1 633 ? 11.456 -3.580 -20.291 1.00 83.38 633 LEU A N 1
ATOM 5065 C CA . LEU A 1 633 ? 12.415 -3.327 -19.205 1.00 83.38 633 LEU A CA 1
ATOM 5066 C C . LEU A 1 633 ? 13.465 -4.438 -19.020 1.00 83.38 633 LEU A C 1
ATOM 5068 O O . LEU A 1 633 ? 14.274 -4.354 -18.093 1.00 83.38 633 LEU A O 1
ATOM 5072 N N . SER A 1 634 ? 13.510 -5.431 -19.916 1.00 82.38 634 SER A N 1
ATOM 5073 C CA . SER A 1 634 ? 14.507 -6.505 -19.861 1.00 82.38 634 SER A CA 1
ATOM 5074 C C . SER A 1 634 ? 15.930 -5.958 -20.007 1.00 82.38 634 SER A C 1
ATOM 5076 O O . SER A 1 634 ? 16.172 -4.970 -20.712 1.00 82.38 634 SER A O 1
ATOM 5078 N N . CYS A 1 635 ? 16.889 -6.563 -19.306 1.00 80.62 635 CYS A N 1
ATOM 5079 C CA . CYS A 1 635 ? 18.305 -6.202 -19.380 1.00 80.62 635 CYS A CA 1
ATOM 5080 C C . CYS A 1 635 ? 18.567 -4.693 -19.147 1.00 80.62 635 CYS A C 1
ATOM 5082 O O . CYS A 1 635 ? 19.424 -4.095 -19.799 1.00 80.62 635 CYS A O 1
ATOM 5084 N N . LEU A 1 636 ? 17.805 -4.038 -18.252 1.00 81.94 636 LEU A N 1
ATOM 5085 C CA . LEU A 1 636 ? 18.084 -2.653 -17.822 1.00 81.94 636 LEU A CA 1
ATOM 5086 C C . LEU A 1 636 ? 19.458 -2.564 -17.130 1.00 81.94 636 LEU A C 1
ATOM 5088 O O . LEU A 1 636 ? 20.189 -1.586 -17.290 1.00 81.94 636 LEU A O 1
ATOM 5092 N N . TYR A 1 637 ? 19.815 -3.621 -16.395 1.00 81.88 637 TYR A N 1
ATOM 5093 C CA . TYR A 1 637 ? 21.188 -3.968 -16.040 1.00 81.88 637 TYR A CA 1
ATOM 5094 C C . TYR A 1 637 ? 21.642 -5.180 -16.883 1.00 81.88 637 TYR A C 1
ATOM 5096 O O . TYR A 1 637 ? 20.801 -6.015 -17.230 1.00 81.88 637 TYR A O 1
ATOM 5104 N N . PRO A 1 638 ? 22.944 -5.315 -17.206 1.00 75.00 638 PRO A N 1
ATOM 5105 C CA . PRO A 1 638 ? 23.455 -6.463 -17.960 1.00 75.00 638 PRO A CA 1
ATOM 5106 C C . PRO A 1 638 ? 23.106 -7.800 -17.287 1.00 75.00 638 PRO A C 1
ATOM 5108 O O . PRO A 1 638 ? 23.316 -7.955 -16.084 1.00 75.00 638 PRO A O 1
ATOM 5111 N N . GLY A 1 639 ? 22.564 -8.749 -18.057 1.00 71.00 639 GLY A N 1
ATOM 5112 C CA . GLY A 1 639 ? 22.140 -10.069 -17.569 1.00 71.00 639 GLY A CA 1
ATOM 5113 C C . GLY A 1 639 ? 20.882 -10.091 -16.680 1.00 71.00 639 GLY A C 1
ATOM 5114 O O . GLY A 1 639 ? 20.575 -11.123 -16.086 1.00 71.00 639 GLY A O 1
ATOM 5115 N N . ASP A 1 640 ? 20.144 -8.981 -16.543 1.00 79.81 640 ASP A N 1
ATOM 5116 C CA . ASP A 1 640 ? 18.902 -8.926 -15.751 1.00 79.81 640 ASP A CA 1
ATOM 5117 C C . ASP A 1 640 ? 17.668 -9.220 -16.629 1.00 79.81 640 ASP A C 1
ATOM 5119 O O . ASP A 1 640 ? 16.918 -8.323 -17.020 1.00 79.81 640 ASP A O 1
ATOM 5123 N N . HIS A 1 641 ? 17.487 -10.493 -16.995 1.00 71.81 641 HIS A N 1
ATOM 5124 C CA . HIS A 1 641 ? 16.417 -10.943 -17.902 1.00 71.81 641 HIS A CA 1
ATOM 5125 C C . HIS A 1 641 ? 15.030 -11.044 -17.231 1.00 71.81 641 HIS A C 1
ATOM 5127 O O . HIS A 1 641 ? 14.041 -11.290 -17.912 1.00 71.81 641 HIS A O 1
ATOM 5133 N N . GLY A 1 642 ? 14.936 -10.943 -15.898 1.00 74.69 642 GLY A N 1
ATOM 5134 C CA . GLY A 1 642 ? 13.674 -11.086 -15.150 1.00 74.69 642 GLY A CA 1
ATOM 5135 C C . GLY A 1 642 ? 13.042 -12.493 -15.134 1.00 74.69 642 GLY A C 1
ATOM 5136 O O . GLY A 1 642 ? 12.037 -12.679 -14.460 1.00 74.69 642 GLY A O 1
ATOM 5137 N N . LYS A 1 643 ? 13.623 -13.490 -15.824 1.00 75.62 643 LYS A N 1
ATOM 5138 C CA . LYS A 1 643 ? 13.127 -14.887 -15.905 1.00 75.62 643 LYS A CA 1
ATOM 5139 C C . LYS A 1 643 ? 13.491 -15.779 -14.690 1.00 75.62 643 LYS A C 1
ATOM 5141 O O . LYS A 1 643 ? 13.093 -16.938 -14.637 1.00 75.62 643 LYS A O 1
ATOM 5146 N N . ARG A 1 644 ? 14.282 -15.289 -13.721 1.00 75.69 644 ARG A N 1
ATOM 5147 C CA . ARG A 1 644 ? 14.752 -16.040 -12.528 1.00 75.69 644 ARG A CA 1
ATOM 5148 C C . ARG A 1 644 ? 14.515 -15.229 -11.250 1.00 75.69 644 ARG A C 1
ATOM 5150 O O . ARG A 1 644 ? 14.664 -14.011 -11.280 1.00 75.69 644 ARG A O 1
ATOM 5157 N N . THR A 1 645 ? 14.212 -15.877 -10.121 1.00 81.12 645 THR A N 1
ATOM 5158 C CA . THR A 1 645 ? 14.124 -15.198 -8.813 1.00 81.12 645 THR A CA 1
ATOM 5159 C C . THR A 1 645 ? 15.490 -14.686 -8.340 1.00 81.12 645 THR A C 1
ATOM 5161 O O . THR A 1 645 ? 16.443 -15.464 -8.323 1.00 81.12 645 THR A O 1
ATOM 5164 N N . PRO A 1 646 ? 15.591 -13.430 -7.862 1.00 81.19 646 PRO A N 1
ATOM 5165 C CA . PRO A 1 646 ? 16.813 -12.907 -7.241 1.00 81.19 646 PRO A CA 1
ATOM 5166 C C . PRO A 1 646 ? 17.187 -13.568 -5.906 1.00 81.19 646 PRO A C 1
ATOM 5168 O O . PRO A 1 646 ? 18.354 -13.535 -5.531 1.00 81.19 646 PRO A O 1
ATOM 5171 N N . ASN A 1 647 ? 16.216 -14.147 -5.189 1.00 80.94 647 ASN A N 1
ATOM 5172 C CA . ASN A 1 647 ? 16.428 -14.834 -3.915 1.00 80.94 647 ASN A CA 1
ATOM 5173 C C . ASN A 1 647 ? 16.675 -16.346 -4.130 1.00 80.94 647 ASN A C 1
ATOM 5175 O O . ASN A 1 647 ? 15.748 -17.031 -4.579 1.00 80.94 647 ASN A O 1
ATOM 5179 N N . PRO A 1 648 ? 17.853 -16.898 -3.769 1.00 79.56 648 PRO A N 1
ATOM 5180 C CA . PRO A 1 648 ? 18.130 -18.335 -3.870 1.00 79.56 648 PRO A CA 1
ATOM 5181 C C . PRO A 1 648 ? 17.213 -19.208 -3.002 1.00 79.56 648 PRO A C 1
ATOM 5183 O O . PRO A 1 648 ? 16.910 -20.337 -3.381 1.00 79.56 648 PRO A O 1
ATOM 5186 N N . ALA A 1 649 ? 16.722 -18.695 -1.865 1.00 79.75 649 ALA A N 1
ATOM 5187 C CA . ALA A 1 649 ? 15.833 -19.455 -0.981 1.00 79.75 649 ALA A CA 1
ATOM 5188 C C . ALA A 1 649 ? 14.527 -19.870 -1.683 1.00 79.75 649 ALA A C 1
ATOM 5190 O O . ALA A 1 649 ? 13.977 -20.933 -1.395 1.00 79.75 649 ALA A O 1
ATOM 5191 N N . ASN A 1 650 ? 14.065 -19.066 -2.646 1.00 82.06 650 ASN A N 1
ATOM 5192 C CA . ASN A 1 650 ? 12.819 -19.314 -3.361 1.00 82.06 650 ASN A CA 1
ATOM 5193 C C . ASN A 1 650 ? 12.907 -20.564 -4.244 1.00 82.06 650 ASN A C 1
ATOM 5195 O O . ASN A 1 650 ? 11.895 -21.225 -4.428 1.00 82.06 650 ASN A O 1
ATOM 5199 N N . GLN A 1 651 ? 14.096 -20.942 -4.732 1.00 81.06 651 GLN A N 1
ATOM 5200 C CA . GLN A 1 651 ? 14.271 -22.168 -5.519 1.00 81.06 651 GLN A CA 1
ATOM 5201 C C . GLN A 1 651 ? 13.886 -23.408 -4.695 1.00 81.06 651 GLN A C 1
ATOM 5203 O O . GLN A 1 651 ? 13.012 -24.166 -5.102 1.00 81.06 651 GLN A O 1
ATOM 5208 N N . PHE A 1 652 ? 14.410 -23.527 -3.470 1.00 80.25 652 PHE A N 1
ATOM 5209 C CA . PHE A 1 652 ? 14.037 -24.599 -2.537 1.00 80.25 652 PHE A CA 1
ATOM 5210 C C . PHE A 1 652 ? 12.550 -24.564 -2.143 1.00 80.25 652 PHE A C 1
ATOM 5212 O O . PHE A 1 652 ? 11.948 -25.606 -1.877 1.00 80.25 652 PHE A O 1
ATOM 5219 N N . GLN A 1 653 ? 11.936 -23.376 -2.094 1.00 79.31 653 GLN A N 1
ATOM 5220 C CA . GLN A 1 653 ? 10.494 -23.247 -1.865 1.00 79.31 653 GLN A CA 1
ATOM 5221 C C . GLN A 1 653 ? 9.680 -23.722 -3.082 1.00 79.31 653 GLN A C 1
ATOM 5223 O O . GLN A 1 653 ? 8.662 -24.386 -2.897 1.00 79.31 653 GLN A O 1
ATOM 5228 N N . PHE A 1 654 ? 10.116 -23.424 -4.310 1.00 82.50 654 PHE A N 1
ATOM 5229 C CA . PHE A 1 654 ? 9.459 -23.866 -5.543 1.00 82.50 654 PHE A CA 1
ATOM 5230 C C . PHE A 1 654 ? 9.563 -25.375 -5.747 1.00 82.50 654 PHE A C 1
ATOM 5232 O O . PHE A 1 654 ? 8.547 -25.994 -6.066 1.00 82.50 654 PHE A O 1
ATOM 5239 N N . ASP A 1 655 ? 10.720 -25.978 -5.462 1.00 82.06 655 ASP A N 1
ATOM 5240 C CA . ASP A 1 655 ? 10.897 -27.435 -5.459 1.00 82.06 655 ASP A CA 1
ATOM 5241 C C . ASP A 1 655 ? 9.892 -28.106 -4.501 1.00 82.06 655 ASP A C 1
ATOM 5243 O O . ASP A 1 655 ? 9.244 -29.095 -4.849 1.00 82.06 655 ASP A O 1
ATOM 5247 N N . LYS A 1 656 ? 9.661 -27.505 -3.322 1.00 79.69 656 LYS A N 1
ATOM 5248 C CA . LYS A 1 656 ? 8.710 -27.989 -2.301 1.00 79.69 656 LYS A CA 1
ATOM 5249 C C . LYS A 1 656 ? 7.231 -27.953 -2.735 1.00 79.69 656 LYS A C 1
ATOM 5251 O O . LYS A 1 656 ? 6.418 -28.653 -2.132 1.00 79.69 656 LYS A O 1
ATOM 5256 N N . VAL A 1 657 ? 6.866 -27.176 -3.762 1.00 76.19 657 VAL A N 1
ATOM 5257 C CA . VAL A 1 657 ? 5.498 -27.122 -4.339 1.00 76.19 657 VAL A CA 1
ATOM 5258 C C . VAL A 1 657 ? 5.439 -27.484 -5.832 1.00 76.19 657 VAL A C 1
ATOM 5260 O O . VAL A 1 657 ? 4.410 -27.290 -6.488 1.00 76.19 657 VAL A O 1
ATOM 5263 N N . GLY A 1 658 ? 6.534 -28.014 -6.383 1.00 71.56 658 GLY A N 1
ATOM 5264 C CA . GLY A 1 658 ? 6.649 -28.400 -7.788 1.00 71.56 658 GLY A CA 1
ATOM 5265 C C . GLY A 1 658 ? 6.367 -27.259 -8.772 1.00 71.56 658 GLY A C 1
ATOM 5266 O O . GLY A 1 658 ? 5.603 -27.461 -9.715 1.00 71.56 658 GLY A O 1
ATOM 5267 N N . ILE A 1 659 ? 6.912 -26.059 -8.545 1.00 72.88 659 ILE A N 1
ATOM 5268 C CA . ILE A 1 659 ? 6.930 -24.977 -9.546 1.00 72.88 659 ILE A CA 1
ATOM 5269 C C . ILE A 1 659 ? 8.235 -25.100 -10.344 1.00 72.88 659 ILE A C 1
ATOM 5271 O O . ILE A 1 659 ? 9.313 -24.864 -9.812 1.00 72.88 659 ILE A O 1
ATOM 5275 N N . LEU A 1 660 ? 8.135 -25.482 -11.621 1.00 64.62 660 LEU A N 1
ATOM 5276 C CA . LEU A 1 660 ? 9.296 -25.722 -12.496 1.00 64.62 660 LEU A CA 1
ATOM 5277 C C . LEU A 1 660 ? 9.852 -24.441 -13.140 1.00 64.62 660 LEU A C 1
ATOM 5279 O O . LEU A 1 660 ? 11.032 -24.373 -13.476 1.00 64.62 660 LEU A O 1
ATOM 5283 N N . SER A 1 661 ? 9.000 -23.435 -13.342 1.00 62.94 661 SER A N 1
ATOM 5284 C CA . SER A 1 661 ? 9.334 -22.172 -13.999 1.00 62.94 661 SER A CA 1
ATOM 5285 C C . SER A 1 661 ? 8.506 -21.036 -13.407 1.00 62.94 661 SER A C 1
ATOM 5287 O O . SER A 1 661 ? 7.367 -21.227 -12.982 1.00 62.94 661 SER A O 1
ATOM 5289 N N . LEU A 1 662 ? 9.086 -19.837 -13.393 1.00 69.69 662 LEU A N 1
ATOM 5290 C CA . LEU A 1 662 ? 8.404 -18.604 -13.001 1.00 69.69 662 LEU A CA 1
ATOM 5291 C C . LEU A 1 662 ? 7.685 -17.930 -14.172 1.00 69.69 662 LEU A C 1
ATOM 5293 O O . LEU A 1 662 ? 6.739 -17.184 -13.934 1.00 69.69 662 LEU A O 1
ATOM 5297 N N . ASN A 1 663 ? 8.129 -18.172 -15.411 1.00 69.81 663 ASN A N 1
ATOM 5298 C CA . ASN A 1 663 ? 7.688 -17.430 -16.600 1.00 69.81 663 ASN A CA 1
ATOM 5299 C C . ASN A 1 663 ? 6.161 -17.472 -16.769 1.00 69.81 663 ASN A C 1
ATOM 5301 O O . ASN A 1 663 ? 5.541 -16.442 -17.017 1.00 69.81 663 ASN A O 1
ATOM 5305 N N . ASP A 1 664 ? 5.565 -18.638 -16.530 1.00 71.94 664 ASP A N 1
ATOM 5306 C CA . ASP A 1 664 ? 4.127 -18.911 -16.622 1.00 71.94 664 ASP A CA 1
ATOM 5307 C C . ASP A 1 664 ? 3.303 -17.990 -15.695 1.00 71.94 664 ASP A C 1
ATOM 5309 O O . ASP A 1 664 ? 2.180 -17.606 -16.014 1.00 71.94 664 ASP A O 1
ATOM 5313 N N . TYR A 1 665 ? 3.892 -17.582 -14.565 1.00 75.88 665 TYR A N 1
ATOM 5314 C CA . TYR A 1 665 ? 3.291 -16.686 -13.577 1.00 75.88 665 TYR A CA 1
ATOM 5315 C C . TYR A 1 665 ? 3.731 -15.222 -13.741 1.00 75.88 665 TYR A C 1
ATOM 5317 O O . TYR A 1 665 ? 3.066 -14.329 -13.219 1.00 75.88 665 TYR A O 1
ATOM 5325 N N . VAL A 1 666 ? 4.811 -14.925 -14.477 1.00 76.88 666 VAL A N 1
ATOM 5326 C CA . VAL A 1 666 ? 5.309 -13.547 -14.681 1.00 76.88 666 VAL A CA 1
ATOM 5327 C C . VAL A 1 666 ? 4.254 -12.660 -15.352 1.00 76.88 666 VAL A C 1
ATOM 5329 O O . VAL A 1 666 ? 4.078 -11.515 -14.935 1.00 76.88 666 VAL A O 1
ATOM 5332 N N . ALA A 1 667 ? 3.463 -13.195 -16.286 1.00 74.25 667 ALA A N 1
ATOM 5333 C CA . ALA A 1 667 ? 2.339 -12.470 -16.885 1.00 74.25 667 ALA A CA 1
ATOM 5334 C C . ALA A 1 667 ? 1.270 -12.051 -15.848 1.00 74.25 667 ALA A C 1
ATOM 5336 O O . ALA A 1 667 ? 0.632 -11.006 -15.992 1.00 74.25 667 ALA A O 1
ATOM 5337 N N . GLU A 1 668 ? 1.085 -12.803 -14.756 1.00 79.19 668 GLU A N 1
ATOM 5338 C CA . GLU A 1 668 ? 0.115 -12.483 -13.700 1.00 79.19 668 GLU A CA 1
ATOM 5339 C C . GLU A 1 668 ? 0.725 -11.636 -12.567 1.00 79.19 668 GLU A C 1
ATOM 5341 O O . GLU A 1 668 ? 0.081 -10.698 -12.079 1.00 79.19 668 GLU A O 1
ATOM 5346 N N . LEU A 1 669 ? 1.968 -11.925 -12.173 1.00 80.25 669 LEU A N 1
ATOM 5347 C CA . LEU A 1 669 ? 2.655 -11.344 -11.013 1.00 80.25 669 LEU A CA 1
ATOM 5348 C C . LEU A 1 669 ? 3.516 -10.115 -11.355 1.00 80.25 669 LEU A C 1
ATOM 5350 O O . LEU A 1 669 ? 3.609 -9.197 -10.548 1.00 80.25 669 LEU A O 1
ATOM 5354 N N . GLY A 1 670 ? 4.090 -10.059 -12.557 1.00 84.38 670 GLY A N 1
ATOM 5355 C CA . GLY A 1 670 ? 5.126 -9.105 -12.959 1.00 84.38 670 GLY A CA 1
ATOM 5356 C C . GLY A 1 670 ? 6.544 -9.674 -12.837 1.00 84.38 670 GLY A C 1
ATOM 5357 O O . GLY A 1 670 ? 6.766 -10.741 -12.267 1.00 84.38 670 GLY A O 1
ATOM 5358 N N . HIS A 1 671 ? 7.526 -8.949 -13.371 1.00 86.94 671 HIS A N 1
ATOM 5359 C CA . HIS A 1 671 ? 8.910 -9.416 -13.474 1.00 86.94 671 HIS A CA 1
ATOM 5360 C C . HIS A 1 671 ? 9.709 -9.136 -12.186 1.00 86.94 671 HIS A C 1
ATOM 5362 O O . HIS A 1 671 ? 9.784 -7.976 -11.762 1.00 86.94 671 HIS A O 1
ATOM 5368 N N . PRO A 1 672 ? 10.365 -10.143 -11.578 1.00 88.81 672 PRO A N 1
ATOM 5369 C CA . PRO A 1 672 ? 11.219 -9.981 -10.401 1.00 88.81 672 PRO A CA 1
ATOM 5370 C C . PRO A 1 672 ? 12.651 -9.535 -10.765 1.00 88.81 672 PRO A C 1
ATOM 5372 O O . PRO A 1 672 ? 13.624 -10.194 -10.407 1.00 88.81 672 PRO A O 1
ATOM 5375 N N . TYR A 1 673 ? 12.811 -8.418 -11.485 1.00 88.50 673 TYR A N 1
ATOM 5376 C CA . TYR A 1 673 ? 14.139 -7.908 -11.870 1.00 88.50 673 TYR A CA 1
ATOM 5377 C C . TYR A 1 673 ? 15.040 -7.608 -10.654 1.00 88.50 673 TYR A C 1
ATOM 5379 O O . TYR A 1 673 ? 14.569 -7.174 -9.595 1.00 88.50 673 TYR A O 1
ATOM 5387 N N . VAL A 1 674 ? 16.358 -7.759 -10.815 1.00 86.81 674 VAL A N 1
ATOM 5388 C CA . VAL A 1 674 ? 17.356 -7.469 -9.766 1.00 86.81 674 VAL A CA 1
ATOM 5389 C C . VAL A 1 674 ? 17.416 -5.971 -9.451 1.00 86.81 674 VAL A C 1
ATOM 5391 O O . VAL A 1 674 ? 17.558 -5.591 -8.285 1.00 86.81 674 VAL A O 1
ATOM 5394 N N . TRP A 1 675 ? 17.266 -5.098 -10.455 1.00 87.94 675 TRP A N 1
ATOM 5395 C CA . TRP A 1 675 ? 17.222 -3.647 -10.218 1.00 87.94 675 TRP A CA 1
ATOM 5396 C C . TRP A 1 675 ? 16.024 -3.217 -9.356 1.00 87.94 675 TRP A C 1
ATOM 5398 O O . TRP A 1 675 ? 16.169 -2.298 -8.552 1.00 87.94 675 TRP A O 1
ATOM 5408 N N . VAL A 1 676 ? 14.883 -3.912 -9.453 1.00 90.50 676 VAL A N 1
ATOM 5409 C CA . VAL A 1 676 ? 13.685 -3.642 -8.637 1.00 90.50 676 VAL A CA 1
ATOM 5410 C C . VAL A 1 676 ? 13.942 -3.955 -7.163 1.00 90.50 676 VAL A C 1
ATOM 5412 O O . VAL A 1 676 ? 13.608 -3.138 -6.307 1.00 90.50 676 VAL A O 1
ATOM 5415 N N . GLN A 1 677 ? 14.607 -5.079 -6.860 1.00 89.38 677 GLN A N 1
ATOM 5416 C CA . GLN A 1 677 ? 14.945 -5.443 -5.475 1.00 89.38 677 GLN A CA 1
ATOM 5417 C C . GLN A 1 677 ? 15.794 -4.346 -4.820 1.00 89.38 677 GLN A C 1
ATOM 5419 O O . GLN A 1 677 ? 15.466 -3.867 -3.736 1.00 89.38 677 GLN A O 1
ATOM 5424 N N . LYS A 1 678 ? 16.818 -3.858 -5.538 1.00 85.94 678 LYS A N 1
ATOM 5425 C CA . LYS A 1 678 ? 17.706 -2.790 -5.056 1.00 85.94 678 LYS A CA 1
ATOM 5426 C C . LYS A 1 678 ? 16.977 -1.473 -4.765 1.00 85.94 678 LYS A C 1
ATOM 5428 O O . LYS A 1 678 ? 17.353 -0.787 -3.820 1.00 85.94 678 LYS A O 1
ATOM 5433 N N . LEU A 1 679 ? 15.928 -1.129 -5.520 1.00 85.88 679 LEU A N 1
ATOM 5434 C CA . LEU A 1 679 ? 15.090 0.049 -5.238 1.00 85.88 679 LEU A CA 1
ATOM 5435 C C . LEU A 1 679 ? 14.147 -0.150 -4.045 1.00 85.88 679 LEU A C 1
ATOM 5437 O O . LEU A 1 679 ? 13.836 0.817 -3.354 1.00 85.88 679 LEU A O 1
ATOM 5441 N N . GLY A 1 680 ? 13.758 -1.389 -3.749 1.00 83.06 680 GLY A N 1
ATOM 5442 C CA . GLY A 1 680 ? 13.132 -1.757 -2.477 1.00 83.06 680 GLY A CA 1
ATOM 5443 C C . GLY A 1 680 ? 14.106 -1.909 -1.305 1.00 83.06 680 GLY A C 1
ATOM 5444 O O . GLY A 1 680 ? 13.695 -2.364 -0.244 1.00 83.06 680 GLY A O 1
ATOM 5445 N N . GLY A 1 681 ? 15.396 -1.603 -1.484 1.00 81.75 681 GLY A N 1
ATOM 5446 C CA . GLY A 1 681 ? 16.431 -1.818 -0.469 1.00 81.75 681 GLY A CA 1
ATOM 5447 C C . GLY A 1 681 ? 16.826 -3.285 -0.247 1.00 81.75 681 GLY A C 1
ATOM 5448 O O . GLY A 1 681 ? 17.660 -3.559 0.608 1.00 81.75 681 GLY A O 1
ATOM 5449 N N . LEU A 1 682 ? 16.273 -4.232 -1.009 1.00 82.31 682 LEU A N 1
ATOM 5450 C CA . LEU A 1 682 ? 16.595 -5.654 -0.904 1.00 82.31 682 LEU A CA 1
ATOM 5451 C C . LEU A 1 682 ? 17.873 -5.976 -1.695 1.00 82.31 682 LEU A C 1
ATOM 5453 O O . LEU A 1 682 ? 17.881 -5.954 -2.931 1.00 82.31 682 LEU A O 1
ATOM 5457 N N . HIS A 1 683 ? 18.955 -6.321 -0.992 1.00 78.38 683 HIS A N 1
ATOM 5458 C CA . HIS A 1 683 ? 20.153 -6.902 -1.599 1.00 78.38 683 HIS A CA 1
ATOM 5459 C C . HIS A 1 683 ? 20.174 -8.421 -1.411 1.00 78.38 683 HIS A C 1
ATOM 5461 O O . HIS A 1 683 ? 20.292 -8.913 -0.296 1.00 78.38 683 HIS A O 1
ATOM 5467 N N . PHE A 1 684 ? 20.178 -9.163 -2.518 1.00 74.19 684 PHE A N 1
ATOM 5468 C CA . PHE A 1 684 ? 20.515 -10.589 -2.537 1.00 74.19 684 PHE A CA 1
ATOM 5469 C C . PHE A 1 684 ? 21.975 -10.742 -3.003 1.00 74.19 684 PHE A C 1
ATOM 5471 O O . PHE A 1 684 ? 22.277 -10.362 -4.140 1.00 74.19 684 PHE A O 1
ATOM 5478 N N . PRO A 1 685 ? 22.922 -11.159 -2.141 1.00 65.00 685 PRO A N 1
ATOM 5479 C CA . PRO A 1 685 ? 24.276 -11.521 -2.559 1.00 65.00 685 PRO A CA 1
ATOM 5480 C C . PRO A 1 685 ? 24.249 -12.789 -3.420 1.00 65.00 685 PRO A C 1
ATOM 5482 O O . PRO A 1 685 ? 23.336 -13.602 -3.295 1.00 65.00 685 PRO A O 1
ATOM 5485 N N . LYS A 1 686 ? 25.251 -12.979 -4.287 1.00 57.00 686 LYS A N 1
ATOM 5486 C CA . LYS A 1 686 ? 25.343 -14.192 -5.118 1.00 57.00 686 LYS A CA 1
ATOM 5487 C C . LYS A 1 686 ? 26.037 -15.369 -4.419 1.00 57.00 686 LYS A C 1
ATOM 5489 O O . LYS A 1 686 ? 25.727 -16.507 -4.748 1.00 57.00 686 LYS A O 1
ATOM 5494 N N . ASP A 1 687 ? 26.918 -15.098 -3.450 1.00 40.66 687 ASP A N 1
ATOM 5495 C CA . ASP A 1 687 ? 27.950 -16.058 -3.017 1.00 40.66 687 ASP A CA 1
ATOM 5496 C C . ASP A 1 687 ? 28.069 -16.248 -1.485 1.00 40.66 687 ASP A C 1
ATOM 5498 O O . ASP A 1 687 ? 29.068 -16.786 -1.010 1.00 40.66 687 ASP A O 1
ATOM 5502 N N . GLN A 1 688 ? 27.083 -15.819 -0.681 1.00 33.28 688 GLN A N 1
ATOM 5503 C CA . GLN A 1 688 ? 27.076 -16.038 0.779 1.00 33.28 688 GLN A CA 1
ATOM 5504 C C . GLN A 1 688 ? 25.661 -16.277 1.345 1.00 33.28 688 GLN A C 1
ATOM 5506 O O . GLN A 1 688 ? 24.717 -15.625 0.895 1.00 33.28 688 GLN A O 1
ATOM 5511 N N . PRO A 1 689 ? 25.495 -17.185 2.331 1.00 41.56 689 PRO A N 1
ATOM 5512 C CA . PRO A 1 689 ? 24.201 -17.484 2.941 1.00 41.56 689 PRO A CA 1
ATOM 5513 C C . PRO A 1 689 ? 23.900 -16.654 4.207 1.00 41.56 689 PRO A C 1
ATOM 5515 O O . PRO A 1 689 ? 24.806 -16.184 4.889 1.00 41.56 689 PRO A O 1
ATOM 5518 N N . GLN A 1 690 ? 22.613 -16.667 4.580 1.00 45.09 690 GLN A N 1
ATOM 5519 C CA . GLN A 1 690 ? 22.008 -16.278 5.871 1.00 45.09 690 GLN A CA 1
ATOM 5520 C C . GLN A 1 690 ? 21.551 -14.820 6.089 1.00 45.09 690 GLN A C 1
ATOM 5522 O O . GLN A 1 690 ? 21.951 -13.881 5.409 1.00 45.09 690 GLN A O 1
ATOM 5527 N N . ASN A 1 691 ? 20.665 -14.716 7.091 1.00 37.88 691 ASN A N 1
ATOM 5528 C CA . ASN A 1 691 ? 19.826 -13.602 7.542 1.00 37.88 691 ASN A CA 1
ATOM 5529 C C . ASN A 1 691 ? 18.732 -13.114 6.566 1.00 37.88 691 ASN A C 1
ATOM 5531 O O . ASN A 1 691 ? 18.930 -13.085 5.351 1.00 37.88 691 ASN A O 1
ATOM 5535 N N . PRO A 1 692 ? 17.539 -12.744 7.083 1.00 42.94 692 PRO A N 1
ATOM 5536 C CA . PRO A 1 692 ? 16.486 -12.154 6.265 1.00 42.94 692 PRO A CA 1
ATOM 5537 C C . PRO A 1 692 ? 16.938 -10.779 5.768 1.00 42.94 692 PRO A C 1
ATOM 5539 O O . PRO A 1 692 ? 17.373 -9.938 6.554 1.00 42.94 692 PRO A O 1
ATOM 5542 N N . VAL A 1 693 ? 16.826 -10.547 4.461 1.00 54.62 693 VAL A N 1
ATOM 5543 C CA . VAL A 1 693 ? 17.221 -9.278 3.839 1.00 54.62 693 VAL A CA 1
ATOM 5544 C C . VAL A 1 693 ? 16.280 -8.166 4.308 1.00 54.62 693 VAL A C 1
ATOM 5546 O O . VAL A 1 693 ? 15.119 -8.107 3.899 1.00 54.62 693 VAL A O 1
ATOM 5549 N N . ILE A 1 694 ? 16.788 -7.294 5.181 1.00 55.06 694 ILE A N 1
ATOM 5550 C CA . ILE A 1 694 ? 16.116 -6.067 5.622 1.00 55.06 694 ILE A CA 1
ATOM 5551 C C . ILE A 1 694 ? 16.237 -5.017 4.504 1.00 55.06 694 ILE A C 1
ATOM 5553 O O . ILE A 1 694 ? 17.223 -4.987 3.770 1.00 55.06 694 ILE A O 1
ATOM 5557 N N . ALA A 1 695 ? 15.219 -4.171 4.342 1.00 57.09 695 ALA A N 1
ATOM 5558 C CA . ALA A 1 695 ? 15.166 -3.166 3.283 1.00 57.09 695 ALA A CA 1
ATOM 5559 C C . ALA A 1 695 ? 16.071 -1.949 3.586 1.00 57.09 695 ALA A C 1
ATOM 5561 O O . ALA A 1 695 ? 15.708 -1.077 4.379 1.00 57.09 695 ALA A O 1
ATOM 5562 N N . ASP A 1 696 ? 17.229 -1.862 2.926 1.00 63.59 696 ASP A N 1
ATOM 5563 C CA . ASP A 1 696 ? 18.206 -0.783 3.115 1.00 63.59 696 ASP A CA 1
ATOM 5564 C C . ASP A 1 696 ? 17.880 0.497 2.323 1.00 63.59 696 ASP A C 1
ATOM 5566 O O . ASP A 1 696 ? 17.915 0.546 1.088 1.00 63.59 696 ASP A O 1
ATOM 5570 N N . ASN A 1 697 ? 17.666 1.598 3.049 1.00 67.75 697 ASN A N 1
ATOM 5571 C CA . ASN A 1 697 ? 17.436 2.926 2.466 1.00 67.75 697 ASN A CA 1
ATOM 5572 C C . ASN A 1 697 ? 18.631 3.449 1.642 1.00 67.75 697 ASN A C 1
ATOM 5574 O O . ASN A 1 697 ? 18.436 4.081 0.605 1.00 67.75 697 ASN A O 1
ATOM 5578 N N . SER A 1 698 ? 19.866 3.189 2.081 1.00 71.81 698 SER A N 1
ATOM 5579 C CA . SER A 1 698 ? 21.102 3.648 1.422 1.00 71.81 698 SER A CA 1
ATOM 5580 C C . SER A 1 698 ? 21.338 2.965 0.066 1.00 71.81 698 SER A C 1
ATOM 5582 O O . SER A 1 698 ? 21.756 3.610 -0.905 1.00 71.81 698 SER A O 1
ATOM 5584 N N . LEU A 1 699 ? 21.016 1.671 -0.023 1.00 74.19 699 LEU A N 1
ATOM 5585 C CA . LEU A 1 699 ? 21.055 0.893 -1.259 1.00 74.19 699 LEU A CA 1
ATOM 5586 C C . LEU A 1 699 ? 20.079 1.471 -2.289 1.00 74.19 699 LEU A C 1
ATOM 5588 O O . LEU A 1 699 ? 20.468 1.716 -3.431 1.00 74.19 699 LEU A O 1
ATOM 5592 N N . SER A 1 700 ? 18.841 1.746 -1.871 1.00 73.25 700 SER A N 1
ATOM 5593 C CA . SER A 1 700 ? 17.821 2.323 -2.748 1.00 73.25 700 SER A CA 1
ATOM 5594 C C . SER A 1 700 ? 18.193 3.737 -3.209 1.00 73.25 700 SER A C 1
ATOM 5596 O O . SER A 1 700 ? 18.267 3.975 -4.415 1.00 73.25 700 SER A O 1
ATOM 5598 N N . ALA A 1 701 ? 18.548 4.644 -2.289 1.00 72.62 701 ALA A N 1
ATOM 5599 C CA . ALA A 1 701 ? 18.907 6.032 -2.605 1.00 72.62 701 ALA A CA 1
ATOM 5600 C C . ALA A 1 701 ? 20.020 6.141 -3.669 1.00 72.62 701 ALA A C 1
ATOM 5602 O O . ALA A 1 701 ? 19.891 6.882 -4.645 1.00 72.62 701 ALA A O 1
ATOM 5603 N N . SER A 1 702 ? 21.087 5.347 -3.527 1.00 77.94 702 SER A N 1
ATOM 5604 C CA . SER A 1 702 ? 22.230 5.330 -4.458 1.00 77.94 702 SER A CA 1
ATOM 5605 C C . SER A 1 702 ? 21.909 4.750 -5.845 1.00 77.94 702 SER A C 1
ATOM 5607 O O . SER A 1 702 ? 22.575 5.090 -6.825 1.00 77.94 702 SER A O 1
ATOM 5609 N N . HIS A 1 703 ? 20.880 3.904 -5.963 1.00 81.75 703 HIS A N 1
ATOM 5610 C CA . HIS A 1 703 ? 20.443 3.326 -7.239 1.00 81.75 703 HIS A CA 1
ATOM 5611 C C . HIS A 1 703 ? 19.237 4.061 -7.857 1.00 81.75 703 HIS A C 1
ATOM 5613 O O . HIS A 1 703 ? 19.007 3.925 -9.063 1.00 81.75 703 HIS A O 1
ATOM 5619 N N . MET A 1 704 ? 18.496 4.868 -7.088 1.00 85.88 704 MET A N 1
ATOM 5620 C CA . MET A 1 704 ? 17.281 5.566 -7.528 1.00 85.88 704 MET A CA 1
ATOM 5621 C C . MET A 1 704 ? 17.548 6.510 -8.706 1.00 85.88 704 MET A C 1
ATOM 5623 O O . MET A 1 704 ? 16.953 6.357 -9.770 1.00 85.88 704 MET A O 1
ATOM 5627 N N . GLU A 1 705 ? 18.510 7.430 -8.591 1.00 87.06 705 GLU A N 1
ATOM 5628 C CA . GLU A 1 705 ? 18.833 8.346 -9.696 1.00 87.06 705 GLU A CA 1
ATOM 5629 C C . GLU A 1 705 ? 19.314 7.591 -10.950 1.00 87.06 705 GLU A C 1
ATOM 5631 O O . GLU A 1 705 ? 18.910 7.908 -12.073 1.00 87.06 705 GLU A O 1
ATOM 5636 N N . ARG A 1 706 ? 20.162 6.568 -10.768 1.00 87.88 706 ARG A N 1
ATOM 5637 C CA . ARG A 1 706 ? 20.735 5.783 -11.872 1.00 87.88 706 ARG A CA 1
ATOM 5638 C C . ARG A 1 706 ? 19.661 4.999 -12.626 1.00 87.88 706 ARG A C 1
ATOM 5640 O O . ARG A 1 706 ? 19.641 5.037 -13.854 1.00 87.88 706 ARG A O 1
ATOM 5647 N N . THR A 1 707 ? 18.773 4.309 -11.914 1.00 88.75 707 THR A N 1
ATOM 5648 C CA . THR A 1 707 ? 17.658 3.562 -12.521 1.00 88.75 707 THR A CA 1
ATOM 5649 C C . THR A 1 707 ? 16.655 4.498 -13.183 1.00 88.75 707 THR A C 1
ATOM 5651 O O . THR A 1 707 ? 16.314 4.272 -14.337 1.00 88.75 707 THR A O 1
ATOM 5654 N N . MET A 1 708 ? 16.255 5.598 -12.537 1.00 87.69 708 MET A N 1
ATOM 5655 C CA . MET A 1 708 ? 15.315 6.565 -13.119 1.00 87.69 708 MET A CA 1
ATOM 5656 C C . MET A 1 708 ? 15.873 7.245 -14.379 1.00 87.69 708 MET A C 1
ATOM 5658 O O . MET A 1 708 ? 15.116 7.521 -15.311 1.00 87.69 708 MET A O 1
ATOM 5662 N N . LYS A 1 709 ? 17.194 7.465 -14.462 1.00 86.25 709 LYS A N 1
ATOM 5663 C CA . LYS A 1 709 ? 17.866 7.879 -15.706 1.00 86.25 709 LYS A CA 1
ATOM 5664 C C . LYS A 1 709 ? 17.825 6.779 -16.775 1.00 86.25 709 LYS A C 1
ATOM 5666 O O . LYS A 1 709 ? 17.431 7.072 -17.900 1.00 86.25 709 LYS A O 1
ATOM 5671 N N . LEU A 1 710 ? 18.164 5.533 -16.429 1.00 87.44 710 LEU A N 1
ATOM 5672 C CA . LEU A 1 710 ? 18.154 4.396 -17.364 1.00 87.44 710 LEU A CA 1
ATOM 5673 C C . LEU A 1 710 ? 16.752 4.065 -17.903 1.00 87.44 710 LEU A C 1
ATOM 5675 O O . LEU A 1 710 ? 16.615 3.772 -19.087 1.00 87.44 710 LEU A O 1
ATOM 5679 N N . LEU A 1 711 ? 15.709 4.153 -17.071 1.00 88.69 711 LEU A N 1
ATOM 5680 C CA . LEU A 1 711 ? 14.311 3.963 -17.479 1.00 88.69 711 LEU A CA 1
ATOM 5681 C C . LEU A 1 711 ? 13.887 5.012 -18.517 1.00 88.69 711 LEU A C 1
ATOM 5683 O O . LEU A 1 711 ? 13.266 4.668 -19.521 1.00 88.69 711 LEU A O 1
ATOM 5687 N N . LYS A 1 712 ? 14.277 6.280 -18.322 1.00 85.81 712 LYS A N 1
ATOM 5688 C CA . LYS A 1 712 ? 14.019 7.360 -19.288 1.00 85.81 712 LYS A CA 1
ATOM 5689 C C . LYS A 1 712 ? 14.769 7.141 -20.598 1.00 85.81 712 LYS A C 1
ATOM 5691 O O . LYS A 1 712 ? 14.140 7.199 -21.649 1.00 85.81 712 LYS A O 1
ATOM 5696 N N . THR A 1 713 ? 16.069 6.831 -20.562 1.00 85.94 713 THR A N 1
ATOM 5697 C CA . THR A 1 713 ? 16.833 6.579 -21.799 1.00 85.94 713 THR A CA 1
ATOM 5698 C C . THR A 1 713 ? 16.361 5.321 -22.525 1.00 85.94 713 THR A C 1
ATOM 5700 O O . THR A 1 713 ? 16.366 5.308 -23.749 1.00 85.94 713 THR A O 1
ATOM 5703 N N . ARG A 1 714 ? 15.894 4.287 -21.806 1.00 88.00 714 ARG A N 1
ATOM 5704 C CA . ARG A 1 714 ? 15.257 3.095 -22.394 1.00 88.00 714 ARG A CA 1
ATOM 5705 C C . ARG A 1 714 ? 13.936 3.435 -23.085 1.00 88.00 714 ARG A C 1
ATOM 5707 O O . ARG A 1 714 ? 13.711 2.964 -24.196 1.00 88.00 714 ARG A O 1
ATOM 5714 N N . LEU A 1 715 ? 13.072 4.240 -22.461 1.00 86.56 715 LEU A N 1
ATOM 5715 C CA . LEU A 1 715 ? 11.798 4.631 -23.070 1.00 86.56 715 LEU A CA 1
ATOM 5716 C C . LEU A 1 715 ? 12.018 5.533 -24.292 1.00 86.56 715 LEU A C 1
ATOM 5718 O O . LEU A 1 715 ? 11.450 5.285 -25.350 1.00 86.56 715 LEU A O 1
ATOM 5722 N N . GLU A 1 716 ? 12.887 6.539 -24.168 1.00 86.25 716 GLU A N 1
ATOM 5723 C CA . GLU A 1 716 ? 13.252 7.428 -25.274 1.00 86.25 716 GLU A CA 1
ATOM 5724 C C . GLU A 1 716 ? 13.918 6.658 -26.432 1.00 86.25 716 GLU A C 1
ATOM 5726 O O . GLU A 1 716 ? 13.567 6.898 -27.587 1.00 86.25 716 GLU A O 1
ATOM 5731 N N . SER A 1 717 ? 14.810 5.691 -26.163 1.00 87.12 717 SER A N 1
ATOM 5732 C CA . SER A 1 717 ? 15.463 4.906 -27.223 1.00 87.12 717 SER A CA 1
ATOM 5733 C C . SER A 1 717 ? 14.526 3.891 -27.891 1.00 87.12 717 SER A C 1
ATOM 5735 O O . SER A 1 717 ? 14.596 3.728 -29.109 1.00 87.12 717 SER A O 1
ATOM 5737 N N . ARG A 1 718 ? 13.591 3.270 -27.154 1.00 87.25 718 ARG A N 1
ATOM 5738 C CA . ARG A 1 718 ? 12.545 2.399 -27.733 1.00 87.25 718 ARG A CA 1
ATOM 5739 C C . ARG A 1 718 ? 11.522 3.192 -28.557 1.00 87.25 718 ARG A C 1
ATOM 5741 O O . ARG A 1 718 ? 11.167 2.753 -29.647 1.00 87.25 718 ARG A O 1
ATOM 5748 N N . LEU A 1 719 ? 11.114 4.383 -28.109 1.00 85.94 719 LEU A N 1
ATOM 5749 C CA . LEU A 1 719 ? 10.265 5.290 -28.897 1.00 85.94 719 LEU A CA 1
ATOM 5750 C C . LEU A 1 719 ? 10.991 5.829 -30.142 1.00 85.94 719 LEU A C 1
ATOM 5752 O O . LEU A 1 719 ? 10.367 5.992 -31.189 1.00 85.94 719 LEU A O 1
ATOM 5756 N N . ALA A 1 720 ? 12.303 6.076 -30.065 1.00 87.38 720 ALA A N 1
ATOM 5757 C CA . ALA A 1 720 ? 13.111 6.440 -31.228 1.00 87.38 720 ALA A CA 1
ATOM 5758 C C . ALA A 1 720 ? 13.224 5.283 -32.237 1.00 87.38 720 ALA A C 1
ATOM 5760 O O . ALA A 1 720 ? 12.974 5.506 -33.420 1.00 87.38 720 ALA A O 1
ATOM 5761 N N . LEU A 1 721 ? 13.506 4.054 -31.781 1.00 89.00 721 LEU A N 1
ATOM 5762 C CA . LEU A 1 721 ? 13.500 2.853 -32.629 1.00 89.00 721 LEU A CA 1
ATOM 5763 C C . LEU A 1 721 ? 12.139 2.636 -33.300 1.00 89.00 721 LEU A C 1
ATOM 5765 O O . LEU A 1 721 ? 12.091 2.396 -34.499 1.00 89.00 721 LEU A O 1
ATOM 5769 N N . HIS A 1 722 ? 11.028 2.799 -32.577 1.00 87.38 722 HIS A N 1
ATOM 5770 C CA . HIS A 1 722 ? 9.686 2.686 -33.158 1.00 87.38 722 HIS A CA 1
ATOM 5771 C C . HIS A 1 722 ? 9.448 3.717 -34.278 1.00 87.38 722 HIS A C 1
ATOM 5773 O O . HIS A 1 722 ? 8.952 3.373 -35.351 1.00 87.38 722 HIS A O 1
ATOM 5779 N N . LYS A 1 723 ? 9.832 4.986 -34.058 1.00 86.75 723 LYS A N 1
ATOM 5780 C CA . LYS A 1 723 ? 9.771 6.044 -35.087 1.00 86.75 723 LYS A CA 1
ATOM 5781 C C . LYS A 1 723 ? 10.678 5.729 -36.289 1.00 86.75 723 LYS A C 1
ATOM 5783 O O . LYS A 1 723 ? 10.313 6.046 -37.415 1.00 86.75 723 LYS A O 1
ATOM 5788 N N . GLN A 1 724 ? 11.834 5.097 -36.069 1.00 89.00 724 GLN A N 1
ATOM 5789 C CA . GLN A 1 724 ? 12.738 4.660 -37.140 1.00 89.00 724 GLN A CA 1
ATOM 5790 C C . GLN A 1 724 ? 12.152 3.487 -37.930 1.00 89.00 724 GLN A C 1
ATOM 5792 O O . GLN A 1 724 ? 12.100 3.563 -39.150 1.00 89.00 724 GLN A O 1
ATOM 5797 N N . PHE A 1 725 ? 11.663 2.436 -37.267 1.00 90.44 725 PHE A N 1
ATOM 5798 C CA . PHE A 1 725 ? 11.120 1.236 -37.916 1.00 90.44 725 PHE A CA 1
ATOM 5799 C C . PHE A 1 725 ? 9.925 1.564 -38.814 1.00 90.44 725 PHE A C 1
ATOM 5801 O O . PHE A 1 725 ? 9.860 1.070 -39.935 1.00 90.44 725 PHE A O 1
ATOM 5808 N N . ALA A 1 726 ? 9.053 2.482 -38.383 1.00 88.56 726 ALA A N 1
ATOM 5809 C CA . ALA A 1 726 ? 7.966 2.998 -39.216 1.00 88.56 726 ALA A CA 1
ATOM 5810 C C . ALA A 1 726 ? 8.457 3.646 -40.530 1.00 88.56 726 ALA A C 1
ATOM 5812 O O . ALA A 1 726 ? 7.731 3.647 -41.518 1.00 88.56 726 ALA A O 1
ATOM 5813 N N . SER A 1 727 ? 9.690 4.165 -40.575 1.00 89.56 727 SER A N 1
ATOM 5814 C CA . SER A 1 727 ? 10.344 4.644 -41.802 1.00 89.56 727 SER A CA 1
ATOM 5815 C C . SER A 1 727 ? 11.035 3.509 -42.575 1.00 89.56 727 SER A C 1
ATOM 5817 O O . SER A 1 727 ? 10.924 3.453 -43.800 1.00 89.56 727 SER A O 1
ATOM 5819 N N . LEU A 1 728 ? 11.706 2.582 -41.874 1.00 90.06 728 LEU A N 1
ATOM 5820 C CA . LEU A 1 728 ? 12.432 1.454 -42.481 1.00 90.06 728 LEU A CA 1
ATOM 5821 C C . LEU A 1 728 ? 11.510 0.508 -43.266 1.00 90.06 728 LEU A C 1
ATOM 5823 O O . LEU A 1 728 ? 11.904 0.030 -44.326 1.00 90.06 728 LEU A O 1
ATOM 5827 N N . GLU A 1 729 ? 10.281 0.273 -42.795 1.00 87.56 729 GLU A N 1
ATOM 5828 C CA . GLU A 1 729 ? 9.288 -0.550 -43.511 1.00 87.56 729 GLU A CA 1
ATOM 5829 C C . GLU A 1 729 ? 8.834 0.068 -44.843 1.00 87.56 729 GLU A C 1
ATOM 5831 O O . GLU A 1 729 ? 8.451 -0.657 -45.757 1.00 87.56 729 GLU A O 1
ATOM 5836 N N . HIS A 1 730 ? 8.953 1.390 -44.995 1.00 87.75 730 HIS A N 1
ATOM 5837 C CA . HIS A 1 730 ? 8.720 2.098 -46.257 1.00 87.75 730 HIS A CA 1
ATOM 5838 C C . HIS A 1 730 ? 9.990 2.191 -47.134 1.00 87.75 730 HIS A C 1
ATOM 5840 O O . HIS A 1 730 ? 9.995 2.912 -48.130 1.00 87.75 730 HIS A O 1
ATOM 5846 N N . GLY A 1 731 ? 11.088 1.519 -46.758 1.00 85.56 731 GLY A N 1
ATOM 5847 C CA . GLY A 1 731 ? 12.391 1.588 -47.437 1.00 85.56 731 GLY A CA 1
ATOM 5848 C C . GLY A 1 731 ? 13.168 2.895 -47.210 1.00 85.56 731 GLY A C 1
ATOM 5849 O O . GLY A 1 731 ? 14.262 3.077 -47.746 1.00 85.56 731 GLY A O 1
ATOM 5850 N N . ILE A 1 732 ? 12.634 3.819 -46.403 1.00 87.88 732 ILE A N 1
ATOM 5851 C CA . ILE A 1 732 ? 13.212 5.149 -46.179 1.00 87.88 732 ILE A CA 1
ATOM 5852 C C . ILE A 1 732 ? 14.131 5.101 -44.956 1.00 87.88 732 ILE A C 1
ATOM 5854 O O . ILE A 1 732 ? 13.680 4.821 -43.846 1.00 87.88 732 ILE A O 1
ATOM 5858 N N . LEU A 1 733 ? 15.409 5.441 -45.138 1.00 87.19 733 LEU A N 1
ATOM 5859 C CA . LEU A 1 733 ? 16.394 5.588 -44.060 1.00 87.19 733 LEU A CA 1
ATOM 5860 C C . LEU A 1 733 ? 16.339 7.019 -43.474 1.00 87.19 733 LEU A C 1
ATOM 5862 O O . LEU A 1 733 ? 16.758 7.961 -44.151 1.00 87.19 733 LEU A O 1
ATOM 5866 N N . PRO A 1 734 ? 15.842 7.236 -42.237 1.00 84.38 734 PRO A N 1
ATOM 5867 C CA . PRO A 1 734 ? 15.718 8.579 -41.679 1.00 84.38 734 PRO A CA 1
ATOM 5868 C C . PRO A 1 734 ? 17.031 9.005 -41.002 1.00 84.38 734 PRO A C 1
ATOM 5870 O O . PRO A 1 734 ? 17.346 8.592 -39.884 1.00 84.38 734 PRO A O 1
ATOM 5873 N N . VAL A 1 735 ? 17.800 9.856 -41.683 1.00 83.38 735 VAL A N 1
ATOM 5874 C CA . VAL A 1 735 ? 19.071 10.412 -41.187 1.00 83.38 735 VAL A CA 1
ATOM 5875 C C . VAL A 1 735 ? 18.838 11.806 -40.593 1.00 83.38 735 VAL A C 1
ATOM 5877 O O . VAL A 1 735 ? 18.246 12.668 -41.244 1.00 83.38 735 VAL A O 1
ATOM 5880 N N . SER A 1 736 ? 19.319 12.059 -39.367 1.00 84.06 736 SER A N 1
ATOM 5881 C CA . SER A 1 736 ? 19.267 13.406 -38.761 1.00 84.06 736 SER A CA 1
ATOM 5882 C C . SER A 1 736 ? 20.061 14.412 -39.614 1.00 84.06 736 SER A C 1
ATOM 5884 O O . SER A 1 736 ? 21.158 14.060 -40.059 1.00 84.06 736 SER A O 1
ATOM 5886 N N . PRO A 1 737 ? 19.603 15.673 -39.791 1.00 81.94 737 PRO A N 1
ATOM 5887 C CA . PRO A 1 737 ? 20.397 16.717 -40.451 1.00 81.94 737 PRO A CA 1
ATOM 5888 C C . PRO A 1 737 ? 21.798 16.868 -39.837 1.00 81.94 737 PRO A C 1
ATOM 5890 O O . PRO A 1 737 ? 22.776 17.069 -40.550 1.00 81.94 737 PRO A O 1
ATOM 5893 N N . GLU A 1 738 ? 21.922 16.655 -38.525 1.00 82.38 738 GLU A N 1
ATOM 5894 C CA . GLU A 1 738 ? 23.189 16.691 -37.785 1.00 82.38 738 GLU A CA 1
ATOM 5895 C C . GLU A 1 738 ? 24.180 15.608 -38.250 1.00 82.38 738 GLU A C 1
ATOM 5897 O O . GLU A 1 738 ? 25.390 15.792 -38.154 1.00 82.38 738 GLU A O 1
ATOM 5902 N N . SER A 1 739 ? 23.679 14.473 -38.753 1.00 84.06 739 SER A N 1
ATOM 5903 C CA . SER A 1 739 ? 24.473 13.307 -39.176 1.00 84.06 739 SER A CA 1
ATOM 5904 C C . SER A 1 739 ? 24.806 13.296 -40.674 1.00 84.06 739 SER A C 1
ATOM 5906 O O . SER A 1 739 ? 25.591 12.457 -41.106 1.00 84.06 739 SER A O 1
ATOM 5908 N N . GLN A 1 740 ? 24.269 14.224 -41.477 1.00 84.81 740 GLN A N 1
ATOM 5909 C CA . GLN A 1 740 ? 24.470 14.239 -42.937 1.00 84.81 740 GLN A CA 1
ATOM 5910 C C . GLN A 1 740 ? 25.951 14.309 -43.347 1.00 84.81 740 GLN A C 1
ATOM 5912 O O . GLN A 1 740 ? 26.349 13.700 -44.337 1.00 84.81 740 GLN A O 1
ATOM 5917 N N . HIS A 1 741 ? 26.789 14.986 -42.556 1.00 87.88 741 HIS A N 1
ATOM 5918 C CA . HIS A 1 741 ? 28.225 15.130 -42.816 1.00 87.88 741 HIS A CA 1
ATOM 5919 C C . HIS A 1 741 ? 29.012 13.799 -42.799 1.00 87.88 741 HIS A C 1
ATOM 5921 O O . HIS A 1 741 ? 30.111 13.736 -43.347 1.00 87.88 741 HIS A O 1
ATOM 5927 N N . LEU A 1 742 ? 28.457 12.729 -42.214 1.00 86.19 742 LEU A N 1
ATOM 5928 C CA . LEU A 1 742 ? 29.069 11.393 -42.153 1.00 86.19 742 LEU A CA 1
ATOM 5929 C C . LEU A 1 742 ? 28.992 10.628 -43.492 1.00 86.19 742 LEU A C 1
ATOM 5931 O O . LEU A 1 742 ? 29.633 9.580 -43.654 1.00 86.19 742 LEU A O 1
ATOM 5935 N N . PHE A 1 743 ? 28.213 11.134 -44.452 1.00 89.75 743 PHE A N 1
ATOM 5936 C CA . PHE A 1 743 ? 27.839 10.439 -45.683 1.00 89.75 743 PHE A CA 1
ATOM 5937 C C . PHE A 1 743 ? 28.113 11.297 -46.939 1.00 89.75 743 PHE A C 1
ATOM 5939 O O . PHE A 1 743 ? 28.166 12.527 -46.858 1.00 89.75 743 PHE A O 1
ATOM 5946 N N . PRO A 1 744 ? 28.318 10.679 -48.119 1.00 89.81 744 PRO A N 1
ATOM 5947 C CA . PRO A 1 744 ? 28.334 11.391 -49.393 1.00 89.81 744 PRO A CA 1
ATOM 5948 C C . PRO A 1 744 ? 26.915 11.814 -49.798 1.00 89.81 744 PRO A C 1
ATOM 5950 O O . PRO A 1 744 ? 25.946 11.115 -49.514 1.00 89.81 744 PRO A O 1
ATOM 5953 N N . ALA A 1 745 ? 26.796 12.925 -50.528 1.00 83.75 745 ALA A N 1
ATOM 5954 C CA . ALA A 1 745 ? 25.500 13.479 -50.938 1.00 83.75 745 ALA A CA 1
ATOM 5955 C C . ALA A 1 745 ? 24.714 12.602 -51.938 1.00 83.75 745 ALA A C 1
ATOM 5957 O O . ALA A 1 745 ? 23.498 12.740 -52.037 1.00 83.75 745 ALA A O 1
ATOM 5958 N N . LYS A 1 746 ? 25.387 11.703 -52.675 1.00 87.88 746 LYS A N 1
ATOM 5959 C CA . LYS A 1 746 ? 24.763 10.756 -53.614 1.00 87.88 746 LYS A CA 1
ATOM 5960 C C . LYS A 1 746 ? 25.047 9.309 -53.204 1.00 87.88 746 LYS A C 1
ATOM 5962 O O . LYS A 1 746 ? 26.204 8.877 -53.165 1.00 87.88 746 LYS A O 1
ATOM 5967 N N . ILE A 1 747 ? 23.976 8.561 -52.959 1.00 88.75 747 ILE A N 1
ATOM 5968 C CA . ILE A 1 747 ? 23.963 7.148 -52.557 1.00 88.75 747 ILE A CA 1
ATOM 5969 C C . ILE A 1 747 ? 22.970 6.431 -53.480 1.00 88.75 747 ILE A C 1
ATOM 5971 O O . ILE A 1 747 ? 21.928 7.005 -53.793 1.00 88.75 747 ILE A O 1
ATOM 5975 N N . VAL A 1 748 ? 23.324 5.243 -53.980 1.00 90.31 748 VAL A N 1
ATOM 5976 C CA . VAL A 1 748 ? 22.584 4.564 -55.065 1.00 90.31 748 VAL A CA 1
ATOM 5977 C C . VAL A 1 748 ? 21.925 3.265 -54.593 1.00 90.31 748 VAL A C 1
ATOM 5979 O O . VAL A 1 748 ? 20.791 2.975 -54.972 1.00 90.31 748 VAL A O 1
ATOM 5982 N N . SER A 1 749 ? 22.598 2.492 -53.739 1.00 91.50 749 SER A N 1
ATOM 5983 C CA . SER A 1 749 ? 21.974 1.379 -53.016 1.00 91.50 749 SER A CA 1
ATOM 5984 C C . SER A 1 749 ? 20.918 1.868 -52.019 1.00 91.50 749 SER A C 1
ATOM 5986 O O . SER A 1 749 ? 21.150 2.859 -51.323 1.00 91.50 749 SER A O 1
ATOM 5988 N N . HIS A 1 750 ? 19.801 1.148 -51.906 1.00 92.44 750 HIS A N 1
ATOM 5989 C CA . HIS A 1 750 ? 18.672 1.508 -51.041 1.00 92.44 750 HIS A CA 1
ATOM 5990 C C . HIS A 1 750 ? 18.094 0.287 -50.310 1.00 92.44 750 HIS A C 1
ATOM 5992 O O . HIS A 1 750 ? 18.263 -0.854 -50.744 1.00 92.44 750 HIS A O 1
ATOM 5998 N N . LEU A 1 751 ? 17.421 0.535 -49.183 1.00 94.44 751 LEU A N 1
ATOM 5999 C CA . LEU A 1 751 ? 16.751 -0.491 -48.387 1.00 94.44 751 LEU A CA 1
ATOM 6000 C C . LEU A 1 751 ? 15.455 -0.924 -49.090 1.00 94.44 751 LEU A C 1
ATOM 6002 O O . LEU A 1 751 ? 14.561 -0.110 -49.294 1.00 94.44 751 LEU A O 1
ATOM 6006 N N . VAL A 1 752 ? 15.359 -2.206 -49.442 1.00 92.62 752 VAL A N 1
ATOM 6007 C CA . VAL A 1 752 ? 14.189 -2.805 -50.110 1.00 92.62 752 VAL A CA 1
ATOM 6008 C C . VAL A 1 752 ? 13.306 -3.566 -49.121 1.00 92.62 752 VAL A C 1
ATOM 6010 O O . VAL A 1 752 ? 12.091 -3.630 -49.300 1.00 92.62 752 VAL A O 1
ATOM 6013 N N . LYS A 1 753 ? 13.893 -4.143 -48.064 1.00 92.69 753 LYS A N 1
ATOM 6014 C CA . LYS A 1 753 ? 13.153 -4.905 -47.049 1.00 92.69 753 LYS A CA 1
ATOM 6015 C C . LYS A 1 753 ? 13.723 -4.682 -45.649 1.00 92.69 753 LYS A C 1
ATOM 6017 O O . LYS A 1 753 ? 14.938 -4.728 -45.467 1.00 92.69 753 LYS A O 1
ATOM 6022 N N . TRP A 1 754 ? 12.836 -4.529 -44.671 1.00 93.69 754 TRP A N 1
ATOM 6023 C CA . TRP A 1 754 ? 13.114 -4.635 -43.238 1.00 93.69 754 TRP A CA 1
ATOM 6024 C C . TRP A 1 754 ? 12.083 -5.596 -42.638 1.00 93.69 754 TRP A C 1
ATOM 6026 O O . TRP A 1 754 ? 10.898 -5.482 -42.950 1.00 93.69 754 TRP A O 1
ATOM 6036 N N . VAL A 1 755 ? 12.527 -6.579 -41.853 1.00 91.94 755 VAL A N 1
ATOM 6037 C CA . VAL A 1 755 ? 11.660 -7.595 -41.226 1.00 91.94 755 VAL A CA 1
ATOM 6038 C C . VAL A 1 755 ? 12.249 -7.999 -39.879 1.00 91.94 755 VAL A C 1
ATOM 6040 O O . VAL A 1 755 ? 13.470 -8.105 -39.767 1.00 91.94 755 VAL A O 1
ATOM 6043 N N . SER A 1 756 ? 11.411 -8.277 -38.882 1.00 91.00 756 SER A N 1
ATOM 6044 C CA . SER A 1 756 ? 11.808 -9.021 -37.682 1.00 91.00 756 SER A CA 1
ATOM 6045 C C . SER A 1 756 ? 12.042 -10.509 -37.984 1.00 91.00 756 SER A C 1
ATOM 6047 O O . SER A 1 756 ? 11.354 -11.102 -38.812 1.00 91.00 756 SER A O 1
ATOM 6049 N N . LEU A 1 757 ? 13.006 -11.110 -37.289 1.00 90.69 757 LEU A N 1
ATOM 6050 C CA . LEU A 1 757 ? 13.278 -12.550 -37.258 1.00 90.69 757 LEU A CA 1
ATOM 6051 C C . LEU A 1 757 ? 13.061 -13.081 -35.835 1.00 90.69 757 LEU A C 1
ATOM 6053 O O . LEU A 1 757 ? 13.180 -12.324 -34.867 1.00 90.69 757 LEU A O 1
ATOM 6057 N N . THR A 1 758 ? 12.806 -14.380 -35.689 1.00 90.50 758 THR A N 1
ATOM 6058 C CA . THR A 1 758 ? 12.953 -15.057 -34.393 1.00 90.50 758 THR A CA 1
ATOM 6059 C C . THR A 1 758 ? 14.429 -15.351 -34.092 1.00 90.50 758 THR A C 1
ATOM 6061 O O . THR A 1 758 ? 15.308 -15.220 -34.950 1.00 90.50 758 THR A O 1
ATOM 6064 N N . TYR A 1 759 ? 14.717 -15.766 -32.855 1.00 89.56 759 TYR A N 1
ATOM 6065 C CA . TYR A 1 759 ? 16.042 -16.264 -32.474 1.00 89.56 759 TYR A CA 1
ATOM 6066 C C . TYR A 1 759 ? 16.437 -17.522 -33.266 1.00 89.56 759 TYR A C 1
ATOM 6068 O O . TYR A 1 759 ? 17.599 -17.674 -33.633 1.00 89.56 759 TYR A O 1
ATOM 6076 N N . GLU A 1 760 ? 15.469 -18.392 -33.564 1.00 91.19 760 GLU A N 1
ATOM 6077 C CA . GLU A 1 760 ? 15.686 -19.647 -34.289 1.00 91.19 760 GLU A CA 1
ATOM 6078 C C . GLU A 1 760 ? 16.032 -19.366 -35.761 1.00 91.19 760 GLU A C 1
ATOM 6080 O O . GLU A 1 760 ? 17.096 -19.790 -36.215 1.00 91.19 760 GLU A O 1
ATOM 6085 N N . ASP A 1 761 ? 15.247 -18.523 -36.453 1.00 91.62 761 ASP A N 1
ATOM 6086 C CA . ASP A 1 761 ? 15.533 -18.086 -37.836 1.00 91.62 761 ASP A CA 1
ATOM 6087 C C . ASP A 1 761 ? 16.946 -17.482 -37.972 1.00 91.62 761 ASP A C 1
ATOM 6089 O O . ASP A 1 761 ? 17.642 -17.690 -38.966 1.00 91.62 761 ASP A O 1
ATOM 6093 N N . TYR A 1 762 ? 17.389 -16.711 -36.969 1.00 92.50 762 TYR A N 1
ATOM 6094 C CA . TYR A 1 762 ? 18.706 -16.069 -36.977 1.00 92.50 762 TYR A CA 1
ATOM 6095 C C . TYR A 1 762 ? 19.866 -17.075 -36.855 1.00 92.50 762 TYR A C 1
ATOM 6097 O O . TYR A 1 762 ? 20.956 -16.817 -37.376 1.00 92.50 762 TYR A O 1
ATOM 6105 N N . LEU A 1 763 ? 19.655 -18.213 -36.183 1.00 90.94 763 LEU A N 1
ATOM 6106 C CA . LEU A 1 763 ? 20.660 -19.270 -36.014 1.00 90.94 763 LEU A CA 1
ATOM 6107 C C . LEU A 1 763 ? 20.768 -20.208 -37.226 1.00 90.94 763 LEU A C 1
ATOM 6109 O O . LEU A 1 763 ? 21.831 -20.800 -37.432 1.00 90.94 763 LEU A O 1
ATOM 6113 N N . GLU A 1 764 ? 19.716 -20.334 -38.041 1.00 92.19 764 GLU A N 1
ATOM 6114 C CA . GLU A 1 764 ? 19.771 -21.111 -39.290 1.00 92.19 764 GLU A CA 1
ATOM 6115 C C . GLU A 1 764 ? 20.681 -20.461 -40.349 1.00 92.19 764 GLU A C 1
ATOM 6117 O O . GLU A 1 764 ? 21.300 -21.159 -41.161 1.00 92.19 764 GLU A O 1
ATOM 6122 N N . LEU A 1 765 ? 20.818 -19.129 -40.322 1.00 90.69 765 LEU A N 1
ATOM 6123 C CA . LEU A 1 765 ? 21.632 -18.373 -41.275 1.00 90.69 765 LEU A CA 1
ATOM 6124 C C . LEU A 1 765 ? 23.119 -18.799 -41.216 1.00 90.69 765 LEU A C 1
ATOM 6126 O O . LEU A 1 765 ? 23.746 -18.781 -40.154 1.00 90.69 765 LEU A O 1
ATOM 6130 N N . PRO A 1 766 ? 23.760 -19.143 -42.350 1.00 87.69 766 PRO A N 1
ATOM 6131 C CA . PRO A 1 766 ? 25.122 -19.679 -42.330 1.00 87.69 766 PRO A CA 1
ATOM 6132 C C . PRO A 1 766 ? 26.176 -18.641 -41.915 1.00 87.69 766 PRO A C 1
ATOM 6134 O O . PRO A 1 766 ? 27.223 -19.019 -41.392 1.00 87.69 766 PRO A O 1
ATOM 6137 N N . TYR A 1 767 ? 25.892 -17.352 -42.121 1.00 88.75 767 TYR A N 1
ATOM 6138 C CA . TYR A 1 767 ? 26.813 -16.229 -41.921 1.00 88.75 767 TYR A CA 1
ATOM 6139 C C . TYR A 1 767 ? 26.686 -15.528 -40.551 1.00 88.75 767 TYR A C 1
ATOM 6141 O O . TYR A 1 767 ? 27.441 -14.601 -40.274 1.00 88.75 767 TYR A O 1
ATOM 6149 N N . THR A 1 768 ? 25.775 -15.958 -39.669 1.00 91.38 768 THR A N 1
ATOM 6150 C CA . THR A 1 768 ? 25.592 -15.387 -38.312 1.00 91.38 768 THR A CA 1
ATOM 6151 C C . THR A 1 768 ? 26.349 -16.151 -37.217 1.00 91.38 768 THR A C 1
ATOM 6153 O O . THR A 1 768 ? 26.443 -15.689 -36.075 1.00 91.38 768 THR A O 1
ATOM 6156 N N . LYS A 1 769 ? 26.912 -17.319 -37.556 1.00 88.38 769 LYS A N 1
ATOM 6157 C CA . LYS A 1 769 ? 27.468 -18.308 -36.615 1.00 88.38 769 LYS A CA 1
ATOM 6158 C C . LYS A 1 769 ? 28.599 -17.771 -35.739 1.00 88.38 769 LYS A C 1
ATOM 6160 O O . LYS A 1 769 ? 28.648 -18.116 -34.562 1.00 88.38 769 LYS A O 1
ATOM 6165 N N . ASP A 1 770 ? 29.437 -16.876 -36.258 1.00 88.38 770 ASP A N 1
ATOM 6166 C CA . ASP A 1 770 ? 30.514 -16.241 -35.484 1.00 88.38 770 ASP A CA 1
ATOM 6167 C C . ASP A 1 770 ? 29.963 -15.345 -34.355 1.00 88.38 770 ASP A C 1
ATOM 6169 O O . ASP A 1 770 ? 30.503 -15.325 -33.250 1.00 88.38 770 ASP A O 1
ATOM 6173 N N . VAL A 1 771 ? 28.845 -14.646 -34.592 1.00 88.62 771 VAL A N 1
ATOM 6174 C CA . VAL A 1 771 ? 28.181 -13.779 -33.597 1.00 88.62 771 VAL A CA 1
ATOM 6175 C C . VAL A 1 771 ? 27.465 -14.615 -32.530 1.00 88.62 771 VAL A C 1
ATOM 6177 O O . VAL A 1 771 ? 27.489 -14.264 -31.348 1.00 88.62 771 VAL A O 1
ATOM 6180 N N . ALA A 1 772 ? 26.874 -15.746 -32.926 1.00 88.38 772 ALA A N 1
ATOM 6181 C CA . ALA A 1 772 ? 26.290 -16.711 -31.996 1.00 88.38 772 ALA A CA 1
ATOM 6182 C C . ALA A 1 772 ? 27.366 -17.395 -31.131 1.00 88.38 772 ALA A C 1
ATOM 6184 O O . ALA A 1 772 ? 27.252 -17.406 -29.906 1.00 88.38 772 ALA A O 1
ATOM 6185 N N . GLY A 1 773 ? 28.451 -17.882 -31.742 1.00 87.25 773 GLY A N 1
ATOM 6186 C CA . GLY A 1 773 ? 29.581 -18.507 -31.045 1.00 87.25 773 GLY A CA 1
ATOM 6187 C C . GLY A 1 773 ? 30.335 -17.559 -30.106 1.00 87.25 773 GLY A C 1
ATOM 6188 O O . GLY A 1 773 ? 30.862 -17.998 -29.086 1.00 87.25 773 GLY A O 1
ATOM 6189 N N . ALA A 1 774 ? 30.330 -16.253 -30.392 1.00 87.88 774 ALA A N 1
ATOM 6190 C CA . ALA A 1 774 ? 30.854 -15.217 -29.502 1.00 87.88 774 ALA A CA 1
ATOM 6191 C C . ALA A 1 774 ? 29.938 -14.886 -28.301 1.00 87.88 774 ALA A C 1
ATOM 6193 O O . ALA A 1 774 ? 30.302 -14.044 -27.480 1.00 87.88 774 ALA A O 1
ATOM 6194 N N . GLY A 1 775 ? 28.750 -15.497 -28.194 1.00 85.25 775 GLY A N 1
ATOM 6195 C CA . GLY A 1 775 ? 27.780 -15.209 -27.130 1.00 85.25 775 GLY A CA 1
ATOM 6196 C C . GLY A 1 775 ? 27.098 -13.842 -27.259 1.00 85.25 775 GLY A C 1
ATOM 6197 O O . GLY A 1 775 ? 26.605 -13.307 -26.272 1.00 85.25 775 GLY A O 1
ATOM 6198 N N . LEU A 1 776 ? 27.082 -13.252 -28.461 1.00 85.06 776 LEU A N 1
ATOM 6199 C CA . LEU A 1 776 ? 26.497 -11.928 -28.722 1.00 85.06 776 LEU A CA 1
ATOM 6200 C C . LEU A 1 776 ? 25.041 -12.009 -29.224 1.00 85.06 776 LEU A C 1
ATOM 6202 O O . LEU A 1 776 ? 24.372 -10.983 -29.361 1.00 85.06 776 LEU A O 1
ATOM 6206 N N . ALA A 1 777 ? 24.535 -13.221 -29.463 1.00 86.94 777 ALA A N 1
ATOM 6207 C CA . ALA A 1 777 ? 23.147 -13.519 -29.799 1.00 86.94 777 ALA A CA 1
ATOM 6208 C C . ALA A 1 777 ? 22.481 -14.315 -28.653 1.00 86.94 777 ALA A C 1
ATOM 6210 O O . ALA A 1 777 ? 22.711 -15.516 -28.515 1.00 86.94 777 ALA A O 1
ATOM 6211 N N . GLU A 1 778 ? 21.648 -13.643 -27.853 1.00 84.50 778 GLU A N 1
ATOM 6212 C CA . GLU A 1 778 ? 20.855 -14.225 -26.760 1.00 84.50 778 GLU A CA 1
ATOM 6213 C C . GLU A 1 778 ? 19.354 -14.256 -27.106 1.00 84.50 778 GLU A C 1
ATOM 6215 O O . GLU A 1 778 ? 18.859 -13.345 -27.763 1.00 84.50 778 GLU A O 1
ATOM 6220 N N . ASP A 1 779 ? 18.595 -15.196 -26.533 1.00 83.00 779 ASP A N 1
ATOM 6221 C CA . ASP A 1 779 ? 17.115 -15.250 -26.601 1.00 83.00 779 ASP A CA 1
ATOM 6222 C C . ASP A 1 779 ? 16.419 -13.924 -26.208 1.00 83.00 779 ASP A C 1
ATOM 6224 O O . ASP A 1 779 ? 15.334 -13.623 -26.693 1.00 83.00 779 ASP A O 1
ATOM 6228 N N . THR A 1 780 ? 17.048 -13.081 -25.378 1.00 81.12 780 THR A N 1
ATOM 6229 C CA . THR A 1 780 ? 16.523 -11.748 -25.020 1.00 81.12 780 THR A CA 1
ATOM 6230 C C . THR A 1 780 ? 16.944 -10.598 -25.948 1.00 81.12 780 THR A C 1
ATOM 6232 O O . THR A 1 780 ? 16.681 -9.435 -25.629 1.00 81.12 780 THR A O 1
ATOM 6235 N N . HIS A 1 781 ? 17.597 -10.873 -27.079 1.00 88.19 781 HIS A N 1
ATOM 6236 C CA . HIS A 1 781 ? 17.878 -9.883 -28.125 1.00 88.19 781 HIS A CA 1
ATOM 6237 C C . HIS A 1 781 ? 16.763 -9.845 -29.178 1.00 88.19 781 HIS A C 1
ATOM 6239 O O . HIS A 1 781 ? 16.001 -10.791 -29.344 1.00 88.19 781 HIS A O 1
ATOM 6245 N N . LEU A 1 782 ? 16.663 -8.725 -29.895 1.00 89.44 782 LEU A N 1
ATOM 6246 C CA . LEU A 1 782 ? 15.734 -8.562 -31.010 1.00 89.44 782 LEU A CA 1
ATOM 6247 C C . LEU A 1 782 ? 16.485 -8.754 -32.331 1.00 89.44 782 LEU A C 1
ATOM 6249 O O . LEU A 1 782 ? 17.550 -8.161 -32.518 1.00 89.44 782 LEU A O 1
ATOM 6253 N N . TYR A 1 783 ? 15.926 -9.545 -33.242 1.00 92.44 783 TYR A N 1
ATOM 6254 C CA . TYR A 1 783 ? 16.577 -9.944 -34.489 1.00 92.44 783 TYR A CA 1
ATOM 6255 C C . TYR A 1 783 ? 15.850 -9.378 -35.703 1.00 92.44 783 TYR A C 1
ATOM 6257 O O . TYR A 1 783 ? 14.621 -9.352 -35.742 1.00 92.44 783 TYR A O 1
ATOM 6265 N N . TYR A 1 784 ? 16.613 -8.922 -36.697 1.00 94.19 784 TYR A N 1
ATOM 6266 C CA . TYR A 1 784 ? 16.073 -8.320 -37.916 1.00 94.19 784 TYR A CA 1
ATOM 6267 C C . TYR A 1 784 ? 16.865 -8.726 -39.152 1.00 94.19 784 TYR A C 1
ATOM 6269 O O . TYR A 1 784 ? 18.060 -9.012 -39.073 1.00 94.19 784 TYR A O 1
ATOM 6277 N N . LEU A 1 785 ? 16.207 -8.679 -40.306 1.00 94.25 785 LEU A N 1
ATOM 6278 C CA . LEU A 1 785 ? 16.824 -8.821 -41.616 1.00 94.25 785 LEU A CA 1
ATOM 6279 C C . LEU A 1 785 ? 16.584 -7.551 -42.437 1.00 94.25 785 LEU A C 1
ATOM 6281 O O . LEU A 1 785 ? 15.453 -7.253 -42.828 1.00 94.25 785 LEU A O 1
ATOM 6285 N N . ALA A 1 786 ? 17.664 -6.827 -42.722 1.00 95.44 786 ALA A N 1
ATOM 6286 C CA . ALA A 1 786 ? 17.686 -5.791 -43.743 1.00 95.44 786 ALA A CA 1
ATOM 6287 C C . ALA A 1 786 ? 18.100 -6.404 -45.088 1.00 95.44 786 ALA A C 1
ATOM 6289 O O . ALA A 1 786 ? 19.024 -7.218 -45.153 1.00 95.44 786 ALA A O 1
ATOM 6290 N N . LEU A 1 787 ? 17.442 -5.986 -46.167 1.00 95.31 787 LEU A N 1
ATOM 6291 C CA . LEU A 1 787 ? 17.804 -6.345 -47.537 1.00 95.31 787 LEU A CA 1
ATOM 6292 C C . LEU A 1 787 ? 18.002 -5.057 -48.340 1.00 95.31 787 LEU A C 1
ATOM 6294 O O . LEU A 1 787 ? 17.068 -4.266 -48.493 1.00 95.31 787 LEU A O 1
ATOM 6298 N N . ILE A 1 788 ? 19.231 -4.840 -48.808 1.00 95.94 788 ILE A N 1
ATOM 6299 C CA . ILE A 1 788 ? 19.664 -3.637 -49.528 1.00 95.94 788 ILE A CA 1
ATOM 6300 C C . ILE A 1 788 ? 20.077 -4.032 -50.945 1.00 95.94 788 ILE A C 1
ATOM 6302 O O . ILE A 1 788 ? 20.835 -4.985 -51.122 1.00 95.94 788 ILE A O 1
ATOM 6306 N N . GLU A 1 789 ? 19.592 -3.310 -51.956 1.00 94.31 789 GLU A N 1
ATOM 6307 C CA . GLU A 1 789 ? 19.817 -3.666 -53.364 1.00 94.31 789 GLU A CA 1
ATOM 6308 C C . GLU A 1 789 ? 20.424 -2.523 -54.187 1.00 94.31 789 GLU A C 1
ATOM 6310 O O . GLU A 1 789 ? 20.181 -1.337 -53.935 1.00 94.31 789 GLU A O 1
ATOM 6315 N N . ARG A 1 790 ? 21.213 -2.898 -55.203 1.00 91.81 790 ARG A N 1
ATOM 6316 C CA . ARG A 1 790 ? 21.684 -2.023 -56.287 1.00 91.81 790 ARG A CA 1
ATOM 6317 C C . ARG A 1 790 ? 21.945 -2.864 -57.541 1.00 91.81 790 ARG A C 1
ATOM 6319 O O . ARG A 1 790 ? 22.848 -3.693 -57.545 1.00 91.81 790 ARG A O 1
ATOM 6326 N N . GLY A 1 791 ? 21.200 -2.626 -58.623 1.00 88.00 791 GLY A N 1
ATOM 6327 C CA . GLY A 1 791 ? 21.319 -3.430 -59.850 1.00 88.00 791 GLY A CA 1
ATOM 6328 C C . GLY A 1 791 ? 20.978 -4.900 -59.588 1.00 88.00 791 GLY A C 1
ATOM 6329 O O . GLY A 1 791 ? 19.948 -5.178 -58.979 1.00 88.00 791 GLY A O 1
ATOM 6330 N N . THR A 1 792 ? 21.836 -5.837 -60.007 1.00 88.88 792 THR A N 1
ATOM 6331 C CA . THR A 1 792 ? 21.647 -7.263 -59.670 1.00 88.88 792 THR A CA 1
ATOM 6332 C C . THR A 1 792 ? 22.135 -7.637 -58.266 1.00 88.88 792 THR A C 1
ATOM 6334 O O . THR A 1 792 ? 21.810 -8.720 -57.781 1.00 88.88 792 THR A O 1
ATOM 6337 N N . ALA A 1 793 ? 22.896 -6.764 -57.596 1.00 91.50 793 ALA A N 1
ATOM 6338 C CA . ALA A 1 793 ? 23.518 -7.064 -56.313 1.00 91.50 793 ALA A CA 1
ATOM 6339 C C . ALA A 1 793 ? 22.532 -6.910 -55.145 1.00 91.50 793 ALA A C 1
ATOM 6341 O O . ALA A 1 793 ? 21.954 -5.837 -54.940 1.00 91.50 793 ALA A O 1
ATOM 6342 N N . LYS A 1 794 ? 22.385 -7.978 -54.349 1.00 94.69 794 LYS A N 1
ATOM 6343 C CA . LYS A 1 794 ? 21.500 -8.033 -53.176 1.00 94.69 794 LYS A CA 1
ATOM 6344 C C . LYS A 1 794 ? 22.314 -8.326 -51.916 1.00 94.69 794 LYS A C 1
ATOM 6346 O O . LYS A 1 794 ? 22.889 -9.404 -51.781 1.00 94.69 794 LYS A O 1
ATOM 6351 N N . LEU A 1 795 ? 22.361 -7.372 -50.990 1.00 95.88 795 LEU A N 1
ATOM 6352 C CA . LEU A 1 795 ? 23.030 -7.503 -49.696 1.00 95.88 795 LEU A CA 1
ATOM 6353 C C . LEU A 1 795 ? 21.997 -7.813 -48.610 1.00 95.88 795 LEU A C 1
ATOM 6355 O O . LEU A 1 795 ? 21.157 -6.975 -48.279 1.00 95.88 795 LEU A O 1
ATOM 6359 N N . GLN A 1 796 ? 22.081 -9.014 -48.047 1.00 95.56 796 GLN A N 1
ATOM 6360 C CA . GLN A 1 796 ? 21.385 -9.394 -46.826 1.00 95.56 796 GLN A CA 1
ATOM 6361 C C . GLN A 1 796 ? 22.244 -9.001 -45.623 1.00 95.56 796 GLN A C 1
ATOM 6363 O O . GLN A 1 796 ? 23.431 -9.324 -45.557 1.00 95.56 796 GLN A O 1
ATOM 6368 N N . ALA A 1 797 ? 21.637 -8.305 -44.668 1.00 96.06 797 ALA A N 1
ATOM 6369 C CA . ALA A 1 797 ? 22.271 -7.906 -43.424 1.00 96.06 797 ALA A CA 1
ATOM 6370 C C . ALA A 1 797 ? 21.382 -8.336 -42.253 1.00 96.06 797 ALA A C 1
ATOM 6372 O O . ALA A 1 797 ? 20.323 -7.751 -42.014 1.00 96.06 797 ALA A O 1
ATOM 6373 N N . ALA A 1 798 ? 21.803 -9.383 -41.544 1.00 95.56 798 ALA A N 1
ATOM 6374 C CA . ALA A 1 798 ? 21.147 -9.817 -40.316 1.00 95.56 798 ALA A CA 1
ATOM 6375 C C . ALA A 1 798 ? 21.635 -8.936 -39.158 1.00 95.56 798 ALA A C 1
ATOM 6377 O O . ALA A 1 798 ? 22.836 -8.687 -39.040 1.00 95.56 798 ALA A O 1
ATOM 6378 N N . VAL A 1 799 ? 20.714 -8.435 -38.333 1.00 95.19 799 VAL A N 1
ATOM 6379 C CA . VAL A 1 799 ? 20.988 -7.422 -37.304 1.00 95.19 799 VAL A CA 1
ATOM 6380 C C . VAL A 1 799 ? 20.535 -7.913 -35.935 1.00 95.19 799 VAL A C 1
ATOM 6382 O O . VAL A 1 799 ? 19.362 -8.233 -35.744 1.00 95.19 799 VAL A O 1
ATOM 6385 N N . VAL A 1 800 ? 21.454 -7.907 -34.969 1.00 94.00 800 VAL A N 1
ATOM 6386 C CA . VAL A 1 800 ? 21.182 -8.192 -33.555 1.00 94.00 800 VAL A CA 1
ATOM 6387 C C . VAL A 1 800 ? 21.065 -6.880 -32.784 1.00 94.00 800 VAL A C 1
ATOM 6389 O O . VAL A 1 800 ? 22.014 -6.095 -32.721 1.00 94.00 800 VAL A O 1
ATOM 6392 N N . LEU A 1 801 ? 19.907 -6.650 -32.166 1.00 91.00 801 LEU A N 1
ATOM 6393 C CA . LEU A 1 801 ? 19.608 -5.497 -31.319 1.00 91.00 801 LEU A CA 1
ATOM 6394 C C . LEU A 1 801 ? 19.463 -5.933 -29.854 1.00 91.00 801 LEU A C 1
ATOM 6396 O O . LEU A 1 801 ? 18.424 -6.439 -29.427 1.00 91.00 801 LEU A O 1
ATOM 6400 N N . ASN A 1 802 ? 20.502 -5.685 -29.054 1.00 88.50 802 ASN A N 1
ATOM 6401 C CA . ASN A 1 802 ? 20.429 -5.833 -27.600 1.00 88.50 802 ASN A CA 1
ATOM 6402 C C . ASN A 1 802 ? 19.434 -4.801 -27.001 1.00 88.50 802 ASN A C 1
ATOM 6404 O O . ASN A 1 802 ? 19.429 -3.641 -27.431 1.00 88.50 802 ASN A O 1
ATOM 6408 N N . PRO A 1 803 ? 18.626 -5.151 -25.975 1.00 85.38 803 PRO A N 1
ATOM 6409 C CA . PRO A 1 803 ? 17.694 -4.220 -25.326 1.00 85.38 803 PRO A CA 1
ATOM 6410 C C . PRO A 1 803 ? 18.321 -2.910 -24.814 1.00 85.38 803 PRO A C 1
ATOM 6412 O O . PRO A 1 803 ? 17.630 -1.897 -24.711 1.00 85.38 803 PRO A O 1
ATOM 6415 N N . GLY A 1 804 ? 19.620 -2.901 -24.506 1.00 82.31 804 GLY A N 1
ATOM 6416 C CA . GLY A 1 804 ? 20.442 -1.741 -24.147 1.00 82.31 804 GLY A CA 1
ATOM 6417 C C . GLY A 1 804 ? 20.850 -0.830 -25.316 1.00 82.31 804 GLY A C 1
ATOM 6418 O O . GLY A 1 804 ? 21.902 -0.188 -25.239 1.00 82.31 804 GLY A O 1
ATOM 6419 N N . TYR A 1 805 ? 20.053 -0.766 -26.387 1.00 86.12 805 TYR A N 1
ATOM 6420 C CA . TYR A 1 805 ? 20.281 0.111 -27.541 1.00 86.12 805 TYR A CA 1
ATOM 6421 C C . TYR A 1 805 ? 20.579 1.570 -27.139 1.00 86.12 805 TYR A C 1
ATOM 6423 O O . TYR A 1 805 ? 20.062 2.083 -26.145 1.00 86.12 805 TYR A O 1
ATOM 6431 N N . SER A 1 806 ? 21.431 2.221 -27.938 1.00 79.50 806 SER A N 1
ATOM 6432 C CA . SER A 1 806 ? 22.133 3.496 -27.689 1.00 79.50 806 SER A CA 1
ATOM 6433 C C . SER A 1 806 ? 23.258 3.457 -26.641 1.00 79.50 806 SER A C 1
ATOM 6435 O O . SER A 1 806 ? 24.093 4.359 -26.635 1.00 79.50 806 SER A O 1
ATOM 6437 N N . SER A 1 807 ? 23.339 2.418 -25.801 1.00 82.94 807 SER A N 1
ATOM 6438 C CA . SER A 1 807 ? 24.524 2.135 -24.964 1.00 82.94 807 SER A CA 1
ATOM 6439 C C . SER A 1 807 ? 25.372 0.996 -25.537 1.00 82.94 807 SER A C 1
ATOM 6441 O O . SER A 1 807 ? 26.600 1.064 -25.508 1.00 82.94 807 SER A O 1
ATOM 6443 N N . ILE A 1 808 ? 24.714 -0.022 -26.094 1.00 86.94 808 ILE A N 1
ATOM 6444 C CA . ILE A 1 808 ? 25.312 -1.124 -26.856 1.00 86.94 808 ILE A CA 1
ATOM 6445 C C . ILE A 1 808 ? 24.909 -0.941 -28.333 1.00 86.94 808 ILE A C 1
ATOM 6447 O O . ILE A 1 808 ? 23.739 -0.631 -28.595 1.00 86.94 808 ILE A O 1
ATOM 6451 N N . PRO A 1 809 ? 25.840 -1.061 -29.300 1.00 90.62 809 PRO A N 1
ATOM 6452 C CA . PRO A 1 809 ? 25.512 -0.949 -30.717 1.00 90.62 809 PRO A CA 1
ATOM 6453 C C . PRO A 1 809 ? 24.726 -2.174 -31.223 1.00 90.62 809 PRO A C 1
ATOM 6455 O O . PRO A 1 809 ? 24.924 -3.277 -30.712 1.00 90.62 809 PRO A O 1
ATOM 6458 N N . PRO A 1 810 ? 23.888 -2.010 -32.260 1.00 93.44 810 PRO A N 1
ATOM 6459 C CA . PRO A 1 810 ? 23.467 -3.121 -33.105 1.00 93.44 810 PRO A CA 1
ATOM 6460 C C . PRO A 1 810 ? 24.680 -3.777 -33.783 1.00 93.44 810 PRO A C 1
ATOM 6462 O O . PRO A 1 810 ? 25.605 -3.075 -34.207 1.00 93.44 810 PRO A O 1
ATOM 6465 N N . ILE A 1 811 ? 24.648 -5.105 -33.908 1.00 94.19 811 ILE A N 1
ATOM 6466 C CA . ILE A 1 811 ? 25.678 -5.910 -34.583 1.00 94.19 811 ILE A CA 1
ATOM 6467 C C . ILE A 1 811 ? 25.102 -6.454 -35.891 1.00 94.19 811 ILE A C 1
ATOM 6469 O O . ILE A 1 811 ? 23.991 -6.978 -35.899 1.00 94.19 811 ILE A O 1
ATOM 6473 N N . PHE A 1 812 ? 25.864 -6.336 -36.975 1.00 95.31 812 PHE A N 1
ATOM 6474 C CA . PHE A 1 812 ? 25.494 -6.738 -38.330 1.00 95.31 812 PHE A CA 1
ATOM 6475 C C . PHE A 1 812 ? 26.338 -7.929 -38.806 1.00 95.31 812 PHE A C 1
ATOM 6477 O O . PHE A 1 812 ? 27.562 -7.893 -38.674 1.00 95.31 812 PHE A O 1
ATOM 6484 N N . SER A 1 813 ? 25.703 -8.921 -39.429 1.00 94.94 813 SER A N 1
ATOM 6485 C CA . SER A 1 813 ? 26.361 -9.994 -40.193 1.00 94.94 813 SER A CA 1
ATOM 6486 C C . SER A 1 813 ? 25.889 -9.961 -41.646 1.00 94.94 813 SER A C 1
ATOM 6488 O O . SER A 1 813 ? 24.689 -9.823 -41.900 1.00 94.94 813 SER A O 1
ATOM 6490 N N . LEU A 1 814 ? 26.822 -10.057 -42.597 1.00 96.06 814 LEU A N 1
ATOM 6491 C CA . LEU A 1 814 ? 26.590 -9.734 -44.007 1.00 96.06 814 LEU A CA 1
ATOM 6492 C C . LEU A 1 814 ? 26.718 -10.944 -44.943 1.00 96.06 814 LEU A C 1
ATOM 6494 O O . LEU A 1 814 ? 27.697 -11.692 -44.906 1.00 96.06 814 LEU A O 1
ATOM 6498 N N . CYS A 1 815 ? 25.765 -11.051 -45.871 1.00 95.38 815 CYS A N 1
ATOM 6499 C CA . CYS A 1 815 ? 25.828 -11.930 -47.034 1.00 95.38 815 CYS A CA 1
ATOM 6500 C C . CYS A 1 815 ? 25.459 -11.148 -48.305 1.00 95.38 815 CYS A C 1
ATOM 6502 O O . CYS A 1 815 ? 24.336 -10.667 -48.463 1.00 95.38 815 CYS A O 1
ATOM 6504 N N . LEU A 1 816 ? 26.424 -10.995 -49.212 1.00 94.81 816 LEU A N 1
ATOM 6505 C CA . LEU A 1 816 ? 26.257 -10.348 -50.509 1.00 94.81 816 LEU A CA 1
ATOM 6506 C C . LEU A 1 816 ? 26.034 -11.415 -51.585 1.00 94.81 816 LEU A C 1
ATOM 6508 O O . LEU A 1 816 ? 26.970 -12.099 -51.997 1.00 94.81 816 LEU A O 1
ATOM 6512 N N . ASN A 1 817 ? 24.805 -11.515 -52.084 1.00 92.94 817 ASN A N 1
ATOM 6513 C CA . ASN A 1 817 ? 24.485 -12.323 -53.252 1.00 92.94 817 ASN A CA 1
ATOM 6514 C C . ASN A 1 817 ? 24.694 -11.476 -54.520 1.00 92.94 817 ASN A C 1
ATOM 6516 O O . ASN A 1 817 ? 23.840 -10.675 -54.910 1.00 92.94 817 ASN A O 1
ATOM 6520 N N . TRP A 1 818 ? 25.883 -11.610 -55.113 1.00 88.06 818 TRP A N 1
ATOM 6521 C CA . TRP A 1 818 ? 26.266 -11.016 -56.395 1.00 88.06 818 TRP A CA 1
ATOM 6522 C C . TRP A 1 818 ? 27.481 -11.761 -56.959 1.00 88.06 818 TRP A C 1
ATOM 6524 O O . TRP A 1 818 ? 28.542 -11.793 -56.331 1.00 88.06 818 TRP A O 1
ATOM 6534 N N . LYS A 1 819 ? 27.329 -12.346 -58.158 1.00 83.62 819 LYS A N 1
ATOM 6535 C CA . LYS A 1 819 ? 28.290 -13.295 -58.766 1.00 83.62 819 LYS A CA 1
ATOM 6536 C C . LYS A 1 819 ? 28.576 -14.517 -57.867 1.00 83.62 819 LYS A C 1
ATOM 6538 O O . LYS A 1 819 ? 29.708 -14.986 -57.791 1.00 83.62 819 LYS A O 1
ATOM 6543 N N . GLY A 1 820 ? 27.543 -15.015 -57.186 1.00 86.12 820 GLY A N 1
ATOM 6544 C CA . GLY A 1 820 ? 27.639 -16.039 -56.142 1.00 86.12 820 GLY A CA 1
ATOM 6545 C C . GLY A 1 820 ? 27.398 -15.466 -54.743 1.00 86.12 820 GLY A C 1
ATOM 6546 O O . GLY A 1 820 ? 27.086 -14.285 -54.588 1.00 86.12 820 GLY A O 1
ATOM 6547 N N . GLU A 1 821 ? 27.523 -16.318 -53.726 1.00 89.81 821 GLU A N 1
ATOM 6548 C CA . GLU A 1 821 ? 27.316 -15.957 -52.321 1.00 89.81 821 GLU A CA 1
ATOM 6549 C C . GLU A 1 821 ? 28.644 -15.533 -51.669 1.00 89.81 821 GLU A C 1
ATOM 6551 O O . GLU A 1 821 ? 29.531 -16.360 -51.438 1.00 89.81 821 GLU A O 1
ATOM 6556 N N . LYS A 1 822 ? 28.797 -14.233 -51.385 1.00 90.44 822 LYS A N 1
ATOM 6557 C CA . LYS A 1 822 ? 29.974 -13.668 -50.710 1.00 90.44 822 LYS A CA 1
ATOM 6558 C C . LYS A 1 822 ? 29.649 -13.355 -49.245 1.00 90.44 822 LYS A C 1
ATOM 6560 O O . LYS A 1 822 ? 28.721 -12.599 -48.961 1.00 90.44 822 LYS A O 1
ATOM 6565 N N . THR A 1 823 ? 30.423 -13.898 -48.313 1.00 91.00 823 THR A N 1
ATOM 6566 C CA . THR A 1 823 ? 30.207 -13.817 -46.858 1.00 91.00 823 THR A CA 1
ATOM 6567 C C . THR A 1 823 ? 31.520 -13.492 -46.133 1.00 91.00 823 THR A C 1
ATOM 6569 O O . THR A 1 823 ? 32.600 -13.518 -46.726 1.00 91.00 823 THR A O 1
ATOM 6572 N N . ASN A 1 824 ? 31.456 -13.225 -44.825 1.00 87.75 824 ASN A N 1
ATOM 6573 C CA . ASN A 1 824 ? 32.634 -12.999 -43.973 1.00 87.75 824 ASN A CA 1
ATOM 6574 C C . ASN A 1 824 ? 33.686 -14.138 -44.062 1.00 87.75 824 ASN A C 1
ATOM 6576 O O . ASN A 1 824 ? 34.884 -13.882 -43.956 1.00 87.75 824 ASN A O 1
ATOM 6580 N N . THR A 1 825 ? 33.278 -15.386 -44.327 1.00 88.25 825 THR A N 1
ATOM 6581 C CA . THR A 1 825 ? 34.205 -16.530 -44.423 1.00 88.25 825 THR A CA 1
ATOM 6582 C C . THR A 1 825 ? 34.888 -16.687 -45.786 1.00 88.25 825 THR A C 1
ATOM 6584 O O . THR A 1 825 ? 35.808 -17.500 -45.884 1.00 88.25 825 THR A O 1
ATOM 6587 N N . ASN A 1 826 ? 34.481 -15.943 -46.827 1.00 90.62 826 ASN A N 1
ATOM 6588 C CA . ASN A 1 826 ? 35.061 -16.062 -48.174 1.00 90.62 826 ASN A CA 1
ATOM 6589 C C . ASN A 1 826 ? 35.483 -14.737 -48.855 1.00 90.62 826 ASN A C 1
ATOM 6591 O O . ASN A 1 826 ? 36.193 -14.797 -49.858 1.00 90.62 826 ASN A O 1
ATOM 6595 N N . ASP A 1 827 ? 35.138 -13.560 -48.312 1.00 90.62 827 ASP A N 1
ATOM 6596 C CA . ASP A 1 827 ? 35.637 -12.259 -48.791 1.00 90.62 827 ASP A CA 1
ATOM 6597 C C . ASP A 1 827 ? 36.031 -11.322 -47.630 1.00 90.62 827 ASP A C 1
ATOM 6599 O O . ASP A 1 827 ? 35.183 -10.778 -46.914 1.00 90.62 827 ASP A O 1
ATOM 6603 N N . ASP A 1 828 ? 37.336 -11.051 -47.509 1.00 92.00 828 ASP A N 1
ATOM 6604 C CA . ASP A 1 828 ? 37.922 -10.079 -46.570 1.00 92.00 828 ASP A CA 1
ATOM 6605 C C . ASP A 1 828 ? 37.276 -8.683 -46.660 1.00 92.00 828 ASP A C 1
ATOM 6607 O O . ASP A 1 828 ? 37.258 -7.933 -45.683 1.00 92.00 828 ASP A O 1
ATOM 6611 N N . ASN A 1 829 ? 36.719 -8.308 -47.815 1.00 92.12 829 ASN A N 1
ATOM 6612 C CA . ASN A 1 829 ? 36.039 -7.028 -47.986 1.00 92.12 829 ASN A CA 1
ATOM 6613 C C . ASN A 1 829 ? 34.632 -7.029 -47.377 1.00 92.12 829 ASN A C 1
ATOM 6615 O O . ASN A 1 829 ? 34.197 -5.982 -46.907 1.00 92.12 829 ASN A O 1
ATOM 6619 N N . VAL A 1 830 ? 33.939 -8.173 -47.315 1.00 92.62 830 VAL A N 1
ATOM 6620 C CA . VAL A 1 830 ? 32.676 -8.304 -46.562 1.00 92.62 830 VAL A CA 1
ATOM 6621 C C . VAL A 1 830 ? 32.964 -8.189 -45.064 1.00 92.62 830 VAL A C 1
ATOM 6623 O O . VAL A 1 830 ? 32.335 -7.384 -44.377 1.00 92.62 830 VAL A O 1
ATOM 6626 N N . ARG A 1 831 ? 34.013 -8.869 -44.584 1.00 92.44 831 ARG A N 1
ATOM 6627 C CA . ARG A 1 831 ? 34.535 -8.735 -43.211 1.00 92.44 831 ARG A CA 1
ATOM 6628 C C . ARG A 1 831 ? 34.971 -7.300 -42.872 1.00 92.44 831 ARG A C 1
ATOM 6630 O O . ARG A 1 831 ? 34.780 -6.830 -41.750 1.00 92.44 831 ARG A O 1
ATOM 6637 N N . ALA A 1 832 ? 35.532 -6.568 -43.834 1.00 93.00 832 ALA A N 1
ATOM 6638 C CA . ALA A 1 832 ? 35.883 -5.160 -43.660 1.00 93.00 832 ALA A CA 1
ATOM 6639 C C . ALA A 1 832 ? 34.654 -4.228 -43.643 1.00 93.00 832 ALA A C 1
ATOM 6641 O O . ALA A 1 832 ? 34.632 -3.291 -42.849 1.00 93.00 832 ALA A O 1
ATOM 6642 N N . MET A 1 833 ? 33.610 -4.502 -44.436 1.00 93.75 833 MET A N 1
ATOM 6643 C CA . MET A 1 833 ? 32.332 -3.780 -44.333 1.00 93.75 833 MET A CA 1
ATOM 6644 C C . MET A 1 833 ? 31.666 -4.005 -42.967 1.00 93.75 833 MET A C 1
ATOM 6646 O O . MET A 1 833 ? 31.204 -3.044 -42.352 1.00 93.75 833 MET A O 1
ATOM 6650 N N . GLU A 1 834 ? 31.685 -5.238 -42.449 1.00 93.62 834 GLU A N 1
ATOM 6651 C CA . GLU A 1 834 ? 31.249 -5.530 -41.077 1.00 93.62 834 GLU A CA 1
ATOM 6652 C C . GLU A 1 834 ? 32.057 -4.741 -40.038 1.00 93.62 834 GLU A C 1
ATOM 6654 O O . GLU A 1 834 ? 31.474 -4.199 -39.101 1.00 93.62 834 GLU A O 1
ATOM 6659 N N . SER A 1 835 ? 33.381 -4.620 -40.188 1.00 92.25 835 SER A N 1
ATOM 6660 C CA . SER A 1 835 ? 34.205 -3.910 -39.199 1.00 92.25 835 SER A CA 1
ATOM 6661 C C . SER A 1 835 ? 33.954 -2.392 -39.170 1.00 92.25 835 SER A C 1
ATOM 6663 O O . SER A 1 835 ? 33.847 -1.819 -38.083 1.00 92.25 835 SER A O 1
ATOM 6665 N N . GLU A 1 836 ? 33.748 -1.745 -40.322 1.00 92.56 836 GLU A N 1
ATOM 6666 C CA . GLU A 1 836 ? 33.389 -0.316 -40.397 1.00 92.56 836 GLU A CA 1
ATOM 6667 C C . GLU A 1 836 ? 31.996 -0.026 -39.792 1.00 92.56 836 GLU A C 1
ATOM 6669 O O . GLU A 1 836 ? 31.772 1.055 -39.246 1.00 92.56 836 GLU A O 1
ATOM 6674 N N . VAL A 1 837 ? 31.058 -0.983 -39.836 1.00 93.56 837 VAL A N 1
ATOM 6675 C CA . VAL A 1 837 ? 29.709 -0.833 -39.250 1.00 93.56 837 VAL A CA 1
ATOM 6676 C C . VAL A 1 837 ? 29.674 -1.211 -37.761 1.00 93.56 837 VAL A C 1
ATOM 6678 O O . VAL A 1 837 ? 29.078 -0.486 -36.959 1.00 93.56 837 VAL A O 1
ATOM 6681 N N . ASN A 1 838 ? 30.317 -2.317 -37.375 1.00 93.50 838 ASN A N 1
ATOM 6682 C CA . ASN A 1 838 ? 30.246 -2.892 -36.026 1.00 93.50 838 ASN A CA 1
ATOM 6683 C C . ASN A 1 838 ? 31.300 -2.323 -35.065 1.00 93.50 838 ASN A C 1
ATOM 6685 O O . ASN A 1 838 ? 31.000 -2.084 -33.898 1.00 93.50 838 ASN A O 1
ATOM 6689 N N . VAL A 1 839 ? 32.538 -2.103 -35.525 1.00 93.12 839 VAL A N 1
ATOM 6690 C CA . VAL A 1 839 ? 33.662 -1.675 -34.665 1.00 93.12 839 VAL A CA 1
ATOM 6691 C C . VAL A 1 839 ? 33.800 -0.153 -34.664 1.00 93.12 839 VAL A C 1
ATOM 6693 O O . VAL A 1 839 ? 33.962 0.457 -33.605 1.00 93.12 839 VAL A O 1
ATOM 6696 N N . CYS A 1 840 ? 33.655 0.488 -35.827 1.00 91.38 840 CYS A N 1
ATOM 6697 C CA . CYS A 1 840 ? 33.727 1.948 -35.964 1.00 91.38 840 CYS A CA 1
ATOM 6698 C C . CYS A 1 840 ? 32.406 2.681 -35.640 1.00 91.38 840 CYS A C 1
ATOM 6700 O O . CYS A 1 840 ? 32.318 3.894 -35.818 1.00 91.38 840 CYS A O 1
ATOM 6702 N N . TYR A 1 841 ? 31.415 1.991 -35.057 1.00 90.44 841 TYR A N 1
ATOM 6703 C CA . TYR A 1 841 ? 30.089 2.517 -34.683 1.00 90.44 841 TYR A CA 1
ATOM 6704 C C . TYR A 1 841 ? 30.104 3.850 -33.902 1.00 90.44 841 TYR A C 1
ATOM 6706 O O . TYR A 1 841 ? 29.159 4.634 -33.983 1.00 90.44 841 TYR A O 1
ATOM 6714 N N . LYS A 1 842 ? 31.179 4.143 -33.155 1.00 88.88 842 LYS A N 1
ATOM 6715 C CA . LYS A 1 842 ? 31.358 5.402 -32.404 1.00 88.88 842 LYS A CA 1
ATOM 6716 C C . LYS A 1 842 ? 31.464 6.639 -33.303 1.00 88.88 842 LYS A C 1
ATOM 6718 O O . LYS A 1 842 ? 31.161 7.736 -32.851 1.00 88.88 842 LYS A O 1
ATOM 6723 N N . GLU A 1 843 ? 31.858 6.475 -34.564 1.00 88.88 843 GLU A N 1
ATOM 6724 C CA . GLU A 1 843 ? 31.852 7.549 -35.568 1.00 88.88 843 GLU A CA 1
ATOM 6725 C C . GLU A 1 843 ? 30.426 7.833 -36.083 1.00 88.88 843 GLU A C 1
ATOM 6727 O O . GLU A 1 843 ? 30.163 8.896 -36.635 1.00 88.88 843 GLU A O 1
ATOM 6732 N N . LEU A 1 844 ? 29.488 6.905 -35.856 1.00 86.00 844 LEU A N 1
ATOM 6733 C CA . LEU A 1 844 ? 28.102 6.944 -36.334 1.00 86.00 844 LEU A CA 1
ATOM 6734 C C . LEU A 1 844 ? 27.086 7.312 -35.239 1.00 86.00 844 LEU A C 1
ATOM 6736 O O . LEU A 1 844 ? 25.912 7.523 -35.541 1.00 86.00 844 LEU A O 1
ATOM 6740 N N . SER A 1 845 ? 27.503 7.421 -33.971 1.00 79.12 845 SER A N 1
ATOM 6741 C CA . SER A 1 845 ? 26.587 7.657 -32.844 1.00 79.12 845 SER A CA 1
ATOM 6742 C C . SER A 1 845 ? 26.027 9.082 -32.749 1.00 79.12 845 SER A C 1
ATOM 6744 O O . SER A 1 845 ? 25.096 9.303 -31.980 1.00 79.12 845 SER A O 1
ATOM 6746 N N . GLY A 1 846 ? 26.567 10.044 -33.507 1.00 73.31 846 GLY A N 1
ATOM 6747 C CA . GLY A 1 846 ? 26.070 11.426 -33.550 1.00 73.31 846 GLY A CA 1
ATOM 6748 C C . GLY A 1 846 ? 26.139 12.178 -32.205 1.00 73.31 846 GLY A C 1
ATOM 6749 O O . GLY A 1 846 ? 26.875 11.774 -31.296 1.00 73.31 846 GLY A O 1
ATOM 6750 N N . PRO A 1 847 ? 25.397 13.293 -32.054 1.00 73.31 847 PRO A N 1
ATOM 6751 C CA . PRO A 1 847 ? 25.287 13.997 -30.780 1.00 73.31 847 PRO A CA 1
ATOM 6752 C C . PRO A 1 847 ? 24.505 13.171 -29.744 1.00 73.31 847 PRO A C 1
ATOM 6754 O O . PRO A 1 847 ? 23.548 12.460 -30.061 1.00 73.31 847 PRO A O 1
ATOM 6757 N N . LYS A 1 848 ? 24.887 13.287 -28.465 1.00 69.50 848 LYS A N 1
ATOM 6758 C CA . LYS A 1 848 ? 24.158 12.644 -27.356 1.00 69.50 848 LYS A CA 1
ATOM 6759 C C . LYS A 1 848 ? 22.713 13.175 -27.316 1.00 69.50 848 LYS A C 1
ATOM 6761 O O . LYS A 1 848 ? 22.542 14.392 -27.343 1.00 69.50 848 LYS A O 1
ATOM 6766 N N . PRO A 1 849 ? 21.687 12.309 -27.204 1.00 63.44 849 PRO A N 1
ATOM 6767 C CA . PRO A 1 849 ? 21.742 10.939 -26.674 1.00 63.44 849 PRO A CA 1
ATOM 6768 C C . PRO A 1 849 ? 22.012 9.804 -27.686 1.00 63.44 849 PRO A C 1
ATOM 6770 O O . PRO A 1 849 ? 22.066 8.650 -27.272 1.00 63.44 849 PRO A O 1
ATOM 6773 N N . GLY A 1 850 ? 22.220 10.090 -28.976 1.00 73.44 850 GLY A N 1
ATOM 6774 C CA . GLY A 1 850 ? 22.708 9.099 -29.948 1.00 73.44 850 GLY A CA 1
ATOM 6775 C C . GLY A 1 850 ? 21.717 8.009 -30.383 1.00 73.44 850 GLY A C 1
ATOM 6776 O O . GLY A 1 850 ? 22.126 6.948 -30.849 1.00 73.44 850 GLY A O 1
ATOM 6777 N N . TYR A 1 851 ? 20.406 8.251 -30.274 1.00 84.44 851 TYR A N 1
ATOM 6778 C CA . TYR A 1 851 ? 19.371 7.272 -30.648 1.00 84.44 851 TYR A CA 1
ATOM 6779 C C . TYR A 1 851 ? 19.304 6.947 -32.163 1.00 84.44 851 TYR A C 1
ATOM 6781 O O . TYR A 1 851 ? 18.605 6.013 -32.546 1.00 84.44 851 TYR A O 1
ATOM 6789 N N . GLN A 1 852 ? 20.027 7.673 -33.029 1.00 86.62 852 GLN A N 1
ATOM 6790 C CA . GLN A 1 852 ? 20.076 7.480 -34.496 1.00 86.62 852 GLN A CA 1
ATOM 6791 C C . GLN A 1 852 ? 21.201 6.531 -34.969 1.00 86.62 852 GLN A C 1
ATOM 6793 O O . GLN A 1 852 ? 21.542 6.502 -36.149 1.00 86.62 852 GLN A O 1
ATOM 6798 N N . LEU A 1 853 ? 21.806 5.754 -34.063 1.00 91.62 853 LEU A N 1
ATOM 6799 C CA . LEU A 1 853 ? 22.934 4.877 -34.394 1.00 91.62 853 LEU A CA 1
ATOM 6800 C C . LEU A 1 853 ? 22.589 3.817 -35.459 1.00 91.62 853 LEU A C 1
ATOM 6802 O O . LEU A 1 853 ? 23.348 3.659 -36.411 1.00 91.62 853 LEU A O 1
ATOM 6806 N N . LEU A 1 854 ? 21.443 3.135 -35.338 1.00 92.75 854 LEU A N 1
ATOM 6807 C CA . LEU A 1 854 ? 21.017 2.084 -36.272 1.00 92.75 854 LEU A CA 1
ATOM 6808 C C . LEU A 1 854 ? 20.824 2.615 -37.701 1.00 92.75 854 LEU A C 1
ATOM 6810 O O . LEU A 1 854 ? 21.265 1.992 -38.664 1.00 92.75 854 LEU A O 1
ATOM 6814 N N . THR A 1 855 ? 20.178 3.773 -37.848 1.00 91.75 855 THR A N 1
ATOM 6815 C CA . THR A 1 855 ? 19.916 4.382 -39.159 1.00 91.75 855 THR A CA 1
ATOM 6816 C C . THR A 1 855 ? 21.200 4.917 -39.782 1.00 91.75 855 THR A C 1
ATOM 6818 O O . THR A 1 855 ? 21.436 4.691 -40.967 1.00 91.75 855 THR A O 1
ATOM 6821 N N . ASN A 1 856 ? 22.099 5.497 -38.981 1.00 91.75 856 ASN A N 1
ATOM 6822 C CA . ASN A 1 856 ? 23.441 5.868 -39.429 1.00 91.75 856 ASN A CA 1
ATOM 6823 C C . ASN A 1 856 ? 24.301 4.643 -39.820 1.00 91.75 856 ASN A C 1
ATOM 6825 O O . ASN A 1 856 ? 25.075 4.729 -40.775 1.00 91.75 856 ASN A O 1
ATOM 6829 N N . GLN A 1 857 ? 24.157 3.495 -39.145 1.00 93.38 857 GLN A N 1
ATOM 6830 C CA . GLN A 1 857 ? 24.800 2.229 -39.532 1.00 93.38 857 GLN A CA 1
ATOM 6831 C C . GLN A 1 857 ? 24.241 1.676 -40.849 1.00 93.38 857 GLN A C 1
ATOM 6833 O O . GLN A 1 857 ? 25.027 1.381 -41.744 1.00 93.38 857 GLN A O 1
ATOM 6838 N N . LEU A 1 858 ? 22.917 1.616 -41.028 1.00 94.12 858 LEU A N 1
ATOM 6839 C CA . LEU A 1 858 ? 22.294 1.215 -42.300 1.00 94.12 858 LEU A CA 1
ATOM 6840 C C . LEU A 1 858 ? 22.694 2.147 -43.460 1.00 94.12 858 LEU A C 1
ATOM 6842 O O . LEU A 1 858 ? 22.985 1.680 -44.562 1.00 94.12 858 LEU A O 1
ATOM 6846 N N . GLN A 1 859 ? 22.796 3.457 -43.212 1.00 92.81 859 GLN A N 1
ATOM 6847 C CA . GLN A 1 859 ? 23.272 4.417 -44.209 1.00 92.81 859 GLN A CA 1
ATOM 6848 C C . GLN A 1 859 ? 24.765 4.224 -44.531 1.00 92.81 859 GLN A C 1
ATOM 6850 O O . GLN A 1 859 ? 25.146 4.250 -45.702 1.00 92.81 859 GLN A O 1
ATOM 6855 N N . ARG A 1 860 ? 25.622 3.971 -43.526 1.00 93.50 860 ARG A N 1
ATOM 6856 C CA . ARG A 1 860 ? 27.039 3.607 -43.738 1.00 93.50 860 ARG A CA 1
ATOM 6857 C C . ARG A 1 860 ? 27.150 2.337 -44.581 1.00 93.50 860 ARG A C 1
ATOM 6859 O O . ARG A 1 860 ? 27.973 2.316 -45.493 1.00 93.50 860 ARG A O 1
ATOM 6866 N N . LEU A 1 861 ? 26.316 1.339 -44.290 1.00 95.00 861 LEU A N 1
ATOM 6867 C CA . LEU A 1 861 ? 26.248 0.027 -44.938 1.00 95.00 861 LEU A CA 1
ATOM 6868 C C . LEU A 1 861 ? 25.871 0.152 -46.426 1.00 95.00 861 LEU A C 1
ATOM 6870 O O . LEU A 1 861 ? 26.557 -0.418 -47.272 1.00 95.00 861 LEU A O 1
ATOM 6874 N N . CYS A 1 862 ? 24.896 1.006 -46.765 1.00 93.88 862 CYS A N 1
ATOM 6875 C CA . CYS A 1 862 ? 24.625 1.411 -48.153 1.00 93.88 862 CYS A CA 1
ATOM 6876 C C . CYS A 1 862 ? 25.872 2.013 -48.825 1.00 93.88 862 CYS A C 1
ATOM 6878 O O . CYS A 1 862 ? 26.274 1.602 -49.908 1.00 93.88 862 CYS A O 1
ATOM 6880 N N . VAL A 1 863 ? 26.542 2.969 -48.172 1.00 93.19 863 VAL A N 1
ATOM 6881 C CA . VAL A 1 863 ? 27.705 3.647 -48.771 1.00 93.19 863 VAL A CA 1
ATOM 6882 C C . VAL A 1 863 ? 28.891 2.700 -48.989 1.00 93.19 863 VAL A C 1
ATOM 6884 O O . VAL A 1 863 ? 29.594 2.842 -49.988 1.00 93.19 863 VAL A O 1
ATOM 6887 N N . VAL A 1 864 ? 29.138 1.742 -48.090 1.00 93.31 864 VAL A N 1
ATOM 6888 C CA . VAL A 1 864 ? 30.219 0.763 -48.297 1.00 93.31 864 VAL A CA 1
ATOM 6889 C C . VAL A 1 864 ? 29.852 -0.294 -49.340 1.00 93.31 864 VAL A C 1
ATOM 6891 O O . VAL A 1 864 ? 30.744 -0.698 -50.076 1.00 93.31 864 VAL A O 1
ATOM 6894 N N . LEU A 1 865 ? 28.570 -0.648 -49.509 1.00 93.88 865 LEU A N 1
ATOM 6895 C CA . LEU A 1 865 ? 28.101 -1.446 -50.651 1.00 93.88 865 LEU A CA 1
ATOM 6896 C C . LEU A 1 865 ? 28.290 -0.692 -51.980 1.00 93.88 865 LEU A C 1
ATOM 6898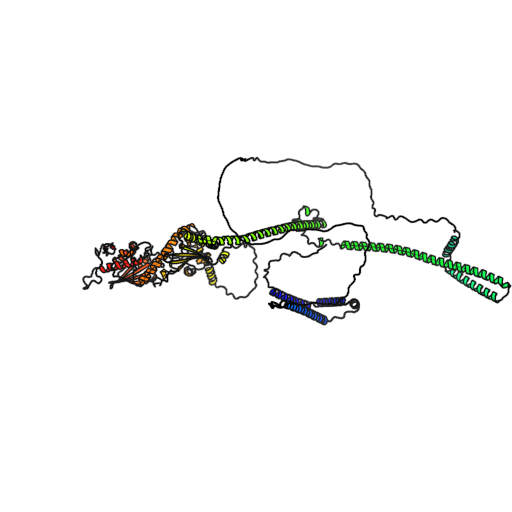 O O . LEU A 1 865 ? 28.839 -1.254 -52.926 1.00 93.88 865 LEU A O 1
ATOM 6902 N N . ASP A 1 866 ? 27.916 0.590 -52.038 1.00 92.25 866 ASP A N 1
ATOM 6903 C CA . ASP A 1 866 ? 28.177 1.472 -53.184 1.00 92.25 866 ASP A CA 1
ATOM 6904 C C . ASP A 1 866 ? 29.675 1.452 -53.559 1.00 92.25 866 ASP A C 1
ATOM 6906 O O . ASP A 1 866 ? 30.030 1.169 -54.703 1.00 92.25 866 ASP A O 1
ATOM 6910 N N . VAL A 1 867 ? 30.569 1.681 -52.587 1.00 91.94 867 VAL A N 1
ATOM 6911 C CA . VAL A 1 867 ? 32.028 1.621 -52.797 1.00 91.94 867 VAL A CA 1
ATOM 6912 C C . VAL A 1 867 ? 32.487 0.215 -53.190 1.00 91.94 867 VAL A C 1
ATOM 6914 O O . VAL A 1 867 ? 33.336 0.085 -54.072 1.00 91.94 867 VAL A O 1
ATOM 6917 N N . TYR A 1 868 ? 31.941 -0.842 -52.583 1.00 92.06 868 TYR A N 1
ATOM 6918 C CA . TYR A 1 868 ? 32.308 -2.226 -52.881 1.00 92.06 868 TYR A CA 1
ATOM 6919 C C . TYR A 1 868 ? 32.076 -2.555 -54.357 1.00 92.06 868 TYR A C 1
ATOM 6921 O O . TYR A 1 868 ? 32.968 -3.113 -55.003 1.00 92.06 868 TYR A O 1
ATOM 6929 N N . LEU A 1 869 ? 30.895 -2.213 -54.875 1.00 90.12 869 LEU A N 1
ATOM 6930 C CA . LEU A 1 869 ? 30.475 -2.501 -56.245 1.00 90.12 869 LEU A CA 1
ATOM 6931 C C . LEU A 1 869 ? 31.232 -1.631 -57.260 1.00 90.12 869 LEU A C 1
ATOM 6933 O O . LEU A 1 869 ? 31.708 -2.126 -58.281 1.00 90.12 869 LEU A O 1
ATOM 6937 N N . GLU A 1 870 ? 31.417 -0.345 -56.953 1.00 89.19 870 GLU A N 1
ATOM 6938 C CA . GLU A 1 870 ? 32.107 0.606 -57.833 1.00 89.19 870 GLU A CA 1
ATOM 6939 C C . GLU A 1 870 ? 33.619 0.362 -57.932 1.00 89.19 870 GLU A C 1
ATOM 6941 O O . GLU A 1 870 ? 34.194 0.527 -59.011 1.00 89.19 870 GLU A O 1
ATOM 6946 N N . THR A 1 871 ? 34.267 -0.067 -56.842 1.00 86.81 871 THR A N 1
ATOM 6947 C CA . THR A 1 871 ? 35.719 -0.341 -56.806 1.00 86.81 871 THR A CA 1
ATOM 6948 C C . THR A 1 871 ? 36.093 -1.777 -57.179 1.00 86.81 871 THR A C 1
ATOM 6950 O O . THR A 1 871 ? 37.281 -2.086 -57.277 1.00 86.81 871 THR A O 1
ATOM 6953 N N . GLU A 1 872 ? 35.124 -2.664 -57.442 1.00 84.81 872 GLU A N 1
ATOM 6954 C CA . GLU A 1 872 ? 35.433 -3.988 -57.988 1.00 84.81 872 GLU A CA 1
ATOM 6955 C C . GLU A 1 872 ? 36.036 -3.865 -59.399 1.00 84.81 872 GLU A C 1
ATOM 6957 O O . GLU A 1 872 ? 35.548 -3.112 -60.252 1.00 84.81 872 GLU A O 1
ATOM 6962 N N . THR A 1 873 ? 37.136 -4.584 -59.632 1.00 75.12 873 THR A N 1
ATOM 6963 C CA . THR A 1 873 ? 37.831 -4.630 -60.923 1.00 75.12 873 THR A CA 1
ATOM 6964 C C . THR A 1 873 ? 36.956 -5.311 -61.967 1.00 75.12 873 THR A C 1
ATOM 6966 O O . THR A 1 873 ? 36.390 -6.369 -61.694 1.00 75.12 873 THR A O 1
ATOM 6969 N N . HIS A 1 874 ? 36.861 -4.723 -63.161 1.00 67.75 874 HIS A N 1
ATOM 6970 C CA . HIS A 1 874 ? 36.186 -5.370 -64.283 1.00 67.75 874 HIS A CA 1
ATOM 6971 C C . HIS A 1 874 ? 36.947 -6.634 -64.693 1.00 67.75 874 HIS A C 1
ATOM 6973 O O . HIS A 1 874 ? 38.178 -6.661 -64.627 1.00 67.75 874 HIS A O 1
ATOM 6979 N N . ASP A 1 875 ? 36.221 -7.652 -65.145 1.00 64.06 875 ASP A N 1
ATOM 6980 C CA . ASP A 1 875 ? 36.829 -8.735 -65.907 1.00 64.06 875 ASP A CA 1
ATOM 6981 C C . ASP A 1 875 ? 36.926 -8.278 -67.366 1.00 64.06 875 ASP A C 1
ATOM 6983 O O . ASP A 1 875 ? 35.912 -8.003 -68.007 1.00 64.06 875 ASP A O 1
ATOM 6987 N N . ASN A 1 876 ? 38.143 -8.136 -67.885 1.00 59.59 876 ASN A N 1
ATOM 6988 C CA . ASN A 1 876 ? 38.367 -7.634 -69.241 1.00 59.59 876 ASN A CA 1
ATOM 6989 C C . ASN A 1 876 ? 38.006 -8.662 -70.335 1.00 59.59 876 ASN A C 1
ATOM 6991 O O . ASN A 1 876 ? 38.147 -8.348 -71.513 1.00 59.59 876 ASN A O 1
ATOM 6995 N N . SER A 1 877 ? 37.561 -9.872 -69.971 1.00 59.34 877 SER A N 1
ATOM 6996 C CA . SER A 1 877 ? 37.078 -10.892 -70.915 1.00 59.34 877 SER A CA 1
ATOM 6997 C C . SER A 1 877 ? 35.598 -10.754 -71.301 1.00 59.34 877 SER A C 1
ATOM 6999 O O . SER A 1 877 ? 35.153 -11.426 -72.229 1.00 59.34 877 SER A O 1
ATOM 7001 N N . VAL A 1 878 ? 34.832 -9.887 -70.623 1.00 61.00 878 VAL A N 1
ATOM 7002 C CA . VAL A 1 878 ? 33.393 -9.694 -70.869 1.00 61.00 878 VAL A CA 1
ATOM 7003 C C . VAL A 1 878 ? 33.145 -8.345 -71.544 1.00 61.00 878 VAL A C 1
ATOM 7005 O O . VAL A 1 878 ? 33.281 -7.295 -70.914 1.00 61.00 878 VAL A O 1
ATOM 7008 N N . GLU A 1 879 ? 32.744 -8.364 -72.817 1.00 49.72 879 GLU A N 1
ATOM 7009 C CA . GLU A 1 879 ? 32.360 -7.154 -73.550 1.00 49.72 879 GLU A CA 1
ATOM 7010 C C . GLU A 1 879 ? 31.001 -6.620 -73.069 1.00 49.72 879 GLU A C 1
ATOM 7012 O O . GLU A 1 879 ? 29.949 -7.214 -73.303 1.00 49.72 879 GLU A O 1
ATOM 7017 N N . GLY A 1 880 ? 31.020 -5.468 -72.399 1.00 57.84 880 GLY A N 1
ATOM 7018 C CA . GLY A 1 880 ? 29.820 -4.761 -71.961 1.00 57.84 880 GLY A CA 1
ATOM 7019 C C . GLY A 1 880 ? 30.145 -3.509 -71.138 1.00 57.84 880 GLY A C 1
ATOM 7020 O O . GLY A 1 880 ? 31.281 -3.337 -70.691 1.00 57.84 880 GLY A O 1
ATOM 7021 N N . PRO A 1 881 ? 29.173 -2.605 -70.926 1.00 62.19 881 PRO A N 1
ATOM 7022 C CA . PRO A 1 881 ? 29.337 -1.499 -69.989 1.00 62.19 881 PRO A CA 1
ATOM 7023 C C . PRO A 1 881 ? 29.409 -2.028 -68.547 1.00 62.19 881 PRO A C 1
ATOM 7025 O O . PRO A 1 881 ? 28.623 -2.892 -68.158 1.00 62.19 881 PRO A O 1
ATOM 7028 N N . LYS A 1 882 ? 30.319 -1.478 -67.731 1.00 69.12 882 LYS A N 1
ATOM 7029 C CA . LYS A 1 882 ? 30.463 -1.856 -66.315 1.00 69.12 882 LYS A CA 1
ATOM 7030 C C . LYS A 1 882 ? 29.134 -1.676 -65.571 1.00 69.12 882 LYS A C 1
ATOM 7032 O O . LYS A 1 882 ? 28.662 -0.548 -65.453 1.00 69.12 882 LYS A O 1
ATOM 7037 N N . GLU A 1 883 ? 28.604 -2.764 -64.999 1.00 76.12 883 GLU A N 1
ATOM 7038 C CA . GLU A 1 883 ? 27.316 -2.802 -64.271 1.00 76.12 883 GLU A CA 1
ATOM 7039 C C . GLU A 1 883 ? 27.187 -1.678 -63.223 1.00 76.12 883 GLU A C 1
ATOM 7041 O O . GLU A 1 883 ? 26.128 -1.072 -63.064 1.00 76.12 883 GLU A O 1
ATOM 7046 N N . PHE A 1 884 ? 28.295 -1.357 -62.545 1.00 83.19 884 PHE A N 1
ATOM 7047 C CA . PHE A 1 884 ? 28.374 -0.297 -61.543 1.00 83.19 884 PHE A CA 1
ATOM 7048 C C . PHE A 1 884 ? 29.443 0.740 -61.925 1.00 83.19 884 PHE A C 1
ATOM 7050 O O . PHE A 1 884 ? 30.632 0.514 -61.664 1.00 83.19 884 PHE A O 1
ATOM 7057 N N . PRO A 1 885 ? 29.061 1.871 -62.555 1.00 78.38 885 PRO A N 1
ATOM 7058 C CA . PRO A 1 885 ? 30.003 2.929 -62.908 1.00 78.38 885 PRO A CA 1
ATOM 7059 C C . PRO A 1 885 ? 30.581 3.568 -61.643 1.00 78.38 885 PRO A C 1
ATOM 7061 O O . PRO A 1 885 ? 29.860 3.785 -60.670 1.00 78.38 885 PRO A O 1
ATOM 7064 N N . GLN A 1 886 ? 31.882 3.868 -61.658 1.00 79.12 886 GLN A N 1
ATOM 7065 C CA . GLN A 1 886 ? 32.561 4.470 -60.514 1.00 79.12 886 GLN A CA 1
ATOM 7066 C C . GLN A 1 886 ? 32.230 5.965 -60.423 1.00 79.12 886 GLN A C 1
ATOM 7068 O O . GLN A 1 886 ? 32.719 6.769 -61.213 1.00 79.12 886 GLN A O 1
ATOM 7073 N N . GLU A 1 887 ? 31.420 6.326 -59.433 1.00 80.31 887 GLU A N 1
ATOM 7074 C CA . GLU A 1 887 ? 31.046 7.701 -59.101 1.00 80.31 887 GLU A CA 1
ATOM 7075 C C . GLU A 1 887 ? 31.779 8.208 -57.852 1.00 80.31 887 GLU A C 1
ATOM 7077 O O . GLU A 1 887 ? 31.984 9.414 -57.700 1.00 80.31 887 GLU A O 1
ATOM 7082 N N . LYS A 1 888 ? 32.178 7.315 -56.932 1.00 82.50 888 LYS A N 1
ATOM 7083 C CA . LYS A 1 888 ? 32.884 7.719 -55.710 1.00 82.50 888 LYS A CA 1
ATOM 7084 C C . LYS A 1 888 ? 34.368 7.986 -56.000 1.00 82.50 888 LYS A C 1
ATOM 7086 O O . LYS A 1 888 ? 35.095 7.132 -56.516 1.00 82.50 888 LYS A O 1
ATOM 7091 N N . MET A 1 889 ? 34.842 9.163 -55.588 1.00 83.19 889 MET A N 1
ATOM 7092 C CA . MET A 1 889 ? 36.260 9.534 -55.636 1.00 83.19 889 MET A CA 1
ATOM 7093 C C . MET A 1 889 ? 37.062 8.715 -54.614 1.00 83.19 889 MET A C 1
ATOM 7095 O O . MET A 1 889 ? 36.907 8.902 -53.407 1.00 83.19 889 MET A O 1
ATOM 7099 N N . CYS A 1 890 ? 37.942 7.833 -55.091 1.00 84.75 890 CYS A N 1
ATOM 7100 C CA . CYS A 1 890 ? 38.783 6.953 -54.273 1.00 84.75 890 CYS A CA 1
ATOM 7101 C C . CYS A 1 890 ? 40.264 7.182 -54.609 1.00 84.75 890 CYS A C 1
ATOM 7103 O O . CYS A 1 890 ? 40.648 7.056 -55.769 1.00 84.75 890 CYS A O 1
ATOM 7105 N N . LEU A 1 891 ? 41.122 7.466 -53.618 1.00 78.69 891 LEU A N 1
ATOM 7106 C CA . LEU A 1 891 ? 42.545 7.772 -53.884 1.00 78.69 891 LEU A CA 1
ATOM 7107 C C . LEU A 1 891 ? 43.351 6.579 -54.430 1.00 78.69 891 LEU A C 1
ATOM 7109 O O . LEU A 1 891 ? 44.345 6.766 -55.127 1.00 78.69 891 LEU A O 1
ATOM 7113 N N . ARG A 1 892 ? 42.963 5.355 -54.056 1.00 82.88 892 ARG A N 1
ATOM 7114 C CA . ARG A 1 892 ? 43.499 4.067 -54.532 1.00 82.88 892 ARG A CA 1
ATOM 7115 C C . ARG A 1 892 ? 42.371 3.036 -54.437 1.00 82.88 892 ARG A C 1
ATOM 7117 O O . ARG A 1 892 ? 41.545 3.157 -53.538 1.00 82.88 892 ARG A O 1
ATOM 7124 N N . LEU A 1 893 ? 42.355 2.031 -55.313 1.00 84.38 893 LEU A N 1
ATOM 7125 C CA . LEU A 1 893 ? 41.300 1.001 -55.333 1.00 84.38 893 LEU A CA 1
ATOM 7126 C C . LEU A 1 893 ? 41.517 -0.144 -54.327 1.00 84.38 893 LEU A C 1
ATOM 7128 O O . LEU A 1 893 ? 40.548 -0.777 -53.927 1.00 84.38 893 LEU A O 1
ATOM 7132 N N . ALA A 1 894 ? 42.766 -0.411 -53.927 1.00 85.88 894 ALA A N 1
ATOM 7133 C CA . ALA A 1 894 ? 43.107 -1.449 -52.953 1.00 85.88 894 ALA A CA 1
ATOM 7134 C C . ALA A 1 894 ? 44.363 -1.088 -52.135 1.00 85.88 894 ALA A C 1
ATOM 7136 O O . ALA A 1 894 ? 45.239 -0.356 -52.620 1.00 85.88 894 ALA A O 1
ATOM 7137 N N . ARG A 1 895 ? 44.489 -1.639 -50.918 1.00 88.00 895 ARG A N 1
ATOM 7138 C CA . ARG A 1 895 ? 45.668 -1.496 -50.038 1.00 88.00 895 ARG A CA 1
ATOM 7139 C C . ARG A 1 895 ? 45.920 -2.757 -49.200 1.00 88.00 895 ARG A C 1
ATOM 7141 O O . ARG A 1 895 ? 44.986 -3.389 -48.721 1.00 88.00 895 ARG A O 1
ATOM 7148 N N . GLY A 1 896 ? 47.196 -3.054 -48.941 1.00 88.44 896 GLY A N 1
ATOM 7149 C CA . GLY A 1 896 ? 47.626 -4.106 -48.007 1.00 88.44 896 GLY A CA 1
ATOM 7150 C C . GLY A 1 896 ? 47.554 -5.536 -48.570 1.00 88.44 896 GLY A C 1
ATOM 7151 O O . GLY A 1 896 ? 47.127 -5.716 -49.712 1.00 88.44 896 GLY A O 1
ATOM 7152 N N . PRO A 1 897 ? 47.984 -6.553 -47.792 1.00 86.81 897 PRO A N 1
ATOM 7153 C CA . PRO A 1 897 ? 48.067 -7.944 -48.256 1.00 86.81 897 PRO A CA 1
ATOM 7154 C C . PRO A 1 897 ? 46.715 -8.531 -48.686 1.00 86.81 897 PRO A C 1
ATOM 7156 O O . PRO A 1 897 ? 46.623 -9.132 -49.750 1.00 86.81 897 PRO A O 1
ATOM 7159 N N . SER A 1 898 ? 45.656 -8.268 -47.916 1.00 87.00 898 SER A N 1
ATOM 7160 C CA . SER A 1 898 ? 44.265 -8.653 -48.206 1.00 87.00 898 SER A CA 1
ATOM 7161 C C . SER A 1 898 ? 43.570 -7.768 -49.255 1.00 87.00 898 SER A C 1
ATOM 7163 O O . SER A 1 898 ? 42.377 -7.915 -49.504 1.00 87.00 898 SER A O 1
ATOM 7165 N N . ARG A 1 899 ? 44.304 -6.843 -49.900 1.00 89.06 899 ARG A N 1
ATOM 7166 C CA . ARG A 1 899 ? 43.817 -5.969 -50.988 1.00 89.06 899 ARG A CA 1
ATOM 7167 C C . ARG A 1 899 ? 42.515 -5.214 -50.655 1.00 89.06 899 ARG A C 1
ATOM 7169 O O . ARG A 1 899 ? 41.692 -5.000 -51.543 1.00 89.06 899 ARG A O 1
ATOM 7176 N N . LEU A 1 900 ? 42.353 -4.795 -49.398 1.00 90.81 900 LEU A N 1
ATOM 7177 C CA . LEU A 1 900 ? 41.138 -4.150 -48.888 1.00 90.81 900 LEU A CA 1
ATOM 7178 C C . LEU A 1 900 ? 40.749 -2.916 -49.708 1.00 90.81 900 LEU A C 1
ATOM 7180 O O . LEU A 1 900 ? 41.624 -2.125 -50.062 1.00 90.81 900 LEU A O 1
ATOM 7184 N N . LYS A 1 901 ? 39.443 -2.743 -49.941 1.00 91.69 901 LYS A N 1
ATOM 7185 C CA . LYS A 1 901 ? 38.816 -1.581 -50.601 1.00 91.69 901 LYS A CA 1
ATOM 7186 C C . LYS A 1 901 ? 38.769 -0.326 -49.685 1.00 91.69 901 LYS A C 1
ATOM 7188 O O . LYS A 1 901 ? 38.860 -0.441 -48.458 1.00 91.69 901 LYS A O 1
ATOM 7193 N N . PRO A 1 902 ? 38.633 0.898 -50.239 1.00 92.00 902 PRO A N 1
ATOM 7194 C CA . PRO A 1 902 ? 38.688 2.156 -49.480 1.00 92.00 902 PRO A CA 1
ATOM 7195 C C . PRO A 1 902 ? 37.337 2.552 -48.846 1.00 92.00 902 PRO A C 1
ATOM 7197 O O . PRO A 1 902 ? 36.624 3.402 -49.372 1.00 92.00 902 PRO A O 1
ATOM 7200 N N . PHE A 1 903 ? 36.962 1.963 -47.708 1.00 92.00 903 PHE A N 1
ATOM 7201 C CA . PHE A 1 903 ? 35.639 2.201 -47.100 1.00 92.00 903 PHE A CA 1
ATOM 7202 C C . PHE A 1 903 ? 35.490 3.491 -46.267 1.00 92.00 903 PHE A C 1
ATOM 7204 O O . PHE A 1 903 ? 34.364 3.956 -46.061 1.00 92.00 903 PHE A O 1
ATOM 7211 N N . LYS A 1 904 ? 36.587 4.120 -45.828 1.00 91.69 904 LYS A N 1
ATOM 7212 C CA . LYS A 1 904 ? 36.539 5.311 -44.968 1.00 91.69 904 LYS A CA 1
ATOM 7213 C C . LYS A 1 904 ? 36.232 6.574 -45.779 1.00 91.69 904 LYS A C 1
ATOM 7215 O O . LYS A 1 904 ? 37.023 6.992 -46.622 1.00 91.69 904 LYS A O 1
ATOM 7220 N N . TYR A 1 905 ? 35.117 7.233 -45.472 1.00 91.44 905 TYR A N 1
ATOM 7221 C CA . TYR A 1 905 ? 34.738 8.526 -46.054 1.00 91.44 905 TYR A CA 1
ATOM 7222 C C . TYR A 1 905 ? 35.382 9.702 -45.300 1.00 91.44 905 TYR A C 1
ATOM 7224 O O . TYR A 1 905 ? 35.378 9.719 -44.069 1.00 91.44 905 TYR A O 1
ATOM 7232 N N . ASN A 1 906 ? 35.906 10.700 -46.021 1.00 89.12 906 ASN A N 1
ATOM 7233 C CA . ASN A 1 906 ? 36.588 11.860 -45.436 1.00 89.12 906 ASN A CA 1
ATOM 7234 C C . ASN A 1 906 ? 35.849 13.173 -45.762 1.00 89.12 906 ASN A C 1
ATOM 7236 O O . ASN A 1 906 ? 36.061 13.799 -46.803 1.00 89.12 906 ASN A O 1
ATOM 7240 N N . HIS A 1 907 ? 34.997 13.617 -44.838 1.00 85.38 907 HIS A N 1
ATOM 7241 C CA . HIS A 1 907 ? 34.419 14.965 -44.829 1.00 85.38 907 HIS A CA 1
ATOM 7242 C C . HIS A 1 907 ? 35.459 15.993 -44.322 1.00 85.38 907 HIS A C 1
ATOM 7244 O O . HIS A 1 907 ? 36.238 15.649 -43.431 1.00 85.38 907 HIS A O 1
ATOM 7250 N N . PRO A 1 908 ? 35.513 17.241 -44.837 1.00 83.31 908 PRO A N 1
ATOM 7251 C CA . PRO A 1 908 ? 34.666 17.835 -45.880 1.00 83.31 908 PRO A CA 1
ATOM 7252 C C . PRO A 1 908 ? 35.153 17.592 -47.319 1.00 83.31 908 PRO A C 1
ATOM 7254 O O . PRO A 1 908 ? 34.484 18.003 -48.258 1.00 83.31 908 PRO A O 1
ATOM 7257 N N . GLN A 1 909 ? 36.305 16.942 -47.515 1.00 85.94 909 GLN A N 1
ATOM 7258 C CA . GLN A 1 909 ? 36.956 16.826 -48.830 1.00 85.94 909 GLN A CA 1
ATOM 7259 C C . GLN A 1 909 ? 36.267 15.840 -49.801 1.00 85.94 909 GLN A C 1
ATOM 7261 O O . GLN A 1 909 ? 36.601 15.821 -50.982 1.00 85.94 909 GLN A O 1
ATOM 7266 N N . GLY A 1 910 ? 35.298 15.045 -49.335 1.00 87.56 910 GLY A N 1
ATOM 7267 C CA . GLY A 1 910 ? 34.335 14.334 -50.187 1.00 87.56 910 GLY A CA 1
ATOM 7268 C C . GLY A 1 910 ? 34.852 13.057 -50.860 1.00 87.56 910 GLY A C 1
ATOM 7269 O O . GLY A 1 910 ? 34.230 12.579 -51.807 1.00 87.56 910 GLY A O 1
ATOM 7270 N N . PHE A 1 911 ? 35.965 12.493 -50.386 1.00 90.12 911 PHE A N 1
ATOM 7271 C CA . PHE A 1 911 ? 36.617 11.327 -50.993 1.00 90.12 911 PHE A CA 1
ATOM 7272 C C . PHE A 1 911 ? 36.756 10.144 -50.023 1.00 90.12 911 PHE A C 1
ATOM 7274 O O . PHE A 1 911 ? 36.670 10.282 -48.798 1.00 90.12 911 PHE A O 1
ATOM 7281 N N . PHE A 1 912 ? 37.033 8.975 -50.592 1.00 91.38 912 PHE A N 1
ATOM 7282 C CA . PHE A 1 912 ? 37.227 7.717 -49.886 1.00 91.38 912 PHE A CA 1
ATOM 7283 C C . PHE A 1 912 ? 38.704 7.329 -49.766 1.00 91.38 912 PHE A C 1
ATOM 7285 O O . PHE A 1 912 ? 39.469 7.348 -50.740 1.00 91.38 912 PHE A O 1
ATOM 7292 N N . SER A 1 913 ? 39.095 6.941 -48.554 1.00 91.69 913 SER A N 1
ATOM 7293 C CA . SER A 1 913 ? 40.394 6.367 -48.225 1.00 91.69 913 SER A CA 1
ATOM 7294 C C . SER A 1 913 ? 40.237 4.949 -47.686 1.00 91.69 913 SER A C 1
ATOM 7296 O O . SER A 1 913 ? 39.167 4.517 -47.265 1.00 91.69 913 SER A O 1
ATOM 7298 N N . HIS A 1 914 ? 41.350 4.230 -47.637 1.00 90.56 914 HIS A N 1
ATOM 7299 C CA . HIS A 1 914 ? 41.454 3.065 -46.766 1.00 90.56 914 HIS A CA 1
ATOM 7300 C C . HIS A 1 914 ? 41.429 3.516 -45.298 1.00 90.56 914 HIS A C 1
ATOM 7302 O O . HIS A 1 914 ? 41.671 4.698 -45.007 1.00 90.56 914 HIS A O 1
ATOM 7308 N N . ARG A 1 915 ? 41.148 2.571 -44.401 1.00 83.88 915 ARG A N 1
ATOM 7309 C CA . ARG A 1 915 ? 41.436 2.715 -42.972 1.00 83.88 915 ARG A CA 1
ATOM 7310 C C . ARG A 1 915 ? 42.955 2.821 -42.737 1.00 83.88 915 ARG A C 1
ATOM 7312 O O . ARG A 1 915 ? 43.735 2.347 -43.607 1.00 83.88 915 ARG A O 1
#

Secondary structure (DSSP, 8-state):
-------PPPP-----------HHHHHHHHHHHHHHHHHHHHHHHHH-HHHHHHHHHHHHHHHHHTT-HHHHHHHHHHTTS-------HHHHHHHHHHHHHHHHHHHHHHHHHHHHTT-----------------------------------------------------------------------------------------------------------------------------PPPP--------------HHHHHHHHHHHHHHHHS-HHHHHHHHHHHHHHHHHHHHHHHHHHHH--STHHHHHHHHHHHHHHHHHHHHHHHHHHHHHHHHHHHHHHHHHHHHHHHHHHHHHHHHHHHHHHHHHHHHHS---GGGGSPPPPHHHHHHHS-HHHH-HHHHTT-HHHHHHHHHHHHHHHHHHHHHHHHHHHHHHHHHHHHHHHHHHHHHHHHHHHHHHHHHHHHHHHHTT--HHHHHHHHHHHTTS-HHHHHHHHHHHHHHHHT-TTEEEEEEE-HHHHHHHHSPPP-------------------PPPPHHHHHHHHHHHHT-B-SEEEEEEEE-TTS-EEEEEEEEEGGGTEEEEEEEEE-SS-----GGGGGGS-TTTTTTTSSTT--SSS-S-THHHHHHHHHT---SHHHHHHH-B--HHHHHHTT----SS---S-----HHHHHHHHHHHHHHHHHHHHHHHHHHHHHHHHTTT-----GGGGGGS-S----EEEEEEEE-HHHHHHSTTSHHHHHTT---TTSEEEEEEEEETTEEEEEEEEE-TTBTTB--EEEEEEESSSEEETTT-HHHHHHHHHHHTGGGGTS-STT-TTHHHHHHHHHHHHHHHHHHHSPP-TTS-S--SS---S-BS-S-BTTTTB---EEETTTTEEE--

Organism: Crotalus adamanteus (NCBI:txid8729)

Sequence (915 aa):
MEMLNEFDNESPLYVSFCRRISPEDFESQSLIYTQKALRELYAHMEQNPGLCAAIVQKRKQLDSEDAGLVSYMKAKFSSLFRPEDSLKMDDIRKEVKQLKREMQKVNNYALAAKKASYLTPERKTRKNLALGTFNPSPTKLGEPVVPTMPKIFGPFPSQPLAGNPAGSIFCRYGLEESRRDALAARRESPLGEIYFRLGPSGRGCGRLFRAATAERSSFGDRGASAGGKPKEMASESNKKRKPKVIRTDGGPQEGKRSRADVDQDAKYYSEEAEVDLRDPNRDYELYKQTCQDLQKLMAEIQELKSKGHKDSAAEIEERRVQSCVHFMTLKKLNRLAHIRLKKGRDQTHEAKLKVDAYHLQLQNLLYEVMHLQKEITKCLEFKSKHEEIELVSVDEFYKEAPPEISKSDVTLHDPHEQTLSRLNWELEQRIRLAEKYKESLANKEKILKEIEVKKEYLSNLQPRLNSIMQASLPVQEYFAMPFDQVHKQYETARHLPPPLYVLFVQASAYGQACDKKLAVAIEGNVEEARALCKPPEDSQDDESDSDVEEEQTTKRRRPTLGVQLDDKRKEMLKKHPLSVTINLKCKDGSLLLLTFYYLMNLNVLTVKAKMTAATEMTLPISAGDLLCPDSLLSCLYPGDHGKRTPNPANQFQFDKVGILSLNDYVAELGHPYVWVQKLGGLHFPKDQPQNPVIADNSLSASHMERTMKLLKTRLESRLALHKQFASLEHGILPVSPESQHLFPAKIVSHLVKWVSLTYEDYLELPYTKDVAGAGLAEDTHLYYLALIERGTAKLQAAVVLNPGYSSIPPIFSLCLNWKGEKTNTNDDNVRAMESEVNVCYKELSGPKPGYQLLTNQLQRLCVVLDVYLETETHDNSVEGPKEFPQEKMCLRLARGPSRLKPFKYNHPQGFFSHR